Protein AF-0000000065817079 (afdb_homodimer)

Organism: Methanococcus maripaludis (strain DSM 14266 / JCM 13030 / NBRC 101832 / S2 / LL) (NCBI:txid267377)

Nearest PDB structures (foldseek):
  4x4o-assembly2_C  TM=8.845E-01  e=2.679E-36  Archaeoglobus fulgidus DSM 4304
  3ov7-assembly1_A  TM=8.823E-01  e=1.183E-35  Archaeoglobus fulgidus
  4x4v-assembly3_C  TM=8.771E-01  e=1.252E-35  Archaeoglobus fulgidus DSM 4304
  1ueu-assembly1_A  TM=8.651E-01  e=1.733E-34  Archaeoglobus fulgidus
  4x4p-assembly6_E  TM=8.668E-01  e=4.952E-32  Archaeoglobus fulgidus DSM 4304

Solvent-accessible surface area (backbone atoms only — not comparable to full-atom values): 47857 Å² total; per-residue (Å²): 128,79,79,79,50,78,62,59,56,52,53,47,51,51,54,50,46,67,70,36,49,56,48,73,65,56,50,49,50,51,50,52,50,51,50,51,51,52,51,51,45,59,68,75,53,53,86,59,52,74,47,79,42,72,37,60,44,63,67,64,63,36,43,46,43,92,62,44,61,42,39,35,35,39,26,22,46,70,86,55,50,68,67,54,47,48,54,51,34,40,49,52,35,43,50,51,38,47,71,66,72,26,51,68,48,79,43,83,61,100,66,65,27,23,34,33,38,41,90,83,33,36,38,36,31,36,55,33,46,60,71,59,77,66,49,84,69,90,51,96,61,30,56,52,61,54,52,40,51,49,50,54,63,66,39,72,85,43,92,52,32,67,34,36,31,49,48,52,39,37,31,49,6,54,60,34,48,31,45,49,72,81,54,19,11,48,33,71,69,47,48,47,51,48,30,62,64,45,69,26,48,68,48,36,43,60,55,38,59,72,51,52,82,62,36,74,46,76,49,71,64,44,33,64,75,65,72,49,62,94,80,59,84,71,80,84,75,90,48,40,44,36,33,51,28,80,53,32,69,89,36,52,62,37,68,50,34,38,58,37,48,52,31,41,50,39,38,52,37,48,49,38,72,71,55,70,58,67,51,49,45,62,49,36,37,60,52,52,51,54,55,55,63,71,56,64,62,50,52,30,37,22,39,42,23,71,37,61,78,98,61,58,64,74,60,50,47,58,34,52,49,50,34,50,50,36,48,49,50,52,41,47,74,64,72,36,38,66,76,47,72,40,55,36,67,60,85,54,36,33,38,45,18,34,30,22,50,38,52,64,44,42,47,43,41,81,44,82,51,44,43,52,67,37,64,70,51,38,55,55,48,53,73,76,32,87,39,53,47,72,52,55,54,21,36,26,27,61,40,72,51,92,56,40,34,53,66,58,51,50,50,37,44,24,69,48,76,42,60,92,74,38,63,72,43,94,67,51,47,59,56,75,32,45,81,39,73,77,35,73,56,70,65,127,126,80,80,81,52,79,63,60,56,50,53,48,50,50,54,49,46,66,71,36,50,56,49,71,64,55,52,50,50,51,51,52,50,51,51,51,52,51,51,51,45,59,70,73,54,52,85,60,50,74,49,77,43,71,36,60,45,64,67,64,63,36,44,47,42,92,61,43,62,42,39,34,34,38,26,24,47,69,83,55,52,69,66,55,47,48,53,52,33,42,49,52,34,46,50,50,37,48,72,66,72,27,52,67,50,78,43,83,60,101,64,64,29,24,34,33,39,44,90,84,32,37,39,36,33,36,54,34,46,60,71,60,77,66,49,84,69,88,53,97,60,31,57,53,61,55,52,41,51,49,50,55,64,63,38,71,85,42,92,53,33,67,34,37,32,49,48,52,39,36,29,48,5,55,60,34,49,30,46,49,72,82,54,19,11,48,33,71,69,47,47,47,50,47,31,63,65,44,70,28,47,69,49,35,43,60,55,38,60,72,50,51,82,62,36,76,48,75,50,71,63,42,32,64,75,65,72,50,61,94,80,60,84,70,81,85,76,90,49,39,44,36,32,52,29,82,53,32,68,90,35,52,63,37,67,48,35,38,59,39,49,52,32,41,51,38,39,51,37,47,48,36,73,71,57,68,58,68,50,49,46,60,49,35,35,58,53,51,49,52,56,55,61,70,56,64,61,51,53,31,37,23,39,42,23,71,37,61,79,97,61,58,64,73,61,49,45,58,32,51,49,50,36,50,51,36,48,50,52,51,41,47,74,63,74,37,39,67,75,46,71,39,55,36,66,62,86,54,36,33,35,44,18,36,31,20,49,37,51,64,43,42,48,44,42,81,44,81,51,44,44,52,67,37,65,70,52,39,55,57,48,54,73,75,33,88,40,53,49,73,51,55,54,22,37,26,27,60,40,72,50,91,57,40,36,52,64,58,50,51,50,37,43,25,70,48,75,41,58,91,74,37,62,72,41,94,69,51,47,60,56,74,33,45,79,39,75,78,36,73,58,71,65,126

Secondary structure (DSSP, 8-state):
-----HHHHHHHHHHHHHHHSPPHHHHHHHHHHHHHHHHHHHHH--TTEEEEEEESGGGGT-PPTT--EEEEEEEEPTTS-HHHHHHHHHHHHHHHHHHTT-EEEEE-SSS-EEEEEETTEEEEEEEEE---TTPPPSSTTTHHHHHHHHHHHHHTT---HHHHHHHHHHHHHHT-B--STTT--B-HHHHHHHHHHHTSHHHHHHHHTT--SSEEE--HHHHHHTT--TT--PPP--SSEEEEETTEEEEETTTT--HHHHHHHHHHHHHHHHS--GGGGSSHHHHHHHHHTSS---EEEEEEEEPPTT--HHHHHHHHHHHHHHHHHHHHHTT-EEEEEEEEE-SSEEEEEEEEEE-B--S-EEEEEEETT-HHHHHHHHHH-SSEEEETTEEEEEE--S-SBHHHHHHHHHTTTTTTTS---SS---TTPEEEES--PPP-/-----HHHHHHHHHHHHHHHSPPHHHHHHHHHHHHHHHHHHHHH--TTEEEEEEESGGGGT-PPTT--EEEEEEEEPTTS-HHHHHHHHHHHHHHHHHHTT-EEEEE-SSS-EEEEEETTEEEEEEEEE---TTPPPSSTTTHHHHHHHHHHHHHTT---HHHHHHHHHHHHHHT-B--STTT--B-HHHHHHHHHHHTSHHHHHHHHTT--SSEEE--HHHHHHTT--TT--PPP--SSEEEEETTEEEEETTTT--HHHHHHHHHHHHHHHHS--GGGGSSHHHHHHHHHTSS---EEEEEEEEPPTT--HHHHHHHHHHHHHHHHHHHHHTT-EEEEEEEEE-SSEEEEEEEEEE-B--S-EEEEEEETT-HHHHHHHHHH-SSEEEETTEEEEEE--S-SBHHHHHHHHHTTTTTTTS---SS---TTPEEEES------

Foldseek 3Di:
DPDDDPVVVVVLLVVVLVQWAADPVRLVVLVVVVVVLQVVLVVVDDPQFDHKDKFDLSVVRQGTYLQQEIEIETAGEQPDDLVRLQVRQAVSLVVSCVVLPWAWDWDDDQAIWIWIDRPSHIYIYGYAYADAFQDDGPGPCNCRVVLRVVLNVLCPVPDASSQLSSQQLLCVLQQAEDLFLLRLHAYSSNSSQQCSQQVGNLSSLVVLLPAWFLAEDEHPVLCVVVVHDPPDDADGDPGRYAYADSRHRVDGNSRSHHPVNSVSSSVVSVVCVVPNDSSSRPNNNVVVVVVVVPDDFAWKKKWKWWFDAPDDPSQVVVQLVQQLVLVVVVCVVLPWAWPDWDWADDRTIIMTMTTTPGFFAPQKDKAWFDFPPDDVRVVVVCVVAPAWDDDDGTIMGMDTGPDRGNVVVLVCQQCCVCVVRTDADDGTGSHVIDMDTPDGDDYD/DPDDDPVVVVVLLVVVLVQWQEDPVRLVVLVVVVVVLQVVLVVVDDPQFDHKDKFDLSVVRQGTYLQQETEMETAGEQPDDLVRLQVRQAVSLVVSCVVLPWAWDWDDDQAIWIWIDRPSHIYIYGYAYADAFQDDGPGPCNCRVVLRVVLNVLCPPPPASSQLSSQQLLCVLQQAEDLFLLRLHAYSSNSSQQCSQQVGNLSSLVVLLPAWFPAEDEHPVLCVVVVHDPPDDADGDPGRYAYADSRHRVDGNSRSHHPVNSVSSSVVSVVCVVPNDSSSRPNNNVVVVVVVVPDDFAWKKKWKWWFDAPDDPSQVVVQLVQQLVLVVVVCVVLPWAWPDWDWADDRTIIMTMTTTPGFFAPQKDKAWFDFPPDDVRVVVVCVVAPAWDDDDGTIMGMDTGPDRGNVVVLVCQQCCVCVVRTDADDGTGSHVIDMDTPDGDDYD

Sequence (888 aa):
MKKLNADDYIDILNDVLKDICPTDSEKEELKIFSDKIISKIKDISKYPVLDIIQVGSTARDANLKNDHDIDIFLRFEKETDRDMLKELGLKLGKDVINYFNGKSWIEYAEHPYVSGEIGKFNLDIVPCYDIENCEKIISAVDRTPLHNEFLLNAYENNDLSNDIRLLKKFLKGLGIYGSDLKTAGFSGYLCELLILKYRGFLNLLSAVQTWKPKHSIVLDEIYEMYDLKKDHDFLKFNDSLVVYDPVDLNRNVAAALNKENLCKFIFYSKMFLKKPSKEFFYGFYKKTTDLLNQRKRGYLITLEILRPENIVEDVIYPQMEKIQKSINKLVKEHDFEYLQYQNFADDNTCYLSWEFLIHELPDVKLRIGPPVYSEQGVLNFITHNEHYFVKECNVCAYKTRKYKNIQILFEDIVNGKLKNIITYPKYVCPENAKIRLGTFIERKMKKLNADDYIDILNDVLKDICPTDSEKEELKIFSDKIISKIKDISKYPVLDIIQVGSTARDANLKNDHDIDIFLRFEKETDRDMLKELGLKLGKDVINYFNGKSWIEYAEHPYVSGEIGKFNLDIVPCYDIENCEKIISAVDRTPLHNEFLLNAYENNDLSNDIRLLKKFLKGLGIYGSDLKTAGFSGYLCELLILKYRGFLNLLSAVQTWKPKHSIVLDEIYEMYDLKKDHDFLKFNDSLVVYDPVDLNRNVAAALNKENLCKFIFYSKMFLKKPSKEFFYGFYKKTTDLLNQRKRGYLITLEILRPENIVEDVIYPQMEKIQKSINKLVKEHDFEYLQYQNFADDNTCYLSWEFLIHELPDVKLRIGPPVYSEQGVLNFITHNEHYFVKECNVCAYKTRKYKNIQILFEDIVNGKLKNIITYPKYVCPENAKIRLGTFIERK

Radius of gyration: 41.42 Å; Cα contacts (8 Å, |Δi|>4): 1550; chains: 2; bounding box: 72×122×83 Å

InterPro domains:
  IPR002934 Polymerase, nucleotidyl transferase domain [PF01909] (36-147)
  IPR006116 2-5OAS/ClassI-CCAase, nucleotidyltransferase domain [cd05400] (22-154)
  IPR008229 tRNA nucleotidyltransferase, archaea [MF_01264] (1-444)
  IPR008229 tRNA nucleotidyltransferase, archaea [PIRSF005335] (14-416)
  IPR008229 tRNA nucleotidyltransferase, archaea [PTHR39643] (11-418)
  IPR008229 tRNA nucleotidyltransferase, archaea [TIGR03671] (13-413)
  IPR011068 Nucleotidyltransferase, class I-like, C-terminal [SSF55003] (268-442)
  IPR015329 tRNA nucleotidyltransferase, substrate binding [PF09249] (162-282)
  IPR042090 tRNA nucleotidyltransferase, domain 2 [G3DSA:1.10.1410.30] (16-281)
  IPR043519 Nucleotidyltransferase superfamily [G3DSA:3.30.460.10] (22-157)
  IPR043519 Nucleotidyltransferase superfamily [SSF81301] (12-153)
  IPR048833 CCA-adding enzyme, C-terminal domain [PF21133] (307-413)

Structure (mmCIF, N/CA/C/O backbone):
data_AF-0000000065817079-model_v1
#
loop_
_entity.id
_entity.type
_entity.pdbx_description
1 polymer 'CCA-adding enzyme'
#
loop_
_atom_site.group_PDB
_atom_site.id
_atom_site.type_symbol
_atom_site.label_atom_id
_atom_site.label_alt_id
_atom_site.label_comp_id
_atom_site.label_asym_id
_atom_site.label_entity_id
_atom_site.label_seq_id
_atom_site.pdbx_PDB_ins_code
_atom_site.Cartn_x
_atom_site.Cartn_y
_atom_site.Cartn_z
_atom_site.occupancy
_atom_site.B_iso_or_equiv
_atom_site.auth_seq_id
_atom_site.auth_comp_id
_atom_site.auth_asym_id
_atom_site.auth_atom_id
_atom_site.pdbx_PDB_model_num
ATOM 1 N N . MET A 1 1 ? -34.969 19.781 10.68 1 29.52 1 MET A N 1
ATOM 2 C CA . MET A 1 1 ? -33.938 20.766 10.977 1 29.52 1 MET A CA 1
ATOM 3 C C . MET A 1 1 ? -34.469 22.188 10.82 1 29.52 1 MET A C 1
ATOM 5 O O . MET A 1 1 ? -34.875 22.578 9.734 1 29.52 1 MET A O 1
ATOM 9 N N . LYS A 1 2 ? -34.969 22.75 11.805 1 45.72 2 LYS A N 1
ATOM 10 C CA . LYS A 1 2 ? -35.688 24.016 11.719 1 45.72 2 LYS A CA 1
ATOM 11 C C . LYS A 1 2 ? -34.906 25.031 10.867 1 45.72 2 LYS A C 1
ATOM 13 O O . LYS A 1 2 ? -33.719 25.172 11.008 1 45.72 2 LYS A O 1
ATOM 18 N N . LYS A 1 3 ? -35.375 25.531 9.953 1 53.41 3 LYS A N 1
ATOM 19 C CA . LYS A 1 3 ? -34.844 26.578 9.094 1 53.41 3 LYS A CA 1
ATOM 20 C C . LYS A 1 3 ? -34.25 27.719 9.922 1 53.41 3 LYS A C 1
ATOM 22 O O . LYS A 1 3 ? -34.938 28.312 10.742 1 53.41 3 LYS A O 1
ATOM 27 N N . LEU A 1 4 ? -32.844 27.75 10.094 1 55.31 4 LEU A N 1
ATOM 28 C CA . LEU A 1 4 ? -32.188 28.797 10.867 1 55.31 4 LEU A CA 1
ATOM 29 C C . LEU A 1 4 ? -32.5 30.172 10.289 1 55.31 4 LEU A C 1
ATOM 31 O O . LEU A 1 4 ? -32.438 30.391 9.078 1 55.31 4 LEU A O 1
ATOM 35 N N . ASN A 1 5 ? -33.219 30.984 11.016 1 58.69 5 ASN A N 1
ATOM 36 C CA . ASN A 1 5 ? -33.562 32.344 10.672 1 58.69 5 ASN A CA 1
ATOM 37 C C . ASN A 1 5 ? -32.406 33.312 10.953 1 58.69 5 ASN A C 1
ATOM 39 O O . ASN A 1 5 ? -31.5 33 11.727 1 58.69 5 ASN A O 1
ATOM 43 N N . ALA A 1 6 ? -32.188 34.25 10.156 1 62.88 6 ALA A N 1
ATOM 44 C CA . ALA A 1 6 ? -31.219 35.312 10.258 1 62.88 6 ALA A CA 1
ATOM 45 C C . ALA A 1 6 ? -31.094 35.812 11.695 1 62.88 6 ALA A C 1
ATOM 47 O O . ALA A 1 6 ? -30 36.156 12.148 1 62.88 6 ALA A O 1
ATOM 48 N N . ASP A 1 7 ? -32.062 35.688 12.484 1 73.62 7 ASP A N 1
ATOM 49 C CA . ASP A 1 7 ? -32.125 36.219 13.844 1 73.62 7 ASP A CA 1
ATOM 50 C C . ASP A 1 7 ? -31.328 35.344 14.812 1 73.62 7 ASP A C 1
ATOM 52 O O . ASP A 1 7 ? -30.734 35.844 15.766 1 73.62 7 ASP A O 1
ATOM 56 N N . ASP A 1 8 ? -31.266 34.094 14.547 1 79.75 8 ASP A N 1
ATOM 57 C CA . ASP A 1 8 ? -30.562 33.188 15.438 1 79.75 8 ASP A CA 1
ATOM 58 C C . ASP A 1 8 ? -29.062 33.469 15.453 1 79.75 8 ASP A C 1
ATOM 60 O O . ASP A 1 8 ? -28.438 33.469 16.516 1 79.75 8 ASP A O 1
ATOM 64 N N . TYR A 1 9 ? -28.484 33.781 14.312 1 88.88 9 TYR A N 1
ATOM 65 C CA . TYR A 1 9 ? -27.062 34.125 14.219 1 88.88 9 TYR A CA 1
ATOM 66 C C . TYR A 1 9 ? -26.75 35.375 15.023 1 88.88 9 TYR A C 1
ATOM 68 O O . TYR A 1 9 ? -25.781 35.406 15.789 1 88.88 9 TYR A O 1
ATOM 76 N N . ILE A 1 10 ? -27.609 36.281 14.945 1 89.25 10 ILE A N 1
ATOM 77 C CA . ILE A 1 10 ? -27.375 37.625 15.5 1 89.25 10 ILE A CA 1
ATOM 78 C C . ILE A 1 10 ? -27.344 37.531 17.031 1 89.25 10 ILE A C 1
ATOM 80 O O . ILE A 1 10 ? -26.484 38.156 17.672 1 89.25 10 ILE A O 1
ATOM 84 N N . ASP A 1 11 ? -28.203 36.781 17.547 1 92.56 11 ASP A N 1
ATOM 85 C CA . ASP A 1 11 ? -28.281 36.656 19 1 92.56 11 ASP A CA 1
ATOM 86 C C . ASP A 1 11 ? -27.016 36 19.547 1 92.56 11 ASP A C 1
ATOM 88 O O . ASP A 1 11 ? -26.453 36.469 20.547 1 92.56 11 ASP A O 1
ATOM 92 N N . ILE A 1 12 ? -26.625 35 18.922 1 94.75 12 ILE A N 1
ATOM 93 C CA . ILE A 1 12 ? -25.422 34.281 19.344 1 94.75 12 ILE A CA 1
ATOM 94 C C . ILE A 1 12 ? -24.203 35.219 19.25 1 94.75 12 ILE A C 1
ATOM 96 O O . ILE A 1 12 ? -23.406 35.312 20.172 1 94.75 12 ILE A O 1
ATOM 100 N N . LEU A 1 13 ? -24.094 35.906 18.156 1 96.75 13 LEU A N 1
ATOM 101 C CA . LEU A 1 13 ? -22.938 36.75 17.922 1 96.75 13 LEU A CA 1
ATOM 102 C C . LEU A 1 13 ? -22.922 37.938 18.891 1 96.75 13 LEU A C 1
ATOM 104 O O . LEU A 1 13 ? -21.859 38.312 19.391 1 96.75 13 LEU A O 1
ATOM 108 N N . ASN A 1 14 ? -24.062 38.406 19.156 1 95.81 14 ASN A N 1
ATOM 109 C CA . ASN A 1 14 ? -24.156 39.5 20.125 1 95.81 14 ASN A CA 1
ATOM 110 C C . ASN A 1 14 ? -23.734 39.031 21.516 1 95.81 14 ASN A C 1
ATOM 112 O O . ASN A 1 14 ? -23.062 39.781 22.25 1 95.81 14 ASN A O 1
ATOM 116 N N . ASP A 1 15 ? -24.156 37.906 21.828 1 95.94 15 ASP A N 1
ATOM 117 C CA . ASP A 1 15 ? -23.781 37.344 23.109 1 95.94 15 ASP A CA 1
ATOM 118 C C . ASP A 1 15 ? -22.266 37.156 23.203 1 95.94 15 ASP A C 1
ATOM 120 O O . ASP A 1 15 ? -21.656 37.438 24.234 1 95.94 15 ASP A O 1
ATOM 124 N N . VAL A 1 16 ? -21.688 36.625 22.188 1 97 16 VAL A N 1
ATOM 125 C CA . VAL A 1 16 ? -20.234 36.469 22.141 1 97 16 VAL A CA 1
ATOM 126 C C . VAL A 1 16 ? -19.547 37.812 22.234 1 97 16 VAL A C 1
ATOM 128 O O . VAL A 1 16 ? -18.547 37.969 22.953 1 97 16 VAL A O 1
ATOM 131 N N . LEU A 1 17 ? -20.031 38.812 21.531 1 96.69 17 LEU A N 1
ATOM 132 C CA . LEU A 1 17 ? -19.422 40.125 21.516 1 96.69 17 LEU A CA 1
ATOM 133 C C . LEU A 1 17 ? -19.422 40.75 22.906 1 96.69 17 LEU A C 1
ATOM 135 O O . LEU A 1 17 ? -18.469 41.438 23.281 1 96.69 17 LEU A O 1
ATOM 139 N N . LYS A 1 18 ? -20.406 40.438 23.672 1 95.5 18 LYS A N 1
ATOM 140 C CA . LYS A 1 18 ? -20.453 40.938 25.047 1 95.5 18 LYS A CA 1
ATOM 141 C C . LYS A 1 18 ? -19.312 40.375 25.875 1 95.5 18 LYS A C 1
ATOM 143 O O . LYS A 1 18 ? -18.781 41.062 26.75 1 95.5 18 LYS A O 1
ATOM 148 N N . ASP A 1 19 ? -19 39.219 25.531 1 95.56 19 ASP A N 1
ATOM 149 C CA . ASP A 1 19 ? -17.953 38.531 26.281 1 95.56 19 ASP A CA 1
ATOM 150 C C . ASP A 1 19 ? -16.562 38.969 25.844 1 95.56 19 ASP A C 1
ATOM 152 O O . ASP A 1 19 ? -15.633 39 26.656 1 95.56 19 ASP A O 1
ATOM 156 N N . ILE A 1 20 ? -16.422 39.344 24.562 1 95.94 20 ILE A N 1
ATOM 157 C CA . ILE A 1 20 ? -15.062 39.406 24.047 1 95.94 20 ILE A CA 1
ATOM 158 C C . ILE A 1 20 ? -14.68 40.875 23.781 1 95.94 20 ILE A C 1
ATOM 160 O O . ILE A 1 20 ? -13.508 41.188 23.562 1 95.94 20 ILE A O 1
ATOM 164 N N . CYS A 1 21 ? -15.555 41.75 23.703 1 95.06 21 CYS A N 1
ATOM 165 C CA . CYS A 1 21 ? -15.266 43.156 23.438 1 95.06 21 CYS A CA 1
ATOM 166 C C . CYS A 1 21 ? -14.664 43.844 24.672 1 95.06 21 CYS A C 1
ATOM 168 O O . CYS A 1 21 ? -15.188 43.688 25.781 1 95.06 21 CYS A O 1
ATOM 170 N N . PRO A 1 22 ? -13.562 44.531 24.484 1 93.94 22 PRO A N 1
ATOM 171 C CA . PRO A 1 22 ? -13.031 45.312 25.609 1 93.94 22 PRO A CA 1
ATOM 172 C C . PRO A 1 22 ? -14 46.375 26.094 1 93.94 22 PRO A C 1
ATOM 174 O O . PRO A 1 22 ? -14.719 46.969 25.297 1 93.94 22 PRO A O 1
ATOM 177 N N . THR A 1 23 ? -13.969 46.625 27.344 1 92.75 23 THR A N 1
ATOM 178 C CA . THR A 1 23 ? -14.781 47.719 27.906 1 92.75 23 THR A CA 1
ATOM 179 C C . THR A 1 23 ? -14.164 49.062 27.594 1 92.75 23 THR A C 1
ATOM 181 O O . THR A 1 23 ? -12.992 49.156 27.219 1 92.75 23 THR A O 1
ATOM 184 N N . ASP A 1 24 ? -15.016 50.062 27.734 1 92.19 24 ASP A N 1
ATOM 185 C CA . ASP A 1 24 ? -14.523 51.406 27.5 1 92.19 24 ASP A CA 1
ATOM 186 C C . ASP A 1 24 ? -13.383 51.75 28.469 1 92.19 24 ASP A C 1
ATOM 188 O O . ASP A 1 24 ? -12.422 52.438 28.078 1 92.19 24 ASP A O 1
ATOM 192 N N . SER A 1 25 ? -13.484 51.312 29.625 1 92.94 25 SER A N 1
ATOM 193 C CA . SER A 1 25 ? -12.438 51.531 30.609 1 92.94 25 SER A CA 1
ATOM 194 C C . SER A 1 25 ? -11.133 50.844 30.188 1 92.94 25 SER A C 1
ATOM 196 O O . SER A 1 25 ? -10.062 51.438 30.312 1 92.94 25 SER A O 1
ATOM 198 N N . GLU A 1 26 ? -11.266 49.656 29.719 1 91.81 26 GLU A N 1
ATOM 199 C CA . GLU A 1 26 ? -10.094 48.906 29.25 1 91.81 26 GLU A CA 1
ATOM 200 C C . GLU A 1 26 ? -9.422 49.656 28.094 1 91.81 26 GLU A C 1
ATOM 202 O O . GLU A 1 26 ? -8.188 49.75 28.031 1 91.81 26 GLU A O 1
ATOM 207 N N . LYS A 1 27 ? -10.219 50.125 27.219 1 91.31 27 LYS A N 1
ATOM 208 C CA . LYS A 1 27 ? -9.711 50.844 26.062 1 91.31 27 LYS A CA 1
ATOM 209 C C . LYS A 1 27 ? -8.984 52.125 26.484 1 91.31 27 LYS A C 1
ATOM 211 O O . LYS A 1 27 ? -7.898 52.406 25.969 1 91.31 27 LYS A O 1
ATOM 216 N N . GLU A 1 28 ? -9.578 52.781 27.344 1 92.56 28 GLU A N 1
ATOM 217 C CA . GLU A 1 28 ? -9 54.031 27.812 1 92.56 28 GLU A CA 1
ATOM 218 C C . GLU A 1 28 ? -7.684 53.781 28.547 1 92.56 28 GLU A C 1
ATOM 220 O O . GLU A 1 28 ? -6.711 54.531 28.359 1 92.56 28 GLU A O 1
ATOM 225 N N . GLU A 1 29 ? -7.719 52.812 29.375 1 92.81 29 GLU A N 1
ATOM 226 C CA . GLU A 1 29 ? -6.516 52.469 30.125 1 92.81 29 GLU A CA 1
ATOM 227 C C . GLU A 1 29 ? -5.363 52.125 29.188 1 92.81 29 GLU A C 1
ATOM 229 O O . GLU A 1 29 ? -4.227 52.531 29.406 1 92.81 29 GLU A O 1
ATOM 234 N N . LEU A 1 30 ? -5.676 51.344 28.25 1 91.38 30 LEU A N 1
ATOM 235 C CA . LEU A 1 30 ? -4.672 50.906 27.266 1 91.38 30 LEU A CA 1
ATOM 236 C C . LEU A 1 30 ? -4.121 52.125 26.516 1 91.38 30 LEU A C 1
ATOM 238 O O . LEU A 1 30 ? -2.912 52.219 26.297 1 91.38 30 LEU A O 1
ATOM 242 N N . LYS A 1 31 ? -4.98 53 26.078 1 91.31 31 LYS A N 1
ATOM 243 C CA . LYS A 1 31 ? -4.586 54.188 25.328 1 91.31 31 LYS A CA 1
ATOM 244 C C . LYS A 1 31 ? -3.701 55.094 26.172 1 91.31 31 LYS A C 1
ATOM 246 O O . LYS A 1 31 ? -2.66 55.562 25.703 1 91.31 31 LYS A O 1
ATOM 251 N N . ILE A 1 32 ? -4.113 55.281 27.359 1 93.5 32 ILE A N 1
ATOM 252 C CA . ILE A 1 32 ? -3.363 56.156 28.25 1 93.5 32 ILE A CA 1
ATOM 253 C C . ILE A 1 32 ? -1.965 55.562 28.469 1 93.5 32 ILE A C 1
ATOM 255 O O . ILE A 1 32 ? -0.97 56.281 28.391 1 93.5 32 ILE A O 1
ATOM 259 N N . PHE A 1 33 ? -1.981 54.375 28.781 1 93.69 33 PHE A N 1
ATOM 260 C CA . PHE A 1 33 ? -0.708 53.719 29.047 1 93.69 33 PHE A CA 1
ATOM 261 C C . PHE A 1 33 ? 0.196 53.75 27.828 1 93.69 33 PHE A C 1
ATOM 263 O O . PHE A 1 33 ? 1.381 54.062 27.922 1 93.69 33 PHE A O 1
ATOM 270 N N . SER A 1 34 ? -0.312 53.406 26.688 1 93.81 34 SER A N 1
ATOM 271 C CA . SER A 1 34 ? 0.456 53.406 25.453 1 93.81 34 SER A CA 1
ATOM 272 C C . SER A 1 34 ? 1.002 54.781 25.141 1 93.81 34 SER A C 1
ATOM 274 O O . SER A 1 34 ? 2.152 54.938 24.719 1 93.81 34 SER A O 1
ATOM 276 N N . ASP A 1 35 ? 0.193 55.75 25.344 1 94 35 ASP A N 1
ATOM 277 C CA . ASP A 1 35 ? 0.605 57.125 25.109 1 94 35 ASP A CA 1
ATOM 278 C C . ASP A 1 35 ? 1.76 57.531 26.016 1 94 35 ASP A C 1
ATOM 280 O O . ASP A 1 35 ? 2.682 58.219 25.594 1 94 35 ASP A O 1
ATOM 284 N N . LYS A 1 36 ? 1.659 57.062 27.203 1 95.25 36 LYS A N 1
ATOM 285 C CA . LYS A 1 36 ? 2.729 57.344 28.156 1 95.25 36 LYS A CA 1
ATOM 286 C C . LYS A 1 36 ? 4.043 56.688 27.703 1 95.25 36 LYS A C 1
ATOM 288 O O . LYS A 1 36 ? 5.098 57.344 27.781 1 95.25 36 LYS A O 1
ATOM 293 N N . ILE A 1 37 ? 3.916 55.531 27.312 1 95.25 37 ILE A N 1
ATOM 294 C CA . ILE A 1 37 ? 5.102 54.812 26.875 1 95.25 37 ILE A CA 1
ATOM 295 C C . ILE A 1 37 ? 5.707 55.469 25.656 1 95.25 37 ILE A C 1
ATOM 297 O O . ILE A 1 37 ? 6.918 55.719 25.594 1 95.25 37 ILE A O 1
ATOM 301 N N . ILE A 1 38 ? 4.91 55.781 24.672 1 95.31 38 ILE A N 1
ATOM 302 C CA . ILE A 1 38 ? 5.363 56.406 23.422 1 95.31 38 ILE A CA 1
ATOM 303 C C . ILE A 1 38 ? 5.992 57.75 23.719 1 95.31 38 ILE A C 1
ATOM 305 O O . ILE A 1 38 ? 7.039 58.094 23.156 1 95.31 38 ILE A O 1
ATOM 309 N N . SER A 1 39 ? 5.344 58.5 24.578 1 95.62 39 SER A N 1
ATOM 310 C CA . SER A 1 39 ? 5.863 59.812 24.938 1 95.62 39 SER A CA 1
ATOM 311 C C . SER A 1 39 ? 7.242 59.688 25.578 1 95.62 39 SER A C 1
ATOM 313 O O . SER A 1 39 ? 8.148 60.469 25.266 1 95.62 39 SER A O 1
ATOM 315 N N . LYS A 1 40 ? 7.332 58.75 26.438 1 95.88 40 LYS A N 1
ATOM 316 C CA . LYS A 1 40 ? 8.617 58.562 27.094 1 95.88 40 LYS A CA 1
ATOM 317 C C . LYS A 1 40 ? 9.695 58.156 26.094 1 95.88 40 LYS A C 1
ATOM 319 O O . LYS A 1 40 ? 10.828 58.625 26.172 1 95.88 40 LYS A O 1
ATOM 324 N N . ILE A 1 41 ? 9.375 57.281 25.188 1 95.81 41 ILE A N 1
ATOM 325 C CA . ILE A 1 41 ? 10.344 56.812 24.188 1 95.81 41 ILE A CA 1
ATOM 326 C C . ILE A 1 41 ? 10.758 58 23.328 1 95.81 41 ILE A C 1
ATOM 328 O O . ILE A 1 41 ? 11.938 58.156 22.984 1 95.81 41 ILE A O 1
ATOM 332 N N . LYS A 1 42 ? 9.797 58.812 22.953 1 94.69 42 LYS A N 1
ATOM 333 C CA . LYS A 1 42 ? 10.086 59.969 22.141 1 94.69 42 LYS A CA 1
ATOM 334 C C . LYS A 1 42 ? 11.031 60.938 22.859 1 94.69 42 LYS A C 1
ATOM 336 O O . LYS A 1 42 ? 11.906 61.531 22.25 1 94.69 42 LYS A O 1
ATOM 341 N N . ASP A 1 43 ? 10.859 60.969 24.109 1 95 43 ASP A N 1
ATOM 342 C CA . ASP A 1 43 ? 11.672 61.875 24.938 1 95 43 ASP A CA 1
ATOM 343 C C . ASP A 1 43 ? 13.125 61.406 24.984 1 95 43 ASP A C 1
ATOM 345 O O . ASP A 1 43 ? 14.039 62.25 25 1 95 43 ASP A O 1
ATOM 349 N N . ILE A 1 44 ? 13.297 60.156 24.984 1 93.75 44 ILE A N 1
ATOM 350 C CA . ILE A 1 44 ? 14.648 59.688 25.219 1 93.75 44 ILE A CA 1
ATOM 351 C C . ILE A 1 44 ? 15.273 59.25 23.891 1 93.75 44 ILE A C 1
ATOM 353 O O . ILE A 1 44 ? 16.469 58.938 23.844 1 93.75 44 ILE A O 1
ATOM 357 N N . SER A 1 45 ? 14.469 59.188 22.859 1 92.81 45 SER A N 1
ATOM 358 C CA . SER A 1 45 ? 14.969 58.75 21.562 1 92.81 45 SER A CA 1
ATOM 359 C C . SER A 1 45 ? 15.602 59.906 20.781 1 92.81 45 SER A C 1
ATOM 361 O O . SER A 1 45 ? 15.156 61.031 20.891 1 92.81 45 SER A O 1
ATOM 363 N N . LYS A 1 46 ? 16.656 59.594 20.047 1 91.12 46 LYS A N 1
ATOM 364 C CA . LYS A 1 46 ? 17.312 60.531 19.141 1 91.12 46 LYS A CA 1
ATOM 365 C C . LYS A 1 46 ? 17.609 59.875 17.797 1 91.12 46 LYS A C 1
ATOM 367 O O . LYS A 1 46 ? 17.438 58.656 17.641 1 91.12 46 LYS A O 1
ATOM 372 N N . TYR A 1 47 ? 17.953 60.812 16.938 1 89.56 47 TYR A N 1
ATOM 373 C CA . TYR A 1 47 ? 18.422 60.25 15.672 1 89.56 47 TYR A CA 1
ATOM 374 C C . TYR A 1 47 ? 19.469 59.188 15.906 1 89.56 47 TYR A C 1
ATOM 376 O O . TYR A 1 47 ? 20.312 59.281 16.797 1 89.56 47 TYR A O 1
ATOM 384 N N . PRO A 1 48 ? 19.156 58 15.203 1 94.19 48 PRO A N 1
ATOM 385 C CA . PRO A 1 48 ? 18.547 57.75 13.898 1 94.19 48 PRO A CA 1
ATOM 386 C C . PRO A 1 48 ? 17.125 57.156 14.023 1 94.19 48 PRO A C 1
ATOM 388 O O . PRO A 1 48 ? 16.594 56.594 13.062 1 94.19 48 PRO A O 1
ATOM 391 N N . VAL A 1 49 ? 16.562 57.25 15.094 1 95.19 49 VAL A N 1
ATOM 392 C CA . VAL A 1 49 ? 15.148 56.906 15.242 1 95.19 49 VAL A CA 1
ATOM 393 C C . VAL A 1 49 ? 14.281 58.031 14.656 1 95.19 49 VAL A C 1
ATOM 395 O O . VAL A 1 49 ? 14.375 59.188 15.078 1 95.19 49 VAL A O 1
ATOM 398 N N . LEU A 1 50 ? 13.5 57.719 13.688 1 94.31 50 LEU A N 1
ATOM 399 C CA . LEU A 1 50 ? 12.711 58.688 12.961 1 94.31 50 LEU A CA 1
ATOM 400 C C . LEU A 1 50 ? 11.328 58.844 13.586 1 94.31 50 LEU A C 1
ATOM 402 O O . LEU A 1 50 ? 10.781 59.969 13.633 1 94.31 50 LEU A O 1
ATOM 406 N N . ASP A 1 51 ? 10.805 57.75 13.961 1 93.44 51 ASP A N 1
ATOM 407 C CA . ASP A 1 51 ? 9.453 57.781 14.516 1 93.44 51 ASP A CA 1
ATOM 408 C C . ASP A 1 51 ? 9.164 56.562 15.359 1 93.44 51 ASP A C 1
ATOM 410 O O . ASP A 1 51 ? 9.898 55.562 15.305 1 93.44 51 ASP A O 1
ATOM 414 N N . ILE A 1 52 ? 8.188 56.656 16.234 1 94.69 52 ILE A N 1
ATOM 415 C CA . ILE A 1 52 ? 7.703 55.625 17.141 1 94.69 52 ILE A CA 1
ATOM 416 C C . ILE A 1 52 ? 6.23 55.344 16.859 1 94.69 52 ILE A C 1
ATOM 418 O O . ILE A 1 52 ? 5.391 56.219 16.938 1 94.69 52 ILE A O 1
ATOM 422 N N . ILE A 1 53 ? 5.965 54.031 16.516 1 92.94 53 ILE A N 1
ATOM 423 C CA . ILE A 1 53 ? 4.609 53.719 16.094 1 92.94 53 ILE A CA 1
ATOM 424 C C . ILE A 1 53 ? 4.082 52.531 16.891 1 92.94 53 ILE A C 1
ATOM 426 O O . ILE A 1 53 ? 4.785 51.531 17.078 1 92.94 53 ILE A O 1
ATOM 430 N N . GLN A 1 54 ? 2.922 52.719 17.438 1 93.12 54 GLN A N 1
ATOM 431 C CA . GLN A 1 54 ? 2.221 51.562 18.016 1 93.12 54 GLN A CA 1
ATOM 432 C C . GLN A 1 54 ? 1.51 50.75 16.938 1 93.12 54 GLN A C 1
ATOM 434 O O . GLN A 1 54 ? 0.848 51.344 16.062 1 93.12 54 GLN A O 1
ATOM 439 N N . VAL A 1 55 ? 1.79 49.5 16.953 1 91.44 55 VAL A N 1
ATOM 440 C CA . VAL A 1 55 ? 1.163 48.625 15.953 1 91.44 55 VAL A CA 1
ATOM 441 C C . VAL A 1 55 ? 0.353 47.531 16.641 1 91.44 55 VAL A C 1
ATOM 443 O O . VAL A 1 55 ? 0.322 47.469 17.875 1 91.44 55 VAL A O 1
ATOM 446 N N . GLY A 1 56 ? -0.446 46.812 15.859 1 85.06 56 GLY A N 1
ATOM 447 C CA . GLY A 1 56 ? -1.189 45.656 16.391 1 85.06 56 GLY A CA 1
ATOM 448 C C . GLY A 1 56 ? -2.672 45.938 16.547 1 85.06 56 GLY A C 1
ATOM 449 O O . GLY A 1 56 ? -3.127 47.062 16.297 1 85.06 56 GLY A O 1
ATOM 450 N N . SER A 1 57 ? -3.324 44.938 17.062 1 83.75 57 SER A N 1
ATOM 451 C CA . SER A 1 57 ? -4.781 45 17.141 1 83.75 57 SER A CA 1
ATOM 452 C C . SER A 1 57 ? -5.23 46 18.219 1 83.75 57 SER A C 1
ATOM 454 O O . SER A 1 57 ? -6.301 46.594 18.109 1 83.75 57 SER A O 1
ATOM 456 N N . THR A 1 58 ? -4.449 46.156 19.203 1 80.81 58 THR A N 1
ATOM 457 C CA . THR A 1 58 ? -4.797 47.062 20.266 1 80.81 58 THR A CA 1
ATOM 458 C C . THR A 1 58 ? -4.762 48.531 19.766 1 80.81 58 THR A C 1
ATOM 460 O O . THR A 1 58 ? -5.488 49.375 20.281 1 80.81 58 THR A O 1
ATOM 463 N N . ALA A 1 59 ? -3.961 48.719 18.797 1 77.62 59 ALA A N 1
ATOM 464 C CA . ALA A 1 59 ? -3.861 50.062 18.203 1 77.62 59 ALA A CA 1
ATOM 465 C C . ALA A 1 59 ? -5.07 50.375 17.312 1 77.62 59 ALA A C 1
ATOM 467 O O . ALA A 1 59 ? -5.363 51.531 17.031 1 77.62 59 ALA A O 1
ATOM 468 N N . ARG A 1 60 ? -5.789 49.375 16.953 1 84.5 60 ARG A N 1
ATOM 469 C CA . ARG A 1 60 ? -6.852 49.562 15.969 1 84.5 60 ARG A CA 1
ATOM 470 C C . ARG A 1 60 ? -8.195 49.125 16.531 1 84.5 60 ARG A C 1
ATOM 472 O O . ARG A 1 60 ? -9.156 48.938 15.789 1 84.5 60 ARG A O 1
ATOM 479 N N . ASP A 1 61 ? -8.305 48.938 17.766 1 85.06 61 ASP A N 1
ATOM 480 C CA . ASP A 1 61 ? -9.531 48.562 18.453 1 85.06 61 ASP A CA 1
ATOM 481 C C . ASP A 1 61 ? -10.102 47.25 17.922 1 85.06 61 ASP A C 1
ATOM 483 O O . ASP A 1 61 ? -11.297 47.156 17.641 1 85.06 61 ASP A O 1
ATOM 487 N N . ALA A 1 62 ? -9.281 46.312 17.641 1 88.25 62 ALA A N 1
ATOM 488 C CA . ALA A 1 62 ? -9.695 45.031 17.141 1 88.25 62 ALA A CA 1
ATOM 489 C C . ALA A 1 62 ? -9.25 43.906 18.062 1 88.25 62 ALA A C 1
ATOM 491 O O . ALA A 1 62 ? -9.352 42.719 17.734 1 88.25 62 ALA A O 1
ATOM 492 N N . ASN A 1 63 ? -8.656 44.344 19.219 1 89.88 63 ASN A N 1
ATOM 493 C CA . ASN A 1 63 ? -8.18 43.375 20.188 1 89.88 63 ASN A CA 1
ATOM 494 C C . ASN A 1 63 ? -9.328 42.75 21 1 89.88 63 ASN A C 1
ATOM 496 O O . ASN A 1 63 ? -10.414 43.344 21.062 1 89.88 63 ASN A O 1
ATOM 500 N N . LEU A 1 64 ? -9.094 41.594 21.5 1 93.06 64 LEU A N 1
ATOM 501 C CA . LEU A 1 64 ? -10.055 40.938 22.375 1 93.06 64 LEU A CA 1
ATOM 502 C C . LEU A 1 64 ? -9.953 41.469 23.797 1 93.06 64 LEU A C 1
ATOM 504 O O . LEU A 1 64 ? -8.945 42.062 24.172 1 93.06 64 LEU A O 1
ATOM 508 N N . LYS A 1 65 ? -10.984 41.188 24.484 1 92.19 65 LYS A N 1
ATOM 509 C CA . LYS A 1 65 ? -11.008 41.531 25.891 1 92.19 65 LYS A CA 1
ATOM 510 C C . LYS A 1 65 ? -9.836 40.938 26.641 1 92.19 65 LYS A C 1
ATOM 512 O O . LYS A 1 65 ? -9.461 39.781 26.375 1 92.19 65 LYS A O 1
ATOM 517 N N . ASN A 1 66 ? -9.258 41.719 27.5 1 88.75 66 ASN A N 1
ATOM 518 C CA . ASN A 1 66 ? -8.164 41.312 28.375 1 88.75 66 ASN A CA 1
ATOM 519 C C . ASN A 1 66 ? -6.871 41.094 27.594 1 88.75 66 ASN A C 1
ATOM 521 O O . ASN A 1 66 ? -5.992 40.344 28.031 1 88.75 66 ASN A O 1
ATOM 525 N N . ASP A 1 67 ? -6.93 41.469 26.391 1 87.19 67 ASP A N 1
ATOM 526 C CA . ASP A 1 67 ? -5.68 41.531 25.641 1 87.19 67 ASP A CA 1
ATOM 527 C C . ASP A 1 67 ? -4.879 42.781 26 1 87.19 67 ASP A C 1
ATOM 529 O O . ASP A 1 67 ? -5.27 43.875 25.656 1 87.19 67 ASP A O 1
ATOM 533 N N . HIS A 1 68 ? -3.744 42.562 26.625 1 87.94 68 HIS A N 1
ATOM 534 C CA . HIS A 1 68 ? -2.965 43.688 27.141 1 87.94 68 HIS A C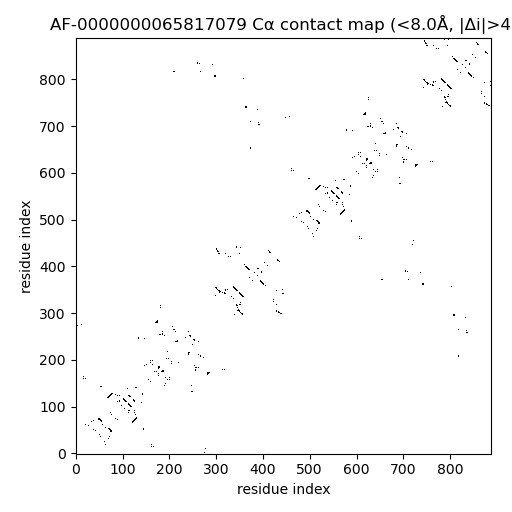A 1
ATOM 535 C C . HIS A 1 68 ? -1.609 43.781 26.453 1 87.94 68 HIS A C 1
ATOM 537 O O . HIS A 1 68 ? -0.651 44.312 27.031 1 87.94 68 HIS A O 1
ATOM 543 N N . ASP A 1 69 ? -1.576 43.25 25.281 1 90.06 69 ASP A N 1
ATOM 544 C CA . ASP A 1 69 ? -0.322 43.281 24.547 1 90.06 69 ASP A CA 1
ATOM 545 C C . ASP A 1 69 ? -0.172 44.594 23.766 1 90.06 69 ASP A C 1
ATOM 547 O O . ASP A 1 69 ? -1.101 45 23.078 1 90.06 69 ASP A O 1
ATOM 551 N N . ILE A 1 70 ? 0.952 45.188 23.906 1 91.88 70 ILE A N 1
ATOM 552 C CA . ILE A 1 70 ? 1.25 46.406 23.203 1 91.88 70 ILE A CA 1
ATOM 553 C C . ILE A 1 70 ? 2.525 46.25 22.375 1 91.88 70 ILE A C 1
ATOM 555 O O . ILE A 1 70 ? 3.578 45.906 22.922 1 91.88 70 ILE A O 1
ATOM 559 N N . ASP A 1 71 ? 2.393 46.531 21.141 1 92.69 71 ASP A N 1
ATOM 560 C CA . ASP A 1 71 ? 3.537 46.438 20.234 1 92.69 71 ASP A CA 1
ATOM 561 C C . ASP A 1 71 ? 3.963 47.844 19.766 1 92.69 71 ASP A C 1
ATOM 563 O O . ASP A 1 71 ? 3.193 48.531 19.109 1 92.69 71 ASP A O 1
ATOM 567 N N . ILE A 1 72 ? 5.176 48.156 20.094 1 95.19 72 ILE A N 1
ATOM 568 C CA . ILE A 1 72 ? 5.711 49.438 19.703 1 95.19 72 ILE A CA 1
ATOM 569 C C . ILE A 1 72 ? 6.914 49.25 18.781 1 95.19 72 ILE A C 1
ATOM 571 O O . ILE A 1 72 ? 7.836 48.5 19.109 1 95.19 72 ILE A O 1
ATOM 575 N N . PHE A 1 73 ? 6.863 49.938 17.672 1 95.5 73 PHE A N 1
ATOM 576 C CA . PHE A 1 73 ? 7.945 49.812 16.703 1 95.5 73 PHE A CA 1
ATOM 577 C C . PHE A 1 73 ? 8.75 51.094 16.641 1 95.5 73 PHE A C 1
ATOM 579 O O . PHE A 1 73 ? 8.18 52.188 16.594 1 95.5 73 PHE A O 1
ATOM 586 N N . LEU A 1 74 ? 10.008 50.969 16.734 1 96.25 74 LEU A N 1
ATOM 587 C CA . LEU A 1 74 ? 10.945 52.062 16.531 1 96.25 74 LEU A CA 1
ATOM 588 C C . LEU A 1 74 ? 11.453 52.094 15.094 1 96.25 74 LEU A C 1
ATOM 590 O O . LEU A 1 74 ? 12.242 51.219 14.695 1 96.25 74 LEU A O 1
ATOM 594 N N . ARG A 1 75 ? 11.086 53.062 14.328 1 96.44 75 ARG A N 1
ATOM 595 C CA . ARG A 1 75 ? 11.477 53.125 12.93 1 96.44 75 ARG A CA 1
ATOM 596 C C . ARG A 1 75 ? 12.773 53.906 12.758 1 96.44 75 ARG A C 1
ATOM 598 O O . ARG A 1 75 ? 12.82 55.125 13.047 1 96.44 75 ARG A O 1
ATOM 605 N N . PHE A 1 76 ? 13.75 53.281 12.297 1 95.88 76 PHE A N 1
ATOM 606 C CA . PHE A 1 76 ? 15.07 53.844 12.086 1 95.88 76 PHE A CA 1
ATOM 607 C C . PHE A 1 76 ? 15.25 54.281 10.633 1 95.88 76 PHE A C 1
ATOM 609 O O . PHE A 1 76 ? 14.602 53.75 9.734 1 95.88 76 PHE A O 1
ATOM 616 N N . GLU A 1 77 ? 16.219 55.156 10.516 1 94.88 77 GLU A N 1
ATOM 617 C CA . GLU A 1 77 ? 16.625 55.531 9.164 1 94.88 77 GLU A CA 1
ATOM 618 C C . GLU A 1 77 ? 17.188 54.344 8.398 1 94.88 77 GLU A C 1
ATOM 620 O O . GLU A 1 77 ? 17.938 53.531 8.961 1 94.88 77 GLU A O 1
ATOM 625 N N . LYS A 1 78 ? 16.891 54.188 7.129 1 92.44 78 LYS A N 1
ATOM 626 C CA . LYS A 1 78 ? 17.188 53.031 6.289 1 92.44 78 LYS A CA 1
ATOM 627 C C . LYS A 1 78 ? 18.688 52.75 6.258 1 92.44 78 LYS A C 1
ATOM 629 O O . LYS A 1 78 ? 19.094 51.594 6.16 1 92.44 78 LYS A O 1
ATOM 634 N N . GLU A 1 79 ? 19.5 53.75 6.344 1 91.75 79 GLU A N 1
ATOM 635 C CA . GLU A 1 79 ? 20.953 53.625 6.184 1 91.75 79 GLU A CA 1
ATOM 636 C C . GLU A 1 79 ? 21.625 53.281 7.512 1 91.75 79 GLU A C 1
ATOM 638 O O . GLU A 1 79 ? 22.828 53.062 7.562 1 91.75 79 GLU A O 1
ATOM 643 N N . THR A 1 80 ? 20.781 53.125 8.523 1 94.19 80 THR A N 1
ATOM 644 C CA . THR A 1 80 ? 21.328 52.812 9.836 1 94.19 80 THR A CA 1
ATOM 645 C C . THR A 1 80 ? 21.969 51.406 9.844 1 94.19 80 THR A C 1
ATOM 647 O O . THR A 1 80 ? 21.375 50.438 9.359 1 94.19 80 THR A O 1
ATOM 650 N N . ASP A 1 81 ? 23.141 51.344 10.398 1 93.62 81 ASP A N 1
ATOM 651 C CA . ASP A 1 81 ? 23.812 50.062 10.523 1 93.62 81 ASP A CA 1
ATOM 652 C C . ASP A 1 81 ? 23 49.094 11.375 1 93.62 81 ASP A C 1
ATOM 654 O O . ASP A 1 81 ? 22.422 49.469 12.391 1 93.62 81 ASP A O 1
ATOM 658 N N . ARG A 1 82 ? 22.984 47.875 10.93 1 91.5 82 ARG A N 1
ATOM 659 C CA . ARG A 1 82 ? 22.188 46.844 11.602 1 91.5 82 ARG A CA 1
ATOM 660 C C . ARG A 1 82 ? 22.578 46.75 13.078 1 91.5 82 ARG A C 1
ATOM 662 O O . ARG A 1 82 ? 21.719 46.562 13.938 1 91.5 82 ARG A O 1
ATOM 669 N N . ASP A 1 83 ? 23.859 46.781 13.359 1 92.38 83 ASP A N 1
ATOM 670 C CA . ASP A 1 83 ? 24.328 46.688 14.734 1 92.38 83 ASP A CA 1
ATOM 671 C C . ASP A 1 83 ? 23.891 47.875 15.57 1 92.38 83 ASP A C 1
ATOM 673 O O . ASP A 1 83 ? 23.531 47.75 16.734 1 92.38 83 ASP A O 1
ATOM 677 N N . MET A 1 84 ? 23.953 48.969 14.953 1 92.31 84 MET A N 1
ATOM 678 C CA . MET A 1 84 ? 23.5 50.188 15.633 1 92.31 84 MET A CA 1
ATOM 679 C C . MET A 1 84 ? 22.016 50.125 15.938 1 92.31 84 MET A C 1
ATOM 681 O O . MET A 1 84 ? 21.578 50.469 17.031 1 92.31 84 MET A O 1
ATOM 685 N N . LEU A 1 85 ? 21.234 49.719 14.945 1 93.62 85 LEU A N 1
ATOM 686 C CA . LEU A 1 85 ? 19.797 49.562 15.125 1 93.62 85 LEU A CA 1
ATOM 687 C C . LEU A 1 85 ? 19.5 48.625 16.297 1 93.62 85 LEU A C 1
ATOM 689 O O . LEU A 1 85 ? 18.656 48.938 17.141 1 93.62 85 LEU A O 1
ATOM 693 N N . LYS A 1 86 ? 20.188 47.562 16.312 1 92.19 86 LYS A N 1
ATOM 694 C CA . LYS A 1 86 ? 20 46.562 17.359 1 92.19 86 LYS A CA 1
ATOM 695 C C . LYS A 1 86 ? 20.359 47.125 18.734 1 92.19 86 LYS A C 1
ATOM 697 O O . LYS A 1 86 ? 19.562 47.031 19.672 1 92.19 86 LYS A O 1
ATOM 702 N N . GLU A 1 87 ? 21.516 47.656 18.828 1 93.38 87 GLU A N 1
ATOM 703 C CA . GLU A 1 87 ? 22.016 48.156 20.109 1 93.38 87 GLU A CA 1
ATOM 704 C C . GLU A 1 87 ? 21.141 49.281 20.641 1 93.38 87 GLU A C 1
ATOM 706 O O . GLU A 1 87 ? 20.75 49.281 21.812 1 93.38 87 GLU A O 1
ATOM 711 N N . LEU A 1 88 ? 20.859 50.219 19.797 1 93.62 88 LEU A N 1
ATOM 712 C CA . LEU A 1 88 ? 20.031 51.375 20.188 1 93.62 88 LEU A CA 1
ATOM 713 C C . LEU A 1 88 ? 18.609 50.938 20.5 1 93.62 88 LEU A C 1
ATOM 715 O O . LEU A 1 88 ? 18 51.438 21.453 1 93.62 88 LEU A O 1
ATOM 719 N N . GLY A 1 89 ? 18.062 50.125 19.672 1 93.69 89 GLY A N 1
ATOM 720 C CA . GLY A 1 89 ? 16.719 49.594 19.891 1 93.69 89 GLY A CA 1
ATOM 721 C C . GLY A 1 89 ? 16.578 48.875 21.219 1 93.69 89 GLY A C 1
ATOM 722 O O . GLY A 1 89 ? 15.617 49.094 21.953 1 93.69 89 GLY A O 1
ATOM 723 N N . LEU A 1 90 ? 17.547 48.031 21.531 1 94.62 90 LEU A N 1
ATOM 724 C CA . LEU A 1 90 ? 17.516 47.281 22.797 1 94.62 90 LEU A CA 1
ATOM 725 C C . LEU A 1 90 ? 17.688 48.219 23.984 1 94.62 90 LEU A C 1
ATOM 727 O O . LEU A 1 90 ? 17 48.062 25 1 94.62 90 LEU A O 1
ATOM 731 N N . LYS A 1 91 ? 18.578 49.125 23.828 1 94.81 91 LYS A N 1
ATOM 732 C CA . LYS A 1 91 ? 18.828 50.094 24.891 1 94.81 91 LYS A CA 1
ATOM 733 C C . LYS A 1 91 ? 17.562 50.906 25.188 1 94.81 91 LYS A C 1
ATOM 735 O O . LYS A 1 91 ? 17.156 51.031 26.344 1 94.81 91 LYS A O 1
ATOM 740 N N . LEU A 1 92 ? 16.969 51.406 24.172 1 94.81 92 LEU A N 1
ATOM 741 C CA . LEU A 1 92 ? 15.758 52.25 24.312 1 94.81 92 LEU A CA 1
ATOM 742 C C . LEU A 1 92 ? 14.633 51.438 24.953 1 94.81 92 LEU A C 1
ATOM 744 O O . LEU A 1 92 ? 13.93 51.938 25.828 1 94.81 92 LEU A O 1
ATOM 748 N N . GLY A 1 93 ? 14.438 50.25 24.453 1 95.12 93 GLY A N 1
ATOM 749 C CA . GLY A 1 93 ? 13.406 49.375 25 1 95.12 93 GLY A CA 1
ATOM 750 C C . GLY A 1 93 ? 13.586 49.094 26.469 1 95.12 93 GLY A C 1
ATOM 751 O O . GLY A 1 93 ? 12.641 49.188 27.25 1 95.12 93 GLY A O 1
ATOM 752 N N . LYS A 1 94 ? 14.828 48.812 26.859 1 95.5 94 LYS A N 1
ATOM 753 C CA . LYS A 1 94 ? 15.133 48.531 28.266 1 95.5 94 LYS A CA 1
ATOM 754 C C . LYS A 1 94 ? 14.938 49.781 29.109 1 95.5 94 LYS A C 1
ATOM 756 O O . LYS A 1 94 ? 14.367 49.688 30.203 1 95.5 94 LYS A O 1
ATOM 761 N N . ASP A 1 95 ? 15.398 50.844 28.641 1 95.69 95 ASP A N 1
ATOM 762 C CA . ASP A 1 95 ? 15.328 52.094 29.375 1 95.69 95 ASP A CA 1
ATOM 763 C C . ASP A 1 95 ? 13.883 52.5 29.672 1 95.69 95 ASP A C 1
ATOM 765 O O . ASP A 1 95 ? 13.562 52.906 30.797 1 95.69 95 ASP A O 1
ATOM 769 N N . VAL A 1 96 ? 13.078 52.375 28.688 1 95.56 96 VAL A N 1
ATOM 770 C CA . VAL A 1 96 ? 11.695 52.781 28.844 1 95.56 96 VAL A CA 1
ATOM 771 C C . VAL A 1 96 ? 10.977 51.844 29.812 1 95.56 96 VAL A C 1
ATOM 773 O O . VAL A 1 96 ? 10.227 52.312 30.688 1 95.56 96 VAL A O 1
ATOM 776 N N . ILE A 1 97 ? 11.156 50.562 29.688 1 96.25 97 ILE A N 1
ATOM 777 C CA . ILE A 1 97 ? 10.492 49.594 30.562 1 96.25 97 ILE A CA 1
ATOM 778 C C . ILE A 1 97 ? 10.969 49.781 32 1 96.25 97 ILE A C 1
ATOM 780 O O . ILE A 1 97 ? 10.172 49.75 32.938 1 96.25 97 ILE A O 1
ATOM 784 N N . ASN A 1 98 ? 12.273 50.062 32.125 1 95.25 98 ASN A N 1
ATOM 785 C CA . ASN A 1 98 ? 12.828 50.344 33.438 1 95.25 98 ASN A CA 1
ATOM 786 C C . ASN A 1 98 ? 12.234 51.625 34.031 1 95.25 98 ASN A C 1
ATOM 788 O O . ASN A 1 98 ? 11.992 51.688 35.25 1 95.25 98 ASN A O 1
ATOM 792 N N . TYR A 1 99 ? 12.117 52.531 33.25 1 95.94 99 TYR A N 1
ATOM 793 C CA . TYR A 1 99 ? 11.555 53.812 33.688 1 95.94 99 TYR A CA 1
ATOM 794 C C . TYR A 1 99 ? 10.188 53.625 34.344 1 95.94 99 TYR A C 1
ATOM 796 O O . TYR A 1 99 ? 9.844 54.281 35.312 1 95.94 99 TYR A O 1
ATOM 804 N N . PHE A 1 100 ? 9.461 52.75 33.812 1 95.88 100 PHE A N 1
ATOM 805 C CA . PHE A 1 100 ? 8.125 52.5 34.344 1 95.88 100 PHE A CA 1
ATOM 806 C C . PHE A 1 100 ? 8.141 51.344 35.312 1 95.88 100 PHE A C 1
ATOM 808 O O . PHE A 1 100 ? 7.102 50.719 35.562 1 95.88 100 PHE A O 1
ATOM 815 N N . ASN A 1 101 ? 9.266 50.906 35.781 1 94.62 101 ASN A N 1
ATOM 816 C CA . ASN A 1 101 ? 9.484 49.875 36.812 1 94.62 101 ASN A CA 1
ATOM 817 C C . ASN A 1 101 ? 8.984 48.531 36.344 1 94.62 101 ASN A C 1
ATOM 819 O O . ASN A 1 101 ? 8.367 47.781 37.125 1 94.62 101 ASN A O 1
ATOM 823 N N . GLY A 1 102 ? 9.141 48.281 35.062 1 95.38 102 GLY A N 1
ATOM 824 C CA . GLY A 1 102 ? 8.766 47 34.5 1 95.38 102 GLY A CA 1
ATOM 825 C C . GLY A 1 102 ? 9.922 46 34.438 1 95.38 102 GLY A C 1
ATOM 826 O O . GLY A 1 102 ? 11.055 46.344 34.781 1 95.38 102 GLY A O 1
ATOM 827 N N . LYS A 1 103 ? 9.594 44.781 34.094 1 95.75 103 LYS A N 1
ATOM 828 C CA . LYS A 1 103 ? 10.586 43.719 33.844 1 95.75 103 LYS A CA 1
ATOM 829 C C . LYS A 1 103 ? 10.797 43.531 32.344 1 95.75 103 LYS A C 1
ATOM 831 O O . LYS A 1 103 ? 9.836 43.438 31.594 1 95.75 103 LYS A O 1
ATOM 836 N N . SER A 1 104 ? 12.062 43.594 31.922 1 93.56 104 SER A N 1
ATOM 837 C CA . SER A 1 104 ? 12.352 43.469 30.5 1 93.56 104 SER A CA 1
ATOM 838 C C . SER A 1 104 ? 13.266 42.25 30.234 1 93.56 104 SER A C 1
ATOM 840 O O . SER A 1 104 ? 14.023 41.844 31.109 1 93.56 104 SER A O 1
ATOM 842 N N . TRP A 1 105 ? 13.133 41.656 29.141 1 89.75 105 TRP A N 1
ATOM 843 C CA . TRP A 1 105 ? 14.047 40.625 28.656 1 89.75 105 TRP A CA 1
ATOM 844 C C . TRP A 1 105 ? 14.195 40.688 27.141 1 89.75 105 TRP A C 1
ATOM 846 O O . TRP A 1 105 ? 13.359 41.281 26.453 1 89.75 105 TRP A O 1
ATOM 856 N N . ILE A 1 106 ? 15.25 40.188 26.609 1 87.81 106 ILE A N 1
ATOM 857 C CA . ILE A 1 106 ? 15.539 40.219 25.188 1 87.81 106 ILE A CA 1
ATOM 858 C C . ILE A 1 106 ? 15.016 38.938 24.516 1 87.81 106 ILE A C 1
ATOM 860 O O . ILE A 1 106 ? 15.203 37.844 25.031 1 87.81 106 ILE A O 1
ATOM 864 N N . GLU A 1 107 ? 14.227 39.188 23.5 1 81.06 107 GLU A N 1
ATOM 865 C CA . GLU A 1 107 ? 13.773 38.062 22.656 1 81.06 107 GLU A CA 1
ATOM 866 C C . GLU A 1 107 ? 14.648 37.906 21.422 1 81.06 107 GLU A C 1
ATOM 868 O O . GLU A 1 107 ? 14.812 38.844 20.656 1 81.06 107 GLU A O 1
ATOM 873 N N . TYR A 1 108 ? 15.25 36.719 21.281 1 71.44 108 TYR A N 1
ATOM 874 C CA . TYR A 1 108 ? 16.172 36.5 20.172 1 71.44 108 TYR A CA 1
ATOM 875 C C . TYR A 1 108 ? 15.484 35.719 19.047 1 71.44 108 TYR A C 1
ATOM 877 O O . TYR A 1 108 ? 15.406 34.5 19.094 1 71.44 108 TYR A O 1
ATOM 885 N N . ALA A 1 109 ? 14.617 36.281 18.312 1 66 109 ALA A N 1
ATOM 886 C CA . ALA A 1 109 ? 14.094 35.719 17.078 1 66 109 ALA A CA 1
ATOM 887 C C . ALA A 1 109 ? 14.961 36.094 15.883 1 66 109 ALA A C 1
ATOM 889 O O . ALA A 1 109 ? 16.188 36.188 16 1 66 109 ALA A O 1
ATOM 890 N N . GLU A 1 110 ? 14.453 36.062 14.664 1 63.62 110 GLU A N 1
ATOM 891 C CA . GLU A 1 110 ? 15.219 36.5 13.5 1 63.62 110 GLU A CA 1
ATOM 892 C C . GLU A 1 110 ? 15.742 37.938 13.703 1 63.62 110 GLU A C 1
ATOM 894 O O . GLU A 1 110 ? 16.859 38.25 13.312 1 63.62 110 GLU A O 1
ATOM 899 N N . HIS A 1 111 ? 14.953 38.719 14.391 1 75.88 111 HIS A N 1
ATOM 900 C CA . HIS A 1 111 ? 15.32 40.062 14.766 1 75.88 111 HIS A CA 1
ATOM 901 C C . HIS A 1 111 ? 15.125 40.312 16.266 1 75.88 111 HIS A C 1
ATOM 903 O O . HIS A 1 111 ? 14.016 40.156 16.781 1 75.88 111 HIS A O 1
ATOM 909 N N . PRO A 1 112 ? 16.266 40.625 16.984 1 82.62 112 PRO A N 1
ATOM 910 C CA . PRO A 1 112 ? 16.141 40.812 18.438 1 82.62 112 PRO A CA 1
ATOM 911 C C . PRO A 1 112 ? 15.297 42.031 18.812 1 82.62 112 PRO A C 1
ATOM 913 O O . PRO A 1 112 ? 15.375 43.062 18.156 1 82.62 112 PRO A O 1
ATOM 916 N N . TYR A 1 113 ? 14.469 41.875 19.781 1 88.75 113 TYR A N 1
ATOM 917 C CA . TYR A 1 113 ? 13.68 42.969 20.312 1 88.75 113 TYR A CA 1
ATOM 918 C C . TYR A 1 113 ? 13.477 42.812 21.828 1 88.75 113 TYR A C 1
ATOM 920 O O . TYR A 1 113 ? 13.852 41.781 22.406 1 88.75 113 TYR A O 1
ATOM 928 N N . VAL A 1 114 ? 13.047 43.812 22.453 1 92.81 114 VAL A N 1
ATOM 929 C CA . VAL A 1 114 ? 12.891 43.844 23.906 1 92.81 114 VAL A CA 1
ATOM 930 C C . VAL A 1 114 ? 11.422 43.594 24.266 1 92.81 114 VAL A C 1
ATOM 932 O O . VAL A 1 114 ? 10.531 44.25 23.734 1 92.81 114 VAL A O 1
ATOM 935 N N . SER A 1 115 ? 11.242 42.625 25.047 1 92.69 115 SER A N 1
ATOM 936 C CA . SER A 1 115 ? 9.922 42.406 25.641 1 92.69 115 SER A CA 1
ATOM 937 C C . SER A 1 115 ? 9.914 42.75 27.125 1 92.69 115 SER A C 1
ATOM 939 O O . SER A 1 115 ? 10.961 42.75 27.781 1 92.69 115 SER A O 1
ATOM 941 N N . GLY A 1 116 ? 8.742 43.094 27.562 1 93.81 116 GLY A N 1
ATOM 942 C CA . GLY A 1 116 ? 8.656 43.469 28.969 1 93.81 116 GLY A CA 1
ATOM 943 C C . GLY A 1 116 ? 7.234 43.438 29.516 1 93.81 116 GLY A C 1
ATOM 944 O O . GLY A 1 116 ? 6.277 43.281 28.75 1 93.81 116 GLY A O 1
ATOM 945 N N . GLU A 1 117 ? 7.223 43.406 30.812 1 95.38 117 GLU A N 1
ATOM 946 C CA . GLU A 1 117 ? 5.957 43.469 31.547 1 95.38 117 GLU A CA 1
ATOM 947 C C . GLU A 1 117 ? 5.91 44.656 32.5 1 95.38 117 GLU A C 1
ATOM 949 O O . GLU A 1 117 ? 6.84 44.875 33.281 1 95.38 117 GLU A O 1
ATOM 954 N N . ILE A 1 118 ? 4.883 45.406 32.312 1 94.44 118 ILE A N 1
ATOM 955 C CA . ILE A 1 118 ? 4.613 46.531 33.219 1 94.44 118 ILE A CA 1
ATOM 956 C C . ILE A 1 118 ? 3.189 46.438 33.75 1 94.44 118 ILE A C 1
ATOM 958 O O . ILE A 1 118 ? 2.225 46.719 33.031 1 94.44 118 ILE A O 1
ATOM 962 N N . GLY A 1 119 ? 3.082 46.094 35.031 1 91.69 119 GLY A N 1
ATOM 963 C CA . GLY A 1 119 ? 1.751 45.812 35.531 1 91.69 119 GLY A CA 1
ATOM 964 C C . GLY A 1 119 ? 1.056 44.688 34.812 1 91.69 119 GLY A C 1
ATOM 965 O O . GLY A 1 119 ? 1.587 43.562 34.719 1 91.69 119 GLY A O 1
ATOM 966 N N . LYS A 1 120 ? -0.052 44.969 34.25 1 92.44 120 LYS A N 1
ATOM 967 C CA . LYS A 1 120 ? -0.807 43.938 33.531 1 92.44 120 LYS A CA 1
ATOM 968 C C . LYS A 1 120 ? -0.498 43.969 32.031 1 92.44 120 LYS A C 1
ATOM 970 O O . LYS A 1 120 ? -0.988 43.125 31.297 1 92.44 120 LYS A O 1
ATOM 975 N N . PHE A 1 121 ? 0.295 44.906 31.641 1 93.25 121 PHE A N 1
ATOM 976 C CA . PHE A 1 121 ? 0.542 45.094 30.219 1 93.25 121 PHE A CA 1
ATOM 977 C C . PHE A 1 121 ? 1.812 44.375 29.797 1 93.25 121 PHE A C 1
ATOM 979 O O . PHE A 1 121 ? 2.805 44.375 30.516 1 93.25 121 PHE A O 1
ATOM 986 N N . ASN A 1 122 ? 1.747 43.75 28.719 1 93.56 122 ASN A N 1
ATOM 987 C CA . ASN A 1 122 ? 2.904 43.156 28.047 1 93.56 122 ASN A CA 1
ATOM 988 C C . ASN A 1 122 ? 3.379 44.062 26.891 1 93.56 122 ASN A C 1
ATOM 990 O O . ASN A 1 122 ? 2.582 44.469 26.047 1 93.56 122 ASN A O 1
ATOM 994 N N . LEU A 1 123 ? 4.625 44.312 26.906 1 93.5 123 LEU A N 1
ATOM 995 C CA . LEU A 1 123 ? 5.152 45.281 25.938 1 93.5 123 LEU A CA 1
ATOM 996 C C . LEU A 1 123 ? 6.219 44.625 25.062 1 93.5 123 LEU A C 1
ATOM 998 O O . LEU A 1 123 ? 7.074 43.906 25.562 1 93.5 123 LEU A O 1
ATOM 1002 N N . ASP A 1 124 ? 6.109 44.875 23.781 1 92.94 124 ASP A N 1
ATOM 1003 C CA . ASP A 1 124 ? 7.168 44.531 22.844 1 92.94 124 ASP A CA 1
ATOM 1004 C C . ASP A 1 124 ? 7.684 45.781 22.109 1 92.94 124 ASP A C 1
ATOM 1006 O O . ASP A 1 124 ? 6.91 46.5 21.484 1 92.94 124 ASP A O 1
ATOM 1010 N N . ILE A 1 125 ? 8.914 46 22.25 1 94.88 125 ILE A N 1
ATOM 1011 C CA . ILE A 1 125 ? 9.555 47.125 21.562 1 94.88 125 ILE A CA 1
ATOM 1012 C C . ILE A 1 125 ? 10.469 46.594 20.453 1 94.88 125 ILE A C 1
ATOM 1014 O O . ILE A 1 125 ? 11.5 46 20.734 1 94.88 125 ILE A O 1
ATOM 1018 N N . VAL A 1 126 ? 10.133 46.906 19.25 1 93.81 126 VAL A N 1
ATOM 1019 C CA . VAL A 1 126 ? 10.773 46.25 18.125 1 93.81 126 VAL A CA 1
ATOM 1020 C C . VAL A 1 126 ? 11.406 47.281 17.203 1 93.81 126 VAL A C 1
ATOM 1022 O O . VAL A 1 126 ? 10.711 48.094 16.594 1 93.81 126 VAL A O 1
ATOM 1025 N N . PRO A 1 127 ? 12.711 47.312 17.109 1 94.69 127 PRO A N 1
ATOM 1026 C CA . PRO A 1 127 ? 13.344 48.188 16.109 1 94.69 127 PRO A CA 1
ATOM 1027 C C . PRO A 1 127 ? 13.156 47.719 14.68 1 94.69 127 PRO A C 1
ATOM 1029 O O . PRO A 1 127 ? 13.18 46.5 14.43 1 94.69 127 PRO A O 1
ATOM 1032 N N . CYS A 1 128 ? 12.93 48.656 13.766 1 94.19 128 CYS A N 1
ATOM 1033 C CA . CYS A 1 128 ? 12.789 48.312 12.359 1 94.19 128 CYS A CA 1
ATOM 1034 C C . CYS A 1 128 ? 13.25 49.438 11.469 1 94.19 128 CYS A C 1
ATOM 1036 O O . CYS A 1 128 ? 13.508 50.562 11.953 1 94.19 128 CYS A O 1
ATOM 1038 N N . TYR A 1 129 ? 13.414 49.188 10.227 1 94.75 129 TYR A N 1
ATOM 1039 C CA . TYR A 1 129 ? 13.82 50.188 9.273 1 94.75 129 TYR A CA 1
ATOM 1040 C C . TYR A 1 129 ? 12.609 50.875 8.656 1 94.75 129 TYR A C 1
ATOM 1042 O O . TYR A 1 129 ? 11.562 50.25 8.469 1 94.75 129 TYR A O 1
ATOM 1050 N N . ASP A 1 130 ? 12.742 52.062 8.359 1 93.88 130 ASP A N 1
ATOM 1051 C CA . ASP A 1 130 ? 11.695 52.844 7.688 1 93.88 130 ASP A CA 1
ATOM 1052 C C . ASP A 1 130 ? 11.672 52.562 6.188 1 93.88 130 ASP A C 1
ATOM 1054 O O . ASP A 1 130 ? 12.305 53.25 5.402 1 93.88 130 ASP A O 1
ATOM 1058 N N . ILE A 1 131 ? 10.852 51.625 5.793 1 91.94 131 ILE A N 1
ATOM 1059 C CA . ILE A 1 131 ? 10.758 51.25 4.383 1 91.94 131 ILE A CA 1
ATOM 1060 C C . ILE A 1 131 ? 9.414 51.719 3.814 1 91.94 131 ILE A C 1
ATOM 1062 O O . ILE A 1 131 ? 8.484 52 4.566 1 91.94 131 ILE A O 1
ATOM 1066 N N . GLU A 1 132 ? 9.336 51.719 2.482 1 89.62 132 GLU A N 1
ATOM 1067 C CA . GLU A 1 132 ? 8.102 52.062 1.783 1 89.62 132 GLU A CA 1
ATOM 1068 C C . GLU A 1 132 ? 7.395 50.812 1.265 1 89.62 132 GLU A C 1
ATOM 1070 O O . GLU A 1 132 ? 7.934 49.719 1.351 1 89.62 132 GLU A O 1
ATOM 1075 N N . ASN A 1 133 ? 6.176 51.094 0.815 1 87.88 133 ASN A N 1
ATOM 1076 C CA . ASN A 1 133 ? 5.414 50 0.228 1 87.88 133 ASN A CA 1
ATOM 1077 C C . ASN A 1 133 ? 6.148 49.375 -0.956 1 87.88 133 ASN A C 1
ATOM 1079 O O . ASN A 1 133 ? 6.727 50.094 -1.777 1 87.88 133 ASN A O 1
ATOM 1083 N N . CYS A 1 134 ? 6.121 48.031 -1.029 1 83.12 134 CYS A N 1
ATOM 1084 C CA . CYS A 1 134 ? 6.656 47.219 -2.123 1 83.12 134 CYS A CA 1
ATOM 1085 C C . CYS A 1 134 ? 8.172 47.375 -2.211 1 83.12 134 CYS A C 1
ATOM 1087 O O . CYS A 1 134 ? 8.773 47 -3.217 1 83.12 134 CYS A O 1
ATOM 1089 N N . GLU A 1 135 ? 8.727 47.969 -1.165 1 86.38 135 GLU A N 1
ATOM 1090 C CA . GLU A 1 135 ? 10.18 47.969 -1.08 1 86.38 135 GLU A CA 1
ATOM 1091 C C . GLU A 1 135 ? 10.719 46.688 -0.473 1 86.38 135 GLU A C 1
ATOM 1093 O O . GLU A 1 135 ? 10.039 46.031 0.334 1 86.38 135 GLU A O 1
ATOM 1098 N N . LYS A 1 136 ? 11.891 46.344 -0.912 1 85.06 136 LYS A N 1
ATOM 1099 C CA . LYS A 1 136 ? 12.539 45.156 -0.348 1 85.06 136 LYS A CA 1
ATOM 1100 C C . LYS A 1 136 ? 12.82 45.344 1.141 1 85.06 136 LYS A C 1
ATOM 1102 O O . LYS A 1 136 ? 13.289 46.406 1.562 1 85.06 136 LYS A O 1
ATOM 1107 N N . ILE A 1 137 ? 12.461 44.344 1.856 1 83.25 137 ILE A N 1
ATOM 1108 C CA . ILE A 1 137 ? 12.664 44.406 3.299 1 83.25 137 ILE A CA 1
ATOM 1109 C C . ILE A 1 137 ? 14.156 44.312 3.621 1 83.25 137 ILE A C 1
ATOM 1111 O O . ILE A 1 137 ? 14.906 43.656 2.92 1 83.25 137 ILE A O 1
ATOM 1115 N N . ILE A 1 138 ? 14.484 45 4.641 1 83.81 138 ILE A N 1
ATOM 1116 C CA . ILE A 1 138 ? 15.828 44.906 5.188 1 83.81 138 ILE A CA 1
ATOM 1117 C C . ILE A 1 138 ? 15.844 43.906 6.359 1 83.81 138 ILE A C 1
ATOM 1119 O O . ILE A 1 138 ? 16.719 43.062 6.445 1 83.81 138 ILE A O 1
ATOM 1123 N N . SER A 1 139 ? 14.812 44.031 7.148 1 80.75 139 SER A N 1
ATOM 1124 C CA . SER A 1 139 ? 14.602 43.062 8.227 1 80.75 139 SER A CA 1
ATOM 1125 C C . SER A 1 139 ? 13.219 42.438 8.133 1 80.75 139 SER A C 1
ATOM 1127 O O . SER A 1 139 ? 12.336 42.938 7.449 1 80.75 139 SER A O 1
ATOM 1129 N N . ALA A 1 140 ? 12.961 41.312 8.898 1 76.31 140 ALA A N 1
ATOM 1130 C CA . ALA A 1 140 ? 11.742 40.5 8.805 1 76.31 140 ALA A CA 1
ATOM 1131 C C . ALA A 1 140 ? 10.531 41.281 9.328 1 76.31 140 ALA A C 1
ATOM 1133 O O . ALA A 1 140 ? 9.391 40.938 9.016 1 76.31 140 ALA A O 1
ATOM 1134 N N . VAL A 1 141 ? 10.812 42.344 10.016 1 84.25 141 VAL A N 1
ATOM 1135 C CA . VAL A 1 141 ? 9.703 42.969 10.719 1 84.25 141 VAL A CA 1
ATOM 1136 C C . VAL A 1 141 ? 9.391 44.312 10.07 1 84.25 141 VAL A C 1
ATOM 1138 O O . VAL A 1 141 ? 8.469 45.031 10.492 1 84.25 141 VAL A O 1
ATOM 1141 N N . ASP A 1 142 ? 9.992 44.656 8.992 1 88.81 142 ASP A N 1
ATOM 1142 C CA . ASP A 1 142 ? 9.93 45.969 8.414 1 88.81 142 ASP A CA 1
ATOM 1143 C C . ASP A 1 142 ? 8.547 46.281 7.84 1 88.81 142 ASP A C 1
ATOM 1145 O O . ASP A 1 142 ? 8.141 47.438 7.742 1 88.81 142 ASP A O 1
ATOM 1149 N N . ARG A 1 143 ? 7.895 45.188 7.57 1 90.56 143 ARG A N 1
ATOM 1150 C CA . ARG A 1 143 ? 6.609 45.406 6.91 1 90.56 143 ARG A CA 1
ATOM 1151 C C . ARG A 1 143 ? 5.516 45.719 7.93 1 90.56 143 ARG A C 1
ATOM 1153 O O . ARG A 1 143 ? 4.449 46.219 7.57 1 90.56 143 ARG A O 1
ATOM 1160 N N . THR A 1 144 ? 5.73 45.438 9.148 1 90.31 144 THR A N 1
ATOM 1161 C CA . THR A 1 144 ? 4.688 45.5 10.164 1 90.31 144 THR A CA 1
ATOM 1162 C C . THR A 1 144 ? 4.105 46.875 10.297 1 90.31 144 THR A C 1
ATOM 1164 O O . THR A 1 144 ? 2.883 47.062 10.289 1 90.31 144 THR A O 1
ATOM 1167 N N . PRO A 1 145 ? 4.902 47.906 10.336 1 92.25 145 PRO A N 1
ATOM 1168 C CA . PRO A 1 145 ? 4.328 49.281 10.391 1 92.25 145 PRO A CA 1
ATOM 1169 C C . PRO A 1 145 ? 3.482 49.594 9.164 1 92.25 145 PRO A C 1
ATOM 1171 O O . PRO A 1 145 ? 2.459 50.281 9.281 1 92.25 145 PRO A O 1
ATOM 1174 N N . LEU A 1 146 ? 3.918 49.156 8.055 1 93.62 146 LEU A N 1
ATOM 1175 C CA . LEU A 1 146 ? 3.164 49.375 6.824 1 93.62 146 LEU A CA 1
ATOM 1176 C C . LEU A 1 146 ? 1.82 48.656 6.863 1 93.62 146 LEU A C 1
ATOM 1178 O O . LEU A 1 146 ? 0.82 49.188 6.359 1 93.62 146 LEU A O 1
ATOM 1182 N N . HIS A 1 147 ? 1.835 47.469 7.422 1 94.31 147 HIS A N 1
ATOM 1183 C CA . HIS A 1 147 ? 0.58 46.75 7.613 1 94.31 147 HIS A CA 1
ATOM 1184 C C . HIS A 1 147 ? -0.397 47.562 8.461 1 94.31 147 HIS A C 1
ATOM 1186 O O . HIS A 1 147 ? -1.585 47.656 8.133 1 94.31 147 HIS A O 1
ATOM 1192 N N . ASN A 1 148 ? 0.164 48.031 9.508 1 92.94 148 ASN A N 1
ATOM 1193 C CA . ASN A 1 148 ? -0.643 48.844 10.414 1 92.94 148 ASN A CA 1
ATOM 1194 C C . ASN A 1 148 ? -1.222 50.062 9.711 1 92.94 148 ASN A C 1
ATOM 1196 O O . ASN A 1 148 ? -2.406 50.375 9.852 1 92.94 148 ASN A O 1
ATOM 1200 N N . GLU A 1 149 ? -0.405 50.75 9.016 1 91.69 149 GLU A N 1
ATOM 1201 C CA . GLU A 1 149 ? -0.838 51.938 8.289 1 91.69 149 GLU A CA 1
ATOM 1202 C C . GLU A 1 149 ? -1.932 51.594 7.277 1 91.69 149 GLU A C 1
ATOM 1204 O O . GLU A 1 149 ? -2.924 52.312 7.164 1 91.69 149 GLU A O 1
ATOM 1209 N N . PHE A 1 150 ? -1.715 50.562 6.652 1 93.56 150 PHE A N 1
ATOM 1210 C CA . PHE A 1 150 ? -2.699 50.125 5.668 1 93.56 150 PHE A CA 1
ATOM 1211 C C . PHE A 1 150 ? -4.055 49.906 6.324 1 93.56 150 PHE A C 1
ATOM 1213 O O . PHE A 1 150 ? -5.074 50.406 5.84 1 93.56 150 PHE A O 1
ATOM 1220 N N . LEU A 1 151 ? -4.07 49.156 7.371 1 93.88 151 LEU A N 1
ATOM 1221 C CA . LEU A 1 151 ? -5.32 48.812 8.039 1 93.88 151 LEU A CA 1
ATOM 1222 C C . LEU A 1 151 ? -5.992 50.062 8.625 1 93.88 151 LEU A C 1
ATOM 1224 O O . LEU A 1 151 ? -7.215 50.188 8.547 1 93.88 151 LEU A O 1
ATOM 1228 N N . LEU A 1 152 ? -5.215 50.938 9.18 1 91.06 152 LEU A N 1
ATOM 1229 C CA . LEU A 1 152 ? -5.77 52.156 9.727 1 91.06 152 LEU A CA 1
ATOM 1230 C C . LEU A 1 152 ? -6.484 52.969 8.641 1 91.06 152 LEU A C 1
ATOM 1232 O O . LEU A 1 152 ? -7.59 53.469 8.859 1 91.06 152 LEU A O 1
ATOM 1236 N N . ASN A 1 153 ? -5.875 53.031 7.52 1 89.94 153 ASN A N 1
ATOM 1237 C CA . ASN A 1 153 ? -6.469 53.781 6.398 1 89.94 153 ASN A CA 1
ATOM 1238 C C . ASN A 1 153 ? -7.719 53.062 5.879 1 89.94 153 ASN A C 1
ATOM 1240 O O . ASN A 1 153 ? -8.711 53.719 5.543 1 89.94 153 ASN A O 1
ATOM 1244 N N . ALA A 1 154 ? -7.66 51.812 5.863 1 88.56 154 ALA A N 1
ATOM 1245 C CA . ALA A 1 154 ? -8.773 51.031 5.332 1 88.56 154 ALA A CA 1
ATOM 1246 C C . ALA A 1 154 ? -9.992 51.125 6.246 1 88.56 154 ALA A C 1
ATOM 1248 O O . ALA A 1 154 ? -11.133 51.062 5.781 1 88.56 154 ALA A O 1
ATOM 1249 N N . TYR A 1 155 ? -9.75 51.25 7.578 1 87.31 155 TYR A N 1
ATOM 1250 C CA . TYR A 1 155 ? -10.82 51.25 8.562 1 87.31 155 TYR A CA 1
ATOM 1251 C C . TYR A 1 155 ? -11.445 52.625 8.703 1 87.31 155 TYR A C 1
ATOM 1253 O O . TYR A 1 155 ? -12.492 52.781 9.344 1 87.31 155 TYR A O 1
ATOM 1261 N N . GLU A 1 156 ? -10.867 53.594 8.297 1 83.06 156 GLU A N 1
ATOM 1262 C CA . GLU A 1 156 ? -11.352 54.969 8.453 1 83.06 156 GLU A CA 1
ATOM 1263 C C . GLU A 1 156 ? -12.836 55.062 8.102 1 83.06 156 GLU A C 1
ATOM 1265 O O . GLU A 1 156 ? -13.586 55.781 8.766 1 83.06 156 GLU A O 1
ATOM 1270 N N . ASN A 1 157 ? -13.289 54.406 7.191 1 76.38 157 ASN A N 1
ATOM 1271 C CA . ASN A 1 157 ? -14.68 54.562 6.766 1 76.38 157 ASN A CA 1
ATOM 1272 C C . ASN A 1 157 ? -15.516 53.312 7.082 1 76.38 157 ASN A C 1
ATOM 1274 O O . ASN A 1 157 ? -16.672 53.219 6.656 1 76.38 157 ASN A O 1
ATOM 1278 N N . ASN A 1 158 ? -14.961 52.438 7.742 1 79.81 158 ASN A N 1
ATOM 1279 C CA . ASN A 1 158 ? -15.648 51.188 8.016 1 79.81 158 ASN A CA 1
ATOM 1280 C C . ASN A 1 158 ? -15.273 50.625 9.391 1 79.81 158 ASN A C 1
ATOM 1282 O O . ASN A 1 158 ? -14.102 50.375 9.656 1 79.81 158 ASN A O 1
ATOM 1286 N N . ASP A 1 159 ? -16.281 50.594 10.273 1 87.38 159 ASP A N 1
ATOM 1287 C CA . ASP A 1 159 ? -15.977 49.969 11.562 1 87.38 159 ASP A CA 1
ATOM 1288 C C . ASP A 1 159 ? -16.234 48.438 11.516 1 87.38 159 ASP A C 1
ATOM 1290 O O . ASP A 1 159 ? -17.375 48 11.539 1 87.38 159 ASP A O 1
ATOM 1294 N N . LEU A 1 160 ? -15.188 47.688 11.367 1 93.38 160 LEU A N 1
ATOM 1295 C CA . LEU A 1 160 ? -15.266 46.219 11.25 1 93.38 160 LEU A CA 1
ATOM 1296 C C . LEU A 1 160 ? -14.664 45.562 12.484 1 93.38 160 LEU A C 1
ATOM 1298 O O . LEU A 1 160 ? -14.359 44.375 12.453 1 93.38 160 LEU A O 1
ATOM 1302 N N . SER A 1 161 ? -14.477 46.312 13.562 1 93.75 161 SER A N 1
ATOM 1303 C CA . SER A 1 161 ? -13.758 45.844 14.75 1 93.75 161 SER A CA 1
ATOM 1304 C C . SER A 1 161 ? -14.43 44.625 15.359 1 93.75 161 SER A C 1
ATOM 1306 O O . SER A 1 161 ? -13.758 43.625 15.68 1 93.75 161 SER A O 1
ATOM 1308 N N . ASN A 1 162 ? -15.695 44.719 15.469 1 95.31 162 ASN A N 1
ATOM 1309 C CA . ASN A 1 162 ? -16.438 43.594 16.078 1 95.31 162 ASN A CA 1
ATOM 1310 C C . ASN A 1 162 ? -16.359 42.344 15.242 1 95.31 162 ASN A C 1
ATOM 1312 O O . ASN A 1 162 ? -16.25 41.219 15.773 1 95.31 162 ASN A O 1
ATOM 1316 N N . ASP A 1 163 ? -16.422 42.5 13.914 1 96.62 163 ASP A N 1
ATOM 1317 C CA . ASP A 1 163 ? -16.312 41.344 13.023 1 96.62 163 ASP A CA 1
ATOM 1318 C C . ASP A 1 163 ? -14.938 40.688 13.133 1 96.62 163 ASP A C 1
ATOM 1320 O O . ASP A 1 163 ? -14.82 39.469 13.094 1 96.62 163 ASP A O 1
ATOM 1324 N N . ILE A 1 164 ? -13.93 41.5 13.25 1 96.69 164 ILE A N 1
ATOM 1325 C CA . ILE A 1 164 ? -12.57 41 13.414 1 96.69 164 ILE A CA 1
ATOM 1326 C C . ILE A 1 164 ? -12.453 40.219 14.719 1 96.69 164 ILE A C 1
ATOM 1328 O O . ILE A 1 164 ? -11.898 39.125 14.75 1 96.69 164 ILE A O 1
ATOM 1332 N N . ARG A 1 165 ? -13.008 40.75 15.789 1 97.25 165 ARG A N 1
ATOM 1333 C CA . ARG A 1 165 ? -13 40.094 17.094 1 97.25 165 ARG A CA 1
ATOM 1334 C C . ARG A 1 165 ? -13.703 38.719 17.016 1 97.25 165 ARG A C 1
ATOM 1336 O O . ARG A 1 165 ? -13.219 37.75 17.578 1 97.25 165 ARG A O 1
ATOM 1343 N N . LEU A 1 166 ? -14.812 38.75 16.375 1 97.75 166 LEU A N 1
ATOM 1344 C CA . LEU A 1 166 ? -15.57 37.531 16.234 1 97.75 166 LEU A CA 1
ATOM 1345 C C . LEU A 1 166 ? -14.75 36.469 15.508 1 97.75 166 LEU A C 1
ATOM 1347 O O . LEU A 1 166 ? -14.711 35.312 15.938 1 97.75 166 LEU A O 1
ATOM 1351 N N . LEU A 1 167 ? -14.078 36.812 14.414 1 98.25 167 LEU A N 1
ATOM 1352 C CA . LEU A 1 167 ? -13.273 35.875 13.664 1 98.25 167 LEU A CA 1
ATOM 1353 C C . LEU A 1 167 ? -12.125 35.344 14.516 1 98.25 167 LEU A C 1
ATOM 1355 O O . LEU A 1 167 ? -11.898 34.125 14.57 1 98.25 167 LEU A O 1
ATOM 1359 N N . LYS A 1 168 ? -11.438 36.25 15.148 1 97.31 168 LYS A N 1
ATOM 1360 C CA . LYS A 1 168 ? -10.328 35.844 16 1 97.31 168 LYS A CA 1
ATOM 1361 C C . LYS A 1 168 ? -10.781 34.844 17.062 1 97.31 168 LYS A C 1
ATOM 1363 O O . LYS A 1 168 ? -10.156 33.781 17.25 1 97.31 168 LYS A O 1
ATOM 1368 N N . LYS A 1 169 ? -11.875 35.188 17.719 1 97.81 169 LYS A N 1
ATOM 1369 C CA . LYS A 1 169 ? -12.383 34.312 18.781 1 97.81 169 LYS A CA 1
ATOM 1370 C C . LYS A 1 169 ? -12.836 32.969 18.203 1 97.81 169 LYS A C 1
ATOM 1372 O O . LYS A 1 169 ? -12.617 31.922 18.828 1 97.81 169 LYS A O 1
ATOM 1377 N N . PHE A 1 170 ? -13.516 33.031 17.078 1 97.94 170 PHE A N 1
ATOM 1378 C CA . PHE A 1 170 ? -13.945 31.812 16.391 1 97.94 170 PHE A CA 1
ATOM 1379 C C . PHE A 1 170 ? -12.75 30.906 16.094 1 97.94 170 PHE A C 1
ATOM 1381 O O . PHE A 1 170 ? -12.781 29.703 16.406 1 97.94 170 PHE A O 1
ATOM 1388 N N . LEU A 1 171 ? -11.68 31.438 15.562 1 98.19 171 LEU A N 1
ATOM 1389 C CA . LEU A 1 171 ? -10.477 30.688 15.203 1 98.19 171 LEU A CA 1
ATOM 1390 C C . LEU A 1 171 ? -9.773 30.156 16.453 1 98.19 171 LEU A C 1
ATOM 1392 O O . LEU A 1 171 ? -9.227 29.062 16.438 1 98.19 171 LEU A O 1
ATOM 1396 N N . LYS A 1 172 ? -9.727 30.953 17.484 1 96.31 172 LYS A N 1
ATOM 1397 C CA . LYS A 1 172 ? -9.172 30.5 18.766 1 96.31 172 LYS A CA 1
ATOM 1398 C C . LYS A 1 172 ? -9.961 29.312 19.297 1 96.31 172 LYS A C 1
ATOM 1400 O O . LYS A 1 172 ? -9.367 28.359 19.812 1 96.31 172 LYS A O 1
ATOM 1405 N N . GLY A 1 173 ? -11.266 29.406 19.219 1 96.44 173 GLY A N 1
ATOM 1406 C CA . GLY A 1 173 ? -12.109 28.297 19.656 1 96.44 173 GLY A CA 1
ATOM 1407 C C . GLY A 1 173 ? -11.828 27.016 18.906 1 96.44 173 GLY A C 1
ATOM 1408 O O . GLY A 1 173 ? -11.891 25.922 19.484 1 96.44 173 GLY A O 1
ATOM 1409 N N . LEU A 1 174 ? -11.469 27.188 17.656 1 96.62 174 LEU A N 1
ATOM 1410 C CA . LEU A 1 174 ? -11.188 26.031 16.797 1 96.62 174 LEU A CA 1
ATOM 1411 C C . LEU A 1 174 ? -9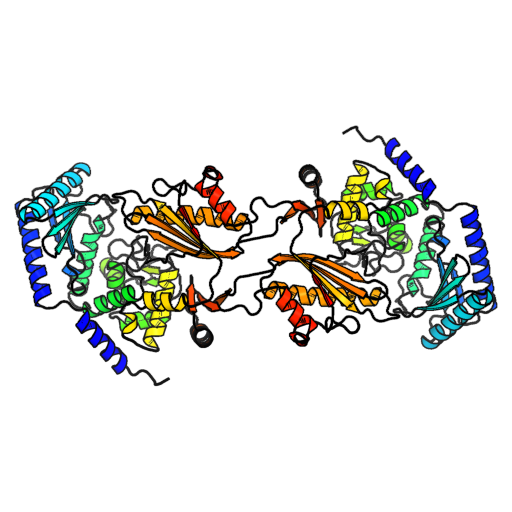.742 25.578 16.953 1 96.62 174 LEU A C 1
ATOM 1413 O O . LEU A 1 174 ? -9.359 24.531 16.438 1 96.62 174 LEU A O 1
ATOM 1417 N N . GLY A 1 175 ? -8.953 26.391 17.594 1 94.69 175 GLY A N 1
ATOM 1418 C CA . GLY A 1 175 ? -7.559 26.047 17.812 1 94.69 175 GLY A CA 1
ATOM 1419 C C . GLY A 1 175 ? -6.688 26.297 16.609 1 94.69 175 GLY A C 1
ATOM 1420 O O . GLY A 1 175 ? -5.648 25.656 16.438 1 94.69 175 GLY A O 1
ATOM 1421 N N . ILE A 1 176 ? -7.098 27.219 15.695 1 97.06 176 ILE A N 1
ATOM 1422 C CA . ILE A 1 176 ? -6.328 27.422 14.477 1 97.06 176 ILE A CA 1
ATOM 1423 C C . ILE A 1 176 ? -5.973 28.891 14.312 1 97.06 176 ILE A C 1
ATOM 1425 O O . ILE A 1 176 ? -5.785 29.375 13.195 1 97.06 176 ILE A O 1
ATOM 1429 N N . TYR A 1 177 ? -5.961 29.656 15.414 1 96.56 177 TYR A N 1
ATOM 1430 C CA . TYR A 1 177 ? -5.477 31.031 15.414 1 96.56 177 TYR A CA 1
ATOM 1431 C C . TYR A 1 177 ? -4 31.094 15.789 1 96.56 177 TYR A C 1
ATOM 1433 O O . TYR A 1 177 ? -3.58 30.484 16.781 1 96.56 177 TYR A O 1
ATOM 1441 N N . GLY A 1 178 ? -3.277 31.781 15 1 93.44 178 GLY A N 1
ATOM 1442 C CA . GLY A 1 178 ? -1.854 31.938 15.258 1 93.44 178 GLY A CA 1
ATOM 1443 C C . GLY A 1 178 ? -0.984 31.406 14.125 1 93.44 178 GLY A C 1
ATOM 1444 O O . GLY A 1 178 ? -1.157 30.281 13.672 1 93.44 178 GLY A O 1
ATOM 1445 N N . SER A 1 179 ? -0.045 32.188 13.75 1 88.62 179 SER A N 1
ATOM 1446 C CA . SER A 1 179 ? 0.78 31.828 12.609 1 88.62 179 SER A CA 1
ATOM 1447 C C . SER A 1 179 ? 2.111 31.234 13.047 1 88.62 179 SER A C 1
ATOM 1449 O O . SER A 1 179 ? 3.004 31.016 12.227 1 88.62 179 SER A O 1
ATOM 1451 N N . ASP A 1 180 ? 2.242 31.031 14.367 1 85.69 180 ASP A N 1
ATOM 1452 C CA . ASP A 1 180 ? 3.441 30.359 14.852 1 85.69 180 ASP A CA 1
ATOM 1453 C C . ASP A 1 180 ? 3.547 28.938 14.289 1 85.69 180 ASP A C 1
ATOM 1455 O O . ASP A 1 180 ? 2.553 28.375 13.828 1 85.69 180 ASP A O 1
ATOM 1459 N N . LEU A 1 181 ? 4.664 28.453 14.289 1 85.12 181 LEU A N 1
ATOM 1460 C CA . LEU A 1 181 ? 4.93 27.172 13.664 1 85.12 181 LEU A CA 1
ATOM 1461 C C . LEU A 1 181 ? 4.203 26.047 14.398 1 85.12 181 LEU A C 1
ATOM 1463 O O . LEU A 1 181 ? 3.844 25.031 13.789 1 85.12 181 LEU A O 1
ATOM 1467 N N . LYS A 1 182 ? 3.945 26.25 15.672 1 86.94 182 LYS A N 1
ATOM 1468 C CA . LYS A 1 182 ? 3.178 25.297 16.453 1 86.94 182 LYS A CA 1
ATOM 1469 C C . LYS A 1 182 ? 1.752 25.172 15.93 1 86.94 182 LYS A C 1
ATOM 1471 O O . LYS A 1 182 ? 1.265 24.062 15.695 1 86.94 182 LYS A O 1
ATOM 1476 N N . THR A 1 183 ? 1.173 26.219 15.641 1 90.69 183 THR A N 1
ATOM 1477 C CA . THR A 1 183 ? -0.245 26.266 15.297 1 90.69 183 THR A CA 1
ATOM 1478 C C . THR A 1 183 ? -0.437 26.203 13.781 1 90.69 183 THR A C 1
ATOM 1480 O O . THR A 1 183 ? -1.305 25.484 13.289 1 90.69 183 THR A O 1
ATOM 1483 N N . ALA A 1 184 ? 0.427 26.953 13.07 1 93.5 184 ALA A N 1
ATOM 1484 C CA . ALA A 1 184 ? 0.309 27.062 11.617 1 93.5 184 ALA A CA 1
ATOM 1485 C C . ALA A 1 184 ? -1.106 27.453 11.211 1 93.5 184 ALA A C 1
ATOM 1487 O O . ALA A 1 184 ? -1.721 26.812 10.359 1 93.5 184 ALA A O 1
ATOM 1488 N N . GLY A 1 185 ? -1.632 28.453 11.883 1 97.25 185 GLY A N 1
ATOM 1489 C CA . GLY A 1 185 ? -3.008 28.891 11.695 1 97.25 185 GLY A CA 1
ATOM 1490 C C . GLY A 1 185 ? -3.117 30.281 11.102 1 97.25 185 GLY A C 1
ATOM 1491 O O . GLY A 1 185 ? -2.264 30.703 10.312 1 97.25 185 GLY A O 1
ATOM 1492 N N . PHE A 1 186 ? -4.211 30.922 11.383 1 98 186 PHE A N 1
ATOM 1493 C CA . PHE A 1 186 ? -4.508 32.25 10.852 1 98 186 PHE A CA 1
ATOM 1494 C C . PHE A 1 186 ? -3.842 33.344 11.688 1 98 186 PHE A C 1
ATOM 1496 O O . PHE A 1 186 ? -4.047 33.406 12.906 1 98 186 PHE A O 1
ATOM 1503 N N . SER A 1 187 ? -3.066 34.156 11.055 1 95.62 187 SER A N 1
ATOM 1504 C CA . SER A 1 187 ? -2.469 35.281 11.758 1 95.62 187 SER A CA 1
ATOM 1505 C C . SER A 1 187 ? -3.484 36.406 11.977 1 95.62 187 SER A C 1
ATOM 1507 O O . SER A 1 187 ? -4.531 36.438 11.32 1 95.62 187 SER A O 1
ATOM 1509 N N . GLY A 1 188 ? -3.143 37.25 12.891 1 94.75 188 GLY A N 1
ATOM 1510 C CA . GLY A 1 188 ? -4.012 38.406 13.117 1 94.75 188 GLY A CA 1
ATOM 1511 C C . GLY A 1 188 ? -4.195 39.25 11.891 1 94.75 188 GLY A C 1
ATOM 1512 O O . GLY A 1 188 ? -5.312 39.688 11.57 1 94.75 188 GLY A O 1
ATOM 1513 N N . TYR A 1 189 ? -3.105 39.531 11.211 1 95.31 189 TYR A N 1
ATOM 1514 C CA . TYR A 1 189 ? -3.139 40.375 10 1 95.31 189 TYR A CA 1
ATOM 1515 C C . TYR A 1 189 ? -4.008 39.719 8.93 1 95.31 189 TYR A C 1
ATOM 1517 O O . TYR A 1 189 ? -4.812 40.375 8.281 1 95.31 189 TYR A O 1
ATOM 1525 N N . LEU A 1 190 ? -3.871 38.406 8.805 1 97.5 190 LEU A N 1
ATOM 1526 C CA . LEU A 1 190 ? -4.684 37.656 7.844 1 97.5 190 LEU A CA 1
ATOM 1527 C C . LEU A 1 190 ? -6.168 37.812 8.172 1 97.5 190 LEU A C 1
ATOM 1529 O O . LEU A 1 190 ? -6.988 38.031 7.281 1 97.5 190 LEU A O 1
ATOM 1533 N N . CYS A 1 191 ? -6.5 37.656 9.414 1 97.88 191 CYS A N 1
ATOM 1534 C CA . CYS A 1 191 ? -7.887 37.781 9.852 1 97.88 191 CYS A CA 1
ATOM 1535 C C . CYS A 1 191 ? -8.453 39.156 9.461 1 97.88 191 CYS A C 1
ATOM 1537 O O . CYS A 1 191 ? -9.57 39.25 8.945 1 97.88 191 CYS A O 1
ATOM 1539 N N . GLU A 1 192 ? -7.727 40.156 9.703 1 96.5 192 GLU A N 1
ATOM 1540 C CA . GLU A 1 192 ? -8.188 41.5 9.414 1 96.5 192 GLU A CA 1
ATOM 1541 C C . GLU A 1 192 ? -8.359 41.719 7.91 1 96.5 192 GLU A C 1
ATOM 1543 O O . GLU A 1 192 ? -9.336 42.344 7.477 1 96.5 192 GLU A O 1
ATOM 1548 N N . LEU A 1 193 ? -7.453 41.219 7.113 1 97.31 193 LEU A N 1
ATOM 1549 C CA . LEU A 1 193 ? -7.57 41.344 5.668 1 97.31 193 LEU A CA 1
ATOM 1550 C C . LEU A 1 193 ? -8.812 40.625 5.156 1 97.31 193 LEU A C 1
ATOM 1552 O O . LEU A 1 193 ? -9.508 41.094 4.266 1 97.31 193 LEU A O 1
ATOM 1556 N N . LEU A 1 194 ? -9.039 39.438 5.711 1 98.12 194 LEU A N 1
ATOM 1557 C CA . LEU A 1 194 ? -10.195 38.688 5.281 1 98.12 194 LEU A CA 1
ATOM 1558 C C . LEU A 1 194 ? -11.492 39.406 5.602 1 98.12 194 LEU A C 1
ATOM 1560 O O . LEU A 1 194 ? -12.398 39.469 4.77 1 98.12 194 LEU A O 1
ATOM 1564 N N . ILE A 1 195 ? -11.609 39.906 6.812 1 97.38 195 ILE A N 1
ATOM 1565 C CA . ILE A 1 195 ? -12.805 40.625 7.203 1 97.38 195 ILE A CA 1
ATOM 1566 C C . ILE A 1 195 ? -12.961 41.875 6.336 1 97.38 195 ILE A C 1
ATOM 1568 O O . ILE A 1 195 ? -14.078 42.25 5.953 1 97.38 195 ILE A O 1
ATOM 1572 N N . LEU A 1 196 ? -11.867 42.562 6.066 1 95.88 196 LEU A N 1
ATOM 1573 C CA . LEU A 1 196 ? -11.898 43.719 5.188 1 95.88 196 LEU A CA 1
ATOM 1574 C C . LEU A 1 196 ? -12.422 43.344 3.805 1 95.88 196 LEU A C 1
ATOM 1576 O O . LEU A 1 196 ? -13.273 44.031 3.244 1 95.88 196 LEU A O 1
ATOM 1580 N N . LYS A 1 197 ? -11.961 42.312 3.252 1 96.69 197 LYS A N 1
ATOM 1581 C CA . LYS A 1 197 ? -12.328 41.875 1.914 1 96.69 197 LYS A CA 1
ATOM 1582 C C . LYS A 1 197 ? -13.812 41.531 1.838 1 96.69 197 LYS A C 1
ATOM 1584 O O . LYS A 1 197 ? -14.492 41.906 0.884 1 96.69 197 LYS A O 1
ATOM 1589 N N . TYR A 1 198 ? -14.312 40.844 2.828 1 96.88 198 TYR A N 1
ATOM 1590 C CA . TYR A 1 198 ? -15.656 40.281 2.738 1 96.88 198 TYR A CA 1
ATOM 1591 C C . TYR A 1 198 ? -16.641 41.125 3.537 1 96.88 198 TYR A C 1
ATOM 1593 O O . TYR A 1 198 ? -17.844 40.844 3.543 1 96.88 198 TYR A O 1
ATOM 1601 N N . ARG A 1 199 ? -16.219 42.062 4.258 1 94.94 199 ARG A N 1
ATOM 1602 C CA . ARG A 1 199 ? -17.016 43.094 4.91 1 94.94 199 ARG A CA 1
ATOM 1603 C C . ARG A 1 199 ? -17.906 42.5 5.992 1 94.94 199 ARG A C 1
ATOM 1605 O O . ARG A 1 199 ? -19.109 42.781 6.051 1 94.94 199 ARG A O 1
ATOM 1612 N N . GLY A 1 200 ? -17.281 41.562 6.688 1 95.81 200 GLY A N 1
ATOM 1613 C CA . GLY A 1 200 ? -18.031 41.031 7.812 1 95.81 200 GLY A CA 1
ATOM 1614 C C . GLY A 1 200 ? -17.719 39.562 8.094 1 95.81 200 GLY A C 1
ATOM 1615 O O . GLY A 1 200 ? -17.312 38.844 7.199 1 95.81 200 GLY A O 1
ATOM 1616 N N . PHE A 1 201 ? -18.125 39.188 9.359 1 97.38 201 PHE A N 1
ATOM 1617 C CA . PHE A 1 201 ? -17.859 37.812 9.828 1 97.38 201 PHE A CA 1
ATOM 1618 C C . PHE A 1 201 ? -18.766 36.812 9.133 1 97.38 201 PHE A C 1
ATOM 1620 O O . PHE A 1 201 ? -18.297 35.844 8.562 1 97.38 201 PHE A O 1
ATOM 1627 N N . LEU A 1 202 ? -20.031 37.062 9.109 1 96.69 202 LEU A N 1
ATOM 1628 C CA . LEU A 1 202 ? -20.969 36.156 8.5 1 96.69 202 LEU A CA 1
ATOM 1629 C C . LEU A 1 202 ? -20.781 36.094 6.984 1 96.69 202 LEU A C 1
ATOM 1631 O O . LEU A 1 202 ? -20.938 35.031 6.375 1 96.69 202 LEU A O 1
ATOM 1635 N N . ASN A 1 203 ? -20.453 37.219 6.387 1 96.62 203 ASN A N 1
ATOM 1636 C CA . ASN A 1 203 ? -20.172 37.25 4.953 1 96.62 203 ASN A CA 1
ATOM 1637 C C . ASN A 1 203 ? -18.969 36.406 4.598 1 96.62 203 ASN A C 1
ATOM 1639 O O . ASN A 1 203 ? -18.969 35.688 3.588 1 96.62 203 ASN A O 1
ATOM 1643 N N . LEU A 1 204 ? -17.984 36.5 5.438 1 98 204 LEU A N 1
ATOM 1644 C CA . LEU A 1 204 ? -16.797 35.688 5.227 1 98 204 LEU A CA 1
ATOM 1645 C C . LEU A 1 204 ? -17.141 34.219 5.305 1 98 204 LEU A C 1
ATOM 1647 O O . LEU A 1 204 ? -16.766 33.438 4.414 1 98 204 LEU A O 1
ATOM 1651 N N . LEU A 1 205 ? -17.844 33.812 6.375 1 97.38 205 LEU A N 1
ATOM 1652 C CA . LEU A 1 205 ? -18.203 32.406 6.539 1 97.38 205 LEU A CA 1
ATOM 1653 C C . LEU A 1 205 ? -19.016 31.906 5.355 1 97.38 205 LEU A C 1
ATOM 1655 O O . LEU A 1 205 ? -18.859 30.766 4.926 1 97.38 205 LEU A O 1
ATOM 1659 N N . SER A 1 206 ? -19.891 32.781 4.867 1 96 206 SER A N 1
ATOM 1660 C CA . SER A 1 206 ? -20.688 32.406 3.707 1 96 206 SER A CA 1
ATOM 1661 C C . SER A 1 206 ? -19.828 32.188 2.471 1 96 206 SER A C 1
ATOM 1663 O O . SER A 1 206 ? -20.047 31.266 1.697 1 96 206 SER A O 1
ATOM 1665 N N . ALA A 1 207 ? -18.859 33 2.289 1 96.31 207 ALA A N 1
ATOM 1666 C CA . ALA A 1 207 ? -17.969 32.906 1.14 1 96.31 207 ALA A CA 1
ATOM 1667 C C . ALA A 1 207 ? -17.094 31.641 1.228 1 96.31 207 ALA A C 1
ATOM 1669 O O . ALA A 1 207 ? -16.812 31 0.211 1 96.31 207 ALA A O 1
ATOM 1670 N N . VAL A 1 208 ? -16.656 31.266 2.355 1 96.38 208 VAL A N 1
ATOM 1671 C CA . VAL A 1 208 ? -15.75 30.156 2.621 1 96.38 208 VAL A CA 1
ATOM 1672 C C . VAL A 1 208 ? -16.406 28.844 2.189 1 96.38 208 VAL A C 1
ATOM 1674 O O . VAL A 1 208 ? -15.711 27.875 1.863 1 96.38 208 VAL A O 1
ATOM 1677 N N . GLN A 1 209 ? -17.688 28.844 2.139 1 92.44 209 GLN A N 1
ATOM 1678 C CA . GLN A 1 209 ? -18.422 27.641 1.79 1 92.44 209 GLN A CA 1
ATOM 1679 C C . GLN A 1 209 ? -18.016 27.141 0.407 1 92.44 209 GLN A C 1
ATOM 1681 O O . GLN A 1 209 ? -18.125 25.938 0.123 1 92.44 209 GLN A O 1
ATOM 1686 N N . THR A 1 210 ? -17.531 28.016 -0.363 1 92.81 210 THR A N 1
ATOM 1687 C CA . THR A 1 210 ? -17.188 27.641 -1.73 1 92.81 210 THR A CA 1
ATOM 1688 C C . THR A 1 210 ? -15.688 27.469 -1.894 1 92.81 210 THR A C 1
ATOM 1690 O O . THR A 1 210 ? -15.203 27.141 -2.98 1 92.81 210 THR A O 1
ATOM 1693 N N . TRP A 1 211 ? -14.961 27.734 -0.846 1 95.38 211 TRP A N 1
ATOM 1694 C CA . TRP A 1 211 ? -13.5 27.688 -0.926 1 95.38 211 TRP A CA 1
ATOM 1695 C C . TRP A 1 211 ? -13.023 26.25 -1.166 1 95.38 211 TRP A C 1
ATOM 1697 O O . TRP A 1 211 ? -13.641 25.297 -0.702 1 95.38 211 TRP A O 1
ATOM 1707 N N . LYS A 1 212 ? -12.008 26.141 -1.91 1 93.5 212 LYS A N 1
ATOM 1708 C CA . LYS A 1 212 ? -11.18 24.938 -2.096 1 93.5 212 LYS A CA 1
ATOM 1709 C C . LYS A 1 212 ? -9.695 25.281 -1.978 1 93.5 212 LYS A C 1
ATOM 1711 O O . LYS A 1 212 ? -9.312 26.438 -2.07 1 93.5 212 LYS A O 1
ATOM 1716 N N . PRO A 1 213 ? -8.961 24.188 -1.647 1 92.44 213 PRO A N 1
ATOM 1717 C CA . PRO A 1 213 ? -7.527 24.5 -1.637 1 92.44 213 PRO A CA 1
ATOM 1718 C C . PRO A 1 213 ? -7.055 25.172 -2.928 1 92.44 213 PRO A C 1
ATOM 1720 O O . PRO A 1 213 ? -7.625 24.922 -3.994 1 92.44 213 PRO A O 1
ATOM 1723 N N . LYS A 1 214 ? -6.078 26.016 -2.814 1 93.19 214 LYS A N 1
ATOM 1724 C CA . LYS A 1 214 ? -5.535 26.844 -3.889 1 93.19 214 LYS A CA 1
ATOM 1725 C C . LYS A 1 214 ? -6.469 28 -4.219 1 93.19 214 LYS A C 1
ATOM 1727 O O . LYS A 1 214 ? -6.652 28.344 -5.387 1 93.19 214 LYS A O 1
ATOM 1732 N N . HIS A 1 215 ? -7.043 28.484 -3.182 1 94.81 215 HIS A N 1
ATOM 1733 C CA . HIS A 1 215 ? -7.883 29.672 -3.291 1 94.81 215 HIS A CA 1
ATOM 1734 C C . HIS A 1 215 ? -7.055 30.953 -3.188 1 94.81 215 HIS A C 1
ATOM 1736 O O . HIS A 1 215 ? -6.184 31.062 -2.324 1 94.81 215 HIS A O 1
ATOM 1742 N N . SER A 1 216 ? -7.32 31.922 -4.043 1 96.19 216 SER A N 1
ATOM 1743 C CA . SER A 1 216 ? -6.574 33.188 -4.039 1 96.19 216 SER A CA 1
ATOM 1744 C C . SER A 1 216 ? -7.504 34.375 -3.818 1 96.19 216 SER A C 1
ATOM 1746 O O . SER A 1 216 ? -8.609 34.406 -4.355 1 96.19 216 SER A O 1
ATOM 1748 N N . ILE A 1 217 ? -7.047 35.312 -3.037 1 97.12 217 ILE A N 1
ATOM 1749 C CA . ILE A 1 217 ? -7.82 36.5 -2.693 1 97.12 217 ILE A CA 1
ATOM 1750 C C . ILE A 1 217 ? -6.977 37.75 -2.928 1 97.12 217 ILE A C 1
ATOM 1752 O O . ILE A 1 217 ? -5.836 37.844 -2.465 1 97.12 217 ILE A O 1
ATOM 1756 N N . VAL A 1 218 ? -7.512 38.719 -3.654 1 97 218 VAL A N 1
ATOM 1757 C CA . VAL A 1 218 ? -6.926 40.031 -3.84 1 97 218 VAL A CA 1
ATOM 1758 C C . VAL A 1 218 ? -7.891 41.094 -3.33 1 97 218 VAL A C 1
ATOM 1760 O O . VAL A 1 218 ? -9.055 41.156 -3.73 1 97 218 VAL A O 1
ATOM 1763 N N . LEU A 1 219 ? -7.414 41.938 -2.43 1 96.25 219 LEU A N 1
ATOM 1764 C CA . LEU A 1 219 ? -8.25 43 -1.877 1 96.25 219 LEU A CA 1
ATOM 1765 C C . LEU A 1 219 ? -8.508 44.094 -2.914 1 96.25 219 LEU A C 1
ATOM 1767 O O . LEU A 1 219 ? -7.641 44.375 -3.74 1 96.25 219 LEU A O 1
ATOM 1771 N N . ASP A 1 220 ? -9.672 44.719 -2.842 1 93.06 220 ASP A N 1
ATOM 1772 C CA . ASP A 1 220 ? -10.023 45.812 -3.742 1 93.06 220 ASP A CA 1
ATOM 1773 C C . ASP A 1 220 ? -9.055 47 -3.588 1 93.06 220 ASP A C 1
ATOM 1775 O O . ASP A 1 220 ? -8.734 47.656 -4.562 1 93.06 220 ASP A O 1
ATOM 1779 N N . GLU A 1 221 ? -8.641 47.188 -2.373 1 92.31 221 GLU A N 1
ATOM 1780 C CA . GLU A 1 221 ? -7.723 48.281 -2.041 1 92.31 221 GLU A CA 1
ATOM 1781 C C . GLU A 1 221 ? -6.418 48.156 -2.824 1 92.31 221 GLU A C 1
ATOM 1783 O O . GLU A 1 221 ? -5.789 49.188 -3.143 1 92.31 221 GLU A O 1
ATOM 1788 N N . ILE A 1 222 ? -6.004 46.969 -3.113 1 94.56 222 ILE A N 1
ATOM 1789 C CA . ILE A 1 222 ? -4.75 46.75 -3.828 1 94.56 222 ILE A CA 1
ATOM 1790 C C . ILE A 1 222 ? -4.855 47.312 -5.246 1 94.56 222 ILE A C 1
ATOM 1792 O O . ILE A 1 222 ? -3.941 48 -5.723 1 94.56 222 ILE A O 1
ATOM 1796 N N . TYR A 1 223 ? -5.922 47.094 -5.875 1 94.19 223 TYR A N 1
ATOM 1797 C CA . TYR A 1 223 ? -6.121 47.625 -7.223 1 94.19 223 TYR A CA 1
ATOM 1798 C C . TYR A 1 223 ? -6.086 49.125 -7.238 1 94.19 223 TYR A C 1
ATOM 1800 O O . TYR A 1 223 ? -5.492 49.75 -8.133 1 94.19 223 TYR A O 1
ATOM 1808 N N . GLU A 1 224 ? -6.699 49.719 -6.242 1 92 224 GLU A N 1
ATOM 1809 C CA . GLU A 1 224 ? -6.738 51.156 -6.133 1 92 224 GLU A CA 1
ATOM 1810 C C . GLU A 1 224 ? -5.363 51.75 -5.805 1 92 224 GLU A C 1
ATOM 1812 O O . GLU A 1 224 ? -4.914 52.688 -6.434 1 92 224 GLU A O 1
ATOM 1817 N N . MET A 1 225 ? -4.73 51.125 -4.852 1 91.94 225 MET A N 1
ATOM 1818 C CA . MET A 1 225 ? -3.453 51.594 -4.336 1 91.94 225 MET A CA 1
ATOM 1819 C C . MET A 1 225 ? -2.383 51.562 -5.422 1 91.94 225 MET A C 1
ATOM 1821 O O . MET A 1 225 ? -1.513 52.438 -5.473 1 91.94 225 MET A O 1
ATOM 1825 N N . TYR A 1 226 ? -2.443 50.625 -6.277 1 93.5 226 TYR A N 1
ATOM 1826 C CA . TYR A 1 226 ? -1.375 50.438 -7.25 1 93.5 226 TYR A CA 1
ATOM 1827 C C . TYR A 1 226 ? -1.878 50.688 -8.672 1 93.5 226 TYR A C 1
ATOM 1829 O O . TYR A 1 226 ? -1.177 50.406 -9.641 1 93.5 226 TYR A O 1
ATOM 1837 N N . ASP A 1 227 ? -3.055 51.156 -8.82 1 93.62 227 ASP A N 1
ATOM 1838 C CA . ASP A 1 227 ? -3.66 51.469 -10.109 1 93.62 227 ASP A CA 1
ATOM 1839 C C . ASP A 1 227 ? -3.576 50.281 -11.055 1 93.62 227 ASP A C 1
ATOM 1841 O O . ASP A 1 227 ? -3.051 50.375 -12.164 1 93.62 227 ASP A O 1
ATOM 1845 N N . LEU A 1 228 ? -4.078 49.188 -10.539 1 93.94 228 LEU A N 1
ATOM 1846 C CA . LEU A 1 228 ? -4.043 47.938 -11.305 1 93.94 228 LEU A CA 1
ATOM 1847 C C . LEU A 1 228 ? -5.406 47.625 -11.914 1 93.94 228 LEU A C 1
ATOM 1849 O O . LEU A 1 228 ? -6.441 48 -11.344 1 93.94 228 LEU A O 1
ATOM 1853 N N . LYS A 1 229 ? -5.391 46.875 -13.062 1 92.25 229 LYS A N 1
ATOM 1854 C CA . LYS A 1 229 ? -6.617 46.375 -13.664 1 92.25 229 LYS A CA 1
ATOM 1855 C C . LYS A 1 229 ? -7.059 45.062 -13 1 92.25 229 LYS A C 1
ATOM 1857 O O . LYS A 1 229 ? -6.254 44.375 -12.359 1 92.25 229 LYS A O 1
ATOM 1862 N N . LYS A 1 230 ? -8.281 44.719 -13.133 1 88.38 230 LYS A N 1
ATOM 1863 C CA . LYS A 1 230 ? -8.852 43.531 -12.484 1 88.38 230 LYS A CA 1
ATOM 1864 C C . LYS A 1 230 ? -8.219 42.25 -13.016 1 88.38 230 LYS A C 1
ATOM 1866 O O . LYS A 1 230 ? -8.172 41.25 -12.312 1 88.38 230 LYS A O 1
ATOM 1871 N N . ASP A 1 231 ? -7.66 42.406 -14.242 1 90 231 ASP A N 1
ATOM 1872 C CA . ASP A 1 231 ? -7.078 41.219 -14.852 1 90 231 ASP A CA 1
ATOM 1873 C C . ASP A 1 231 ? -5.566 41.156 -14.664 1 90 231 ASP A C 1
ATOM 1875 O O . ASP A 1 231 ? -4.863 40.438 -15.367 1 90 231 ASP A O 1
ATOM 1879 N N . HIS A 1 232 ? -5.121 41.938 -13.734 1 92.44 232 HIS A N 1
ATOM 1880 C CA . HIS A 1 232 ? -3.691 41.938 -13.438 1 92.44 232 HIS A CA 1
ATOM 1881 C C . HIS A 1 232 ? -3.199 40.531 -13.109 1 92.44 232 HIS A C 1
ATOM 1883 O O . HIS A 1 232 ? -3.873 39.781 -12.391 1 92.44 232 HIS A O 1
ATOM 1889 N N . ASP A 1 233 ? -2.064 40.219 -13.656 1 93.19 233 ASP A N 1
ATOM 1890 C CA . ASP A 1 233 ? -1.465 38.906 -13.422 1 93.19 233 ASP A CA 1
ATOM 1891 C C . ASP A 1 233 ? -0.557 38.906 -12.195 1 93.19 233 ASP A C 1
ATOM 1893 O O . ASP A 1 233 ? 0.595 39.344 -12.281 1 93.19 233 ASP A O 1
ATOM 1897 N N . PHE A 1 234 ? -0.97 38.438 -11.086 1 94.69 234 PHE A N 1
ATOM 1898 C CA . PHE A 1 234 ? -0.222 38.406 -9.828 1 94.69 234 PHE A CA 1
ATOM 1899 C C . PHE A 1 234 ? 0.734 37.219 -9.781 1 94.69 234 PHE A C 1
ATOM 1901 O O . PHE A 1 234 ? 0.533 36.219 -10.484 1 94.69 234 PHE A O 1
ATOM 1908 N N . LEU A 1 235 ? 1.741 37.312 -8.969 1 94.19 235 LEU A N 1
ATOM 1909 C CA . LEU A 1 235 ? 2.656 36.219 -8.719 1 94.19 235 LEU A CA 1
ATOM 1910 C C . LEU A 1 235 ? 1.905 35 -8.18 1 94.19 235 LEU A C 1
ATOM 1912 O O . LEU A 1 235 ? 1.024 35.125 -7.332 1 94.19 235 LEU A O 1
ATOM 1916 N N . LYS A 1 236 ? 2.246 33.906 -8.789 1 94.38 236 LYS A N 1
ATOM 1917 C CA . LYS A 1 236 ? 1.563 32.656 -8.375 1 94.38 236 LYS A CA 1
ATOM 1918 C C . LYS A 1 236 ? 2.291 32 -7.215 1 94.38 236 LYS A C 1
ATOM 1920 O O . LYS A 1 236 ? 3.523 31.969 -7.188 1 94.38 236 LYS A O 1
ATOM 1925 N N . PHE A 1 237 ? 1.501 31.594 -6.227 1 96.06 237 PHE A N 1
ATOM 1926 C CA . PHE A 1 237 ? 2.018 30.844 -5.082 1 96.06 237 PHE A CA 1
ATOM 1927 C C . PHE A 1 237 ? 1.468 29.422 -5.066 1 96.06 237 PHE A C 1
ATOM 1929 O O . PHE A 1 237 ? 0.421 29.156 -5.656 1 96.06 237 PHE A O 1
ATOM 1936 N N . ASN A 1 238 ? 2.145 28.484 -4.414 1 94.38 238 ASN A N 1
ATOM 1937 C CA . ASN A 1 238 ? 1.714 27.094 -4.34 1 94.38 238 ASN A CA 1
ATOM 1938 C C . ASN A 1 238 ? 0.966 26.797 -3.041 1 94.38 238 ASN A C 1
ATOM 1940 O O . ASN A 1 238 ? 0.485 25.688 -2.832 1 94.38 238 ASN A O 1
ATOM 1944 N N . ASP A 1 239 ? 0.7 27.781 -2.295 1 96.06 239 ASP A N 1
ATOM 1945 C CA . ASP A 1 239 ? 0.035 27.625 -1.005 1 96.06 239 ASP A CA 1
ATOM 1946 C C . ASP A 1 239 ? -1.449 27.312 -1.188 1 96.06 239 ASP A C 1
ATOM 1948 O O . ASP A 1 239 ? -2.004 27.531 -2.268 1 96.06 239 ASP A O 1
ATOM 1952 N N . SER A 1 240 ? -2.033 26.734 -0.122 1 95.94 240 SER A N 1
ATOM 1953 C CA . SER A 1 240 ? -3.441 26.359 -0.171 1 95.94 240 SER A CA 1
ATOM 1954 C C . SER A 1 240 ? -4.344 27.594 -0.169 1 95.94 240 SER A C 1
ATOM 1956 O O . SER A 1 240 ? -5.457 27.547 -0.698 1 95.94 240 SER A O 1
ATOM 1958 N N . LEU A 1 241 ? -3.938 28.641 0.486 1 97.75 241 LEU A N 1
ATOM 1959 C CA . LEU A 1 241 ? -4.609 29.922 0.462 1 97.75 241 LEU A CA 1
ATOM 1960 C C . LEU A 1 241 ? -3.615 31.047 0.166 1 97.75 241 LEU A C 1
ATOM 1962 O O . LEU A 1 241 ? -2.539 31.109 0.765 1 97.75 241 LEU A O 1
ATOM 1966 N N . VAL A 1 242 ? -4.023 31.828 -0.783 1 98.12 242 VAL A N 1
ATOM 1967 C CA . VAL A 1 242 ? -3.172 32.969 -1.14 1 98.12 242 VAL A CA 1
ATOM 1968 C C . VAL A 1 242 ? -3.938 34.25 -0.933 1 98.12 242 VAL A C 1
ATOM 1970 O O . VAL A 1 242 ? -5.004 34.469 -1.516 1 98.12 242 VAL A O 1
ATOM 1973 N N . VAL A 1 243 ? -3.482 35.031 -0.054 1 98.06 243 VAL A N 1
ATOM 1974 C CA . VAL A 1 243 ? -3.967 36.406 0.145 1 98.06 243 VAL A CA 1
ATOM 1975 C C . VAL A 1 243 ? -2.83 37.375 -0.091 1 98.06 243 VAL A C 1
ATOM 1977 O O . VAL A 1 243 ? -1.87 37.438 0.683 1 98.06 243 VAL A O 1
ATOM 1980 N N . TYR A 1 244 ? -2.947 38.125 -1.133 1 97.19 244 TYR A N 1
ATOM 1981 C CA . TYR A 1 244 ? -1.863 39.031 -1.505 1 97.19 244 TYR A CA 1
ATOM 1982 C C . TYR A 1 244 ? -1.719 40.156 -0.489 1 97.19 244 TYR A C 1
ATOM 1984 O O . TYR A 1 244 ? -2.709 40.781 -0.095 1 97.19 244 TYR A O 1
ATOM 1992 N N . ASP A 1 245 ? -0.505 40.406 -0.079 1 96.62 245 ASP A N 1
ATOM 1993 C CA . ASP A 1 245 ? -0.199 41.469 0.87 1 96.62 245 ASP A CA 1
ATOM 1994 C C . ASP A 1 245 ? -0.277 42.844 0.201 1 96.62 245 ASP A C 1
ATOM 1996 O O . ASP A 1 245 ? 0.465 43.125 -0.744 1 96.62 245 ASP A O 1
ATOM 2000 N N . PRO A 1 246 ? -1.125 43.688 0.692 1 95.44 246 PRO A N 1
ATOM 2001 C CA . PRO A 1 246 ? -1.259 45 0.076 1 95.44 246 PRO A CA 1
ATOM 2002 C C . PRO A 1 246 ? 0.044 45.812 0.101 1 95.44 246 PRO A C 1
ATOM 2004 O O . PRO A 1 246 ? 0.262 46.656 -0.756 1 95.44 246 PRO A O 1
ATOM 2007 N N . VAL A 1 247 ? 0.927 45.469 1.017 1 94.81 247 VAL A N 1
ATOM 2008 C CA . VAL A 1 247 ? 2.121 46.312 1.17 1 94.81 247 VAL A CA 1
ATOM 2009 C C . VAL A 1 247 ? 3.301 45.656 0.462 1 94.81 247 VAL A C 1
ATOM 2011 O O . VAL A 1 247 ? 4.363 46.25 0.309 1 94.81 247 VAL A O 1
ATOM 2014 N N . ASP A 1 248 ? 3.16 44.438 0.119 1 93.94 248 ASP A N 1
ATOM 2015 C CA . ASP A 1 248 ? 4.156 43.688 -0.633 1 93.94 248 ASP A CA 1
ATOM 2016 C C . ASP A 1 248 ? 3.494 42.625 -1.508 1 93.94 248 ASP A C 1
ATOM 2018 O O . ASP A 1 248 ? 3.32 41.469 -1.081 1 93.94 248 ASP A O 1
ATOM 2022 N N . LEU A 1 249 ? 3.297 42.938 -2.725 1 93.12 249 LEU A N 1
ATOM 2023 C CA . LEU A 1 249 ? 2.5 42.094 -3.617 1 93.12 249 LEU A CA 1
ATOM 2024 C C . LEU A 1 249 ? 3.215 40.781 -3.92 1 93.12 249 LEU A C 1
ATOM 2026 O O . LEU A 1 249 ? 2.611 39.844 -4.461 1 93.12 249 LEU A O 1
ATOM 2030 N N . ASN A 1 250 ? 4.426 40.625 -3.525 1 93 250 ASN A N 1
ATOM 2031 C CA . ASN A 1 250 ? 5.176 39.375 -3.725 1 93 250 ASN A CA 1
ATOM 2032 C C . ASN A 1 250 ? 5.109 38.5 -2.496 1 93 250 ASN A C 1
ATOM 2034 O O . ASN A 1 250 ? 5.871 37.531 -2.385 1 93 250 ASN A O 1
ATOM 2038 N N . ARG A 1 251 ? 4.242 38.812 -1.618 1 94.56 251 ARG A N 1
ATOM 2039 C CA . ARG A 1 251 ? 4.133 38.062 -0.371 1 94.56 251 ARG A CA 1
ATOM 2040 C C . ARG A 1 251 ? 2.717 37.531 -0.173 1 94.56 251 ARG A C 1
ATOM 2042 O O . ARG A 1 251 ? 1.741 38.219 -0.453 1 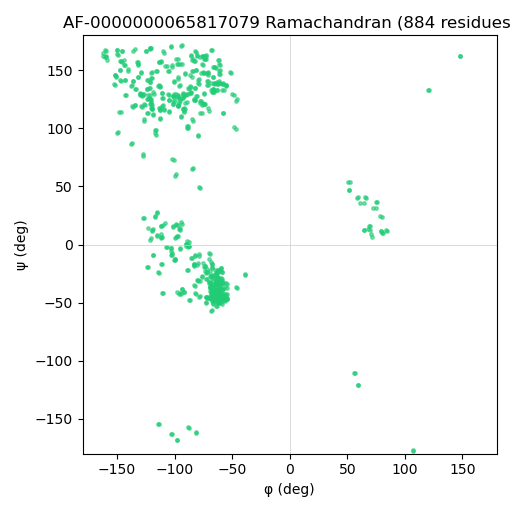94.56 251 ARG A O 1
ATOM 2049 N N . ASN A 1 252 ? 2.668 36.312 0.193 1 96.75 252 ASN A N 1
ATOM 2050 C CA . ASN A 1 252 ? 1.411 35.688 0.615 1 96.75 252 ASN A CA 1
ATOM 2051 C C . ASN A 1 252 ? 1.211 35.812 2.123 1 96.75 252 ASN A C 1
ATOM 2053 O O . ASN A 1 252 ? 1.93 35.188 2.898 1 96.75 252 ASN A O 1
ATOM 2057 N N . VAL A 1 253 ? 0.223 36.531 2.523 1 96.88 253 VAL A N 1
ATOM 2058 C CA . VAL A 1 253 ? -0.03 36.781 3.941 1 96.88 253 VAL A CA 1
ATOM 2059 C C . VAL A 1 253 ? -0.387 35.438 4.625 1 96.88 253 VAL A C 1
ATOM 2061 O O . VAL A 1 253 ? -0.096 35.25 5.805 1 96.88 253 VAL A O 1
ATOM 2064 N N . ALA A 1 254 ? -0.946 34.5 3.887 1 97.5 254 ALA A N 1
ATOM 2065 C CA . ALA A 1 254 ? -1.414 33.219 4.445 1 97.5 254 ALA A CA 1
ATOM 2066 C C . ALA A 1 254 ? -0.345 32.156 4.324 1 97.5 254 ALA A C 1
ATOM 2068 O O . ALA A 1 254 ? -0.643 30.953 4.438 1 97.5 254 ALA A O 1
ATOM 2069 N N . ALA A 1 255 ? 0.88 32.469 4.121 1 95.38 255 ALA A N 1
ATOM 2070 C CA . ALA A 1 255 ? 1.953 31.5 3.852 1 95.38 255 ALA A CA 1
ATOM 2071 C C . ALA A 1 255 ? 2.131 30.531 5.016 1 95.38 255 ALA A C 1
ATOM 2073 O O . ALA A 1 255 ? 2.48 29.375 4.816 1 95.38 255 ALA A O 1
ATOM 2074 N N . ALA A 1 256 ? 1.873 31.031 6.242 1 93.81 256 ALA A N 1
ATOM 2075 C CA . ALA A 1 256 ? 2.1 30.203 7.434 1 93.81 256 ALA A CA 1
ATOM 2076 C C . ALA A 1 256 ? 0.948 29.234 7.652 1 93.81 256 ALA A C 1
ATOM 2078 O O . ALA A 1 256 ? 1.083 28.266 8.406 1 93.81 256 ALA A O 1
ATOM 2079 N N . LEU A 1 257 ? -0.189 29.422 7.039 1 96.88 257 LEU A N 1
ATOM 2080 C CA . LEU A 1 257 ? -1.382 28.609 7.227 1 96.88 257 LEU A CA 1
ATOM 2081 C C . LEU A 1 257 ? -1.236 27.266 6.512 1 96.88 257 LEU A C 1
ATOM 2083 O O . LEU A 1 257 ? -1.049 27.219 5.293 1 96.88 257 LEU A O 1
ATOM 2087 N N . ASN A 1 258 ? -1.348 26.266 7.27 1 95.44 258 ASN A N 1
ATOM 2088 C CA . ASN A 1 258 ? -1.214 24.969 6.609 1 95.44 258 ASN A CA 1
ATOM 2089 C C . ASN A 1 258 ? -2.543 24.5 6.031 1 95.44 258 ASN A C 1
ATOM 2091 O O . ASN A 1 258 ? -3.602 25.016 6.391 1 95.44 258 ASN A O 1
ATOM 2095 N N . LYS A 1 259 ? -2.445 23.578 5.176 1 96.62 259 LYS A N 1
ATOM 2096 C CA . LYS A 1 259 ? -3.58 23.109 4.395 1 96.62 259 LYS A CA 1
ATOM 2097 C C . LYS A 1 259 ? -4.664 22.516 5.297 1 96.62 259 LYS A C 1
ATOM 2099 O O . LYS A 1 259 ? -5.852 22.781 5.098 1 96.62 259 LYS A O 1
ATOM 2104 N N . GLU A 1 260 ? -4.312 21.75 6.27 1 96.62 260 GLU A N 1
ATOM 2105 C CA . GLU A 1 260 ? -5.273 21.109 7.16 1 96.62 260 GLU A CA 1
ATOM 2106 C C . GLU A 1 260 ? -6.082 22.141 7.941 1 96.62 260 GLU A C 1
ATOM 2108 O O . GLU A 1 260 ? -7.293 22 8.102 1 96.62 260 GLU A O 1
ATOM 2113 N N . ASN A 1 261 ? -5.43 23.156 8.438 1 97.25 261 ASN A N 1
ATOM 2114 C CA . ASN A 1 261 ? -6.117 24.203 9.195 1 97.25 261 ASN A CA 1
ATOM 2115 C C . ASN A 1 261 ? -7.066 25 8.305 1 97.25 261 ASN A C 1
ATOM 2117 O O . ASN A 1 261 ? -8.125 25.438 8.758 1 97.25 261 ASN A O 1
ATOM 2121 N N . LEU A 1 262 ? -6.641 25.219 7.07 1 97.94 262 LEU A N 1
ATOM 2122 C CA . LEU A 1 262 ? -7.574 25.828 6.129 1 97.94 262 LEU A CA 1
ATOM 2123 C C . LEU A 1 262 ? -8.828 24.969 5.98 1 97.94 262 LEU A C 1
ATOM 2125 O O . LEU A 1 262 ? -9.945 25.484 6.031 1 97.94 262 LEU A O 1
ATOM 2129 N N . CYS A 1 263 ? -8.625 23.703 5.871 1 97.69 263 CYS A N 1
ATOM 2130 C CA . CYS A 1 263 ? -9.742 22.797 5.676 1 97.69 263 CYS A CA 1
ATOM 2131 C C . CYS A 1 263 ? -10.609 22.719 6.93 1 97.69 263 CYS A C 1
ATOM 2133 O O . CYS A 1 263 ? -11.828 22.594 6.836 1 97.69 263 CYS A O 1
ATOM 2135 N N . LYS A 1 264 ? -9.938 22.766 8.062 1 97.31 264 LYS A N 1
ATOM 2136 C CA . LYS A 1 264 ? -10.711 22.875 9.297 1 97.31 264 LYS A CA 1
ATOM 2137 C C . LYS A 1 264 ? -11.602 24.109 9.289 1 97.31 264 LYS A C 1
ATOM 2139 O O . LYS A 1 264 ? -12.773 24.031 9.664 1 97.31 264 LYS A O 1
ATOM 2144 N N . PHE A 1 265 ? -11.047 25.203 8.875 1 97.81 265 PHE A N 1
ATOM 2145 C CA . PHE A 1 265 ? -11.812 26.438 8.812 1 97.81 265 PHE A CA 1
ATOM 2146 C C . PHE A 1 265 ? -13.016 26.281 7.891 1 97.81 265 PHE A C 1
ATOM 2148 O O . PHE A 1 265 ? -14.125 26.688 8.242 1 97.81 265 PHE A O 1
ATOM 2155 N N . ILE A 1 266 ? -12.773 25.719 6.734 1 97.12 266 ILE A N 1
ATOM 2156 C CA . ILE A 1 266 ? -13.844 25.5 5.762 1 97.12 266 ILE A CA 1
ATOM 2157 C C . ILE A 1 266 ? -14.922 24.609 6.363 1 97.12 266 ILE A C 1
ATOM 2159 O O . ILE A 1 266 ? -16.109 24.953 6.328 1 97.12 266 ILE A O 1
ATOM 2163 N N . PHE A 1 267 ? -14.57 23.562 7.004 1 96.69 267 PHE A N 1
ATOM 2164 C CA . PHE A 1 267 ? -15.492 22.578 7.562 1 96.69 267 PHE A CA 1
ATOM 2165 C C . PHE A 1 267 ? -16.312 23.188 8.688 1 96.69 267 PHE A C 1
ATOM 2167 O O . PHE A 1 267 ? -17.547 23.109 8.672 1 96.69 267 PHE A O 1
ATOM 2174 N N . TYR A 1 268 ? -15.648 23.812 9.617 1 96.38 268 TYR A N 1
ATOM 2175 C CA . TYR A 1 268 ? -16.344 24.297 10.805 1 96.38 268 TYR A CA 1
ATOM 2176 C C . TYR A 1 268 ? -17.141 25.547 10.5 1 96.38 268 TYR A C 1
ATOM 2178 O O . TYR A 1 268 ? -18.125 25.859 11.195 1 96.38 268 TYR A O 1
ATOM 2186 N N . SER A 1 269 ? -16.719 26.344 9.508 1 96.19 269 SER A N 1
ATOM 2187 C CA . SER A 1 269 ? -17.547 27.438 9.047 1 96.19 269 SER A CA 1
ATOM 2188 C C . SER A 1 269 ? -18.906 26.938 8.539 1 96.19 269 SER A C 1
ATOM 2190 O O . SER A 1 269 ? -19.938 27.516 8.859 1 96.19 269 SER A O 1
ATOM 2192 N N . LYS A 1 270 ? -18.844 25.875 7.777 1 93.88 270 LYS A N 1
ATOM 2193 C CA . LYS A 1 270 ? -20.062 25.266 7.273 1 93.88 270 LYS A CA 1
ATOM 2194 C C . LYS A 1 270 ? -20.938 24.75 8.422 1 93.88 270 LYS A C 1
ATOM 2196 O O . LYS A 1 270 ? -22.141 24.953 8.43 1 93.88 270 LYS A O 1
ATOM 2201 N N . MET A 1 271 ? -20.312 24.078 9.336 1 93.44 271 MET A N 1
ATOM 2202 C CA . MET A 1 271 ? -21.047 23.531 10.477 1 93.44 271 MET A CA 1
ATOM 2203 C C . MET A 1 271 ? -21.703 24.641 11.297 1 93.44 271 MET A C 1
ATOM 2205 O O . MET A 1 271 ? -22.828 24.484 11.758 1 93.44 271 MET A O 1
ATOM 2209 N N . PHE A 1 272 ? -20.984 25.75 11.5 1 95.75 272 PHE A N 1
ATOM 2210 C CA . PHE A 1 272 ? -21.516 26.875 12.25 1 95.75 272 PHE A CA 1
ATOM 2211 C C . PHE A 1 272 ? -22.734 27.469 11.539 1 95.75 272 PHE A C 1
ATOM 2213 O O . PHE A 1 272 ? -23.734 27.797 12.188 1 95.75 272 PHE A O 1
ATOM 2220 N N . LEU A 1 273 ? -22.641 27.609 10.227 1 94.19 273 LEU A N 1
ATOM 2221 C CA . LEU A 1 273 ? -23.734 28.188 9.469 1 94.19 273 LEU A CA 1
ATOM 2222 C C . LEU A 1 273 ? -24.953 27.281 9.484 1 94.19 273 LEU A C 1
ATOM 2224 O O . LEU A 1 273 ? -26.094 27.766 9.461 1 94.19 273 LEU A O 1
ATOM 2228 N N . LYS A 1 274 ? -24.766 26.031 9.555 1 91.19 274 LYS A N 1
ATOM 2229 C CA . LYS A 1 274 ? -25.875 25.094 9.57 1 91.19 274 LYS A CA 1
ATOM 2230 C C . LYS A 1 274 ? -26.531 25.031 10.945 1 91.19 274 LYS A C 1
ATOM 2232 O O . LYS A 1 274 ? -27.766 25.016 11.055 1 91.19 274 LYS A O 1
ATOM 2237 N N . LYS A 1 275 ? -25.656 24.969 11.938 1 92.06 275 LYS A N 1
ATOM 2238 C CA . LYS A 1 275 ? -26.141 24.953 13.312 1 92.06 275 LYS A CA 1
ATOM 2239 C C . LYS A 1 275 ? -25.297 25.859 14.203 1 92.06 275 LYS A C 1
ATOM 2241 O O . LYS A 1 275 ? -24.422 25.375 14.938 1 92.06 275 LYS A O 1
ATOM 2246 N N . PRO A 1 276 ? -25.672 27.109 14.242 1 94.06 276 PRO A N 1
ATOM 2247 C CA . PRO A 1 276 ? -24.875 28.062 15.023 1 94.06 276 PRO A CA 1
ATOM 2248 C C . PRO A 1 276 ? -24.906 27.766 16.516 1 94.06 276 PRO A C 1
ATOM 2250 O O . PRO A 1 276 ? -25.938 27.344 17.062 1 94.06 276 PRO A O 1
ATOM 2253 N N . SER A 1 277 ? -23.812 27.891 17.109 1 94.12 277 SER A N 1
ATOM 2254 C CA . SER A 1 277 ? -23.672 27.672 18.547 1 94.12 277 SER A CA 1
ATOM 2255 C C . SER A 1 277 ? -22.531 28.5 19.125 1 94.12 277 SER A C 1
ATOM 2257 O O . SER A 1 277 ? -21.5 28.688 18.469 1 94.12 277 SER A O 1
ATOM 2259 N N . LYS A 1 278 ? -22.656 28.953 20.328 1 95.31 278 LYS A N 1
ATOM 2260 C CA . LYS A 1 278 ? -21.625 29.734 21.016 1 95.31 278 LYS A CA 1
ATOM 2261 C C . LYS A 1 278 ? -20.406 28.875 21.297 1 95.31 278 LYS A C 1
ATOM 2263 O O . LYS A 1 278 ? -19.297 29.406 21.484 1 95.31 278 LYS A O 1
ATOM 2268 N N . GLU A 1 279 ? -20.594 27.656 21.281 1 94.75 279 GLU A N 1
ATOM 2269 C CA . GLU A 1 279 ? -19.531 26.703 21.625 1 94.75 279 GLU A CA 1
ATOM 2270 C C . GLU A 1 279 ? -18.344 26.828 20.672 1 94.75 279 GLU A C 1
ATOM 2272 O O . GLU A 1 279 ? -17.203 26.578 21.062 1 94.75 279 GLU A O 1
ATOM 2277 N N . PHE A 1 280 ? -18.609 27.188 19.453 1 96.75 280 PHE A N 1
ATOM 2278 C CA . PHE A 1 280 ? -17.547 27.297 18.453 1 96.75 280 PHE A CA 1
ATOM 2279 C C . PHE A 1 280 ? -16.5 28.312 18.891 1 96.75 280 PHE A C 1
ATOM 2281 O O . PHE A 1 280 ? -15.352 28.25 18.453 1 96.75 280 PHE A O 1
ATOM 2288 N N . PHE A 1 281 ? -16.875 29.188 19.797 1 97.25 281 PHE A N 1
ATOM 2289 C CA . PHE A 1 281 ? -16.016 30.297 20.188 1 97.25 281 PHE A CA 1
ATOM 2290 C C . PHE A 1 281 ? -15.289 29.984 21.5 1 97.25 281 PHE A C 1
ATOM 2292 O O . PHE A 1 281 ? -14.398 30.719 21.906 1 97.25 281 PHE A O 1
ATOM 2299 N N . TYR A 1 282 ? -15.719 28.938 22.188 1 94.94 282 TYR A N 1
ATOM 2300 C CA . TYR A 1 282 ? -15.227 28.719 23.547 1 94.94 282 TYR A CA 1
ATOM 2301 C C . TYR A 1 282 ? -14.68 27.297 23.703 1 94.94 282 TYR A C 1
ATOM 2303 O O . TYR A 1 282 ? -15.305 26.453 24.344 1 94.94 282 TYR A O 1
ATOM 2311 N N . GLY A 1 283 ? -13.508 27.031 23.188 1 91.25 283 GLY A N 1
ATOM 2312 C CA . GLY A 1 283 ? -12.789 25.781 23.406 1 91.25 283 GLY A CA 1
ATOM 2313 C C . GLY A 1 283 ? -13.367 24.625 22.609 1 91.25 283 GLY A C 1
ATOM 2314 O O . GLY A 1 283 ? -13.414 23.5 23.109 1 91.25 283 GLY A O 1
ATOM 2315 N N . PHE A 1 284 ? -13.906 24.797 21.516 1 92.44 284 PHE A N 1
ATOM 2316 C CA . PHE A 1 284 ? -14.508 23.781 20.656 1 92.44 284 PHE A CA 1
ATOM 2317 C C . PHE A 1 284 ? -13.484 22.734 20.281 1 92.44 284 PHE A C 1
ATOM 2319 O O . PHE A 1 284 ? -13.797 21.531 20.25 1 92.44 284 PHE A O 1
ATOM 2326 N N . TYR A 1 285 ? -12.328 23.109 20.031 1 90.75 285 TYR A N 1
ATOM 2327 C CA . TYR A 1 285 ? -11.258 22.203 19.656 1 90.75 285 TYR A CA 1
ATOM 2328 C C . TYR A 1 285 ? -10.984 21.203 20.781 1 90.75 285 TYR A C 1
ATOM 2330 O O . TYR A 1 285 ? -10.836 20 20.531 1 90.75 285 TYR A O 1
ATOM 2338 N N . LYS A 1 286 ? -10.844 21.688 21.969 1 91.06 286 LYS A N 1
ATOM 2339 C CA . LYS A 1 286 ? -10.586 20.828 23.109 1 91.06 286 LYS A CA 1
ATOM 2340 C C . LYS A 1 286 ? -11.734 19.828 23.312 1 91.06 286 LYS A C 1
ATOM 2342 O O . LYS A 1 286 ? -11.5 18.656 23.578 1 91.06 286 LYS A O 1
ATOM 2347 N N . LYS A 1 287 ? -12.906 20.328 23.219 1 91.56 287 LYS A N 1
ATOM 2348 C CA . LYS A 1 287 ? -14.078 19.469 23.375 1 91.56 287 LYS A CA 1
ATOM 2349 C C . LYS A 1 287 ? -14.086 18.375 22.312 1 91.56 287 LYS A C 1
ATOM 2351 O O . LYS A 1 287 ? -14.344 17.203 22.625 1 91.56 287 LYS A O 1
ATOM 2356 N N . THR A 1 288 ? -13.875 18.75 21.141 1 91 288 THR A N 1
ATOM 2357 C CA . THR A 1 288 ? -13.859 17.797 20.031 1 91 288 THR A CA 1
ATOM 2358 C C . THR A 1 288 ? -12.734 16.781 20.234 1 91 288 THR A C 1
ATOM 2360 O O . THR A 1 288 ? -12.93 15.578 19.984 1 91 288 THR A O 1
ATOM 2363 N N . THR A 1 289 ? -11.602 17.234 20.625 1 91.25 289 THR A N 1
ATOM 2364 C CA . THR A 1 289 ? -10.477 16.344 20.875 1 91.25 289 THR A CA 1
ATOM 2365 C C . THR A 1 289 ? -10.805 15.344 21.984 1 91.25 289 THR A C 1
ATOM 2367 O O . THR A 1 289 ? -10.477 14.164 21.875 1 91.25 289 THR A O 1
ATOM 2370 N N . ASP A 1 290 ? -11.406 15.859 23.016 1 91.62 290 ASP A N 1
ATOM 2371 C CA . ASP A 1 290 ? -11.805 14.992 24.125 1 91.62 290 ASP A CA 1
ATOM 2372 C C . ASP A 1 290 ? -12.781 13.922 23.656 1 91.62 290 ASP A C 1
ATOM 2374 O O . ASP A 1 290 ? -12.68 12.758 24.062 1 91.62 290 ASP A O 1
ATOM 2378 N N . LEU A 1 291 ? -13.688 14.32 22.891 1 92.25 291 LEU A N 1
ATOM 2379 C CA . LEU A 1 291 ? -14.648 13.375 22.344 1 92.25 291 LEU A CA 1
ATOM 2380 C C . LEU A 1 291 ? -13.953 12.32 21.484 1 92.25 291 LEU A C 1
ATOM 2382 O O . LEU A 1 291 ? -14.266 11.133 21.578 1 92.25 291 LEU A O 1
ATOM 2386 N N . LEU A 1 292 ? -13.062 12.742 20.688 1 92.25 292 LEU A N 1
ATOM 2387 C CA . LEU A 1 292 ? -12.32 11.852 19.797 1 92.25 292 LEU A CA 1
ATOM 2388 C C . LEU A 1 292 ? -11.484 10.859 20.609 1 92.25 292 LEU A C 1
ATOM 2390 O O . LEU A 1 292 ? -11.18 9.766 20.125 1 92.25 292 LEU A O 1
ATOM 2394 N N . ASN A 1 293 ? -11.117 11.258 21.766 1 91.19 293 ASN A N 1
ATOM 2395 C CA . ASN A 1 293 ? -10.266 10.414 22.594 1 91.19 293 ASN A CA 1
ATOM 2396 C C . ASN A 1 293 ? -11.078 9.367 23.344 1 91.19 293 ASN A C 1
ATOM 2398 O O . ASN A 1 293 ? -10.516 8.453 23.953 1 91.19 293 ASN A O 1
ATOM 2402 N N . GLN A 1 294 ? -12.367 9.477 23.297 1 92.62 294 GLN A N 1
ATOM 2403 C CA . GLN A 1 294 ? -13.234 8.477 23.906 1 92.62 294 GLN A CA 1
ATOM 2404 C C . GLN A 1 294 ? -13.484 7.309 22.953 1 92.62 294 GLN A C 1
ATOM 2406 O O . GLN A 1 294 ? -14.617 7.078 22.516 1 92.62 294 GLN A O 1
ATOM 2411 N N . ARG A 1 295 ? -12.516 6.637 22.672 1 91.38 295 ARG A N 1
ATOM 2412 C CA . ARG A 1 295 ? -12.531 5.512 21.734 1 91.38 295 ARG A CA 1
ATOM 2413 C C . ARG A 1 295 ? -11.5 4.461 22.125 1 91.38 295 ARG A C 1
ATOM 2415 O O . ARG A 1 295 ? -10.656 4.703 23 1 91.38 295 ARG A O 1
ATOM 2422 N N . LYS A 1 296 ? -11.648 3.271 21.578 1 92.38 296 LYS A N 1
ATOM 2423 C CA . LYS A 1 296 ? -10.586 2.279 21.719 1 92.38 296 LYS A CA 1
ATOM 2424 C C . LYS A 1 296 ? -9.297 2.762 21.047 1 92.38 296 LYS A C 1
ATOM 2426 O O . LYS A 1 296 ? -9.336 3.389 19.984 1 92.38 296 LYS A O 1
ATOM 2431 N N . ARG A 1 297 ? -8.195 2.514 21.734 1 94.12 297 ARG A N 1
ATOM 2432 C CA . ARG A 1 297 ? -6.918 3.039 21.25 1 94.12 297 ARG A CA 1
ATOM 2433 C C . ARG A 1 297 ? -6.004 1.912 20.781 1 94.12 297 ARG A C 1
ATOM 2435 O O . ARG A 1 297 ? -6.23 0.745 21.109 1 94.12 297 ARG A O 1
ATOM 2442 N N . GLY A 1 298 ? -5.086 2.338 19.938 1 96.12 298 GLY A N 1
ATOM 2443 C CA . GLY A 1 298 ? -4.008 1.427 19.594 1 96.12 298 GLY A CA 1
ATOM 2444 C C . GLY A 1 298 ? -2.895 1.396 20.625 1 96.12 298 GLY A C 1
ATOM 2445 O O . GLY A 1 298 ? -3.125 1.666 21.797 1 96.12 298 GLY A O 1
ATOM 2446 N N . TYR A 1 299 ? -1.75 0.895 20.172 1 97.44 299 TYR A N 1
ATOM 2447 C CA . TYR A 1 299 ? -0.587 0.836 21.062 1 97.44 299 TYR A CA 1
ATOM 2448 C C . TYR A 1 299 ? 0.069 2.205 21.188 1 97.44 299 TYR A C 1
ATOM 2450 O O . TYR A 1 299 ? 0.428 2.824 20.172 1 97.44 299 TYR A O 1
ATOM 2458 N N . LEU A 1 300 ? 0.211 2.727 22.422 1 98.19 300 LEU A N 1
ATOM 2459 C CA . LEU A 1 300 ? 0.651 4.102 22.641 1 98.19 300 LEU A CA 1
ATOM 2460 C C . LEU A 1 300 ? 2.1 4.137 23.125 1 98.19 300 LEU A C 1
ATOM 2462 O O . LEU A 1 300 ? 2.477 3.408 24.047 1 98.19 300 LEU A O 1
ATOM 2466 N N . ILE A 1 301 ? 2.885 4.969 22.438 1 98.38 301 ILE A N 1
ATOM 2467 C CA . ILE A 1 301 ? 4.258 5.234 22.844 1 98.38 301 ILE A CA 1
ATOM 2468 C C . ILE A 1 301 ? 4.531 6.734 22.797 1 98.38 301 ILE A C 1
ATOM 2470 O O . ILE A 1 301 ? 4.129 7.418 21.859 1 98.38 301 ILE A O 1
ATOM 2474 N N . THR A 1 302 ? 5.152 7.262 23.844 1 98.56 302 THR A N 1
ATOM 2475 C CA . THR A 1 302 ? 5.574 8.656 23.875 1 98.56 302 THR A CA 1
ATOM 2476 C C . THR A 1 302 ? 7.047 8.773 24.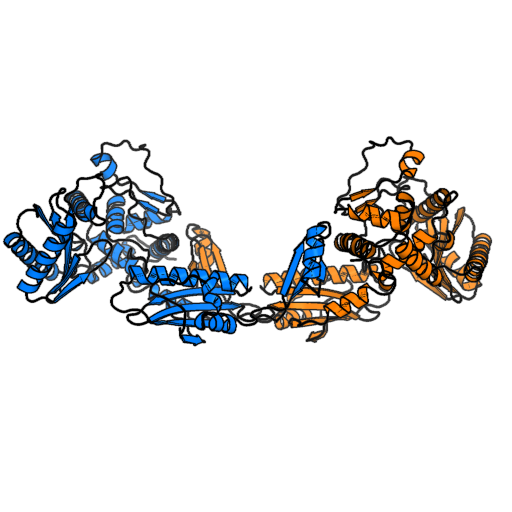25 1 98.56 302 THR A C 1
ATOM 2478 O O . THR A 1 302 ? 7.496 8.125 25.203 1 98.56 302 THR A O 1
ATOM 2481 N N . LEU A 1 303 ? 7.781 9.453 23.484 1 98.12 303 LEU A N 1
ATOM 2482 C CA . LEU A 1 303 ? 9.148 9.812 23.859 1 98.12 303 LEU A CA 1
ATOM 2483 C C . LEU A 1 303 ? 9.18 11.141 24.609 1 98.12 303 LEU A C 1
ATOM 2485 O O . LEU A 1 303 ? 8.586 12.125 24.156 1 98.12 303 LEU A O 1
ATOM 2489 N N . GLU A 1 304 ? 9.805 11.133 25.688 1 98.06 304 GLU A N 1
ATOM 2490 C CA . GLU A 1 304 ? 10.039 12.344 26.469 1 98.06 304 GLU A CA 1
ATOM 2491 C C . GLU A 1 304 ? 11.484 12.812 26.328 1 98.06 304 GLU A C 1
ATOM 2493 O O . GLU A 1 304 ? 12.398 12.156 26.844 1 98.06 304 GLU A O 1
ATOM 2498 N N . ILE A 1 305 ? 11.641 13.953 25.734 1 97.06 305 ILE A N 1
ATOM 2499 C CA . ILE A 1 305 ? 12.961 14.516 25.5 1 97.06 305 ILE A CA 1
ATOM 2500 C C . ILE A 1 305 ? 13.133 15.797 26.312 1 97.06 305 ILE A C 1
ATOM 2502 O O . ILE A 1 305 ? 12.242 16.656 26.328 1 97.06 305 ILE A O 1
ATOM 2506 N N . LEU A 1 306 ? 14.234 15.953 26.906 1 95.06 306 LEU A N 1
ATOM 2507 C CA . LEU A 1 306 ? 14.492 17.172 27.672 1 95.06 306 LEU A CA 1
ATOM 2508 C C . LEU A 1 306 ? 14.562 18.375 26.766 1 95.06 306 LEU A C 1
ATOM 2510 O O . LEU A 1 306 ? 15.219 18.344 25.719 1 95.06 306 LEU A O 1
ATOM 2514 N N . ARG A 1 307 ? 13.836 19.391 27.156 1 94 307 ARG A N 1
ATOM 2515 C CA . ARG A 1 307 ? 13.828 20.641 26.406 1 94 307 ARG A CA 1
ATOM 2516 C C . ARG A 1 307 ? 14.883 21.609 26.938 1 94 307 ARG A C 1
ATOM 2518 O O . ARG A 1 307 ? 14.953 21.859 28.141 1 94 307 ARG A O 1
ATOM 2525 N N . PRO A 1 308 ? 15.719 22.125 26.031 1 89.88 308 PRO A N 1
ATOM 2526 C CA . PRO A 1 308 ? 16.672 23.125 26.516 1 89.88 308 PRO A CA 1
ATOM 2527 C C . PRO A 1 308 ? 16.016 24.406 27 1 89.88 308 PRO A C 1
ATOM 2529 O O . PRO A 1 308 ? 14.977 24.812 26.453 1 89.88 308 PRO A O 1
ATOM 2532 N N . GLU A 1 309 ? 16.672 25.047 27.891 1 85.5 309 GLU A N 1
ATOM 2533 C CA . GLU A 1 309 ? 16.156 26.297 28.438 1 85.5 309 GLU A CA 1
ATOM 2534 C C . GLU A 1 309 ? 16.359 27.453 27.469 1 85.5 309 GLU A C 1
ATOM 2536 O O . GLU A 1 309 ? 17.281 27.422 26.656 1 85.5 309 GLU A O 1
ATOM 2541 N N . ASN A 1 310 ? 15.453 28.469 27.438 1 77.5 310 ASN A N 1
ATOM 2542 C CA . ASN A 1 310 ? 15.57 29.766 26.781 1 77.5 310 ASN A CA 1
ATOM 2543 C C . ASN A 1 310 ? 15.523 29.641 25.266 1 77.5 310 ASN A C 1
ATOM 2545 O O . ASN A 1 310 ? 16.188 30.391 24.547 1 77.5 310 ASN A O 1
ATOM 2549 N N . ILE A 1 311 ? 15.055 28.438 24.812 1 83.44 311 ILE A N 1
ATOM 2550 C CA . ILE A 1 311 ? 14.812 28.312 23.375 1 83.44 311 ILE A CA 1
ATOM 2551 C C . ILE A 1 311 ? 13.32 28.453 23.094 1 83.44 311 ILE A C 1
ATOM 2553 O O . ILE A 1 311 ? 12.492 27.797 23.719 1 83.44 311 ILE A O 1
ATOM 2557 N N . VAL A 1 312 ? 12.992 29.344 22.172 1 82.25 312 VAL A N 1
ATOM 2558 C CA . VAL A 1 312 ? 11.602 29.703 21.891 1 82.25 312 VAL A CA 1
ATOM 2559 C C . VAL A 1 312 ? 10.914 28.562 21.141 1 82.25 312 VAL A C 1
ATOM 2561 O O . VAL A 1 312 ? 11.586 27.75 20.5 1 82.25 312 VAL A O 1
ATOM 2564 N N . GLU A 1 313 ? 9.648 28.516 21.156 1 86.56 313 GLU A N 1
ATOM 2565 C CA . GLU A 1 313 ? 8.828 27.469 20.547 1 86.56 313 GLU A CA 1
ATOM 2566 C C . GLU A 1 313 ? 9.031 27.406 19.047 1 86.56 313 GLU A C 1
ATOM 2568 O O . GLU A 1 313 ? 9.008 26.312 18.453 1 86.56 313 GLU A O 1
ATOM 2573 N N . ASP A 1 314 ? 9.234 28.453 18.453 1 85.75 314 ASP A N 1
ATOM 2574 C CA . ASP A 1 314 ? 9.352 28.5 17 1 85.75 314 ASP A CA 1
ATOM 2575 C C . ASP A 1 314 ? 10.609 27.797 16.516 1 85.75 314 ASP A C 1
ATOM 2577 O O . ASP A 1 314 ? 10.75 27.5 15.328 1 85.75 314 ASP A O 1
ATOM 2581 N N . VAL A 1 315 ? 11.531 27.578 17.438 1 86.69 315 VAL A N 1
ATOM 2582 C CA . VAL A 1 315 ? 12.742 26.828 17.125 1 86.69 315 VAL A CA 1
ATOM 2583 C C . VAL A 1 315 ? 12.531 25.344 17.469 1 86.69 315 VAL A C 1
ATOM 2585 O O . VAL A 1 315 ? 12.969 24.469 16.734 1 86.69 315 VAL A O 1
ATOM 2588 N N . ILE A 1 316 ? 11.852 25.094 18.547 1 92.19 316 ILE A N 1
ATOM 2589 C CA . ILE A 1 316 ? 11.703 23.766 19.109 1 92.19 316 ILE A CA 1
ATOM 2590 C C . ILE A 1 316 ? 10.773 22.938 18.219 1 92.19 316 ILE A C 1
ATOM 2592 O O . ILE A 1 316 ? 11.094 21.781 17.875 1 92.19 316 ILE A O 1
ATOM 2596 N N . TYR A 1 317 ? 9.719 23.438 17.812 1 93.44 317 TYR A N 1
ATOM 2597 C CA . TYR A 1 317 ? 8.68 22.672 17.125 1 93.44 317 TYR A CA 1
ATOM 2598 C C . TYR A 1 317 ? 9.164 22.172 15.781 1 93.44 317 TYR A C 1
ATOM 2600 O O . TYR A 1 317 ? 8.977 21 15.445 1 93.44 317 TYR A O 1
ATOM 2608 N N . PRO A 1 318 ? 9.852 23 15.031 1 92.69 318 PRO A N 1
ATOM 2609 C CA . PRO A 1 318 ? 10.383 22.453 13.781 1 92.69 318 PRO A CA 1
ATOM 2610 C C . PRO A 1 318 ? 11.359 21.312 14.008 1 92.69 318 PRO A C 1
ATOM 2612 O O . PRO A 1 318 ? 11.406 20.375 13.203 1 92.69 318 PRO A O 1
ATOM 2615 N N . GLN A 1 319 ? 12.109 21.406 15.008 1 95.38 319 GLN A N 1
ATOM 2616 C CA . GLN A 1 319 ? 13.055 20.344 15.32 1 95.38 319 GLN A CA 1
ATOM 2617 C C . GLN A 1 319 ? 12.32 19.062 15.727 1 95.38 319 GLN A C 1
ATOM 2619 O O . GLN A 1 319 ? 12.703 17.969 15.305 1 95.38 319 GLN A O 1
ATOM 2624 N N . MET A 1 320 ? 11.266 19.203 16.516 1 96.44 320 MET A N 1
ATOM 2625 C CA . MET A 1 320 ? 10.445 18.047 16.891 1 96.44 320 MET A CA 1
ATOM 2626 C C . MET A 1 320 ? 9.828 17.406 15.648 1 96.44 320 MET A C 1
ATOM 2628 O O . MET A 1 320 ? 9.805 16.188 15.516 1 96.44 320 MET A O 1
ATOM 2632 N N . GLU A 1 321 ? 9.383 18.234 14.797 1 95.31 321 GLU A N 1
ATOM 2633 C CA . GLU A 1 321 ? 8.766 17.734 13.57 1 95.31 321 GLU A CA 1
ATOM 2634 C C . GLU A 1 321 ? 9.773 16.984 12.711 1 95.31 321 GLU A C 1
ATOM 2636 O O . GLU A 1 321 ? 9.453 15.93 12.148 1 95.31 321 GLU A O 1
ATOM 2641 N N . LYS A 1 322 ? 10.914 17.531 12.609 1 95 322 LYS A N 1
ATOM 2642 C CA . LYS A 1 322 ? 11.961 16.906 11.805 1 95 322 LYS A CA 1
ATOM 2643 C C . LYS A 1 322 ? 12.312 15.523 12.328 1 95 322 LYS A C 1
ATOM 2645 O O . LYS A 1 322 ? 12.383 14.555 11.562 1 95 322 LYS A O 1
ATOM 2650 N N . ILE A 1 323 ? 12.531 15.445 13.562 1 96 323 ILE A N 1
ATOM 2651 C CA . ILE A 1 323 ? 12.914 14.164 14.156 1 96 323 ILE A CA 1
ATOM 2652 C C . ILE A 1 323 ? 11.75 13.18 14.047 1 96 323 ILE A C 1
ATOM 2654 O O . ILE A 1 323 ? 11.961 12.008 13.734 1 96 323 ILE A O 1
ATOM 2658 N N . GLN A 1 324 ? 10.602 13.609 14.344 1 96.81 324 GLN A N 1
ATOM 2659 C CA . GLN A 1 324 ? 9.438 12.727 14.281 1 96.81 324 GLN A CA 1
ATOM 2660 C C . GLN A 1 324 ? 9.219 12.211 12.859 1 96.81 324 GLN A C 1
ATOM 2662 O O . GLN A 1 324 ? 8.883 11.047 12.664 1 96.81 324 GLN A O 1
ATOM 2667 N N . LYS A 1 325 ? 9.406 13.039 11.93 1 96.62 325 LYS A N 1
ATOM 2668 C CA . LYS A 1 325 ? 9.312 12.625 10.531 1 96.62 325 LYS A CA 1
ATOM 2669 C C . LYS A 1 325 ? 10.352 11.555 10.203 1 96.62 325 LYS A C 1
ATOM 2671 O O . LYS A 1 325 ? 10.047 10.578 9.508 1 96.62 325 LYS A O 1
ATOM 2676 N N . SER A 1 326 ? 11.516 11.797 10.633 1 97.06 326 SER A N 1
ATOM 2677 C CA . SER A 1 326 ? 12.586 10.836 10.414 1 97.06 326 SER A CA 1
ATOM 2678 C C . SER A 1 326 ? 12.258 9.492 11.055 1 97.06 326 SER A C 1
ATOM 2680 O O . SER A 1 326 ? 12.469 8.438 10.453 1 97.06 326 SER A O 1
ATOM 2682 N N . ILE A 1 327 ? 11.734 9.539 12.234 1 97.62 327 ILE A N 1
ATOM 2683 C CA . ILE A 1 327 ? 11.359 8.32 12.938 1 97.62 327 ILE A CA 1
ATOM 2684 C C . ILE A 1 327 ? 10.211 7.629 12.203 1 97.62 327 ILE A C 1
ATOM 2686 O O . ILE A 1 327 ? 10.195 6.402 12.078 1 97.62 327 ILE A O 1
ATOM 2690 N N . ASN A 1 328 ? 9.273 8.414 11.781 1 98.12 328 ASN A N 1
ATOM 2691 C CA . ASN A 1 328 ? 8.148 7.863 11.031 1 98.12 328 ASN A CA 1
ATOM 2692 C C . ASN A 1 328 ? 8.625 7.094 9.797 1 98.12 328 ASN A C 1
ATOM 2694 O O . ASN A 1 328 ? 8.062 6.047 9.469 1 98.12 328 ASN A O 1
ATOM 2698 N N . LYS A 1 329 ? 9.555 7.648 9.117 1 97.38 329 LYS A N 1
ATOM 2699 C CA . LYS A 1 329 ? 10.117 6.961 7.961 1 97.38 329 LYS A CA 1
ATOM 2700 C C . LYS A 1 329 ? 10.688 5.602 8.359 1 97.38 329 LYS A C 1
ATOM 2702 O O . LYS A 1 329 ? 10.453 4.602 7.672 1 97.38 329 LYS A O 1
ATOM 2707 N N . LEU A 1 330 ? 11.406 5.605 9.414 1 96.88 330 LEU A N 1
ATOM 2708 C CA . LEU A 1 330 ? 12.008 4.375 9.914 1 96.88 330 LEU A CA 1
ATOM 2709 C C . LEU A 1 330 ? 10.93 3.363 10.297 1 96.88 330 LEU A C 1
ATOM 2711 O O . LEU A 1 330 ? 11.07 2.168 10.023 1 96.88 330 LEU A O 1
ATOM 2715 N N . VAL A 1 331 ? 9.898 3.824 10.984 1 98 331 VAL A N 1
ATOM 2716 C CA . VAL A 1 331 ? 8.773 2.992 11.398 1 98 331 VAL A CA 1
ATOM 2717 C C . VAL A 1 331 ? 8.18 2.287 10.18 1 98 331 VAL A C 1
ATOM 2719 O O . VAL A 1 331 ? 7.977 1.071 10.195 1 98 331 VAL A O 1
ATOM 2722 N N . LYS A 1 332 ? 7.965 3.012 9.133 1 97.25 332 LYS A N 1
ATOM 2723 C CA . LYS A 1 332 ? 7.383 2.465 7.91 1 97.25 332 LYS A CA 1
ATOM 2724 C C . LYS A 1 332 ? 8.344 1.493 7.23 1 97.25 332 LYS A C 1
ATOM 2726 O O . LYS A 1 332 ? 7.93 0.449 6.727 1 97.25 332 LYS A O 1
ATOM 2731 N N . GLU A 1 333 ? 9.539 1.837 7.211 1 96.38 333 GLU A N 1
ATOM 2732 C CA . GLU A 1 333 ? 10.562 0.995 6.598 1 96.38 333 GLU A CA 1
ATOM 2733 C C . GLU A 1 333 ? 10.625 -0.375 7.266 1 96.38 333 GLU A C 1
ATOM 2735 O O . GLU A 1 333 ? 11.008 -1.362 6.637 1 96.38 333 GLU A O 1
ATOM 2740 N N . HIS A 1 334 ? 10.289 -0.402 8.477 1 96.81 334 HIS A N 1
ATOM 2741 C CA . HIS A 1 334 ? 10.344 -1.661 9.211 1 96.81 334 HIS A CA 1
ATOM 2742 C C . HIS A 1 334 ? 8.953 -2.281 9.344 1 96.81 334 HIS A C 1
ATOM 2744 O O . HIS A 1 334 ? 8.727 -3.107 10.234 1 96.81 334 HIS A O 1
ATOM 2750 N N . ASP A 1 335 ? 7.977 -1.847 8.57 1 95.69 335 ASP A N 1
ATOM 2751 C CA . ASP A 1 335 ? 6.684 -2.469 8.297 1 95.69 335 ASP A CA 1
ATOM 2752 C C . ASP A 1 335 ? 5.703 -2.232 9.438 1 95.69 335 ASP A C 1
ATOM 2754 O O . ASP A 1 335 ? 4.703 -2.943 9.562 1 95.69 335 ASP A O 1
ATOM 2758 N N . PHE A 1 336 ? 6.023 -1.343 10.383 1 97.94 336 PHE A N 1
ATOM 2759 C CA . PHE A 1 336 ? 5.039 -0.935 11.383 1 97.94 336 PHE A CA 1
ATOM 2760 C C . PHE A 1 336 ? 4.113 0.136 10.82 1 97.94 336 PHE A C 1
ATOM 2762 O O . PHE A 1 336 ? 4.367 0.683 9.742 1 97.94 336 PHE A O 1
ATOM 2769 N N . GLU A 1 337 ? 3.014 0.322 11.562 1 97.44 337 GLU A N 1
ATOM 2770 C CA . GLU A 1 337 ? 2.037 1.295 11.086 1 97.44 337 GLU A CA 1
ATOM 2771 C C . GLU A 1 337 ? 1.424 2.078 12.242 1 97.44 337 GLU A C 1
ATOM 2773 O O . GLU A 1 337 ? 1.016 1.492 13.242 1 97.44 337 GLU A O 1
ATOM 2778 N N . TYR A 1 338 ? 1.462 3.369 12.094 1 97.62 338 TYR A N 1
ATOM 2779 C CA . TYR A 1 338 ? 0.823 4.203 13.109 1 97.62 338 TYR A CA 1
ATOM 2780 C C . TYR A 1 338 ? -0.49 4.777 12.594 1 97.62 338 TYR A C 1
ATOM 2782 O O . TYR A 1 338 ? -0.645 5.008 11.391 1 97.62 338 TYR A O 1
ATOM 2790 N N . LEU A 1 339 ? -1.4 4.969 13.562 1 96.31 339 LEU A N 1
ATOM 2791 C CA . LEU A 1 339 ? -2.688 5.605 13.297 1 96.31 339 LEU A CA 1
ATOM 2792 C C . LEU A 1 339 ? -2.553 7.125 13.289 1 96.31 339 LEU A C 1
ATOM 2794 O O . LEU A 1 339 ? -3.121 7.797 12.422 1 96.31 339 LEU A O 1
ATOM 2798 N N . GLN A 1 340 ? -1.807 7.59 14.219 1 95.94 340 GLN A N 1
ATOM 2799 C CA . GLN A 1 340 ? -1.569 9.023 14.359 1 95.94 340 GLN A CA 1
ATOM 2800 C C . GLN A 1 340 ? -0.306 9.297 15.172 1 95.94 340 GLN A C 1
ATOM 2802 O O . GLN A 1 340 ? 0.221 8.398 15.828 1 95.94 340 GLN A O 1
ATOM 2807 N N . TYR A 1 341 ? 0.16 10.492 15.023 1 96.75 341 TYR A N 1
ATOM 2808 C CA . TYR A 1 341 ? 1.27 10.984 15.828 1 96.75 341 TYR A CA 1
ATOM 2809 C C . TYR A 1 341 ? 1.139 12.484 16.078 1 96.75 341 TYR A C 1
ATOM 2811 O O . TYR A 1 341 ? 0.486 13.195 15.305 1 96.75 341 TYR A O 1
ATOM 2819 N N . GLN A 1 342 ? 1.674 12.953 17.234 1 95.81 342 GLN A N 1
ATOM 2820 C CA . GLN A 1 342 ? 1.655 14.367 17.609 1 95.81 342 GLN A CA 1
ATOM 2821 C C . GLN A 1 342 ? 2.9 14.734 18.406 1 95.81 342 GLN A C 1
ATOM 2823 O O . GLN A 1 342 ? 3.59 13.859 18.938 1 95.81 342 GLN A O 1
ATOM 2828 N N . ASN A 1 343 ? 3.197 15.992 18.406 1 96.75 343 ASN A N 1
ATOM 2829 C CA . ASN A 1 343 ? 4.258 16.5 19.266 1 96.75 343 ASN A CA 1
ATOM 2830 C C . ASN A 1 343 ? 3.789 17.703 20.094 1 96.75 343 ASN A C 1
ATOM 2832 O O . ASN A 1 343 ? 2.877 18.422 19.672 1 96.75 343 ASN A O 1
ATOM 2836 N N . PHE A 1 344 ? 4.32 17.828 21.266 1 96.12 344 PHE A N 1
ATOM 2837 C CA . PHE A 1 344 ? 4.016 18.906 22.188 1 96.12 344 PHE A CA 1
ATOM 2838 C C . PHE A 1 344 ? 5.199 19.188 23.109 1 96.12 344 PHE A C 1
ATOM 2840 O O . PHE A 1 344 ? 5.887 18.266 23.547 1 96.12 344 PHE A O 1
ATOM 2847 N N . ALA A 1 345 ? 5.449 20.469 23.297 1 95.69 345 ALA A N 1
ATOM 2848 C CA . ALA A 1 345 ? 6.531 20.828 24.203 1 95.69 345 ALA A CA 1
ATOM 2849 C C . ALA A 1 345 ? 6.02 21.703 25.344 1 95.69 345 ALA A C 1
ATOM 2851 O O . ALA A 1 345 ? 5.234 22.625 25.125 1 95.69 345 ALA A O 1
ATOM 2852 N N . ASP A 1 346 ? 6.316 21.344 26.5 1 93.12 346 ASP A N 1
ATOM 2853 C CA . ASP A 1 346 ? 6.156 22.281 27.625 1 93.12 346 ASP A CA 1
ATOM 2854 C C . ASP A 1 346 ? 7.48 22.938 27.969 1 93.12 346 ASP A C 1
ATOM 2856 O O . ASP A 1 346 ? 8.398 22.984 27.156 1 93.12 346 ASP A O 1
ATOM 2860 N N . ASP A 1 347 ? 7.551 23.609 29.094 1 90.38 347 ASP A N 1
ATOM 2861 C CA . ASP A 1 347 ? 8.719 24.406 29.453 1 90.38 347 ASP A CA 1
ATOM 2862 C C . ASP A 1 347 ? 9.961 23.531 29.609 1 90.38 347 ASP A C 1
ATOM 2864 O O . ASP A 1 347 ? 11.078 23.984 29.391 1 90.38 347 ASP A O 1
ATOM 2868 N N . ASN A 1 348 ? 9.773 22.281 29.906 1 93.62 348 ASN A N 1
ATOM 2869 C CA . ASN A 1 348 ? 10.922 21.469 30.281 1 93.62 348 ASN A CA 1
ATOM 2870 C C . ASN A 1 348 ? 11.07 20.234 29.391 1 93.62 348 ASN A C 1
ATOM 2872 O O . ASN A 1 348 ? 12.117 19.594 29.375 1 93.62 348 ASN A O 1
ATOM 2876 N N . THR A 1 349 ? 10.008 19.906 28.766 1 96.25 349 THR A N 1
ATOM 2877 C CA . THR A 1 349 ? 10.016 18.609 28.094 1 96.25 349 THR A CA 1
ATOM 2878 C C . THR A 1 349 ? 9.398 18.703 26.703 1 96.25 349 THR A C 1
ATOM 2880 O O . THR A 1 349 ? 8.406 19.422 26.516 1 96.25 349 THR A O 1
ATOM 2883 N N . CYS A 1 350 ? 10.008 18.062 25.75 1 97.25 350 CYS A N 1
ATOM 2884 C CA . CYS A 1 350 ? 9.43 17.828 24.438 1 97.25 350 CYS A CA 1
ATOM 2885 C C . CYS A 1 350 ? 8.812 16.438 24.359 1 97.25 350 CYS A C 1
ATOM 2887 O O . CYS A 1 350 ? 9.484 15.438 24.641 1 97.25 350 CYS A O 1
ATOM 2889 N N . TYR A 1 351 ? 7.625 16.328 23.953 1 97.81 351 TYR A N 1
ATOM 2890 C CA . TYR A 1 351 ? 6.918 15.062 23.844 1 97.81 351 TYR A CA 1
ATOM 2891 C C . TYR A 1 351 ? 6.688 14.703 22.375 1 97.81 351 TYR A C 1
ATOM 2893 O O . TYR A 1 351 ? 6.164 15.516 21.609 1 97.81 351 TYR A O 1
ATOM 2901 N N . LEU A 1 352 ? 7.09 13.57 21.984 1 98.06 352 LEU A N 1
ATOM 2902 C CA . LEU A 1 352 ? 6.727 12.961 20.703 1 98.06 352 LEU A CA 1
ATOM 2903 C C . LEU A 1 352 ? 5.863 11.719 20.922 1 98.06 352 LEU A C 1
ATOM 2905 O O . LEU A 1 352 ? 6.328 10.719 21.469 1 98.06 352 LEU A O 1
ATOM 2909 N N . SER A 1 353 ? 4.625 11.742 20.422 1 98.38 353 SER A N 1
ATOM 2910 C CA . SER A 1 353 ? 3.682 10.672 20.734 1 98.38 353 SER A CA 1
ATOM 2911 C C . SER A 1 353 ? 3.211 9.969 19.469 1 98.38 353 SER A C 1
ATOM 2913 O O . SER A 1 353 ? 3.014 10.602 18.438 1 98.38 353 SER A O 1
ATOM 2915 N N . TRP A 1 354 ? 3.018 8.633 19.578 1 98.38 354 TRP A N 1
ATOM 2916 C CA . TRP A 1 354 ? 2.477 7.805 18.516 1 98.38 354 TRP A CA 1
ATOM 2917 C C . TRP A 1 354 ? 1.37 6.891 19.031 1 98.38 354 TRP A C 1
ATOM 2919 O O . TRP A 1 354 ? 1.431 6.418 20.156 1 98.38 354 TRP A O 1
ATOM 2929 N N . GLU A 1 355 ? 0.413 6.684 18.25 1 98.19 355 GLU A N 1
ATOM 2930 C CA . GLU A 1 355 ? -0.557 5.602 18.375 1 98.19 355 GLU A CA 1
ATOM 2931 C C . GLU A 1 355 ? -0.417 4.594 17.234 1 98.19 355 GLU A C 1
ATOM 2933 O O . GLU A 1 355 ? -0.711 4.914 16.078 1 98.19 355 GLU A O 1
ATOM 2938 N N . PHE A 1 356 ? -0.044 3.359 17.594 1 98.06 356 PHE A N 1
ATOM 2939 C CA . PHE A 1 356 ? 0.299 2.387 16.562 1 98.06 356 PHE A CA 1
ATOM 2940 C C . PHE A 1 356 ? -0.864 1.435 16.312 1 98.06 356 PHE A C 1
ATOM 2942 O O . PHE A 1 356 ? -1.537 1.004 17.25 1 98.06 356 PHE A O 1
ATOM 2949 N N . LEU A 1 357 ? -1.042 1.126 15.031 1 97 357 LEU A N 1
ATOM 2950 C CA . LEU A 1 357 ? -1.926 0.043 14.617 1 97 357 LEU A CA 1
ATOM 2951 C C . LEU A 1 357 ? -1.18 -1.286 14.586 1 97 357 LEU A C 1
ATOM 2953 O O . LEU A 1 357 ? -1.702 -2.307 15.039 1 97 357 LEU A O 1
ATOM 2957 N N . ILE A 1 358 ? -0.052 -1.248 13.992 1 97.31 358 ILE A N 1
ATOM 2958 C CA . ILE A 1 358 ? 0.841 -2.4 13.945 1 97.31 358 ILE A CA 1
ATOM 2959 C C . ILE A 1 358 ? 2.104 -2.109 14.758 1 97.31 358 ILE A C 1
ATOM 2961 O O . ILE A 1 358 ? 2.934 -1.294 14.352 1 97.31 358 ILE A O 1
ATOM 2965 N N . HIS A 1 359 ? 2.215 -2.75 15.891 1 97.31 359 HIS A N 1
ATOM 2966 C CA . HIS A 1 359 ? 3.35 -2.48 16.766 1 97.31 359 HIS A CA 1
ATOM 2967 C C . HIS A 1 359 ? 4.199 -3.73 16.969 1 97.31 359 HIS A C 1
ATOM 2969 O O . HIS A 1 359 ? 5.281 -3.662 17.562 1 97.31 359 HIS A O 1
ATOM 2975 N N . GLU A 1 360 ? 3.691 -4.844 16.5 1 96.62 360 GLU A N 1
ATOM 2976 C CA . GLU A 1 360 ? 4.383 -6.125 16.609 1 96.62 360 GLU A CA 1
ATOM 2977 C C . GLU A 1 360 ? 4.152 -6.973 15.352 1 96.62 360 GLU A C 1
ATOM 2979 O O . GLU A 1 360 ? 3.049 -6.984 14.805 1 96.62 360 GLU A O 1
ATOM 2984 N N . LEU A 1 361 ? 5.18 -7.664 14.938 1 97 361 LEU A N 1
ATOM 2985 C CA . LEU A 1 361 ? 5.145 -8.523 13.758 1 97 361 LEU A CA 1
ATOM 2986 C C . LEU A 1 361 ? 5.914 -9.812 14.008 1 97 361 LEU A C 1
ATOM 2988 O O . LEU A 1 361 ? 6.832 -9.852 14.828 1 97 361 LEU A O 1
ATOM 2992 N N . PRO A 1 362 ? 5.52 -10.883 13.359 1 95.88 362 PRO A N 1
ATOM 2993 C CA . PRO A 1 362 ? 6.352 -12.086 13.453 1 95.88 362 PRO A CA 1
ATOM 2994 C C . PRO A 1 362 ? 7.762 -11.867 12.898 1 95.88 362 PRO A C 1
ATOM 2996 O O . PRO A 1 362 ? 7.973 -10.992 12.062 1 95.88 362 PRO A O 1
ATOM 2999 N N . ASP A 1 363 ? 8.625 -12.68 13.414 1 95.12 363 ASP A N 1
ATOM 3000 C CA . ASP A 1 363 ? 10.039 -12.516 13.078 1 95.12 363 ASP A CA 1
ATOM 3001 C C . ASP A 1 363 ? 10.344 -13.102 11.703 1 95.12 363 ASP A C 1
ATOM 3003 O O . ASP A 1 363 ? 11.266 -13.914 11.562 1 95.12 363 ASP A O 1
ATOM 3007 N N . VAL A 1 364 ? 9.625 -12.797 10.727 1 95.31 364 VAL A N 1
ATOM 3008 C CA . VAL A 1 364 ? 9.82 -13.242 9.352 1 95.31 364 VAL A CA 1
ATOM 3009 C C . VAL A 1 364 ? 9.367 -12.148 8.383 1 95.31 364 VAL A C 1
ATOM 3011 O O . VAL A 1 364 ? 8.383 -11.445 8.641 1 95.31 364 VAL A O 1
ATOM 3014 N N . LYS A 1 365 ? 10.023 -11.969 7.363 1 94.25 365 LYS A N 1
ATOM 3015 C CA . LYS A 1 365 ? 9.641 -11.031 6.309 1 94.25 365 LYS A CA 1
ATOM 3016 C C . LYS A 1 365 ? 10.008 -11.57 4.934 1 94.25 365 LYS A C 1
ATOM 3018 O O . LYS A 1 365 ? 10.891 -12.43 4.812 1 94.25 365 LYS A O 1
ATOM 3023 N N . LEU A 1 366 ? 9.281 -11.109 3.963 1 94.88 366 LEU A N 1
ATOM 3024 C CA . LEU A 1 366 ? 9.523 -11.5 2.576 1 94.88 366 LEU A CA 1
ATOM 3025 C C . LEU A 1 366 ? 10.375 -10.461 1.861 1 94.88 366 LEU A C 1
ATOM 3027 O O . LEU A 1 366 ? 10.031 -9.273 1.833 1 94.88 366 LEU A O 1
ATOM 3031 N N . ARG A 1 367 ? 11.508 -10.844 1.396 1 95.56 367 ARG A N 1
ATOM 3032 C CA . ARG A 1 367 ? 12.344 -9.992 0.56 1 95.56 367 ARG A CA 1
ATOM 3033 C C . ARG A 1 367 ? 12.141 -10.305 -0.919 1 95.56 367 ARG A C 1
ATOM 3035 O O . ARG A 1 367 ? 12.367 -11.438 -1.357 1 95.56 367 ARG A O 1
ATOM 3042 N N . ILE A 1 368 ? 11.703 -9.32 -1.658 1 96.56 368 ILE A N 1
ATOM 3043 C CA . ILE A 1 368 ? 11.484 -9.492 -3.09 1 96.56 368 ILE A CA 1
ATOM 3044 C C . ILE A 1 368 ? 12.766 -9.156 -3.852 1 96.56 368 ILE A C 1
ATOM 3046 O O . ILE A 1 368 ? 13.305 -8.062 -3.705 1 96.56 368 ILE A O 1
ATOM 3050 N N . GLY A 1 369 ? 13.234 -10.086 -4.594 1 97.12 369 GLY A N 1
ATOM 3051 C CA . GLY A 1 369 ? 14.461 -9.898 -5.352 1 97.12 369 GLY A CA 1
ATOM 3052 C C . GLY A 1 369 ? 14.219 -9.633 -6.828 1 97.12 369 GLY A C 1
ATOM 3053 O O . GLY A 1 369 ? 13.117 -9.227 -7.215 1 97.12 369 GLY A O 1
ATOM 3054 N N . PRO A 1 370 ? 15.211 -9.789 -7.613 1 96.94 370 PRO A N 1
ATOM 3055 C CA . PRO A 1 370 ? 15.133 -9.492 -9.047 1 96.94 370 PRO A CA 1
ATOM 3056 C C . PRO A 1 370 ? 14.312 -10.523 -9.82 1 96.94 370 PRO A C 1
ATOM 3058 O O . PRO A 1 370 ? 14.047 -11.617 -9.305 1 96.94 370 PRO A O 1
ATOM 3061 N N . PRO A 1 371 ? 13.898 -10.164 -11 1 97 371 PRO A N 1
ATOM 3062 C CA . PRO A 1 371 ? 13.273 -11.172 -11.867 1 97 371 PRO A CA 1
ATOM 3063 C C . PRO A 1 371 ? 14.211 -12.328 -12.195 1 97 371 PRO A C 1
ATOM 3065 O O . PRO A 1 371 ? 15.43 -12.141 -12.266 1 97 371 PRO A O 1
ATOM 3068 N N . VAL A 1 372 ? 13.672 -13.461 -12.398 1 96.38 372 VAL A N 1
ATOM 3069 C CA . VAL A 1 372 ? 14.438 -14.688 -12.586 1 96.38 372 VAL A CA 1
ATOM 3070 C C . VAL A 1 372 ? 15.305 -14.57 -13.836 1 96.38 372 VAL A C 1
ATOM 3072 O O . VAL A 1 372 ? 16.297 -15.281 -13.977 1 96.38 372 VAL A O 1
ATOM 3075 N N . TYR A 1 373 ? 14.953 -13.695 -14.758 1 93.12 373 TYR A N 1
ATOM 3076 C CA . TYR A 1 373 ? 15.672 -13.602 -16.031 1 93.12 373 TYR A CA 1
ATOM 3077 C C . TYR A 1 373 ? 16.812 -12.602 -15.93 1 93.12 373 TYR A C 1
ATOM 3079 O O . TYR A 1 373 ? 17.562 -12.406 -16.891 1 93.12 373 TYR A O 1
ATOM 3087 N N . SER A 1 374 ? 17 -11.977 -14.766 1 92.25 374 SER A N 1
ATOM 3088 C CA . SER A 1 374 ? 18.172 -11.133 -14.508 1 92.25 374 SER A CA 1
ATOM 3089 C C . SER A 1 374 ? 19.359 -11.961 -14.047 1 92.25 374 SER A C 1
ATOM 3091 O O . SER A 1 374 ? 19.406 -12.414 -12.898 1 92.25 374 SER A O 1
ATOM 3093 N N . GLU A 1 375 ? 20.328 -12.133 -14.836 1 89.44 375 GLU A N 1
ATOM 3094 C CA . GLU A 1 375 ? 21.406 -13.062 -14.539 1 89.44 375 GLU A CA 1
ATOM 3095 C C . GLU A 1 375 ? 22.25 -12.578 -13.359 1 89.44 375 GLU A C 1
ATOM 3097 O O . GLU A 1 375 ? 22.281 -13.219 -12.305 1 89.44 375 GLU A O 1
ATOM 3102 N N . GLN A 1 376 ? 22.797 -11.414 -13.453 1 91.5 376 GLN A N 1
ATOM 3103 C CA . GLN A 1 376 ? 23.672 -10.898 -12.406 1 91.5 376 GLN A CA 1
ATOM 3104 C C . GLN A 1 376 ? 22.891 -10.625 -11.125 1 91.5 376 GLN A C 1
ATOM 3106 O O . GLN A 1 376 ? 23.359 -10.93 -10.023 1 91.5 376 GLN A O 1
ATOM 3111 N N . GLY A 1 377 ? 21.719 -10.164 -11.32 1 93.62 377 GLY A N 1
ATOM 3112 C CA . GLY A 1 377 ? 20.875 -9.859 -10.164 1 93.62 377 GLY A CA 1
ATOM 3113 C C . GLY A 1 377 ? 20.516 -11.086 -9.359 1 93.62 377 GLY A C 1
ATOM 3114 O O . GLY A 1 377 ? 20.547 -11.055 -8.125 1 93.62 377 GLY A O 1
ATOM 3115 N N . VAL A 1 378 ? 20.266 -12.078 -10.062 1 94.75 378 VAL A N 1
ATOM 3116 C CA . VAL A 1 378 ? 19.844 -13.32 -9.422 1 94.75 378 VAL A CA 1
ATOM 3117 C C . VAL A 1 378 ? 21.016 -13.922 -8.648 1 94.75 378 VAL A C 1
ATOM 3119 O O . VAL A 1 378 ? 20.875 -14.312 -7.488 1 94.75 378 VAL A O 1
ATOM 3122 N N . LEU A 1 379 ? 22.125 -13.984 -9.211 1 93.81 379 LEU A N 1
ATOM 3123 C CA . LEU A 1 379 ? 23.297 -14.555 -8.562 1 93.81 379 LEU A CA 1
ATOM 3124 C C . LEU A 1 379 ? 23.656 -13.781 -7.301 1 93.81 379 LEU A C 1
ATOM 3126 O O . LEU A 1 379 ? 23.938 -14.375 -6.258 1 93.81 379 LEU A O 1
ATOM 3130 N N . ASN A 1 380 ? 23.625 -12.516 -7.387 1 95.38 380 ASN A N 1
ATOM 3131 C CA . ASN A 1 380 ? 23.891 -11.664 -6.234 1 95.38 380 ASN A CA 1
ATOM 3132 C C . ASN A 1 380 ? 22.875 -11.898 -5.117 1 95.38 380 ASN A C 1
ATOM 3134 O O . ASN A 1 380 ? 23.25 -11.969 -3.943 1 95.38 380 ASN A O 1
ATOM 3138 N N . PHE A 1 381 ? 21.719 -12.031 -5.441 1 96.88 381 PHE A N 1
ATOM 3139 C CA . PHE A 1 381 ? 20.641 -12.18 -4.473 1 96.88 381 PHE A CA 1
ATOM 3140 C C . PHE A 1 381 ? 20.766 -13.508 -3.725 1 96.88 381 PHE A C 1
ATOM 3142 O O . PHE A 1 381 ? 20.656 -13.539 -2.496 1 96.88 381 PHE A O 1
ATOM 3149 N N . ILE A 1 382 ? 20.969 -14.562 -4.457 1 94.44 382 ILE A N 1
ATOM 3150 C CA . ILE A 1 382 ? 20.969 -15.883 -3.83 1 94.44 382 ILE A CA 1
ATOM 3151 C C . ILE A 1 382 ? 22.234 -16.062 -2.996 1 94.44 382 ILE A C 1
ATOM 3153 O O . ILE A 1 382 ? 22.25 -16.844 -2.043 1 94.44 382 ILE A O 1
ATOM 3157 N N . THR A 1 383 ? 23.25 -15.328 -3.338 1 94.56 383 THR A N 1
ATOM 3158 C CA . THR A 1 383 ? 24.469 -15.375 -2.557 1 94.56 383 THR A CA 1
ATOM 3159 C C . THR A 1 383 ? 24.266 -14.758 -1.178 1 94.56 383 THR A C 1
ATOM 3161 O O . THR A 1 383 ? 24.859 -15.195 -0.194 1 94.56 383 THR A O 1
ATOM 3164 N N . HIS A 1 384 ? 23.328 -13.875 -1.114 1 94.06 384 HIS A N 1
ATOM 3165 C CA . HIS A 1 384 ? 23.141 -13.125 0.123 1 94.06 384 HIS A CA 1
ATOM 3166 C C . HIS A 1 384 ? 21.906 -13.594 0.872 1 94.06 384 HIS A C 1
ATOM 3168 O O . HIS A 1 384 ? 21.578 -13.07 1.941 1 94.06 384 HIS A O 1
ATOM 3174 N N . ASN A 1 385 ? 21.219 -14.516 0.293 1 93.44 385 ASN A N 1
ATOM 3175 C CA . ASN A 1 385 ? 19.984 -14.984 0.916 1 93.44 385 ASN A CA 1
ATOM 3176 C C . ASN A 1 385 ? 19.875 -16.5 0.858 1 93.44 385 ASN A C 1
ATOM 3178 O O . ASN A 1 385 ? 19.766 -17.078 -0.225 1 93.44 385 ASN A O 1
ATOM 3182 N N . GLU A 1 386 ? 19.812 -17.109 1.93 1 87.81 386 GLU A N 1
ATOM 3183 C CA . GLU A 1 386 ? 19.828 -18.578 1.979 1 87.81 386 GLU A CA 1
ATOM 3184 C C . GLU A 1 386 ? 18.438 -19.156 1.738 1 87.81 386 GLU A C 1
ATOM 3186 O O . GLU A 1 386 ? 18.312 -20.219 1.138 1 87.81 386 GLU A O 1
ATOM 3191 N N . HIS A 1 387 ? 17.375 -18.578 2.146 1 91.19 387 HIS A N 1
ATOM 3192 C CA . HIS A 1 387 ? 16.016 -19.094 2.018 1 91.19 387 HIS A CA 1
ATOM 3193 C C . HIS A 1 387 ? 15.297 -18.453 0.828 1 91.19 387 HIS A C 1
ATOM 3195 O O . HIS A 1 387 ? 14.219 -17.875 0.98 1 91.19 387 HIS A O 1
ATOM 3201 N N . TYR A 1 388 ? 15.906 -18.656 -0.338 1 94.62 388 TYR A N 1
ATOM 3202 C CA . TYR A 1 388 ? 15.344 -18.047 -1.535 1 94.62 388 TYR A CA 1
ATOM 3203 C C . TYR A 1 388 ? 14.406 -19 -2.254 1 94.62 388 TYR A C 1
ATOM 3205 O O . TYR A 1 388 ? 14.477 -20.219 -2.055 1 94.62 388 TYR A O 1
ATOM 3213 N N . PHE A 1 389 ? 13.508 -18.547 -2.998 1 95.44 389 PHE A N 1
ATOM 3214 C CA . PHE A 1 389 ? 12.547 -19.297 -3.807 1 95.44 389 PHE A CA 1
ATOM 3215 C C . PHE A 1 389 ? 11.969 -18.406 -4.898 1 95.44 389 PHE A C 1
ATOM 3217 O O . PHE A 1 389 ? 12.18 -17.188 -4.902 1 95.44 389 PHE A O 1
ATOM 3224 N N . VAL A 1 390 ? 11.32 -19.047 -5.797 1 96.31 390 VAL A N 1
ATOM 3225 C CA . VAL A 1 390 ? 10.719 -18.281 -6.895 1 96.31 390 VAL A CA 1
ATOM 3226 C C . VAL A 1 390 ? 9.258 -17.984 -6.582 1 96.31 390 VAL A C 1
ATOM 3228 O O . VAL A 1 390 ? 8.5 -18.875 -6.195 1 96.31 390 VAL A O 1
ATOM 3231 N N . LYS A 1 391 ? 8.891 -16.812 -6.625 1 95.12 391 LYS A N 1
ATOM 3232 C CA . LYS A 1 391 ? 7.512 -16.359 -6.523 1 95.12 391 LYS A CA 1
ATOM 3233 C C . LYS A 1 391 ? 7.148 -15.453 -7.703 1 95.12 391 LYS A C 1
ATOM 3235 O O . LYS A 1 391 ? 7.773 -14.414 -7.91 1 95.12 391 LYS A O 1
ATOM 3240 N N . GLU A 1 392 ? 6.125 -15.922 -8.422 1 94.19 392 GLU A N 1
ATOM 3241 C CA . GLU A 1 392 ? 5.812 -15.273 -9.688 1 94.19 392 GLU A CA 1
ATOM 3242 C C . GLU A 1 392 ? 7.027 -15.25 -10.609 1 94.19 392 GLU A C 1
ATOM 3244 O O . GLU A 1 392 ? 7.566 -16.297 -10.953 1 94.19 392 GLU A O 1
ATOM 3249 N N . CYS A 1 393 ? 7.578 -14.086 -10.844 1 96.44 393 CYS A N 1
ATOM 3250 C CA . CYS A 1 393 ? 8.719 -14.047 -11.75 1 96.44 393 CYS A CA 1
ATOM 3251 C C . CYS A 1 393 ? 9.961 -13.516 -11.047 1 96.44 393 CYS A C 1
ATOM 3253 O O . CYS A 1 393 ? 10.969 -13.227 -11.688 1 96.44 393 CYS A O 1
ATOM 3255 N N . ASN A 1 394 ? 9.883 -13.453 -9.727 1 97.69 394 ASN A N 1
ATOM 3256 C CA . ASN A 1 394 ? 11.016 -12.945 -8.961 1 97.69 394 ASN A CA 1
ATOM 3257 C C . ASN A 1 394 ? 11.609 -14.016 -8.062 1 97.69 394 ASN A C 1
ATOM 3259 O O . ASN A 1 394 ? 10.914 -14.945 -7.648 1 97.69 394 ASN A O 1
ATOM 3263 N N . VAL A 1 395 ? 12.891 -13.844 -7.887 1 97.62 395 VAL A N 1
ATOM 3264 C CA . VAL A 1 395 ? 13.508 -14.609 -6.812 1 97.62 395 VAL A CA 1
ATOM 3265 C C . VAL A 1 395 ? 13.297 -13.891 -5.48 1 97.62 395 VAL A C 1
ATOM 3267 O O . VAL A 1 395 ? 13.617 -12.711 -5.348 1 97.62 395 VAL A O 1
ATOM 3270 N N . CYS A 1 396 ? 12.734 -14.562 -4.547 1 97.31 396 CYS A N 1
ATOM 3271 C CA . CYS A 1 396 ? 12.43 -14 -3.236 1 97.31 396 CYS A CA 1
ATOM 3272 C C . CYS A 1 396 ? 13.117 -14.789 -2.131 1 97.31 396 CYS A C 1
ATOM 3274 O O . CYS A 1 396 ? 13.688 -15.859 -2.383 1 97.31 396 CYS A O 1
ATOM 3276 N N . ALA A 1 397 ? 13.094 -14.25 -0.987 1 96.81 397 ALA A N 1
ATOM 3277 C CA . ALA A 1 397 ? 13.68 -14.953 0.151 1 96.81 397 ALA A CA 1
ATOM 3278 C C . ALA A 1 397 ? 12.984 -14.57 1.453 1 96.81 397 ALA A C 1
ATOM 3280 O O . ALA A 1 397 ? 12.492 -13.445 1.593 1 96.81 397 ALA A O 1
ATOM 3281 N N . TYR A 1 398 ? 12.859 -15.516 2.34 1 96 398 TYR A N 1
ATOM 3282 C CA . TYR A 1 398 ? 12.453 -15.203 3.705 1 96 398 TYR A CA 1
ATOM 3283 C C . TYR A 1 398 ? 13.641 -14.734 4.539 1 96 398 TYR A C 1
ATOM 3285 O O . TYR A 1 398 ? 14.727 -15.312 4.465 1 96 398 TYR A O 1
ATOM 3293 N N . LYS A 1 399 ? 13.391 -13.711 5.234 1 93.94 399 LYS A N 1
ATOM 3294 C CA . LYS A 1 399 ? 14.43 -13.164 6.105 1 93.94 399 LYS A CA 1
ATOM 3295 C C . LYS A 1 399 ? 13.891 -12.898 7.508 1 93.94 399 LYS A C 1
ATOM 3297 O O . LYS A 1 399 ? 12.68 -12.711 7.688 1 93.94 399 LYS A O 1
ATOM 3302 N N . THR A 1 400 ? 14.805 -12.938 8.391 1 93.75 400 THR A N 1
ATOM 3303 C CA . THR A 1 400 ? 14.461 -12.562 9.758 1 93.75 400 THR A CA 1
ATOM 3304 C C . THR A 1 400 ? 14.414 -11.047 9.906 1 93.75 400 THR A C 1
ATOM 3306 O O . THR A 1 400 ? 15.281 -10.336 9.391 1 93.75 400 THR A O 1
ATOM 3309 N N . ARG A 1 401 ? 13.414 -10.578 10.617 1 94.25 401 ARG A N 1
ATOM 3310 C CA . ARG A 1 401 ? 13.266 -9.141 10.812 1 94.25 401 ARG A CA 1
ATOM 3311 C C . ARG A 1 401 ? 14.297 -8.617 11.812 1 94.25 401 ARG A C 1
ATOM 3313 O O . ARG A 1 401 ? 14.656 -9.312 12.766 1 94.25 401 ARG A O 1
ATOM 3320 N N . LYS A 1 402 ? 14.695 -7.371 11.555 1 93.56 402 LYS A N 1
ATOM 3321 C CA . LYS A 1 402 ? 15.586 -6.727 12.516 1 93.56 402 LYS A CA 1
ATOM 3322 C C . LYS A 1 402 ? 14.836 -6.359 13.797 1 93.56 402 LYS A C 1
ATOM 3324 O O . LYS A 1 402 ? 15.344 -6.586 14.898 1 93.56 402 LYS A O 1
ATOM 3329 N N . TYR A 1 403 ? 13.641 -5.773 13.617 1 96.44 403 TYR A N 1
ATOM 3330 C CA . TYR A 1 403 ? 12.812 -5.379 14.75 1 96.44 403 TYR A CA 1
ATOM 3331 C C . TYR A 1 403 ? 11.461 -6.09 14.719 1 96.44 403 TYR A C 1
ATOM 3333 O O . TYR A 1 403 ? 10.648 -5.836 13.828 1 96.44 403 TYR A O 1
ATOM 3341 N N . LYS A 1 404 ? 11.125 -6.895 15.68 1 95.12 404 LYS A N 1
ATOM 3342 C CA . LYS A 1 404 ? 9.844 -7.586 15.773 1 95.12 404 LYS A CA 1
ATOM 3343 C C . LYS A 1 404 ? 8.812 -6.738 16.516 1 95.12 404 LYS A C 1
ATOM 3345 O O . LYS A 1 404 ? 7.613 -6.996 16.422 1 95.12 404 LYS A O 1
ATOM 3350 N N . ASN A 1 405 ? 9.359 -5.828 17.281 1 96.5 405 ASN A N 1
ATOM 3351 C CA . ASN A 1 405 ? 8.531 -4.977 18.125 1 96.5 405 ASN A CA 1
ATOM 3352 C C . ASN A 1 405 ? 8.977 -3.518 18.062 1 96.5 405 ASN A C 1
ATOM 3354 O O . ASN A 1 405 ? 10.18 -3.232 18.062 1 96.5 405 ASN A O 1
ATOM 3358 N N . ILE A 1 406 ? 7.953 -2.588 18.047 1 97.69 406 ILE A N 1
ATOM 3359 C CA . ILE A 1 406 ? 8.227 -1.163 17.891 1 97.69 406 ILE A CA 1
ATOM 3360 C C . ILE A 1 406 ? 9.039 -0.666 19.094 1 97.69 406 ILE A C 1
ATOM 3362 O O . ILE A 1 406 ? 9.844 0.255 18.953 1 97.69 406 ILE A O 1
ATOM 3366 N N . GLN A 1 407 ? 8.852 -1.245 20.234 1 97.94 407 GLN A N 1
ATOM 3367 C CA . GLN A 1 407 ? 9.562 -0.832 21.438 1 97.94 407 GLN A CA 1
ATOM 3368 C C . GLN A 1 407 ? 11.07 -1.033 21.297 1 97.94 407 GLN A C 1
ATOM 3370 O O . GLN A 1 407 ? 11.859 -0.201 21.734 1 97.94 407 GLN A O 1
ATOM 3375 N N . ILE A 1 408 ? 11.398 -2.166 20.641 1 97.5 408 ILE A N 1
ATOM 3376 C CA . ILE A 1 408 ? 12.812 -2.459 20.438 1 97.5 408 ILE A CA 1
ATOM 3377 C C . ILE A 1 408 ? 13.43 -1.404 19.516 1 97.5 408 ILE A C 1
ATOM 3379 O O . ILE A 1 408 ? 14.555 -0.954 19.75 1 97.5 408 ILE A O 1
ATOM 3383 N N . LEU A 1 409 ? 12.727 -1.051 18.484 1 97.69 409 LEU A N 1
ATOM 3384 C CA . LEU A 1 409 ? 13.18 0 17.578 1 97.69 409 LEU A CA 1
ATOM 3385 C C . LEU A 1 409 ? 13.406 1.307 18.344 1 97.69 409 LEU A C 1
ATOM 3387 O O . LEU A 1 409 ? 14.438 1.956 18.172 1 97.69 409 LEU A O 1
ATOM 3391 N N . PHE A 1 410 ? 12.461 1.688 19.219 1 98.12 410 PHE A N 1
ATOM 3392 C CA . PHE A 1 410 ? 12.562 2.932 19.984 1 98.12 410 PHE A CA 1
ATOM 3393 C C . PHE A 1 410 ? 13.719 2.869 20.969 1 98.12 410 PHE A C 1
ATOM 3395 O O . PHE A 1 410 ? 14.383 3.877 21.219 1 98.12 410 PHE A O 1
ATOM 3402 N N . GLU A 1 411 ? 13.945 1.725 21.547 1 98 411 GLU A N 1
ATOM 3403 C CA . GLU A 1 411 ? 15.094 1.547 22.422 1 98 411 GLU A CA 1
ATOM 3404 C C . GLU A 1 411 ? 16.406 1.799 21.688 1 98 411 GLU A C 1
ATOM 3406 O O . GLU A 1 411 ? 17.297 2.455 22.219 1 98 411 GLU A O 1
ATOM 3411 N N . ASP A 1 412 ? 16.438 1.269 20.5 1 97.31 412 ASP A N 1
ATOM 3412 C CA . ASP A 1 412 ? 17.625 1.489 19.703 1 97.31 412 ASP A CA 1
ATOM 3413 C C . ASP A 1 412 ? 17.812 2.969 19.359 1 97.31 412 ASP A C 1
ATOM 3415 O O . ASP A 1 412 ? 18.938 3.467 19.297 1 97.31 412 ASP A O 1
ATOM 3419 N N . ILE A 1 413 ? 16.766 3.674 19.188 1 96.62 413 ILE A N 1
ATOM 3420 C CA . ILE A 1 413 ? 16.812 5.102 18.875 1 96.62 413 ILE A CA 1
ATOM 3421 C C . ILE A 1 413 ? 17.359 5.863 20.078 1 96.62 413 ILE A C 1
ATOM 3423 O O . ILE A 1 413 ? 18.297 6.656 19.953 1 96.62 413 ILE A O 1
ATOM 3427 N N . VAL A 1 414 ? 16.828 5.586 21.266 1 96.88 414 VAL A N 1
ATOM 3428 C CA . VAL A 1 414 ? 17.172 6.348 22.469 1 96.88 414 VAL A CA 1
ATOM 3429 C C . VAL A 1 414 ? 18.578 5.996 22.906 1 96.88 414 VAL A C 1
ATOM 3431 O O . VAL A 1 414 ? 19.25 6.805 23.547 1 96.88 414 VAL A O 1
ATOM 3434 N N . ASN A 1 415 ? 19.047 4.781 22.516 1 96.81 415 ASN A N 1
ATOM 3435 C CA . ASN A 1 415 ? 20.391 4.348 22.891 1 96.81 415 ASN A CA 1
ATOM 3436 C C . ASN A 1 415 ? 21.438 4.816 21.875 1 96.81 415 ASN A C 1
ATOM 3438 O O . ASN A 1 415 ? 22.625 4.516 22.016 1 96.81 415 ASN A O 1
ATOM 3442 N N . GLY A 1 416 ? 21.062 5.496 20.828 1 94.31 416 GLY A N 1
ATOM 3443 C CA . GLY A 1 416 ? 21.984 6.113 19.891 1 94.31 416 GLY A CA 1
ATOM 3444 C C . GLY A 1 416 ? 22.469 5.16 18.812 1 94.31 416 GLY A C 1
ATOM 3445 O O . GLY A 1 416 ? 23.391 5.477 18.062 1 94.31 416 GLY A O 1
ATOM 3446 N N . LYS A 1 417 ? 21.844 3.99 18.703 1 94.19 417 LYS A N 1
ATOM 3447 C CA . LYS A 1 417 ? 22.297 2.992 17.734 1 94.19 417 LYS A CA 1
ATOM 3448 C C . LYS A 1 417 ? 21.922 3.398 16.312 1 94.19 417 LYS A C 1
ATOM 3450 O O . LYS A 1 417 ? 22.516 2.902 15.352 1 94.19 417 LYS A O 1
ATOM 3455 N N . LEU A 1 418 ? 20.984 4.305 16.203 1 93.94 418 LEU A N 1
ATOM 3456 C CA . LEU A 1 418 ? 20.5 4.699 14.883 1 93.94 418 LEU A CA 1
ATOM 3457 C C . LEU A 1 418 ? 20.844 6.16 14.602 1 93.94 418 LEU A C 1
ATOM 3459 O O . LEU A 1 418 ? 20.141 6.824 13.836 1 93.94 418 LEU A O 1
ATOM 3463 N N . LYS A 1 419 ? 21.844 6.691 15.156 1 90.31 419 LYS A N 1
ATOM 3464 C CA . LYS A 1 419 ? 22.25 8.094 15.062 1 90.31 419 LYS A CA 1
ATOM 3465 C C . LYS A 1 419 ? 22.578 8.477 13.617 1 90.31 419 LYS A C 1
ATOM 3467 O O . LYS A 1 419 ? 22.312 9.602 13.195 1 90.31 419 LYS A O 1
ATOM 3472 N N . ASN A 1 420 ? 23.031 7.508 12.828 1 90.38 420 ASN A N 1
ATOM 3473 C CA . ASN A 1 420 ? 23.438 7.785 11.453 1 90.38 420 ASN A CA 1
ATOM 3474 C C . ASN A 1 420 ? 22.266 7.629 10.492 1 90.38 420 ASN A C 1
ATOM 3476 O O . ASN A 1 420 ? 22.391 7.906 9.297 1 90.38 420 ASN A O 1
ATOM 3480 N N . ILE A 1 421 ? 21.141 7.262 11 1 90.81 421 ILE A N 1
ATOM 3481 C CA . ILE A 1 421 ? 19.984 6.98 10.141 1 90.81 421 ILE A CA 1
ATOM 3482 C C . ILE A 1 421 ? 18.922 8.055 10.344 1 90.81 421 ILE A C 1
ATOM 3484 O O . ILE A 1 421 ? 18.344 8.547 9.375 1 90.81 421 ILE A O 1
ATOM 3488 N N . ILE A 1 422 ? 18.734 8.422 11.586 1 90.38 422 ILE A N 1
ATOM 3489 C CA . ILE A 1 422 ? 17.688 9.398 11.867 1 90.38 422 ILE A CA 1
ATOM 3490 C C . ILE A 1 422 ? 18.297 10.789 11.984 1 90.38 422 ILE A C 1
ATOM 3492 O O . ILE A 1 422 ? 19.5 10.93 12.25 1 90.38 422 ILE A O 1
ATOM 3496 N N . THR A 1 423 ? 17.516 11.773 11.75 1 88.69 423 THR A N 1
ATOM 3497 C CA . THR A 1 423 ? 17.969 13.156 11.859 1 88.69 423 THR A CA 1
ATOM 3498 C C . THR A 1 423 ? 18.172 13.547 13.32 1 88.69 423 THR A C 1
ATOM 3500 O O . THR A 1 423 ? 17.375 13.164 14.188 1 88.69 423 THR A O 1
ATOM 3503 N N . TYR A 1 424 ? 19.25 14.227 13.562 1 89.19 424 TYR A N 1
ATOM 3504 C CA . TYR A 1 424 ? 19.562 14.727 14.898 1 89.19 424 TYR A CA 1
ATOM 3505 C C . TYR A 1 424 ? 19.578 16.25 14.922 1 89.19 424 TYR A C 1
ATOM 3507 O O . TYR A 1 424 ? 20.609 16.875 14.656 1 89.19 424 TYR A O 1
ATOM 3515 N N . PRO A 1 425 ? 18.438 16.797 15.281 1 91.31 425 PRO A N 1
ATOM 3516 C CA . PRO A 1 425 ? 18.422 18.25 15.344 1 91.31 425 PRO A CA 1
ATOM 3517 C C . PRO A 1 425 ? 19.297 18.812 16.453 1 91.31 425 PRO A C 1
ATOM 3519 O O . PRO A 1 425 ? 19.719 18.078 17.344 1 91.31 425 PRO A O 1
ATOM 3522 N N . LYS A 1 426 ? 19.547 20.078 16.422 1 90.62 426 LYS A N 1
ATOM 3523 C CA . LYS A 1 426 ? 20.5 20.75 17.297 1 90.62 426 LYS A CA 1
ATOM 3524 C C . LYS A 1 426 ? 20.016 20.719 18.75 1 90.62 426 LYS A C 1
ATOM 3526 O O . LYS A 1 426 ? 20.781 20.406 19.656 1 90.62 426 LYS A O 1
ATOM 3531 N N . TYR A 1 427 ? 18.719 20.906 18.984 1 91.38 427 TYR A N 1
ATOM 3532 C CA . TYR A 1 427 ? 18.25 21.156 20.344 1 91.38 427 TYR A CA 1
ATOM 3533 C C . TYR A 1 427 ? 17.391 20 20.844 1 91.38 427 TYR A C 1
ATOM 3535 O O . TYR A 1 427 ? 17.203 19.828 22.047 1 91.38 427 TYR A O 1
ATOM 3543 N N . VAL A 1 428 ? 16.797 19.266 19.969 1 94.44 428 VAL A N 1
ATOM 3544 C CA . VAL A 1 428 ? 15.914 18.172 20.328 1 94.44 428 VAL A CA 1
ATOM 3545 C C . VAL A 1 428 ? 16.5 16.844 19.844 1 94.44 428 VAL A C 1
ATOM 3547 O O . VAL A 1 428 ? 16.328 16.484 18.672 1 94.44 428 VAL A O 1
ATOM 3550 N N . CYS A 1 429 ? 17.125 16.172 20.719 1 92.94 429 CYS A N 1
ATOM 3551 C CA . CYS A 1 429 ? 17.781 14.922 20.375 1 92.94 429 CYS A CA 1
ATOM 3552 C C . CYS A 1 429 ? 17.109 13.742 21.047 1 92.94 429 CYS A C 1
ATOM 3554 O O . CYS A 1 429 ? 16.828 13.781 22.25 1 92.94 429 CYS A O 1
ATOM 3556 N N . PRO A 1 430 ? 16.922 12.734 20.312 1 93.38 430 PRO A N 1
ATOM 3557 C CA . PRO A 1 430 ? 16.188 11.602 20.891 1 93.38 430 PRO A CA 1
ATOM 3558 C C . PRO A 1 430 ? 17.047 10.734 21.797 1 93.38 430 PRO A C 1
ATOM 3560 O O . PRO A 1 430 ? 16.531 9.883 22.516 1 93.38 430 PRO A O 1
ATOM 3563 N N . GLU A 1 431 ? 18.328 10.953 21.844 1 93.5 431 GLU A N 1
ATOM 3564 C CA . GLU A 1 431 ? 19.203 10.141 22.688 1 93.5 431 GLU A CA 1
ATOM 3565 C C . GLU A 1 431 ? 18.906 10.352 24.172 1 93.5 431 GLU A C 1
ATOM 3567 O O . GLU A 1 431 ? 18.703 11.492 24.609 1 93.5 431 GLU A O 1
ATOM 3572 N N . ASN A 1 432 ? 18.797 9.234 24.938 1 92.75 432 ASN A N 1
ATOM 3573 C CA . ASN A 1 432 ? 18.547 9.219 26.375 1 92.75 432 ASN A CA 1
ATOM 3574 C C . ASN A 1 432 ? 17.141 9.711 26.719 1 92.75 432 ASN A C 1
ATOM 3576 O O . ASN A 1 432 ? 16.859 10.07 27.859 1 92.75 432 ASN A O 1
ATOM 3580 N N . ALA A 1 433 ? 16.328 9.789 25.688 1 96.25 433 ALA A N 1
ATOM 3581 C CA . ALA A 1 433 ? 14.922 10.125 25.938 1 96.25 433 ALA A CA 1
ATOM 3582 C C . ALA A 1 433 ? 14.234 9.031 26.766 1 96.25 433 ALA A C 1
ATOM 3584 O O . ALA A 1 433 ? 14.656 7.875 26.75 1 96.25 433 ALA A O 1
ATOM 3585 N N . LYS A 1 434 ? 13.266 9.383 27.5 1 97.81 434 LYS A N 1
ATOM 3586 C CA . LYS A 1 434 ? 12.469 8.414 28.25 1 97.81 434 LYS A CA 1
ATOM 3587 C C . LYS A 1 434 ? 11.328 7.871 27.391 1 97.81 434 LYS A C 1
ATOM 3589 O O . LYS A 1 434 ? 10.602 8.641 26.75 1 97.81 434 LYS A O 1
ATOM 3594 N N . ILE A 1 435 ? 11.211 6.574 27.359 1 98.19 435 ILE A N 1
ATOM 3595 C CA . ILE A 1 435 ? 10.125 5.934 26.625 1 98.19 435 ILE A CA 1
ATOM 3596 C C . ILE A 1 435 ? 8.945 5.684 27.562 1 98.19 435 ILE A C 1
ATOM 3598 O O . ILE A 1 435 ? 9.07 4.934 28.531 1 98.19 435 ILE A O 1
ATOM 3602 N N . ARG A 1 436 ? 7.852 6.312 27.266 1 98.06 436 ARG A N 1
ATOM 3603 C CA . ARG A 1 436 ? 6.625 6.098 28.016 1 98.06 436 ARG A CA 1
ATOM 3604 C C . ARG A 1 436 ? 5.633 5.25 27.234 1 98.06 436 ARG A C 1
ATOM 3606 O O . ARG A 1 436 ? 5.215 5.633 26.141 1 98.06 436 ARG A O 1
ATOM 3613 N N . LEU A 1 437 ? 5.246 4.172 27.891 1 97.44 437 LEU A N 1
ATOM 3614 C CA . LEU A 1 437 ? 4.273 3.287 27.266 1 97.44 437 LEU A CA 1
ATOM 3615 C C . LEU A 1 437 ? 2.863 3.58 27.766 1 97.44 437 LEU A C 1
ATOM 3617 O O . LEU A 1 437 ? 2.678 3.938 28.922 1 97.44 437 LEU A O 1
ATOM 3621 N N . GLY A 1 438 ? 1.878 3.49 26.906 1 96.38 438 GLY A N 1
ATOM 3622 C CA . GLY A 1 438 ? 0.481 3.639 27.281 1 96.38 438 GLY A CA 1
ATOM 3623 C C . GLY A 1 438 ? 0.046 5.086 27.406 1 96.38 438 GLY A C 1
ATOM 3624 O O . GLY A 1 438 ? -1.029 5.375 27.938 1 96.38 438 GLY A O 1
ATOM 3625 N N . THR A 1 439 ? 0.92 5.949 26.969 1 95.69 439 THR A N 1
ATOM 3626 C CA . THR A 1 439 ? 0.619 7.367 27.094 1 95.69 439 THR A CA 1
ATOM 3627 C C . THR A 1 439 ? 0.663 8.062 25.734 1 95.69 439 THR A C 1
ATOM 3629 O O . THR A 1 439 ? 1.492 7.723 24.891 1 95.69 439 THR A O 1
ATOM 3632 N N . PHE A 1 440 ? -0.254 8.961 25.594 1 96.44 440 PHE A N 1
ATOM 3633 C CA . PHE A 1 440 ? -0.312 9.812 24.406 1 96.44 440 PHE A CA 1
ATOM 3634 C C . PHE A 1 440 ? -0.543 11.266 24.797 1 96.44 440 PHE A C 1
ATOM 3636 O O . PHE A 1 440 ? -1.555 11.594 25.422 1 96.44 440 PHE A O 1
ATOM 3643 N N . ILE A 1 441 ? 0.372 12.109 24.438 1 94.81 441 ILE A N 1
ATOM 3644 C CA . ILE A 1 441 ? 0.263 13.516 24.797 1 94.81 441 ILE A CA 1
ATOM 3645 C C . ILE A 1 441 ? -0.231 14.32 23.594 1 94.81 441 ILE A C 1
ATOM 3647 O O . ILE A 1 441 ? 0.433 14.367 22.562 1 94.81 441 ILE A O 1
ATOM 3651 N N . GLU A 1 442 ? -1.365 14.961 23.828 1 90.12 442 GLU A N 1
ATOM 3652 C CA . GLU A 1 442 ? -1.979 15.75 22.766 1 90.12 442 GLU A CA 1
ATOM 3653 C C . GLU A 1 442 ? -1.326 17.125 22.656 1 90.12 442 GLU A C 1
ATOM 3655 O O . GLU A 1 442 ? -0.811 17.656 23.641 1 90.12 442 GLU A O 1
ATOM 3660 N N . ARG A 1 443 ? -1.391 17.531 21.422 1 84.62 443 ARG A N 1
ATOM 3661 C CA . ARG A 1 443 ? -0.953 18.906 21.188 1 84.62 443 ARG A CA 1
ATOM 3662 C C . ARG A 1 443 ? -1.943 19.906 21.766 1 84.62 443 ARG A C 1
ATOM 3664 O O . ARG A 1 443 ? -3.154 19.766 21.594 1 84.62 443 ARG A O 1
ATOM 3671 N N . LYS A 1 444 ? -1.478 20.719 22.766 1 75.12 444 LYS A N 1
ATOM 3672 C CA . LYS A 1 444 ? -2.316 21.734 23.422 1 75.12 444 LYS A CA 1
ATOM 3673 C C . LYS A 1 444 ? -2.184 23.078 22.719 1 75.12 444 LYS A C 1
ATOM 3675 O O . LYS A 1 444 ? -1.128 23.406 22.172 1 75.12 444 LYS A O 1
ATOM 3680 N N . MET B 1 1 ? 35.094 -20.875 -8.617 1 29.47 1 MET B N 1
ATOM 3681 C CA . MET B 1 1 ? 34.062 -21.734 -9.18 1 29.47 1 MET B CA 1
ATOM 3682 C C . MET B 1 1 ? 34.594 -22.516 -10.367 1 29.47 1 MET B C 1
ATOM 3684 O O . MET B 1 1 ? 35.031 -21.922 -11.359 1 29.47 1 MET B O 1
ATOM 3688 N N . LYS B 1 2 ? 35.094 -23.641 -10.172 1 45.44 2 LYS B N 1
ATOM 3689 C CA . LYS B 1 2 ? 35.812 -24.375 -11.219 1 45.44 2 LYS B CA 1
ATOM 3690 C C . LYS B 1 2 ? 35.031 -24.344 -12.531 1 45.44 2 LYS B C 1
ATOM 3692 O O . LYS B 1 2 ? 33.812 -24.531 -12.547 1 45.44 2 LYS B O 1
ATOM 3697 N N . LYS B 1 3 ? 35.5 -23.969 -13.523 1 53.25 3 LYS B N 1
ATOM 3698 C CA . LYS B 1 3 ? 34.938 -23.969 -14.875 1 53.25 3 LYS B CA 1
ATOM 3699 C C . LYS B 1 3 ? 34.344 -25.344 -15.219 1 53.25 3 LYS B C 1
ATOM 3701 O O . LYS B 1 3 ? 35.031 -26.359 -15.156 1 53.25 3 LYS B O 1
ATOM 3706 N N . LEU B 1 4 ? 32.938 -25.5 -15.141 1 55.81 4 LEU B N 1
ATOM 3707 C CA . LEU B 1 4 ? 32.281 -26.75 -15.469 1 55.81 4 LEU B CA 1
ATOM 3708 C C . LEU B 1 4 ? 32.594 -27.188 -16.891 1 55.81 4 LEU B C 1
ATOM 3710 O O . LEU B 1 4 ? 32.531 -26.391 -17.828 1 55.81 4 LEU B O 1
ATOM 3714 N N . ASN B 1 5 ? 33.312 -28.266 -17.016 1 58.78 5 ASN B N 1
ATOM 3715 C CA . ASN B 1 5 ? 33.656 -28.875 -18.297 1 58.78 5 ASN B CA 1
ATOM 3716 C C . ASN B 1 5 ? 32.469 -29.688 -18.844 1 58.78 5 ASN B C 1
ATOM 3718 O O . ASN B 1 5 ? 31.562 -30.078 -18.109 1 58.78 5 ASN B O 1
ATOM 3722 N N . ALA B 1 6 ? 32.25 -29.672 -20.125 1 63.47 6 ALA B N 1
ATOM 3723 C CA . ALA B 1 6 ? 31.266 -30.438 -20.891 1 63.47 6 ALA B CA 1
ATOM 3724 C C . ALA B 1 6 ? 31.141 -31.859 -20.344 1 63.47 6 ALA B C 1
ATOM 3726 O O . ALA B 1 6 ? 30.047 -32.438 -20.312 1 63.47 6 ALA B O 1
ATOM 3727 N N . ASP B 1 7 ? 32.125 -32.375 -19.719 1 73.12 7 ASP B N 1
ATOM 3728 C CA . ASP B 1 7 ? 32.188 -33.75 -19.266 1 73.12 7 ASP B CA 1
ATOM 3729 C C . ASP B 1 7 ? 31.406 -33.969 -17.969 1 73.12 7 ASP B C 1
ATOM 3731 O O . ASP B 1 7 ? 30.812 -35 -17.75 1 73.12 7 ASP B O 1
ATOM 3735 N N . ASP B 1 8 ? 31.344 -32.938 -17.172 1 79.5 8 ASP B N 1
ATOM 3736 C CA . ASP B 1 8 ? 30.641 -33.062 -15.898 1 79.5 8 ASP B CA 1
ATOM 3737 C C . ASP B 1 8 ? 29.141 -33.25 -16.109 1 79.5 8 ASP B C 1
ATOM 3739 O O . ASP B 1 8 ? 28.516 -34.062 -15.453 1 79.5 8 ASP B O 1
ATOM 3743 N N . TYR B 1 9 ? 28.562 -32.562 -17.094 1 88.81 9 TYR B N 1
ATOM 3744 C CA . TYR B 1 9 ? 27.141 -32.719 -17.406 1 88.81 9 TYR B CA 1
ATOM 3745 C C . TYR B 1 9 ? 26.828 -34.125 -17.875 1 88.81 9 TYR B C 1
ATOM 3747 O O . TYR B 1 9 ? 25.859 -34.75 -17.406 1 88.81 9 TYR B O 1
ATOM 3755 N N . ILE B 1 10 ? 27.688 -34.625 -18.625 1 89.12 10 ILE B N 1
ATOM 3756 C CA . ILE B 1 10 ? 27.453 -35.906 -19.297 1 89.12 10 ILE B CA 1
ATOM 3757 C C . ILE B 1 10 ? 27.438 -37.031 -18.281 1 89.12 10 ILE B C 1
ATOM 3759 O O . ILE B 1 10 ? 26.578 -37.938 -18.344 1 89.12 10 ILE B O 1
ATOM 3763 N N . ASP B 1 11 ? 28.297 -36.938 -17.359 1 92.5 11 ASP B N 1
ATOM 3764 C CA . ASP B 1 11 ? 28.359 -38 -16.328 1 92.5 11 ASP B CA 1
ATOM 3765 C C . ASP B 1 11 ? 27.094 -38 -15.477 1 92.5 11 ASP B C 1
ATOM 3767 O O . ASP B 1 11 ? 26.531 -39.062 -15.203 1 92.5 11 ASP B O 1
ATOM 3771 N N . ILE B 1 12 ? 26.703 -36.906 -15.109 1 94.81 12 ILE B N 1
ATOM 3772 C CA . ILE B 1 12 ? 25.5 -36.781 -14.289 1 94.81 12 ILE B CA 1
ATOM 3773 C C . ILE B 1 12 ? 24.281 -37.281 -15.062 1 94.81 12 ILE B C 1
ATOM 3775 O O . ILE B 1 12 ? 23.484 -38.062 -14.539 1 94.81 12 ILE B O 1
ATOM 3779 N N . LEU B 1 13 ? 24.172 -36.875 -16.281 1 96.75 13 LEU B N 1
ATOM 3780 C CA . LEU B 1 13 ? 23.031 -37.25 -17.109 1 96.75 13 LEU B CA 1
ATOM 3781 C C . LEU B 1 13 ? 23.016 -38.719 -17.391 1 96.75 13 LEU B C 1
ATOM 3783 O O . LEU B 1 13 ? 21.953 -39.375 -17.375 1 96.75 13 LEU B O 1
ATOM 3787 N N . ASN B 1 14 ? 24.156 -39.25 -17.609 1 95.81 14 ASN B N 1
ATOM 3788 C CA . ASN B 1 14 ? 24.25 -40.688 -17.828 1 95.81 14 ASN B CA 1
ATOM 3789 C C . ASN B 1 14 ? 23.828 -41.469 -16.594 1 95.81 14 ASN B C 1
ATOM 3791 O O . ASN B 1 14 ? 23.156 -42.5 -16.703 1 95.81 14 ASN B O 1
ATOM 3795 N N . ASP B 1 15 ? 24.25 -40.969 -15.508 1 95.94 15 ASP B N 1
ATOM 3796 C CA . ASP B 1 15 ? 23.859 -41.625 -14.25 1 95.94 15 ASP B CA 1
ATOM 3797 C C . ASP B 1 15 ? 22.359 -41.562 -14.055 1 95.94 15 ASP B C 1
ATOM 3799 O O . ASP B 1 15 ? 21.75 -42.562 -13.625 1 95.94 15 ASP B O 1
ATOM 3803 N N . VAL B 1 16 ? 21.781 -40.469 -14.305 1 97 16 VAL B N 1
ATOM 3804 C CA . VAL B 1 16 ? 20.328 -40.312 -14.188 1 97 16 VAL B CA 1
ATOM 3805 C C . VAL B 1 16 ? 19.625 -41.25 -15.18 1 97 16 VAL B C 1
ATOM 3807 O O . VAL B 1 16 ? 18.641 -41.906 -14.828 1 97 16 VAL B O 1
ATOM 3810 N N . LEU B 1 17 ? 20.109 -41.344 -16.391 1 96.75 17 LEU B N 1
ATOM 3811 C CA . LEU B 1 17 ? 19.516 -42.156 -17.422 1 96.75 17 LEU B CA 1
ATOM 3812 C C . LEU B 1 17 ? 19.516 -43.625 -17.016 1 96.75 17 LEU B C 1
ATOM 3814 O O . LEU B 1 17 ? 18.562 -44.344 -17.312 1 96.75 17 LEU B O 1
ATOM 3818 N N . LYS B 1 18 ? 20.516 -44.031 -16.297 1 95.56 18 LYS B N 1
ATOM 3819 C CA . LYS B 1 18 ? 20.562 -45.406 -15.812 1 95.56 18 LYS B CA 1
ATOM 3820 C C . LYS B 1 18 ? 19.422 -45.688 -14.852 1 95.56 18 LYS B C 1
ATOM 3822 O O . LYS B 1 18 ? 18.875 -46.781 -14.844 1 95.56 18 LYS B O 1
ATOM 3827 N N . ASP B 1 19 ? 19.094 -44.688 -14.164 1 95.62 19 ASP B N 1
ATOM 3828 C CA . ASP B 1 19 ? 18.062 -44.812 -13.148 1 95.62 19 ASP B CA 1
ATOM 3829 C C . ASP B 1 19 ? 16.656 -44.781 -13.773 1 95.62 19 ASP B C 1
ATOM 3831 O O . ASP B 1 19 ? 15.742 -45.438 -13.297 1 95.62 19 ASP B O 1
ATOM 3835 N N . ILE B 1 20 ? 16.531 -44.031 -14.883 1 96.06 20 ILE B N 1
ATOM 3836 C CA . ILE B 1 20 ? 15.164 -43.656 -15.258 1 96.06 20 ILE B CA 1
ATOM 3837 C C . ILE B 1 20 ? 14.781 -44.375 -16.547 1 96.06 20 ILE B C 1
ATOM 3839 O O . ILE B 1 20 ? 13.609 -44.438 -16.922 1 96.06 20 ILE B O 1
ATOM 3843 N N . CYS B 1 21 ? 15.664 -44.906 -17.312 1 95.12 21 CYS B N 1
ATOM 3844 C CA . CYS B 1 21 ? 15.375 -45.594 -18.562 1 95.12 21 CYS B CA 1
ATOM 3845 C C . CYS B 1 21 ? 14.781 -46.969 -18.297 1 95.12 21 CYS B C 1
ATOM 3847 O O . CYS B 1 21 ? 15.305 -47.719 -17.484 1 95.12 21 CYS B O 1
ATOM 3849 N N . PRO B 1 22 ? 13.672 -47.281 -18.953 1 94 22 PRO B N 1
ATOM 3850 C CA . PRO B 1 22 ? 13.141 -48.625 -18.828 1 94 22 PRO B CA 1
ATOM 3851 C C . PRO B 1 22 ? 14.109 -49.688 -19.344 1 94 22 PRO B C 1
ATOM 3853 O O . PRO B 1 22 ? 14.828 -49.438 -20.312 1 94 22 PRO B O 1
ATOM 3856 N N . THR B 1 23 ? 14.078 -50.812 -18.734 1 92.75 23 THR B N 1
ATOM 3857 C CA . THR B 1 23 ? 14.891 -51.938 -19.219 1 92.75 23 THR B CA 1
ATOM 3858 C C . THR B 1 23 ? 14.281 -52.531 -20.469 1 92.75 23 THR B C 1
ATOM 3860 O O . THR B 1 23 ? 13.102 -52.344 -20.766 1 92.75 23 THR B O 1
ATOM 3863 N N . ASP B 1 24 ? 15.133 -53.281 -21.156 1 92.19 24 ASP B N 1
ATOM 3864 C CA . ASP B 1 24 ? 14.633 -53.969 -22.344 1 92.19 24 ASP B CA 1
ATOM 3865 C C . ASP B 1 24 ? 13.5 -54.906 -22 1 92.19 24 ASP B C 1
ATOM 3867 O O . ASP B 1 24 ? 12.531 -55.062 -22.75 1 92.19 24 ASP B O 1
ATOM 3871 N N . SER B 1 25 ? 13.609 -55.531 -20.906 1 92.88 25 SER B N 1
ATOM 3872 C CA . SER B 1 25 ? 12.57 -56.438 -20.438 1 92.88 25 SER B CA 1
ATOM 3873 C C . SER B 1 25 ? 11.258 -55.688 -20.188 1 92.88 25 SER B C 1
ATOM 3875 O O . SER B 1 25 ? 10.188 -56.156 -20.562 1 92.88 25 SER B O 1
ATOM 3877 N N . GLU B 1 26 ? 11.391 -54.562 -19.562 1 91.75 26 GLU B N 1
ATOM 3878 C CA . GLU B 1 26 ? 10.211 -53.75 -19.297 1 91.75 26 GLU B CA 1
ATOM 3879 C C . GLU B 1 26 ? 9.539 -53.312 -20.594 1 91.75 26 GLU B C 1
ATOM 3881 O O . GLU B 1 26 ? 8.305 -53.344 -20.688 1 91.75 26 GLU B O 1
ATOM 3886 N N . LYS B 1 27 ? 10.336 -52.938 -21.516 1 91.25 27 LYS B N 1
ATOM 3887 C CA . LYS B 1 27 ? 9.828 -52.5 -22.797 1 91.25 27 LYS B CA 1
ATOM 3888 C C . LYS B 1 27 ? 9.102 -53.625 -23.516 1 91.25 27 LYS B C 1
ATOM 3890 O O . LYS B 1 27 ? 8.008 -53.438 -24.062 1 91.25 27 LYS B O 1
ATOM 3895 N N . GLU B 1 28 ? 9.695 -54.688 -23.484 1 92.56 28 GLU B N 1
ATOM 3896 C CA . GLU B 1 28 ? 9.117 -55.875 -24.156 1 92.56 28 GLU B CA 1
ATOM 3897 C C . GLU B 1 28 ? 7.805 -56.281 -23.484 1 92.56 28 GLU B C 1
ATOM 3899 O O . GLU B 1 28 ? 6.828 -56.594 -24.172 1 92.56 28 GLU B O 1
ATOM 3904 N N . GLU B 1 29 ? 7.836 -56.312 -22.234 1 92.75 29 GLU B N 1
ATOM 3905 C CA . GLU B 1 29 ? 6.633 -56.656 -21.484 1 92.75 29 GLU B CA 1
ATOM 3906 C C . GLU B 1 29 ? 5.477 -55.719 -21.797 1 92.75 29 GLU B C 1
ATOM 3908 O O . GLU B 1 29 ? 4.344 -56.156 -22 1 92.75 29 GLU B O 1
ATOM 3913 N N . LEU B 1 30 ? 5.789 -54.5 -21.781 1 91.38 30 LEU B N 1
ATOM 3914 C CA . LEU B 1 30 ? 4.785 -53.469 -22.078 1 91.38 30 LEU B CA 1
ATOM 3915 C C . LEU B 1 30 ? 4.23 -53.656 -23.5 1 91.38 30 LEU B C 1
ATOM 3917 O O . LEU B 1 30 ? 3.02 -53.562 -23.703 1 91.38 30 LEU B O 1
ATOM 3921 N N . LYS B 1 31 ? 5.09 -53.875 -24.438 1 91.38 31 LYS B N 1
ATOM 3922 C CA . LYS B 1 31 ? 4.695 -54.031 -25.828 1 91.38 31 LYS B CA 1
ATOM 3923 C C . LYS B 1 31 ? 3.809 -55.281 -26 1 91.38 31 LYS B C 1
ATOM 3925 O O . LYS B 1 31 ? 2.76 -55.219 -26.641 1 91.38 31 LYS B O 1
ATOM 3930 N N . ILE B 1 32 ? 4.219 -56.312 -25.406 1 93.56 32 ILE B N 1
ATOM 3931 C CA . ILE B 1 32 ? 3.469 -57.562 -25.5 1 93.56 32 ILE B CA 1
ATOM 3932 C C . ILE B 1 32 ? 2.07 -57.375 -24.922 1 93.56 32 ILE B C 1
ATOM 3934 O O . ILE B 1 32 ? 1.076 -57.75 -25.531 1 93.56 32 ILE B O 1
ATOM 3938 N N . PHE B 1 33 ? 2.088 -56.844 -23.797 1 93.69 33 PHE B N 1
ATOM 3939 C CA . PHE B 1 33 ? 0.815 -56.625 -23.109 1 93.69 33 PHE B CA 1
ATOM 3940 C C . PHE B 1 33 ? -0.09 -55.719 -23.922 1 93.69 33 PHE B C 1
ATOM 3942 O O . PHE B 1 33 ? -1.275 -56 -24.094 1 93.69 33 PHE B O 1
ATOM 3949 N N . SER B 1 34 ? 0.421 -54.594 -24.359 1 93.88 34 SER B N 1
ATOM 3950 C CA . SER B 1 34 ? -0.349 -53.656 -25.156 1 93.88 34 SER B CA 1
ATOM 3951 C C . SER B 1 34 ? -0.896 -54.312 -26.422 1 93.88 34 SER B C 1
ATOM 3953 O O . SER B 1 34 ? -2.051 -54.062 -26.797 1 93.88 34 SER B O 1
ATOM 3955 N N . ASP B 1 35 ? -0.087 -55.062 -27.031 1 94.06 35 ASP B N 1
ATOM 3956 C CA . ASP B 1 35 ? -0.501 -55.75 -28.25 1 94.06 35 ASP B CA 1
ATOM 3957 C C . ASP B 1 35 ? -1.654 -56.719 -27.984 1 94.06 35 ASP B C 1
ATOM 3959 O O . ASP B 1 35 ? -2.582 -56.812 -28.781 1 94.06 35 ASP B O 1
ATOM 3963 N N . LYS B 1 36 ? -1.557 -57.312 -26.859 1 95.19 36 LYS B N 1
ATOM 3964 C CA . LYS B 1 36 ? -2.625 -58.25 -26.469 1 95.19 36 LYS B CA 1
ATOM 3965 C C . LYS B 1 36 ? -3.941 -57.5 -26.266 1 95.19 36 LYS B C 1
ATOM 3967 O O . LYS B 1 36 ? -4.992 -57.938 -26.719 1 95.19 36 LYS B O 1
ATOM 3972 N N . ILE B 1 37 ? -3.816 -56.438 -25.609 1 95.25 37 ILE B N 1
ATOM 3973 C CA . ILE B 1 37 ? -5.004 -55.656 -25.328 1 95.25 37 ILE B CA 1
ATOM 3974 C C . ILE B 1 37 ? -5.609 -55.125 -26.625 1 95.25 37 ILE B C 1
ATOM 3976 O O . ILE B 1 37 ? -6.82 -55.25 -26.844 1 95.25 37 ILE B O 1
ATOM 3980 N N . ILE B 1 38 ? -4.805 -54.594 -27.484 1 95.38 38 ILE B N 1
ATOM 3981 C CA . ILE B 1 38 ? -5.254 -54 -28.75 1 95.38 38 ILE B CA 1
ATOM 3982 C C . ILE B 1 38 ? -5.887 -55.094 -29.609 1 95.38 38 ILE B C 1
ATOM 3984 O O . ILE B 1 38 ? -6.941 -54.875 -30.219 1 95.38 38 ILE B O 1
ATOM 3988 N N . SER B 1 39 ? -5.238 -56.219 -29.641 1 95.62 39 SER B N 1
ATOM 3989 C CA . SER B 1 39 ? -5.762 -57.344 -30.422 1 95.62 39 SER B CA 1
ATOM 3990 C C . SER B 1 39 ? -7.141 -57.75 -29.938 1 95.62 39 SER B C 1
ATOM 3992 O O . SER B 1 39 ? -8.047 -58 -30.734 1 95.62 39 SER B O 1
ATOM 3994 N N . LYS B 1 40 ? -7.23 -57.812 -28.656 1 95.94 40 LYS B N 1
ATOM 3995 C CA . LYS B 1 40 ? -8.516 -58.219 -28.078 1 95.94 40 LYS B CA 1
ATOM 3996 C C . LYS B 1 40 ? -9.594 -57.188 -28.406 1 95.94 40 LYS B C 1
ATOM 3998 O O . LYS B 1 40 ? -10.727 -57.531 -28.734 1 95.94 40 LYS B O 1
ATOM 4003 N N . ILE B 1 41 ? -9.281 -55.938 -28.297 1 95.94 41 ILE B N 1
ATOM 4004 C CA . ILE B 1 41 ? -10.242 -54.875 -28.594 1 95.94 41 ILE B CA 1
ATOM 4005 C C . ILE B 1 41 ? -10.664 -54.938 -30.062 1 95.94 41 ILE B C 1
ATOM 4007 O O . ILE B 1 41 ? -11.844 -54.812 -30.375 1 95.94 41 ILE B O 1
ATOM 4011 N N . LYS B 1 42 ? -9.703 -55.156 -30.906 1 94.75 42 LYS B N 1
ATOM 4012 C CA . LYS B 1 42 ? -9.992 -55.281 -32.344 1 94.75 42 LYS B CA 1
ATOM 4013 C C . LYS B 1 42 ? -10.938 -56.438 -32.594 1 94.75 42 LYS B C 1
ATOM 4015 O O . LYS B 1 42 ? -11.82 -56.344 -33.469 1 94.75 42 LYS B O 1
ATOM 4020 N N . ASP B 1 43 ? -10.773 -57.438 -31.844 1 95.06 43 ASP B N 1
ATOM 4021 C CA . ASP B 1 43 ? -11.578 -58.656 -32 1 95.06 43 ASP B CA 1
ATOM 4022 C C . ASP B 1 43 ? -13.031 -58.375 -31.625 1 95.06 43 ASP B C 1
ATOM 4024 O O . ASP B 1 43 ? -13.945 -58.938 -32.25 1 95.06 43 ASP B O 1
ATOM 4028 N N . ILE B 1 44 ? -13.203 -57.594 -30.656 1 93.75 44 ILE B N 1
ATOM 4029 C CA . ILE B 1 44 ? -14.562 -57.469 -30.125 1 93.75 44 ILE B CA 1
ATOM 4030 C C . ILE B 1 44 ? -15.188 -56.188 -30.625 1 93.75 44 ILE B C 1
ATOM 4032 O O . ILE B 1 44 ? -16.375 -55.938 -30.422 1 93.75 44 ILE B O 1
ATOM 4036 N N . SER B 1 45 ? -14.383 -55.344 -31.266 1 92.88 45 SER B N 1
ATOM 4037 C CA . SER B 1 45 ? -14.883 -54.062 -31.734 1 92.88 45 SER B CA 1
ATOM 4038 C C . SER B 1 45 ? -15.516 -54.188 -33.125 1 92.88 45 SER B C 1
ATOM 4040 O O . SER B 1 45 ? -15.086 -55 -33.938 1 92.88 45 SER B O 1
ATOM 4042 N N . LYS B 1 46 ? -16.547 -53.406 -33.344 1 91.38 46 LYS B N 1
ATOM 4043 C CA . LYS B 1 46 ? -17.219 -53.312 -34.656 1 91.38 46 LYS B CA 1
ATOM 4044 C C . LYS B 1 46 ? -17.516 -51.844 -35 1 91.38 46 LYS B C 1
ATOM 4046 O O . LYS B 1 46 ? -17.359 -50.969 -34.156 1 91.38 46 LYS B O 1
ATOM 4051 N N . TYR B 1 47 ? -17.844 -51.781 -36.281 1 89.94 47 TYR B N 1
ATOM 4052 C CA . TYR B 1 47 ? -18.328 -50.469 -36.656 1 89.94 47 TYR B CA 1
ATOM 4053 C C . TYR B 1 47 ? -19.375 -49.969 -35.688 1 89.94 47 TYR B C 1
ATOM 4055 O O . TYR B 1 47 ? -20.219 -50.719 -35.219 1 89.94 47 TYR B O 1
ATOM 4063 N N . PRO B 1 48 ? -19.078 -48.656 -35.219 1 94.38 48 PRO B N 1
ATOM 4064 C CA . PRO B 1 48 ? -18.453 -47.5 -35.844 1 94.38 48 PRO B CA 1
ATOM 4065 C C . PRO B 1 48 ? -17.047 -47.219 -35.312 1 94.38 48 PRO B C 1
ATOM 4067 O O . PRO B 1 48 ? -16.516 -46.125 -35.5 1 94.38 48 PRO B O 1
ATOM 4070 N N . VAL B 1 49 ? -16.469 -48.125 -34.719 1 95.25 49 VAL B N 1
ATOM 4071 C CA . VAL B 1 49 ? -15.062 -48 -34.344 1 95.25 49 VAL B CA 1
ATOM 4072 C C . VAL B 1 49 ? -14.203 -48.25 -35.594 1 95.25 49 VAL B C 1
ATOM 4074 O O . VAL B 1 49 ? -14.289 -49.312 -36.219 1 95.25 49 VAL B O 1
ATOM 4077 N N . LEU B 1 50 ? -13.406 -47.312 -35.969 1 94.44 50 LEU B N 1
ATOM 4078 C CA . LEU B 1 50 ? -12.617 -47.375 -37.188 1 94.44 50 LEU B CA 1
ATOM 4079 C C . LEU B 1 50 ? -11.242 -47.969 -36.906 1 94.44 50 LEU B C 1
ATOM 4081 O O . LEU B 1 50 ? -10.703 -48.719 -37.719 1 94.44 50 LEU B O 1
ATOM 4085 N N . ASP B 1 51 ? -10.703 -47.562 -35.812 1 93.44 51 ASP B N 1
ATOM 4086 C CA . ASP B 1 51 ? -9.359 -48.062 -35.5 1 93.44 51 ASP B CA 1
ATOM 4087 C C . ASP B 1 51 ? -9.062 -47.906 -34 1 93.44 51 ASP B C 1
ATOM 4089 O O . ASP B 1 51 ? -9.805 -47.219 -33.281 1 93.44 51 ASP B O 1
ATOM 4093 N N . ILE B 1 52 ? -8.102 -48.625 -33.531 1 94.69 52 ILE B N 1
ATOM 4094 C CA . ILE B 1 52 ? -7.613 -48.656 -32.156 1 94.69 52 ILE B CA 1
ATOM 4095 C C . ILE B 1 52 ? -6.145 -48.25 -32.094 1 94.69 52 ILE B C 1
ATOM 4097 O O . ILE B 1 52 ? -5.301 -48.875 -32.75 1 94.69 52 ILE B O 1
ATOM 4101 N N . ILE B 1 53 ? -5.875 -47.156 -31.328 1 93 53 ILE B N 1
ATOM 4102 C CA . ILE B 1 53 ? -4.52 -46.625 -31.344 1 93 53 ILE B CA 1
ATOM 4103 C C . ILE B 1 53 ? -3.992 -46.5 -29.922 1 93 53 ILE B C 1
ATOM 4105 O O . ILE B 1 53 ? -4.691 -46 -29.047 1 93 53 ILE B O 1
ATOM 4109 N N . GLN B 1 54 ? -2.834 -47.031 -29.719 1 93.19 54 GLN B N 1
ATOM 4110 C CA . GLN B 1 54 ? -2.133 -46.75 -28.469 1 93.19 54 GLN B CA 1
ATOM 4111 C C . GLN B 1 54 ? -1.422 -45.406 -28.531 1 93.19 54 GLN B C 1
ATOM 4113 O O . GLN B 1 54 ? -0.752 -45.094 -29.516 1 93.19 54 GLN B O 1
ATOM 4118 N N . VAL B 1 55 ? -1.702 -44.625 -27.547 1 91.62 55 VAL B N 1
ATOM 4119 C CA . VAL B 1 55 ? -1.077 -43.281 -27.516 1 91.62 55 VAL B CA 1
ATOM 4120 C C . VAL B 1 55 ? -0.263 -43.125 -26.234 1 91.62 55 VAL B C 1
ATOM 4122 O O . VAL B 1 55 ? -0.24 -44.031 -25.391 1 91.62 55 VAL B O 1
ATOM 4125 N N . GLY B 1 56 ? 0.537 -42.062 -26.156 1 85.38 56 GLY B N 1
ATOM 4126 C CA . GLY B 1 56 ? 1.28 -41.75 -24.938 1 85.38 56 GLY B CA 1
ATOM 4127 C C . GLY B 1 56 ? 2.764 -42.031 -25.062 1 85.38 56 GLY B C 1
ATOM 4128 O O . GLY B 1 56 ? 3.219 -42.562 -26.078 1 85.38 56 GLY B O 1
ATOM 4129 N N . SER B 1 57 ? 3.426 -41.812 -23.969 1 84 57 SER B N 1
ATOM 4130 C CA . SER B 1 57 ? 4.879 -41.906 -23.953 1 84 57 SER B CA 1
ATOM 4131 C C . SER B 1 57 ? 5.328 -43.375 -24.031 1 84 57 SER B C 1
ATOM 4133 O O . SER B 1 57 ? 6.395 -43.656 -24.562 1 84 57 SER B O 1
ATOM 4135 N N . THR B 1 58 ? 4.547 -44.219 -23.531 1 81.19 58 THR B N 1
ATOM 4136 C CA . THR B 1 58 ? 4.891 -45.625 -23.562 1 81.19 58 THR B CA 1
ATOM 4137 C C . THR B 1 58 ? 4.852 -46.156 -24.984 1 81.19 58 THR B C 1
ATOM 4139 O O . THR B 1 58 ? 5.57 -47.125 -25.328 1 81.19 58 THR B O 1
ATOM 4142 N N . ALA B 1 59 ? 4.055 -45.562 -25.797 1 77.81 59 ALA B N 1
ATOM 4143 C CA . ALA B 1 59 ? 3.953 -45.938 -27.188 1 77.81 59 ALA B CA 1
ATOM 4144 C C . ALA B 1 59 ? 5.16 -45.469 -27.984 1 77.81 59 ALA B C 1
ATOM 4146 O O . ALA B 1 59 ? 5.449 -45.969 -29.062 1 77.81 59 ALA B O 1
ATOM 4147 N N . ARG B 1 60 ? 5.875 -44.531 -27.469 1 84.5 60 ARG B N 1
ATOM 4148 C CA . ARG B 1 60 ? 6.934 -43.875 -28.219 1 84.5 60 ARG B CA 1
ATOM 4149 C C . ARG B 1 60 ? 8.281 -44.062 -27.531 1 84.5 60 ARG B C 1
ATOM 4151 O O . ARG B 1 60 ? 9.242 -43.344 -27.859 1 84.5 60 ARG B O 1
ATOM 4158 N N . ASP B 1 61 ? 8.391 -44.875 -26.609 1 85.12 61 ASP B N 1
ATOM 4159 C CA . ASP B 1 61 ? 9.617 -45.188 -25.891 1 85.12 61 ASP B CA 1
ATOM 4160 C C . ASP B 1 61 ? 10.188 -43.938 -25.219 1 85.12 61 ASP B C 1
ATOM 4162 O O . ASP B 1 61 ? 11.383 -43.656 -25.344 1 85.12 61 ASP B O 1
ATOM 4166 N N . ALA B 1 62 ? 9.367 -43.125 -24.656 1 88.31 62 ALA B N 1
ATOM 4167 C CA . ALA B 1 62 ? 9.773 -41.906 -23.984 1 88.31 62 ALA B CA 1
ATOM 4168 C C . ALA B 1 62 ? 9.336 -41.906 -22.516 1 88.31 62 ALA B C 1
ATOM 4170 O O . ALA B 1 62 ? 9.445 -40.906 -21.828 1 88.31 62 ALA B O 1
ATOM 4171 N N . ASN B 1 63 ? 8.75 -43.062 -22.125 1 90 63 ASN B N 1
ATOM 4172 C CA . ASN B 1 63 ? 8.273 -43.219 -20.766 1 90 63 ASN B CA 1
ATOM 4173 C C . ASN B 1 63 ? 9.422 -43.438 -19.781 1 90 63 ASN B C 1
ATOM 4175 O O . ASN B 1 63 ? 10.508 -43.875 -20.188 1 90 63 ASN B O 1
ATOM 4179 N N . LEU B 1 64 ? 9.188 -43.094 -18.578 1 93.12 64 LEU B N 1
ATOM 4180 C CA . LEU B 1 64 ? 10.156 -43.344 -17.5 1 93.12 64 LEU B CA 1
ATOM 4181 C C . LEU B 1 64 ? 10.055 -44.781 -17.016 1 93.12 64 LEU B C 1
ATOM 4183 O O . LEU B 1 64 ? 9.047 -45.469 -17.234 1 93.12 64 LEU B O 1
ATOM 4187 N N . LYS B 1 65 ? 11.078 -45.125 -16.344 1 92.31 65 LYS B N 1
ATOM 4188 C CA . LYS B 1 65 ? 11.109 -46.438 -15.734 1 92.31 65 LYS B CA 1
ATOM 4189 C C . LYS B 1 65 ? 9.938 -46.625 -14.773 1 92.31 65 LYS B C 1
ATOM 4191 O O . LYS B 1 65 ? 9.562 -45.719 -14.047 1 92.31 65 LYS B O 1
ATOM 4196 N N . ASN B 1 66 ? 9.359 -47.812 -14.844 1 88.75 66 ASN B N 1
ATOM 4197 C CA . ASN B 1 66 ? 8.266 -48.219 -13.969 1 88.75 66 ASN B CA 1
ATOM 4198 C C . ASN B 1 66 ? 6.977 -47.5 -14.297 1 88.75 66 ASN B C 1
ATOM 4200 O O . ASN B 1 66 ? 6.094 -47.344 -13.445 1 88.75 66 ASN B O 1
ATOM 4204 N N . ASP B 1 67 ? 7.031 -46.781 -15.344 1 87.31 67 ASP B N 1
ATOM 4205 C CA . ASP B 1 67 ? 5.777 -46.25 -15.867 1 87.31 67 ASP B CA 1
ATOM 4206 C C . ASP B 1 67 ? 4.98 -47.312 -16.594 1 87.31 67 ASP B C 1
ATOM 4208 O O . ASP B 1 67 ? 5.363 -47.75 -17.688 1 87.31 67 ASP B O 1
ATOM 4212 N N . HIS B 1 68 ? 3.842 -47.656 -16.031 1 87.94 68 HIS B N 1
ATOM 4213 C CA . HIS B 1 68 ? 3.064 -48.781 -16.562 1 87.94 68 HIS B CA 1
ATOM 4214 C C . HIS B 1 68 ? 1.707 -48.312 -17.078 1 87.94 68 HIS B C 1
ATOM 4216 O O . HIS B 1 68 ? 0.752 -49.094 -17.125 1 87.94 68 HIS B O 1
ATOM 4222 N N . ASP B 1 69 ? 1.669 -47.094 -17.406 1 90.06 69 ASP B N 1
ATOM 4223 C CA . ASP B 1 69 ? 0.414 -46.531 -17.906 1 90.06 69 ASP B CA 1
ATOM 4224 C C . ASP B 1 69 ? 0.263 -46.75 -19.406 1 90.06 69 ASP B C 1
ATOM 4226 O O . ASP B 1 69 ? 1.192 -46.5 -20.172 1 90.06 69 ASP B O 1
ATOM 4230 N N . ILE B 1 70 ? -0.861 -47.25 -19.781 1 91.94 70 ILE B N 1
ATOM 4231 C CA . ILE B 1 70 ? -1.161 -47.5 -21.188 1 91.94 70 ILE B CA 1
ATOM 4232 C C . ILE B 1 70 ? -2.436 -46.75 -21.578 1 91.94 70 ILE B C 1
ATOM 4234 O O . ILE B 1 70 ? -3.486 -46.938 -20.953 1 91.94 70 ILE B O 1
ATOM 4238 N N . ASP B 1 71 ? -2.307 -45.969 -22.578 1 92.75 71 ASP B N 1
ATOM 4239 C CA . ASP B 1 71 ? -3.453 -45.219 -23.094 1 92.75 71 ASP B CA 1
ATOM 4240 C C . ASP B 1 71 ? -3.877 -45.75 -24.469 1 92.75 71 ASP B C 1
ATOM 4242 O O . ASP B 1 71 ? -3.107 -45.688 -25.422 1 92.75 71 ASP B O 1
ATOM 4246 N N . ILE B 1 72 ? -5.09 -46.188 -24.484 1 95.25 72 ILE B N 1
ATOM 4247 C CA . ILE B 1 72 ? -5.629 -46.688 -25.75 1 95.25 72 ILE B CA 1
ATOM 4248 C C . ILE B 1 72 ? -6.832 -45.844 -26.172 1 95.25 72 ILE B C 1
ATOM 4250 O O . ILE B 1 72 ? -7.754 -45.625 -25.375 1 95.25 72 ILE B O 1
ATOM 4254 N N . PHE B 1 73 ? -6.781 -45.438 -27.406 1 95.56 73 PHE B N 1
ATOM 4255 C CA . PHE B 1 73 ? -7.863 -44.625 -27.938 1 95.56 73 PHE B CA 1
ATOM 4256 C C . PHE B 1 73 ? -8.672 -45.406 -28.969 1 95.56 73 PHE B C 1
ATOM 4258 O O . PHE B 1 73 ? -8.10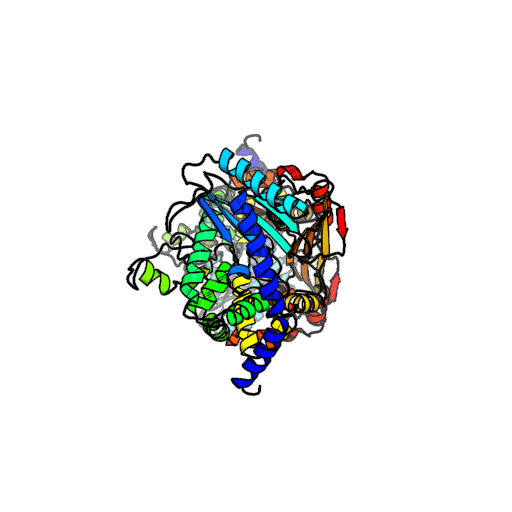2 -46.062 -29.844 1 95.56 73 PHE B O 1
ATOM 4265 N N . LEU B 1 74 ? -9.93 -45.375 -28.797 1 96.25 74 LEU B N 1
ATOM 4266 C CA . LEU B 1 74 ? -10.867 -45.906 -29.766 1 96.25 74 LEU B CA 1
ATOM 4267 C C . LEU B 1 74 ? -11.375 -44.844 -30.703 1 96.25 74 LEU B C 1
ATOM 4269 O O . LEU B 1 74 ? -12.156 -43.969 -30.297 1 96.25 74 LEU B O 1
ATOM 4273 N N . ARG B 1 75 ? -11 -44.844 -31.953 1 96.5 75 ARG B N 1
ATOM 4274 C CA . ARG B 1 75 ? -11.398 -43.812 -32.906 1 96.5 75 ARG B CA 1
ATOM 4275 C C . ARG B 1 75 ? -12.688 -44.188 -33.625 1 96.5 75 ARG B C 1
ATOM 4277 O O . ARG B 1 75 ? -12.734 -45.156 -34.375 1 96.5 75 ARG B O 1
ATOM 4284 N N . PHE B 1 76 ? -13.68 -43.406 -33.406 1 95.81 76 PHE B N 1
ATOM 4285 C CA . PHE B 1 76 ? -15.008 -43.625 -33.969 1 95.81 76 PHE B CA 1
ATOM 4286 C C . PHE B 1 76 ? -15.188 -42.75 -35.219 1 95.81 76 PHE B C 1
ATOM 4288 O O . PHE B 1 76 ? -14.531 -41.719 -35.375 1 95.81 76 PHE B O 1
ATOM 4295 N N . GLU B 1 77 ? -16.156 -43.219 -36 1 94.94 77 GLU B N 1
ATOM 4296 C CA . GLU B 1 77 ? -16.562 -42.438 -37.125 1 94.94 77 GLU B CA 1
ATOM 4297 C C . GLU B 1 77 ? -17.125 -41.062 -36.688 1 94.94 77 GLU B C 1
ATOM 4299 O O . GLU B 1 77 ? -17.875 -41 -35.719 1 94.94 77 GLU B O 1
ATOM 4304 N N . LYS B 1 78 ? -16.828 -40 -37.406 1 92.56 78 LYS B N 1
ATOM 4305 C CA . LYS B 1 78 ? -17.125 -38.625 -37.031 1 92.56 78 LYS B CA 1
ATOM 4306 C C . LYS B 1 78 ? -18.625 -38.406 -36.844 1 92.56 78 LYS B C 1
ATOM 4308 O O . LYS B 1 78 ? -19.047 -37.625 -36 1 92.56 78 LYS B O 1
ATOM 4313 N N . GLU B 1 79 ? -19.438 -39.125 -37.562 1 91.81 79 GLU B N 1
ATOM 4314 C CA . GLU B 1 79 ? -20.875 -38.906 -37.562 1 91.81 79 GLU B CA 1
ATOM 4315 C C . GLU B 1 79 ? -21.547 -39.719 -36.469 1 91.81 79 GLU B C 1
ATOM 4317 O O . GLU B 1 79 ? -22.766 -39.656 -36.25 1 91.81 79 GLU B O 1
ATOM 4322 N N . THR B 1 80 ? -20.703 -40.406 -35.688 1 94.25 80 THR B N 1
ATOM 4323 C CA . THR B 1 80 ? -21.266 -41.219 -34.594 1 94.25 80 THR B CA 1
ATOM 4324 C C . THR B 1 80 ? -21.906 -40.344 -33.531 1 94.25 80 THR B C 1
ATOM 4326 O O . THR B 1 80 ? -21.312 -39.344 -33.094 1 94.25 80 THR B O 1
ATOM 4329 N N . ASP B 1 81 ? -23.062 -40.719 -33.125 1 93.62 81 ASP B N 1
ATOM 4330 C CA . ASP B 1 81 ? -23.734 -40 -32.031 1 93.62 81 ASP B CA 1
ATOM 4331 C C . ASP B 1 81 ? -22.922 -40.062 -30.75 1 93.62 81 ASP B C 1
ATOM 4333 O O . ASP B 1 81 ? -22.344 -41.094 -30.406 1 93.62 81 ASP B O 1
ATOM 4337 N N . ARG B 1 82 ? -22.906 -38.938 -30.094 1 91.56 82 ARG B N 1
ATOM 4338 C CA . ARG B 1 82 ? -22.125 -38.812 -28.859 1 91.56 82 ARG B CA 1
ATOM 4339 C C . ARG B 1 82 ? -22.5 -39.875 -27.859 1 91.56 82 ARG B C 1
ATOM 4341 O O . ARG B 1 82 ? -21.641 -40.469 -27.188 1 91.56 82 ARG B O 1
ATOM 4348 N N . ASP B 1 83 ? -23.797 -40.125 -27.719 1 92.38 83 ASP B N 1
ATOM 4349 C CA . ASP B 1 83 ? -24.266 -41.125 -26.75 1 92.38 83 ASP B CA 1
ATOM 4350 C C . ASP B 1 83 ? -23.812 -42.531 -27.156 1 92.38 83 ASP B C 1
ATOM 4352 O O . ASP B 1 83 ? -23.453 -43.344 -26.297 1 92.38 83 ASP B O 1
ATOM 4356 N N . MET B 1 84 ? -23.875 -42.75 -28.375 1 92.31 84 MET B N 1
ATOM 4357 C CA . MET B 1 84 ? -23.422 -44.031 -28.891 1 92.31 84 MET B CA 1
ATOM 4358 C C . MET B 1 84 ? -21.922 -44.219 -28.641 1 92.31 84 MET B C 1
ATOM 4360 O O . MET B 1 84 ? -21.5 -45.312 -28.203 1 92.31 84 MET B O 1
ATOM 4364 N N . LEU B 1 85 ? -21.156 -43.219 -28.969 1 93.62 85 LEU B N 1
ATOM 4365 C CA . LEU B 1 85 ? -19.719 -43.25 -28.734 1 93.62 85 LEU B CA 1
ATOM 4366 C C . LEU B 1 85 ? -19.422 -43.562 -27.266 1 93.62 85 LEU B C 1
ATOM 4368 O O . LEU B 1 85 ? -18.578 -44.406 -26.969 1 93.62 85 LEU B O 1
ATOM 4372 N N . LYS B 1 86 ? -20.109 -42.906 -26.422 1 92.12 86 LYS B N 1
ATOM 4373 C CA . LYS B 1 86 ? -19.922 -43.062 -24.984 1 92.12 86 LYS B CA 1
ATOM 4374 C C . LYS B 1 86 ? -20.281 -44.5 -24.547 1 92.12 86 LYS B C 1
ATOM 4376 O O . LYS B 1 86 ? -19.484 -45.188 -23.906 1 92.12 86 LYS B O 1
ATOM 4381 N N . GLU B 1 87 ? -21.438 -44.906 -24.906 1 93.44 87 GLU B N 1
ATOM 4382 C CA . GLU B 1 87 ? -21.938 -46.219 -24.484 1 93.44 87 GLU B CA 1
ATOM 4383 C C . GLU B 1 87 ? -21.047 -47.344 -25.016 1 93.44 87 GLU B C 1
ATOM 4385 O O . GLU B 1 87 ? -20.656 -48.25 -24.266 1 93.44 87 GLU B O 1
ATOM 4390 N N . LEU B 1 88 ? -20.781 -47.281 -26.297 1 93.69 88 LEU B N 1
ATOM 4391 C CA . LEU B 1 88 ? -19.953 -48.312 -26.922 1 93.69 88 LEU B CA 1
ATOM 4392 C C . LEU B 1 88 ? -18.531 -48.281 -26.375 1 93.69 88 LEU B C 1
ATOM 4394 O O . LEU B 1 88 ? -17.922 -49.344 -26.141 1 93.69 88 LEU B O 1
ATOM 4398 N N . GLY B 1 89 ? -17.984 -47.125 -26.266 1 93.75 89 GLY B N 1
ATOM 4399 C CA . GLY B 1 89 ? -16.641 -46.969 -25.734 1 93.75 89 GLY B CA 1
ATOM 4400 C C . GLY B 1 89 ? -16.5 -47.531 -2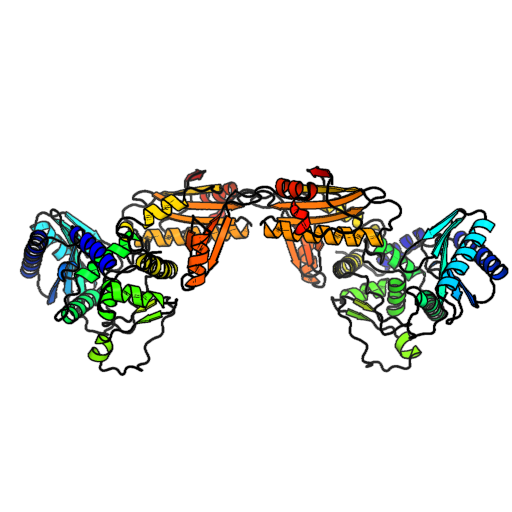4.328 1 93.75 89 GLY B C 1
ATOM 4401 O O . GLY B 1 89 ? -15.531 -48.25 -24.047 1 93.75 89 GLY B O 1
ATOM 4402 N N . LEU B 1 90 ? -17.469 -47.25 -23.484 1 94.62 90 LEU B N 1
ATOM 4403 C CA . LEU B 1 90 ? -17.438 -47.75 -22.109 1 94.62 90 LEU B CA 1
ATOM 4404 C C . LEU B 1 90 ? -17.594 -49.25 -22.078 1 94.62 90 LEU B C 1
ATOM 4406 O O . LEU B 1 90 ? -16.906 -49.938 -21.328 1 94.62 90 LEU B O 1
ATOM 4410 N N . LYS B 1 91 ? -18.5 -49.688 -22.891 1 94.81 91 LYS B N 1
ATOM 4411 C CA . LYS B 1 91 ? -18.734 -51.125 -22.938 1 94.81 91 LYS B CA 1
ATOM 4412 C C . LYS B 1 91 ? -17.484 -51.875 -23.391 1 94.81 91 LYS B C 1
ATOM 4414 O O . LYS B 1 91 ? -17.062 -52.844 -22.75 1 94.81 91 LYS B O 1
ATOM 4419 N N . LEU B 1 92 ? -16.875 -51.438 -24.438 1 94.88 92 LEU B N 1
ATOM 4420 C CA . LEU B 1 92 ? -15.664 -52.062 -24.969 1 94.88 92 LEU B CA 1
ATOM 4421 C C . LEU B 1 92 ? -14.539 -52.031 -23.953 1 94.88 92 LEU B C 1
ATOM 4423 O O . LEU B 1 92 ? -13.836 -53.031 -23.766 1 94.88 92 LEU B O 1
ATOM 4427 N N . GLY B 1 93 ? -14.344 -50.875 -23.328 1 95.19 93 GLY B N 1
ATOM 4428 C CA . GLY B 1 93 ? -13.32 -50.75 -22.312 1 95.19 93 GLY B CA 1
ATOM 4429 C C . GLY B 1 93 ? -13.5 -51.719 -21.156 1 95.19 93 GLY B C 1
ATOM 4430 O O . GLY B 1 93 ? -12.547 -52.375 -20.75 1 95.19 93 GLY B O 1
ATOM 4431 N N . LYS B 1 94 ? -14.734 -51.844 -20.688 1 95.56 94 LYS B N 1
ATOM 4432 C CA . LYS B 1 94 ? -15.039 -52.75 -19.594 1 95.56 94 LYS B CA 1
ATOM 4433 C C . LYS B 1 94 ? -14.844 -54.188 -20 1 95.56 94 LYS B C 1
ATOM 4435 O O . LYS B 1 94 ? -14.258 -55 -19.266 1 95.56 94 LYS B O 1
ATOM 4440 N N . ASP B 1 95 ? -15.305 -54.5 -21.141 1 95.81 95 ASP B N 1
ATOM 4441 C CA . ASP B 1 95 ? -15.242 -55.875 -21.641 1 95.81 95 ASP B CA 1
ATOM 4442 C C . ASP B 1 95 ? -13.797 -56.344 -21.75 1 95.81 95 ASP B C 1
ATOM 4444 O O . ASP B 1 95 ? -13.469 -57.469 -21.328 1 95.81 95 ASP B O 1
ATOM 4448 N N . VAL B 1 96 ? -12.992 -55.5 -22.281 1 95.62 96 VAL B N 1
ATOM 4449 C CA . VAL B 1 96 ? -11.602 -55.906 -22.516 1 95.62 96 VAL B CA 1
ATOM 4450 C C . VAL B 1 96 ? -10.883 -56.062 -21.172 1 95.62 96 VAL B C 1
ATOM 4452 O O . VAL B 1 96 ? -10.133 -57.031 -20.984 1 95.62 96 VAL B O 1
ATOM 4455 N N . ILE B 1 97 ? -11.062 -55.156 -20.266 1 96.31 97 ILE B N 1
ATOM 4456 C CA . ILE B 1 97 ? -10.398 -55.188 -18.969 1 96.31 97 ILE B CA 1
ATOM 4457 C C . ILE B 1 97 ? -10.875 -56.438 -18.188 1 96.31 97 ILE B C 1
ATOM 4459 O O . ILE B 1 97 ? -10.07 -57.125 -17.562 1 96.31 97 ILE B O 1
ATOM 4463 N N . ASN B 1 98 ? -12.18 -56.688 -18.328 1 95.31 98 ASN B N 1
ATOM 4464 C CA . ASN B 1 98 ? -12.727 -57.906 -17.703 1 95.31 98 ASN B CA 1
ATOM 4465 C C . ASN B 1 98 ? -12.141 -59.156 -18.312 1 95.31 98 ASN B C 1
ATOM 4467 O O . ASN B 1 98 ? -11.883 -60.125 -17.594 1 95.31 98 ASN B O 1
ATOM 4471 N N . TYR B 1 99 ? -12.008 -59.156 -19.516 1 95.94 99 TYR B N 1
ATOM 4472 C CA . TYR B 1 99 ? -11.445 -60.312 -20.219 1 95.94 99 TYR B CA 1
ATOM 4473 C C . TYR B 1 99 ? -10.078 -60.656 -19.656 1 95.94 99 TYR B C 1
ATOM 4475 O O . TYR B 1 99 ? -9.734 -61.844 -19.547 1 95.94 99 TYR B O 1
ATOM 4483 N N . PHE B 1 100 ? -9.352 -59.719 -19.312 1 95.94 100 PHE B N 1
ATOM 4484 C CA . PHE B 1 100 ? -8.008 -59.969 -18.797 1 95.94 100 PHE B CA 1
ATOM 4485 C C . PHE B 1 100 ? -8.023 -59.969 -17.266 1 95.94 100 PHE B C 1
ATOM 4487 O O . PHE B 1 100 ? -6.988 -59.75 -16.625 1 95.94 100 PHE B O 1
ATOM 4494 N N . ASN B 1 101 ? -9.156 -60.094 -16.641 1 94.62 101 ASN B N 1
ATOM 4495 C CA . ASN B 1 101 ? -9.375 -60.219 -15.211 1 94.62 101 ASN B CA 1
ATOM 4496 C C . ASN B 1 101 ? -8.875 -59 -14.445 1 94.62 101 ASN B C 1
ATOM 4498 O O . ASN B 1 101 ? -8.266 -59.125 -13.383 1 94.62 101 ASN B O 1
ATOM 4502 N N . GLY B 1 102 ? -9.039 -57.844 -15.086 1 95.5 102 GLY B N 1
ATOM 4503 C CA . GLY B 1 102 ? -8.656 -56.594 -14.438 1 95.5 102 GLY B CA 1
ATOM 4504 C C . GLY B 1 102 ? -9.82 -55.906 -13.727 1 95.5 102 GLY B C 1
ATOM 4505 O O . GLY B 1 102 ? -10.945 -56.406 -13.75 1 95.5 102 GLY B O 1
ATOM 4506 N N . LYS B 1 103 ? -9.492 -54.875 -12.961 1 95.75 103 LYS B N 1
ATOM 4507 C CA . LYS B 1 103 ? -10.477 -54 -12.32 1 95.75 103 LYS B CA 1
ATOM 4508 C C . LYS B 1 103 ? -10.695 -52.719 -13.125 1 95.75 103 LYS B C 1
ATOM 4510 O O . LYS B 1 103 ? -9.734 -52.062 -13.531 1 95.75 103 LYS B O 1
ATOM 4515 N N . SER B 1 104 ? -11.969 -52.438 -13.438 1 93.56 104 SER B N 1
ATOM 4516 C CA . SER B 1 104 ? -12.258 -51.25 -14.234 1 93.56 104 SER B CA 1
ATOM 4517 C C . SER B 1 104 ? -13.18 -50.281 -13.492 1 93.56 104 SER B C 1
ATOM 4519 O O . SER B 1 104 ? -13.938 -50.688 -12.609 1 93.56 104 SER B O 1
ATOM 4521 N N . TRP B 1 105 ? -13.039 -49.031 -13.703 1 89.81 105 TRP B N 1
ATOM 4522 C CA . TRP B 1 105 ? -13.961 -48.031 -13.219 1 89.81 105 TRP B CA 1
ATOM 4523 C C . TRP B 1 105 ? -14.109 -46.906 -14.234 1 89.81 105 TRP B C 1
ATOM 4525 O O . TRP B 1 105 ? -13.273 -46.75 -15.133 1 89.81 105 TRP B O 1
ATOM 4535 N N . ILE B 1 106 ? -15.164 -46.156 -14.188 1 87.94 106 ILE B N 1
ATOM 4536 C CA . ILE B 1 106 ? -15.453 -45.094 -15.117 1 87.94 106 ILE B CA 1
ATOM 4537 C C . ILE B 1 106 ? -14.922 -43.75 -14.555 1 87.94 106 ILE B C 1
ATOM 4539 O O . ILE B 1 106 ? -15.109 -43.469 -13.375 1 87.94 106 ILE B O 1
ATOM 4543 N N . GLU B 1 107 ? -14.141 -43.125 -15.367 1 81.12 107 GLU B N 1
ATOM 4544 C CA . GLU B 1 107 ? -13.688 -41.75 -15.039 1 81.12 107 GLU B CA 1
ATOM 4545 C C . GLU B 1 107 ? -14.562 -40.719 -15.703 1 81.12 107 GLU B C 1
ATOM 4547 O O . GLU B 1 107 ? -14.742 -40.719 -16.922 1 81.12 107 GLU B O 1
ATOM 4552 N N . TYR B 1 108 ? -15.148 -39.812 -14.875 1 72.06 108 TYR B N 1
ATOM 4553 C CA . TYR B 1 108 ? -16.062 -38.812 -15.398 1 72.06 108 TYR B CA 1
ATOM 4554 C C . TYR B 1 108 ? -15.391 -37.469 -15.516 1 72.06 108 TYR B C 1
ATOM 4556 O O . TYR B 1 108 ? -15.242 -36.75 -14.516 1 72.06 108 TYR B O 1
ATOM 4564 N N . ALA B 1 109 ? -14.531 -37.25 -16.438 1 66.19 109 ALA B N 1
ATOM 4565 C CA . ALA B 1 109 ? -14.016 -35.938 -16.781 1 66.19 109 ALA B CA 1
ATOM 4566 C C . ALA B 1 109 ? -14.891 -35.25 -17.828 1 66.19 109 ALA B C 1
ATOM 4568 O O . ALA B 1 109 ? -16.109 -35.406 -17.812 1 66.19 109 ALA B O 1
ATOM 4569 N N . GLU B 1 110 ? -14.367 -34.312 -18.578 1 63.81 110 GLU B N 1
ATOM 4570 C CA . GLU B 1 110 ? -15.141 -33.688 -19.656 1 63.81 110 GLU B CA 1
ATOM 4571 C C . GLU B 1 110 ? -15.664 -34.75 -20.625 1 63.81 110 GLU B C 1
ATOM 4573 O O . GLU B 1 110 ? -16.781 -34.656 -21.125 1 63.81 110 GLU B O 1
ATOM 4578 N N . HIS B 1 111 ? -14.898 -35.781 -20.781 1 75.69 111 HIS B N 1
ATOM 4579 C CA . HIS B 1 111 ? -15.258 -36.938 -21.594 1 75.69 111 HIS B CA 1
ATOM 4580 C C . HIS B 1 111 ? -15.07 -38.25 -20.828 1 75.69 111 HIS B C 1
ATOM 4582 O O . HIS B 1 111 ? -13.961 -38.562 -20.391 1 75.69 111 HIS B O 1
ATOM 4588 N N . PRO B 1 112 ? -16.203 -39.031 -20.641 1 82.62 112 PRO B N 1
ATOM 4589 C CA . PRO B 1 112 ? -16.078 -40.25 -19.844 1 82.62 112 PRO B CA 1
ATOM 4590 C C . PRO B 1 112 ? -15.234 -41.312 -20.562 1 82.62 112 PRO B C 1
ATOM 4592 O O . PRO B 1 112 ? -15.305 -41.438 -21.781 1 82.62 112 PRO B O 1
ATOM 4595 N N . TYR B 1 113 ? -14.398 -41.969 -19.828 1 88.81 113 TYR B N 1
ATOM 4596 C CA . TYR B 1 113 ? -13.602 -43.062 -20.344 1 88.81 113 TYR B CA 1
ATOM 4597 C C . TYR B 1 113 ? -13.406 -44.125 -19.266 1 88.81 113 TYR B C 1
ATOM 4599 O O . TYR B 1 113 ? -13.773 -43.938 -18.109 1 88.81 113 TYR B O 1
ATOM 4607 N N . VAL B 1 114 ? -12.961 -45.25 -19.641 1 92.81 114 VAL B N 1
ATOM 4608 C CA . VAL B 1 114 ? -12.797 -46.375 -18.734 1 92.81 114 VAL B CA 1
ATOM 4609 C C . VAL B 1 114 ? -11.336 -46.531 -18.328 1 92.81 114 VAL B C 1
ATOM 4611 O O . VAL B 1 114 ? -10.445 -46.531 -19.172 1 92.81 114 VAL B O 1
ATOM 4614 N N . SER B 1 115 ? -11.156 -46.5 -17.062 1 92.44 115 SER B N 1
ATOM 4615 C CA . SER B 1 115 ? -9.836 -46.812 -16.516 1 92.44 115 SER B CA 1
ATOM 4616 C C . SER B 1 115 ? -9.82 -48.188 -15.852 1 92.44 115 SER B C 1
ATOM 4618 O O . SER B 1 115 ? -10.867 -48.688 -15.43 1 92.44 115 SER B O 1
ATOM 4620 N N . GLY B 1 116 ? -8.648 -48.75 -15.844 1 93.81 116 GLY B N 1
ATOM 4621 C CA . GLY B 1 116 ? -8.562 -50.062 -15.219 1 93.81 116 GLY B CA 1
ATOM 4622 C C . GLY B 1 116 ? -7.141 -50.469 -14.852 1 93.81 116 GLY B C 1
ATOM 4623 O O . GLY B 1 116 ? -6.184 -49.781 -15.242 1 93.81 116 GLY B O 1
ATOM 4624 N N . GLU B 1 117 ? -7.125 -51.469 -14.023 1 95.44 117 GLU B N 1
ATOM 4625 C CA . GLU B 1 117 ? -5.859 -52.062 -13.594 1 95.44 117 GLU B CA 1
ATOM 4626 C C . GLU B 1 117 ? -5.812 -53.531 -13.914 1 95.44 117 GLU B C 1
ATOM 4628 O O . GLU B 1 117 ? -6.746 -54.281 -13.594 1 95.44 117 GLU B O 1
ATOM 4633 N N . ILE B 1 118 ? -4.785 -53.906 -14.602 1 94.56 118 ILE B N 1
ATOM 4634 C CA . ILE B 1 118 ? -4.516 -55.281 -14.914 1 94.56 118 ILE B CA 1
ATOM 4635 C C . ILE B 1 118 ? -3.094 -55.656 -14.492 1 94.56 118 ILE B C 1
ATOM 4637 O O . ILE B 1 118 ? -2.127 -55.281 -15.156 1 94.56 118 ILE B O 1
ATOM 4641 N N . GLY B 1 119 ? -2.986 -56.406 -13.43 1 91.69 119 GLY B N 1
ATOM 4642 C CA . GLY B 1 119 ? -1.656 -56.625 -12.883 1 91.69 119 GLY B CA 1
ATOM 4643 C C . GLY B 1 119 ? -0.96 -55.344 -12.469 1 91.69 119 GLY B C 1
ATOM 4644 O O . GLY B 1 119 ? -1.492 -54.562 -11.672 1 91.69 119 GLY B O 1
ATOM 4645 N N . LYS B 1 120 ? 0.153 -55.094 -13.047 1 92.44 120 LYS B N 1
ATOM 4646 C CA . LYS B 1 120 ? 0.91 -53.906 -12.703 1 92.44 120 LYS B CA 1
ATOM 4647 C C . LYS B 1 120 ? 0.601 -52.75 -13.664 1 92.44 120 LYS B C 1
ATOM 4649 O O . LYS B 1 120 ? 1.1 -51.656 -13.492 1 92.44 120 LYS B O 1
ATOM 4654 N N . PHE B 1 121 ? -0.195 -53.031 -14.648 1 93.25 121 PHE B N 1
ATOM 4655 C CA . PHE B 1 121 ? -0.441 -52.062 -15.695 1 93.25 121 PHE B CA 1
ATOM 4656 C C . PHE B 1 121 ? -1.711 -51.281 -15.414 1 93.25 121 PHE B C 1
ATOM 4658 O O . PHE B 1 121 ? -2.705 -51.844 -14.945 1 93.25 121 PHE B O 1
ATOM 4665 N N . ASN B 1 122 ? -1.65 -50.062 -15.602 1 93.62 122 ASN B N 1
ATOM 4666 C CA . ASN B 1 122 ? -2.809 -49.156 -15.594 1 93.62 122 ASN B CA 1
ATOM 4667 C C . ASN B 1 122 ? -3.283 -48.844 -17 1 93.62 122 ASN B C 1
ATOM 4669 O O . ASN B 1 122 ? -2.484 -48.469 -17.859 1 93.62 122 ASN B O 1
ATOM 4673 N N . LEU B 1 123 ? -4.531 -49 -17.203 1 93.56 123 LEU B N 1
ATOM 4674 C CA . LEU B 1 123 ? -5.059 -48.875 -18.562 1 93.56 123 LEU B CA 1
ATOM 4675 C C . LEU B 1 123 ? -6.133 -47.781 -18.609 1 93.56 123 LEU B C 1
ATOM 4677 O O . LEU B 1 123 ? -6.992 -47.719 -17.734 1 93.56 123 LEU B O 1
ATOM 4681 N N . ASP B 1 124 ? -6.027 -46.969 -19.625 1 92.94 124 ASP B N 1
ATOM 4682 C CA . ASP B 1 124 ? -7.086 -46 -19.953 1 92.94 124 ASP B CA 1
ATOM 4683 C C . ASP B 1 124 ? -7.602 -46.25 -21.375 1 92.94 124 ASP B C 1
ATOM 4685 O O . ASP B 1 124 ? -6.824 -46.219 -22.328 1 92.94 124 ASP B O 1
ATOM 4689 N N . ILE B 1 125 ? -8.828 -46.5 -21.469 1 94.88 125 ILE B N 1
ATOM 4690 C CA . ILE B 1 125 ? -9.469 -46.656 -22.766 1 94.88 125 ILE B CA 1
ATOM 4691 C C . ILE B 1 125 ? -10.383 -45.469 -23.062 1 94.88 125 ILE B C 1
ATOM 4693 O O . ILE B 1 125 ? -11.414 -45.312 -22.406 1 94.88 125 ILE B O 1
ATOM 4697 N N . VAL B 1 126 ? -10.055 -44.75 -24.078 1 93.88 126 VAL B N 1
ATOM 4698 C CA . VAL B 1 126 ? -10.688 -43.438 -24.281 1 93.88 126 VAL B CA 1
ATOM 4699 C C . VAL B 1 126 ? -11.328 -43.406 -25.672 1 93.88 126 VAL B C 1
ATOM 4701 O O . VAL B 1 126 ? -10.625 -43.438 -26.672 1 93.88 126 VAL B O 1
ATOM 4704 N N . PRO B 1 127 ? -12.641 -43.344 -25.75 1 94.75 127 PRO B N 1
ATOM 4705 C CA . PRO B 1 127 ? -13.273 -43.125 -27.062 1 94.75 127 PRO B CA 1
ATOM 4706 C C . PRO B 1 127 ? -13.086 -41.719 -27.594 1 94.75 127 PRO B C 1
ATOM 4708 O O . PRO B 1 127 ? -13.102 -40.75 -26.828 1 94.75 127 PRO B O 1
ATOM 4711 N N . CYS B 1 128 ? -12.852 -41.625 -28.906 1 94.25 128 CYS B N 1
ATOM 4712 C CA . CYS B 1 128 ? -12.711 -40.312 -29.531 1 94.25 128 CYS B CA 1
ATOM 4713 C C . CYS B 1 128 ? -13.172 -40.344 -30.984 1 94.25 128 CYS B C 1
ATOM 4715 O O . CYS B 1 128 ? -13.43 -41.406 -31.531 1 94.25 128 CYS B O 1
ATOM 4717 N N . TYR B 1 129 ? -13.336 -39.219 -31.547 1 94.88 129 TYR B N 1
ATOM 4718 C CA . TYR B 1 129 ? -13.75 -39.125 -32.938 1 94.88 129 TYR B CA 1
ATOM 4719 C C . TYR B 1 129 ? -12.531 -39.062 -33.875 1 94.88 129 TYR B C 1
ATOM 4721 O O . TYR B 1 129 ? -11.484 -38.531 -33.5 1 94.88 129 TYR B O 1
ATOM 4729 N N . ASP B 1 130 ? -12.68 -39.594 -35 1 93.94 130 ASP B N 1
ATOM 4730 C CA . ASP B 1 130 ? -11.633 -39.562 -36 1 93.94 130 ASP B CA 1
ATOM 4731 C C . ASP B 1 130 ? -11.609 -38.219 -36.719 1 93.94 130 ASP B C 1
ATOM 4733 O O . ASP B 1 130 ? -12.242 -38.062 -37.781 1 93.94 130 ASP B O 1
ATOM 4737 N N . ILE B 1 131 ? -10.781 -37.312 -36.25 1 92.06 131 ILE B N 1
ATOM 4738 C CA . ILE B 1 131 ? -10.695 -36 -36.875 1 92.06 131 ILE B CA 1
ATOM 4739 C C . ILE B 1 131 ? -9.352 -35.844 -37.594 1 92.06 131 ILE B C 1
ATOM 4741 O O . ILE B 1 131 ? -8.422 -36.625 -37.344 1 92.06 131 ILE B O 1
ATOM 4745 N N . GLU B 1 132 ? -9.273 -34.812 -38.438 1 89.75 132 GLU B N 1
ATOM 4746 C CA . GLU B 1 132 ? -8.039 -34.5 -39.156 1 89.75 132 GLU B CA 1
ATOM 4747 C C . GLU B 1 132 ? -7.336 -33.312 -38.5 1 89.75 132 GLU B C 1
ATOM 4749 O O . GLU B 1 132 ? -7.875 -32.656 -37.594 1 89.75 132 GLU B O 1
ATOM 4754 N N . ASN B 1 133 ? -6.113 -33.156 -39.031 1 87.94 133 ASN B N 1
ATOM 4755 C CA . ASN B 1 133 ? -5.355 -31.984 -38.562 1 87.94 133 ASN B CA 1
ATOM 4756 C C . ASN B 1 133 ? -6.094 -30.688 -38.812 1 87.94 133 ASN B C 1
ATOM 4758 O O . ASN B 1 133 ? -6.68 -30.5 -39.906 1 87.94 133 ASN B O 1
ATOM 4762 N N . CYS B 1 134 ? -6.059 -29.766 -37.844 1 83.5 134 CYS B N 1
ATOM 4763 C CA . CYS B 1 134 ? -6.594 -28.406 -37.906 1 83.5 134 CYS B CA 1
ATOM 4764 C C . CYS B 1 134 ? -8.109 -28.422 -38.062 1 83.5 134 CYS B C 1
ATOM 4766 O O . CYS B 1 134 ? -8.719 -27.406 -38.406 1 83.5 134 CYS B O 1
ATOM 4768 N N . GLU B 1 135 ? -8.672 -29.609 -37.844 1 86.5 135 GLU B N 1
ATOM 4769 C CA . GLU B 1 135 ? -10.125 -29.688 -37.812 1 86.5 135 GLU B CA 1
ATOM 4770 C C . GLU B 1 135 ? -10.656 -29.344 -36.406 1 86.5 135 GLU B C 1
ATOM 4772 O O . GLU B 1 135 ? -9.977 -29.562 -35.406 1 86.5 135 GLU B O 1
ATOM 4777 N N . LYS B 1 136 ? -11.828 -28.781 -36.438 1 85.31 136 LYS B N 1
ATOM 4778 C CA . LYS B 1 136 ? -12.469 -28.469 -35.156 1 85.31 136 LYS B CA 1
ATOM 4779 C C . LYS B 1 136 ? -12.75 -29.734 -34.344 1 85.31 136 LYS B C 1
ATOM 4781 O O . LYS B 1 136 ? -13.219 -30.734 -34.906 1 85.31 136 LYS B O 1
ATOM 4786 N N . ILE B 1 137 ? -12.391 -29.656 -33.094 1 83.38 137 ILE B N 1
ATOM 4787 C CA . ILE B 1 137 ? -12.594 -30.812 -32.25 1 83.38 137 ILE B CA 1
ATOM 4788 C C . ILE B 1 137 ? -14.086 -31.016 -31.984 1 83.38 137 ILE B C 1
ATOM 4790 O O . ILE B 1 137 ? -14.836 -30.047 -31.922 1 83.38 137 ILE B O 1
ATOM 4794 N N . ILE B 1 138 ? -14.414 -32.25 -31.859 1 84.06 138 ILE B N 1
ATOM 4795 C CA . ILE B 1 138 ? -15.758 -32.594 -31.453 1 84.06 138 ILE B CA 1
ATOM 4796 C C . ILE B 1 138 ? -15.773 -32.875 -29.953 1 84.06 138 ILE B C 1
ATOM 4798 O O . ILE B 1 138 ? -16.656 -32.406 -29.219 1 84.06 138 ILE B O 1
ATOM 4802 N N . SER B 1 139 ? -14.742 -33.562 -29.531 1 80.75 139 SER B N 1
ATOM 4803 C CA . SER B 1 139 ? -14.531 -33.781 -28.109 1 80.75 139 SER B CA 1
ATOM 4804 C C . SER B 1 139 ? -13.148 -33.312 -27.672 1 80.75 139 SER B C 1
ATOM 4806 O O . SER B 1 139 ? -12.266 -33.094 -28.516 1 80.75 139 SER B O 1
ATOM 4808 N N . ALA B 1 140 ? -12.898 -33.188 -26.312 1 76.31 140 ALA B N 1
ATOM 4809 C CA . ALA B 1 140 ? -11.688 -32.594 -25.75 1 76.31 140 ALA B CA 1
ATOM 4810 C C . ALA B 1 140 ? -10.477 -33.5 -26 1 76.31 140 ALA B C 1
ATOM 4812 O O . ALA B 1 140 ? -9.336 -33.031 -25.938 1 76.31 140 ALA B O 1
ATOM 4813 N N . VAL B 1 141 ? -10.758 -34.688 -26.406 1 84.19 141 VAL B N 1
ATOM 4814 C CA . VAL B 1 141 ? -9.648 -35.656 -26.453 1 84.19 141 VAL B CA 1
ATOM 4815 C C . VAL B 1 141 ? -9.328 -36 -27.906 1 84.19 141 VAL B C 1
ATOM 4817 O O . VAL B 1 141 ? -8.406 -36.781 -28.172 1 84.19 141 VAL B O 1
ATOM 4820 N N . ASP B 1 142 ? -9.922 -35.375 -28.828 1 88.88 142 ASP B N 1
ATOM 4821 C CA . ASP B 1 142 ? -9.867 -35.781 -30.234 1 88.88 142 ASP B CA 1
ATOM 4822 C C . ASP B 1 142 ? -8.477 -35.5 -30.828 1 88.88 142 ASP B C 1
ATOM 4824 O O . ASP B 1 142 ? -8.078 -36.188 -31.781 1 88.88 142 ASP B O 1
ATOM 4828 N N . ARG B 1 143 ? -7.824 -34.625 -30.172 1 90.56 143 ARG B N 1
ATOM 4829 C CA . ARG B 1 143 ? -6.539 -34.25 -30.75 1 90.56 143 ARG B CA 1
ATOM 4830 C C . ARG B 1 143 ? -5.449 -35.25 -30.344 1 90.56 143 ARG B C 1
ATOM 4832 O O . ARG B 1 143 ? -4.379 -35.281 -30.953 1 90.56 143 ARG B O 1
ATOM 4839 N N . THR B 1 144 ? -5.656 -36.031 -29.359 1 90.38 144 THR B N 1
ATOM 4840 C CA . THR B 1 144 ? -4.613 -36.844 -28.734 1 90.38 144 THR B CA 1
ATOM 4841 C C . THR B 1 144 ? -4.031 -37.812 -29.75 1 90.38 144 THR B C 1
ATOM 4843 O O . THR B 1 144 ? -2.811 -37.938 -29.891 1 90.38 144 THR B O 1
ATOM 4846 N N . PRO B 1 145 ? -4.824 -38.5 -30.516 1 92.56 145 PRO B N 1
ATOM 4847 C CA . PRO B 1 145 ? -4.254 -39.406 -31.516 1 92.56 145 PRO B CA 1
ATOM 4848 C C . PRO B 1 145 ? -3.41 -38.656 -32.562 1 92.56 145 PRO B C 1
ATOM 4850 O O . PRO B 1 145 ? -2.385 -39.188 -33 1 92.56 145 PRO B O 1
ATOM 4853 N N . LEU B 1 146 ? -3.848 -37.531 -32.906 1 93.81 146 LEU B N 1
ATOM 4854 C CA . LEU B 1 146 ? -3.098 -36.719 -33.875 1 93.81 146 LEU B CA 1
ATOM 4855 C C . LEU B 1 146 ? -1.751 -36.312 -33.312 1 93.81 146 LEU B C 1
ATOM 4857 O O . LEU B 1 146 ? -0.752 -36.25 -34.031 1 93.81 146 LEU B O 1
ATOM 4861 N N . HIS B 1 147 ? -1.76 -35.969 -32 1 94.38 147 HIS B N 1
ATOM 4862 C CA . HIS B 1 147 ? -0.503 -35.656 -31.344 1 94.38 147 HIS B CA 1
ATOM 4863 C C . HIS B 1 147 ? 0.473 -36.812 -31.438 1 94.38 147 HIS B C 1
ATOM 4865 O O . HIS B 1 147 ? 1.657 -36.625 -31.719 1 94.38 147 HIS B O 1
ATOM 4871 N N . ASN B 1 148 ? -0.085 -37.938 -31.156 1 93.12 148 ASN B N 1
ATOM 4872 C CA . ASN B 1 148 ? 0.722 -39.156 -31.203 1 93.12 148 ASN B CA 1
ATOM 4873 C C . ASN B 1 148 ? 1.298 -39.406 -32.594 1 93.12 148 ASN B C 1
ATOM 4875 O O . ASN B 1 148 ? 2.488 -39.688 -32.75 1 93.12 148 ASN B O 1
ATOM 4879 N N . GLU B 1 149 ? 0.478 -39.281 -33.562 1 91.81 149 GLU B N 1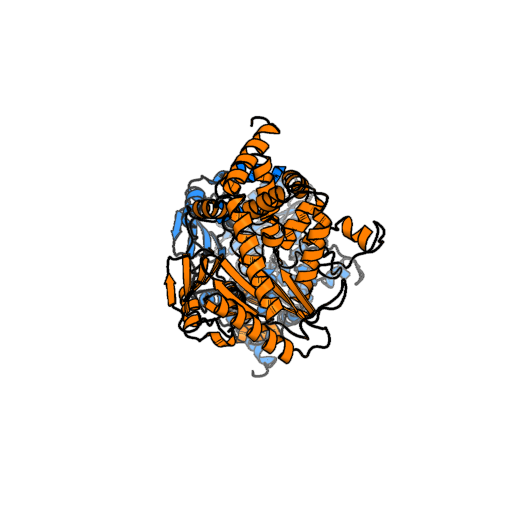
ATOM 4880 C CA . GLU B 1 149 ? 0.909 -39.5 -34.938 1 91.81 149 GLU B CA 1
ATOM 4881 C C . GLU B 1 149 ? 2 -38.5 -35.312 1 91.81 149 GLU B C 1
ATOM 4883 O O . GLU B 1 149 ? 2.998 -38.875 -35.938 1 91.81 149 GLU B O 1
ATOM 4888 N N . PHE B 1 150 ? 1.784 -37.344 -34.906 1 93.69 150 PHE B N 1
ATOM 4889 C CA . PHE B 1 150 ? 2.768 -36.312 -35.219 1 93.69 150 PHE B CA 1
ATOM 4890 C C . PHE B 1 150 ? 4.125 -36.656 -34.625 1 93.69 150 PHE B C 1
ATOM 4892 O O . PHE B 1 150 ? 5.145 -36.625 -35.312 1 93.69 150 PHE B O 1
ATOM 4899 N N . LEU B 1 151 ? 4.145 -37 -33.375 1 93.88 151 LEU B N 1
ATOM 4900 C CA . LEU B 1 151 ? 5.395 -37.281 -32.688 1 93.88 151 LEU B CA 1
ATOM 4901 C C . LEU B 1 151 ? 6.066 -38.531 -33.25 1 93.88 151 LEU B C 1
ATOM 4903 O O . LEU B 1 151 ? 7.289 -38.562 -33.438 1 93.88 151 LEU B O 1
ATOM 4907 N N . LEU B 1 152 ? 5.293 -39.531 -33.594 1 91.19 152 LEU B N 1
ATOM 4908 C CA . LEU B 1 152 ? 5.844 -40.75 -34.188 1 91.19 152 LEU B CA 1
ATOM 4909 C C . LEU B 1 152 ? 6.559 -40.406 -35.5 1 91.19 152 LEU B C 1
ATOM 4911 O O . LEU B 1 152 ? 7.664 -40.906 -35.75 1 91.19 152 LEU B O 1
ATOM 4915 N N . ASN B 1 153 ? 5.953 -39.594 -36.281 1 90.06 153 ASN B N 1
ATOM 4916 C CA . ASN B 1 153 ? 6.543 -39.188 -37.562 1 90.06 153 ASN B CA 1
ATOM 4917 C C . ASN B 1 153 ? 7.797 -38.344 -37.344 1 90.06 153 ASN B C 1
ATOM 4919 O O . ASN B 1 153 ? 8.789 -38.5 -38.062 1 90.06 153 ASN B O 1
ATOM 4923 N N . ALA B 1 154 ? 7.734 -37.531 -36.375 1 88.69 154 ALA B N 1
ATOM 4924 C CA . ALA B 1 154 ? 8.852 -36.625 -36.094 1 88.69 154 ALA B CA 1
ATOM 4925 C C . ALA B 1 154 ? 10.07 -37.375 -35.594 1 88.69 154 ALA B C 1
ATOM 4927 O O . ALA B 1 154 ? 11.211 -36.969 -35.844 1 88.69 154 ALA B O 1
ATOM 4928 N N . TYR B 1 155 ? 9.836 -38.5 -34.844 1 87.25 155 TYR B N 1
ATOM 4929 C CA . TYR B 1 155 ? 10.906 -39.25 -34.219 1 87.25 155 TYR B CA 1
ATOM 4930 C C . TYR B 1 155 ? 11.539 -40.219 -35.188 1 87.25 155 TYR B C 1
ATOM 4932 O O . TYR B 1 155 ? 12.578 -40.812 -34.906 1 87.25 155 TYR B O 1
ATOM 4940 N N . GLU B 1 156 ? 10.969 -40.562 -36.219 1 83 156 GLU B N 1
ATOM 4941 C CA . GLU B 1 156 ? 11.453 -41.562 -37.156 1 83 156 GLU B CA 1
ATOM 4942 C C . GLU B 1 156 ? 12.93 -41.344 -37.469 1 83 156 GLU B C 1
ATOM 4944 O O . GLU B 1 156 ? 13.688 -42.312 -37.594 1 83 156 GLU B O 1
ATOM 4949 N N . ASN B 1 157 ? 13.391 -40.188 -37.562 1 76.38 157 ASN B N 1
ATOM 4950 C CA . ASN B 1 157 ? 14.773 -39.969 -37.938 1 76.38 157 ASN B CA 1
ATOM 4951 C C . ASN B 1 157 ? 15.609 -39.406 -36.812 1 76.38 157 ASN B C 1
ATOM 4953 O O . ASN B 1 157 ? 16.75 -39 -37 1 76.38 157 ASN B O 1
ATOM 4957 N N . ASN B 1 158 ? 15.055 -39.375 -35.688 1 80.19 158 ASN B N 1
ATOM 4958 C CA . ASN B 1 158 ? 15.742 -38.781 -34.562 1 80.19 158 ASN B CA 1
ATOM 4959 C C . ASN B 1 158 ? 15.359 -39.469 -33.25 1 80.19 158 ASN B C 1
ATOM 4961 O O . ASN B 1 158 ? 14.195 -39.438 -32.844 1 80.19 158 ASN B O 1
ATOM 4965 N N . ASP B 1 159 ? 16.344 -40.125 -32.656 1 87.5 159 ASP B N 1
ATOM 4966 C CA . ASP B 1 159 ? 16.031 -40.719 -31.344 1 87.5 159 ASP B CA 1
ATOM 4967 C C . ASP B 1 159 ? 16.297 -39.719 -30.203 1 87.5 159 ASP B C 1
ATOM 4969 O O . ASP B 1 159 ? 17.453 -39.469 -29.844 1 87.5 159 ASP B O 1
ATOM 4973 N N . LEU B 1 160 ? 15.266 -39.125 -29.703 1 93.5 160 LEU B N 1
ATOM 4974 C CA . LEU B 1 160 ? 15.344 -38.125 -28.656 1 93.5 160 LEU B CA 1
ATOM 4975 C C . LEU B 1 160 ? 14.742 -38.656 -27.359 1 93.5 160 LEU B C 1
ATOM 4977 O O . LEU B 1 160 ? 14.438 -37.875 -26.453 1 93.5 160 LEU B O 1
ATOM 4981 N N . SER B 1 161 ? 14.555 -39.969 -27.25 1 93.75 161 SER B N 1
ATOM 4982 C CA . SER B 1 161 ? 13.836 -40.562 -26.141 1 93.75 161 SER B CA 1
ATOM 4983 C C . SER B 1 161 ? 14.508 -40.281 -24.797 1 93.75 161 SER B C 1
ATOM 4985 O O . SER B 1 161 ? 13.844 -39.875 -23.844 1 93.75 161 SER B O 1
ATOM 4987 N N . ASN B 1 162 ? 15.781 -40.406 -24.797 1 95.31 162 ASN B N 1
ATOM 4988 C CA . ASN B 1 162 ? 16.516 -40.188 -23.562 1 95.31 162 ASN B CA 1
ATOM 4989 C C . ASN B 1 162 ? 16.438 -38.719 -23.125 1 95.31 162 ASN B C 1
ATOM 4991 O O . ASN B 1 162 ? 16.328 -38.438 -21.922 1 95.31 162 ASN B O 1
ATOM 4995 N N . ASP B 1 163 ? 16.5 -37.812 -24.078 1 96.62 163 ASP B N 1
ATOM 4996 C CA . ASP B 1 163 ? 16.391 -36.375 -23.766 1 96.62 163 ASP B CA 1
ATOM 4997 C C . ASP B 1 163 ? 15.008 -36.062 -23.188 1 96.62 163 ASP B C 1
ATOM 4999 O O . ASP B 1 163 ? 14.891 -35.25 -22.266 1 96.62 163 ASP B O 1
ATOM 5003 N N . ILE B 1 164 ? 14.008 -36.656 -23.734 1 96.69 164 ILE B N 1
ATOM 5004 C CA . ILE B 1 164 ? 12.641 -36.469 -23.25 1 96.69 164 ILE B CA 1
ATOM 5005 C C . ILE B 1 164 ? 12.531 -36.969 -21.812 1 96.69 164 ILE B C 1
ATOM 5007 O O . ILE B 1 164 ? 11.977 -36.312 -20.953 1 96.69 164 ILE B O 1
ATOM 5011 N N . ARG B 1 165 ? 13.102 -38.125 -21.531 1 97.31 165 ARG B N 1
ATOM 5012 C CA . ARG B 1 165 ? 13.086 -38.719 -20.203 1 97.31 165 ARG B CA 1
ATOM 5013 C C . ARG B 1 165 ? 13.789 -37.812 -19.203 1 97.31 165 ARG B C 1
ATOM 5015 O O . ARG B 1 165 ? 13.305 -37.594 -18.078 1 97.31 165 ARG B O 1
ATOM 5022 N N . LEU B 1 166 ? 14.898 -37.312 -19.625 1 97.75 166 LEU B N 1
ATOM 5023 C CA . LEU B 1 166 ? 15.656 -36.438 -18.766 1 97.75 166 LEU B CA 1
ATOM 5024 C C . LEU B 1 166 ? 14.836 -35.188 -18.406 1 97.75 166 LEU B C 1
ATOM 5026 O O . LEU B 1 166 ? 14.797 -34.781 -17.234 1 97.75 166 LEU B O 1
ATOM 5030 N N . LEU B 1 167 ? 14.156 -34.594 -19.375 1 98.25 167 LEU B N 1
ATOM 5031 C CA . LEU B 1 167 ? 13.352 -33.406 -19.125 1 98.25 167 LEU B CA 1
ATOM 5032 C C . LEU B 1 167 ? 12.203 -33.719 -18.156 1 98.25 167 LEU B C 1
ATOM 5034 O O . LEU B 1 167 ? 11.977 -33 -17.188 1 98.25 167 LEU B O 1
ATOM 5038 N N . LYS B 1 168 ? 11.516 -34.781 -18.453 1 97.31 168 LYS B N 1
ATOM 5039 C CA . LYS B 1 168 ? 10.406 -35.188 -17.594 1 97.31 168 LYS B CA 1
ATOM 5040 C C . LYS B 1 168 ? 10.867 -35.375 -16.156 1 97.31 168 LYS B C 1
ATOM 5042 O O . LYS B 1 168 ? 10.234 -34.844 -15.227 1 97.31 168 LYS B O 1
ATOM 5047 N N . LYS B 1 169 ? 11.953 -36.094 -16.016 1 97.81 169 LYS B N 1
ATOM 5048 C CA . LYS B 1 169 ? 12.469 -36.375 -14.664 1 97.81 169 LYS B CA 1
ATOM 5049 C C . LYS B 1 169 ? 12.922 -35.062 -13.992 1 97.81 169 LYS B C 1
ATOM 5051 O O . LYS B 1 169 ? 12.695 -34.875 -12.789 1 97.81 169 LYS B O 1
ATOM 5056 N N . PHE B 1 170 ? 13.594 -34.219 -14.742 1 98 170 PHE B N 1
ATOM 5057 C CA . PHE B 1 170 ? 14.023 -32.938 -14.25 1 98 170 PHE B CA 1
ATOM 5058 C C . PHE B 1 170 ? 12.836 -32.125 -13.734 1 98 170 PHE B C 1
ATOM 5060 O O . PHE B 1 170 ? 12.859 -31.609 -12.609 1 98 170 PHE B O 1
ATOM 5067 N N . LEU B 1 171 ? 11.758 -32.062 -14.484 1 98.25 171 LEU B N 1
ATOM 5068 C CA . LEU B 1 171 ? 10.555 -31.312 -14.133 1 98.25 171 LEU B CA 1
ATOM 5069 C C . LEU B 1 171 ? 9.852 -31.938 -12.938 1 98.25 171 LEU B C 1
ATOM 5071 O O . LEU B 1 171 ? 9.305 -31.234 -12.086 1 98.25 171 LEU B O 1
ATOM 5075 N N . LYS B 1 172 ? 9.812 -33.25 -12.891 1 96.31 172 LYS B N 1
ATOM 5076 C CA . LYS B 1 172 ? 9.258 -33.938 -11.727 1 96.31 172 LYS B CA 1
ATOM 5077 C C . LYS B 1 172 ? 10.039 -33.594 -10.461 1 96.31 172 LYS B C 1
ATOM 5079 O O . LYS B 1 172 ? 9.453 -33.375 -9.406 1 96.31 172 LYS B O 1
ATOM 5084 N N . GLY B 1 173 ? 11.344 -33.594 -10.594 1 96.56 173 GLY B N 1
ATOM 5085 C CA . GLY B 1 173 ? 12.188 -33.219 -9.469 1 96.56 173 GLY B CA 1
ATOM 5086 C C . GLY B 1 173 ? 11.906 -31.828 -8.953 1 96.56 173 GLY B C 1
ATOM 5087 O O . GLY B 1 173 ? 11.969 -31.594 -7.746 1 96.56 173 GLY B O 1
ATOM 5088 N N . LEU B 1 174 ? 11.547 -30.969 -9.883 1 96.69 174 LEU B N 1
ATOM 5089 C CA . LEU B 1 174 ? 11.266 -29.578 -9.547 1 96.69 174 LEU B CA 1
ATOM 5090 C C . LEU B 1 174 ? 9.82 -29.422 -9.086 1 96.69 174 LEU B C 1
ATOM 5092 O O . LEU B 1 174 ? 9.438 -28.344 -8.609 1 96.69 174 LEU B O 1
ATOM 5096 N N . GLY B 1 175 ? 9.031 -30.438 -9.281 1 94.81 175 GLY B N 1
ATOM 5097 C CA . GLY B 1 175 ? 7.637 -30.391 -8.875 1 94.81 175 GLY B CA 1
ATOM 5098 C C . GLY B 1 175 ? 6.762 -29.609 -9.844 1 94.81 175 GLY B C 1
ATOM 5099 O O . GLY B 1 175 ? 5.723 -29.078 -9.453 1 94.81 175 GLY B O 1
ATOM 5100 N N . ILE B 1 176 ? 7.168 -29.5 -11.133 1 97.12 176 ILE B N 1
ATOM 5101 C CA . ILE B 1 176 ? 6.395 -28.672 -12.055 1 97.12 176 ILE B CA 1
ATOM 5102 C C . ILE B 1 176 ? 6.039 -29.484 -13.297 1 97.12 176 ILE B C 1
ATOM 5104 O O . ILE B 1 176 ? 5.848 -28.938 -14.375 1 97.12 176 ILE B O 1
ATOM 5108 N N . TYR B 1 177 ? 6.035 -30.812 -13.188 1 96.56 177 TYR B N 1
ATOM 5109 C CA . TYR B 1 177 ? 5.555 -31.688 -14.25 1 96.56 177 TYR B CA 1
ATOM 5110 C C . TYR B 1 177 ? 4.078 -32.031 -14.062 1 96.56 177 TYR B C 1
ATOM 5112 O O . TYR B 1 177 ? 3.656 -32.406 -12.961 1 96.56 177 TYR B O 1
ATOM 5120 N N . GLY B 1 178 ? 3.355 -31.844 -15.094 1 93.5 178 GLY B N 1
ATOM 5121 C CA . GLY B 1 178 ? 1.933 -32.156 -15.055 1 93.5 178 GLY B CA 1
ATOM 5122 C C . GLY B 1 178 ? 1.059 -30.953 -15.367 1 93.5 178 GLY B C 1
ATOM 5123 O O . GLY B 1 178 ? 1.224 -29.891 -14.773 1 93.5 178 GLY B O 1
ATOM 5124 N N . SER B 1 179 ? 0.118 -31.172 -16.219 1 88.75 179 SER B N 1
ATOM 5125 C CA . SER B 1 179 ? -0.714 -30.062 -16.672 1 88.75 179 SER B CA 1
ATOM 5126 C C . SER B 1 179 ? -2.043 -30.031 -15.914 1 88.75 179 SER B C 1
ATOM 5128 O O . SER B 1 179 ? -2.941 -29.25 -16.266 1 88.75 179 SER B O 1
ATOM 5130 N N . ASP B 1 180 ? -2.168 -30.906 -14.914 1 85.81 180 ASP B N 1
ATOM 5131 C CA . ASP B 1 180 ? -3.365 -30.859 -14.086 1 85.81 180 ASP B CA 1
ATOM 5132 C C . ASP B 1 180 ? -3.479 -29.516 -13.352 1 85.81 180 ASP B C 1
ATOM 5134 O O . ASP B 1 180 ? -2.49 -28.797 -13.211 1 85.81 180 ASP B O 1
ATOM 5138 N N . LEU B 1 181 ? -4.598 -29.219 -12.969 1 85.31 181 LEU B N 1
ATOM 5139 C CA . LEU B 1 181 ? -4.871 -27.922 -12.367 1 85.31 181 LEU B CA 1
ATOM 5140 C C . LEU B 1 181 ? -4.148 -27.781 -11.039 1 85.31 181 LEU B C 1
ATOM 5142 O O . LEU B 1 181 ? -3.807 -26.656 -10.633 1 85.31 181 LEU B O 1
ATOM 5146 N N . LYS B 1 182 ? -3.881 -28.891 -10.398 1 87.25 182 LYS B N 1
ATOM 5147 C CA . LYS B 1 182 ? -3.115 -28.875 -9.156 1 87.25 182 LYS B CA 1
ATOM 5148 C C . LYS B 1 182 ? -1.69 -28.391 -9.391 1 87.25 182 LYS B C 1
ATOM 5150 O O . LYS B 1 182 ? -1.211 -27.5 -8.68 1 87.25 182 LYS B O 1
ATOM 5155 N N . THR B 1 183 ? -1.108 -28.828 -10.383 1 90.81 183 THR B N 1
ATOM 5156 C CA . THR B 1 183 ? 0.307 -28.578 -10.633 1 90.81 183 THR B CA 1
ATOM 5157 C C . THR B 1 183 ? 0.491 -27.375 -11.555 1 90.81 183 THR B C 1
ATOM 5159 O O . THR B 1 183 ? 1.348 -26.531 -11.305 1 90.81 183 THR B O 1
ATOM 5162 N N . ALA B 1 184 ? -0.364 -27.297 -12.578 1 93.62 184 ALA B N 1
ATOM 5163 C CA . ALA B 1 184 ? -0.251 -26.25 -13.586 1 93.62 184 ALA B CA 1
ATOM 5164 C C . ALA B 1 184 ? 1.163 -26.188 -14.156 1 93.62 184 ALA B C 1
ATOM 5166 O O . ALA B 1 184 ? 1.77 -25.109 -14.211 1 93.62 184 ALA B O 1
ATOM 5167 N N . GLY B 1 185 ? 1.687 -27.344 -14.508 1 97.25 185 GLY B N 1
ATOM 5168 C CA . GLY B 1 185 ? 3.062 -27.469 -14.961 1 97.25 185 GLY B CA 1
ATOM 5169 C C . GLY B 1 185 ? 3.176 -27.891 -16.406 1 97.25 185 GLY B C 1
ATOM 5170 O O . GLY B 1 185 ? 2.318 -27.547 -17.234 1 97.25 185 GLY B O 1
ATOM 5171 N N . PHE B 1 186 ? 4.281 -28.516 -16.734 1 98 186 PHE B N 1
ATOM 5172 C CA . PHE B 1 186 ? 4.582 -28.938 -18.094 1 98 186 PHE B CA 1
ATOM 5173 C C . PHE B 1 186 ? 3.916 -30.281 -18.391 1 98 186 PHE B C 1
ATOM 5175 O O . PHE B 1 186 ? 4.125 -31.266 -17.688 1 98 186 PHE B O 1
ATOM 5182 N N . SER B 1 187 ? 3.137 -30.312 -19.438 1 95.69 187 SER B N 1
ATOM 5183 C CA . SER B 1 187 ? 2.543 -31.578 -19.859 1 95.69 187 SER B CA 1
ATOM 5184 C C . SER B 1 187 ? 3.562 -32.438 -20.594 1 95.69 187 SER B C 1
ATOM 5186 O O . SER B 1 187 ? 4.605 -31.953 -21.031 1 95.69 187 SER B O 1
ATOM 5188 N N . GLY B 1 188 ? 3.223 -33.688 -20.656 1 94.81 188 GLY B N 1
ATOM 5189 C CA . GLY B 1 188 ? 4.094 -34.594 -21.406 1 94.81 188 GLY B CA 1
ATOM 5190 C C . GLY B 1 188 ? 4.273 -34.188 -22.859 1 94.81 188 GLY B C 1
ATOM 5191 O O . GLY B 1 188 ? 5.391 -34.219 -23.375 1 94.81 188 GLY B O 1
ATOM 5192 N N . TYR B 1 189 ? 3.188 -33.844 -23.5 1 95.38 189 TYR B N 1
ATOM 5193 C CA . TYR B 1 189 ? 3.215 -33.438 -24.906 1 95.38 189 TYR B CA 1
ATOM 5194 C C . TYR B 1 189 ? 4.082 -32.188 -25.078 1 95.38 189 TYR B C 1
ATOM 5196 O O . TYR B 1 189 ? 4.891 -32.125 -26.016 1 95.38 189 TYR B O 1
ATOM 5204 N N . LEU B 1 190 ? 3.941 -31.266 -24.156 1 97.56 190 LEU B N 1
ATOM 5205 C CA . LEU B 1 190 ? 4.754 -30.062 -24.203 1 97.56 190 LEU B CA 1
ATOM 5206 C C . LEU B 1 190 ? 6.238 -30.391 -24.094 1 97.56 190 LEU B C 1
ATOM 5208 O O . LEU B 1 190 ? 7.055 -29.859 -24.844 1 97.56 190 LEU B O 1
ATOM 5212 N N . CYS B 1 191 ? 6.574 -31.266 -23.188 1 97.88 191 CYS B N 1
ATOM 5213 C CA . CYS B 1 191 ? 7.961 -31.688 -23.016 1 97.88 191 CYS B CA 1
ATOM 5214 C C . CYS B 1 191 ? 8.531 -32.25 -24.312 1 97.88 191 CYS B C 1
ATOM 5216 O O . CYS B 1 191 ? 9.641 -31.906 -24.703 1 97.88 191 CYS B O 1
ATOM 5218 N N . GLU B 1 192 ? 7.801 -33.062 -24.938 1 96.5 192 GLU B N 1
ATOM 5219 C CA . GLU B 1 192 ? 8.258 -33.719 -26.172 1 96.5 192 GLU B CA 1
ATOM 5220 C C . GLU B 1 192 ? 8.438 -32.688 -27.281 1 96.5 192 GLU B C 1
ATOM 5222 O O . GLU B 1 192 ? 9.406 -32.75 -28.031 1 96.5 192 GLU B O 1
ATOM 5227 N N . LEU B 1 193 ? 7.523 -31.75 -27.406 1 97.31 193 LEU B N 1
ATOM 5228 C CA . LEU B 1 193 ? 7.641 -30.703 -28.422 1 97.31 193 LEU B CA 1
ATOM 5229 C C . LEU B 1 193 ? 8.875 -29.844 -28.172 1 97.31 193 LEU B C 1
ATOM 5231 O O . LEU B 1 193 ? 9.57 -29.469 -29.125 1 97.31 193 LEU B O 1
ATOM 5235 N N . LEU B 1 194 ? 9.102 -29.547 -26.938 1 98.12 194 LEU B N 1
ATOM 5236 C CA . LEU B 1 194 ? 10.258 -28.719 -26.609 1 98.12 194 LEU B CA 1
ATOM 5237 C C . LEU B 1 194 ? 11.562 -29.422 -26.969 1 98.12 194 LEU B C 1
ATOM 5239 O O . LEU B 1 194 ? 12.461 -28.812 -27.547 1 98.12 194 LEU B O 1
ATOM 5243 N N . ILE B 1 195 ? 11.68 -30.672 -26.594 1 97.38 195 ILE B N 1
ATOM 5244 C CA . ILE B 1 195 ? 12.883 -31.438 -26.906 1 97.38 195 ILE B CA 1
ATOM 5245 C C . ILE B 1 195 ? 13.031 -31.562 -28.422 1 97.38 195 ILE B C 1
ATOM 5247 O O . ILE B 1 195 ? 14.148 -31.5 -28.938 1 97.38 195 ILE B O 1
ATOM 5251 N N . LEU B 1 196 ? 11.93 -31.781 -29.109 1 95.94 196 LEU B N 1
ATOM 5252 C CA . LEU B 1 196 ? 11.961 -31.844 -30.562 1 95.94 196 LEU B CA 1
ATOM 5253 C C . LEU B 1 196 ? 12.484 -30.531 -31.141 1 95.94 196 LEU B C 1
ATOM 5255 O O . LEU B 1 196 ? 13.336 -30.547 -32.031 1 95.94 196 LEU B O 1
ATOM 5259 N N . LYS B 1 197 ? 12.023 -29.453 -30.703 1 96.69 197 LYS B N 1
ATOM 5260 C CA . LYS B 1 197 ? 12.391 -28.125 -31.188 1 96.69 197 LYS B CA 1
ATOM 5261 C C . LYS B 1 197 ? 13.875 -27.844 -30.984 1 96.69 197 LYS B C 1
ATOM 5263 O O . LYS B 1 197 ? 14.555 -27.359 -31.891 1 96.69 197 LYS B O 1
ATOM 5268 N N . TYR B 1 198 ? 14.375 -28.172 -29.828 1 96.88 198 TYR B N 1
ATOM 5269 C CA . TYR B 1 198 ? 15.719 -27.75 -29.469 1 96.88 198 TYR B CA 1
ATOM 5270 C C . TYR B 1 198 ? 16.719 -28.906 -29.609 1 96.88 198 TYR B C 1
ATOM 5272 O O . TYR B 1 198 ? 17.922 -28.719 -29.406 1 96.88 198 TYR B O 1
ATOM 5280 N N . ARG B 1 199 ? 16.297 -30.062 -29.891 1 94.94 199 ARG B N 1
ATOM 5281 C CA . ARG B 1 199 ? 17.094 -31.234 -30.266 1 94.94 199 ARG B CA 1
ATOM 5282 C C . ARG B 1 199 ? 17.984 -31.688 -29.125 1 94.94 199 ARG B C 1
ATOM 5284 O O . ARG B 1 199 ? 19.188 -31.922 -29.312 1 94.94 199 ARG B O 1
ATOM 5291 N N . GLY B 1 200 ? 17.344 -31.625 -27.953 1 95.81 200 GLY B N 1
ATOM 5292 C CA . GLY B 1 200 ? 18.094 -32.156 -26.828 1 95.81 200 GLY B CA 1
ATOM 5293 C C . GLY B 1 200 ? 17.797 -31.453 -25.516 1 95.81 200 GLY B C 1
ATOM 5294 O O . GLY B 1 200 ? 17.375 -30.281 -25.516 1 95.81 200 GLY B O 1
ATOM 5295 N N . PHE B 1 201 ? 18.203 -32.188 -24.422 1 97.38 201 PHE B N 1
ATOM 5296 C CA . PHE B 1 201 ? 17.938 -31.672 -23.078 1 97.38 201 PHE B CA 1
ATOM 5297 C C . PHE B 1 201 ? 18.844 -30.5 -22.734 1 97.38 201 PHE B C 1
ATOM 5299 O O . PHE B 1 201 ? 18.375 -29.438 -22.344 1 97.38 201 PHE B O 1
ATOM 5306 N N . LEU B 1 202 ? 20.109 -30.641 -22.938 1 96.69 202 LEU B N 1
ATOM 5307 C CA . LEU B 1 202 ? 21.047 -29.578 -22.609 1 96.69 202 LEU B CA 1
ATOM 5308 C C . LEU B 1 202 ? 20.859 -28.375 -23.531 1 96.69 202 LEU B C 1
ATOM 5310 O O . LEU B 1 202 ? 21.016 -27.234 -23.094 1 96.69 202 LEU B O 1
ATOM 5314 N N . ASN B 1 203 ? 20.516 -28.625 -24.781 1 96.62 203 ASN B N 1
ATOM 5315 C CA . ASN B 1 203 ? 20.234 -27.547 -25.719 1 96.62 203 ASN B CA 1
ATOM 5316 C C . ASN B 1 203 ? 19.031 -26.734 -25.281 1 96.62 203 ASN B C 1
ATOM 5318 O O . ASN B 1 203 ? 19.047 -25.5 -25.375 1 96.62 203 ASN B O 1
ATOM 5322 N N . LEU B 1 204 ? 18.062 -27.453 -24.828 1 98 204 LEU B N 1
ATOM 5323 C CA . LEU B 1 204 ? 16.859 -26.766 -24.344 1 98 204 LEU B CA 1
ATOM 5324 C C . LEU B 1 204 ? 17.203 -25.891 -23.141 1 98 204 LEU B C 1
ATOM 5326 O O . LEU B 1 204 ? 16.828 -24.719 -23.109 1 98 204 LEU B O 1
ATOM 5330 N N . LEU B 1 205 ? 17.906 -26.469 -22.156 1 97.38 205 LEU B N 1
ATOM 5331 C CA . LEU B 1 205 ? 18.266 -25.703 -20.969 1 97.38 205 LEU B CA 1
ATOM 5332 C C . LEU B 1 205 ? 19.078 -24.469 -21.328 1 97.38 205 LEU B C 1
ATOM 5334 O O . LEU B 1 205 ? 18.922 -23.406 -20.719 1 97.38 205 LEU B O 1
ATOM 5338 N N . SER B 1 206 ? 19.953 -24.625 -22.312 1 96 206 SER B N 1
ATOM 5339 C CA . SER B 1 206 ? 20.766 -23.5 -22.766 1 96 206 SER B CA 1
ATOM 5340 C C . SER B 1 206 ? 19.891 -22.406 -23.375 1 96 206 SER B C 1
ATOM 5342 O O . SER B 1 206 ? 20.109 -21.219 -23.141 1 96 206 SER B O 1
ATOM 5344 N N . ALA B 1 207 ? 18.922 -22.781 -24.109 1 96.31 207 ALA B N 1
ATOM 5345 C CA . ALA B 1 207 ? 18.031 -21.828 -24.766 1 96.31 207 ALA B CA 1
ATOM 5346 C C . ALA B 1 207 ? 17.156 -21.109 -23.734 1 96.31 207 ALA B C 1
ATOM 5348 O O . ALA B 1 207 ? 16.875 -19.922 -23.891 1 96.31 207 ALA B O 1
ATOM 5349 N N . VAL B 1 208 ? 16.734 -21.75 -22.734 1 96.38 208 VAL B N 1
ATOM 5350 C CA . VAL B 1 208 ? 15.82 -21.25 -21.703 1 96.38 208 VAL B CA 1
ATOM 5351 C C . VAL B 1 208 ? 16.469 -20.078 -20.953 1 96.38 208 VAL B C 1
ATOM 5353 O O . VAL B 1 208 ? 15.773 -19.219 -20.422 1 96.38 208 VAL B O 1
ATOM 5356 N N . GLN B 1 209 ? 17.75 -20.047 -20.984 1 92.5 209 GLN B N 1
ATOM 5357 C CA . GLN B 1 209 ? 18.484 -19.016 -20.266 1 92.5 209 GLN B CA 1
ATOM 5358 C C . GLN B 1 209 ? 18.078 -17.625 -20.75 1 92.5 209 GLN B C 1
ATOM 5360 O O . GLN B 1 209 ? 18.172 -16.641 -20.016 1 92.5 209 GLN B O 1
ATOM 5365 N N . THR B 1 210 ? 17.594 -17.578 -21.938 1 92.88 210 THR B N 1
ATOM 5366 C CA . THR B 1 210 ? 17.25 -16.281 -22.5 1 92.88 210 THR B CA 1
ATOM 5367 C C . THR B 1 210 ? 15.742 -16.047 -22.469 1 92.88 210 THR B C 1
ATOM 5369 O O . THR B 1 210 ? 15.266 -14.992 -22.906 1 92.88 210 THR B O 1
ATOM 5372 N N . TRP B 1 211 ? 15.008 -17.016 -22.016 1 95.44 211 TRP B N 1
ATOM 5373 C CA . TRP B 1 211 ? 13.547 -16.922 -22.031 1 95.44 211 TRP B CA 1
ATOM 5374 C C . TRP B 1 211 ? 13.07 -15.844 -21.078 1 95.44 211 TRP B C 1
ATOM 5376 O O . TRP B 1 211 ? 13.695 -15.586 -20.047 1 95.44 211 TRP B O 1
ATOM 5386 N N . LYS B 1 212 ? 12.055 -15.188 -21.453 1 93.56 212 LYS B N 1
ATOM 5387 C CA . LYS B 1 212 ? 11.234 -14.297 -20.641 1 93.56 212 LYS B CA 1
ATOM 5388 C C . LYS B 1 212 ? 9.75 -14.594 -20.828 1 93.56 212 LYS B C 1
ATOM 5390 O O . LYS B 1 212 ? 9.359 -15.258 -21.797 1 93.56 212 LYS B O 1
ATOM 5395 N N . PRO B 1 213 ? 9.008 -14.172 -19.781 1 92.56 213 PRO B N 1
ATOM 5396 C CA . PRO B 1 213 ? 7.574 -14.367 -20.016 1 92.56 213 PRO B CA 1
ATOM 5397 C C . PRO B 1 213 ? 7.105 -13.789 -21.344 1 92.56 213 PRO B C 1
ATOM 5399 O O . PRO B 1 213 ? 7.684 -12.82 -21.844 1 92.56 213 PRO B O 1
ATOM 5402 N N . LYS B 1 214 ? 6.133 -14.414 -21.938 1 93.19 214 LYS B N 1
ATOM 5403 C CA . LYS B 1 214 ? 5.594 -14.102 -23.266 1 93.19 214 LYS B CA 1
ATOM 5404 C C . LYS B 1 214 ? 6.527 -14.586 -24.375 1 93.19 214 LYS B C 1
ATOM 5406 O O . LYS B 1 214 ? 6.727 -13.898 -25.375 1 93.19 214 LYS B O 1
ATOM 5411 N N . HIS B 1 215 ? 7.098 -15.703 -24.094 1 94.81 215 HIS B N 1
ATOM 5412 C CA . HIS B 1 215 ? 7.941 -16.375 -25.078 1 94.81 215 HIS B CA 1
ATOM 5413 C C . HIS B 1 215 ? 7.113 -17.266 -26 1 94.81 215 HIS B C 1
ATOM 5415 O O . HIS B 1 215 ? 6.242 -18 -25.531 1 94.81 215 HIS B O 1
ATOM 5421 N N . SER B 1 216 ? 7.375 -17.234 -27.297 1 96.25 216 SER B N 1
ATOM 5422 C CA . SER B 1 216 ? 6.633 -18.031 -28.266 1 96.25 216 SER B CA 1
ATOM 5423 C C . SER B 1 216 ? 7.559 -18.953 -29.047 1 96.25 216 SER B C 1
ATOM 5425 O O . SER B 1 216 ? 8.664 -18.562 -29.422 1 96.25 216 SER B O 1
ATOM 5427 N N . ILE B 1 217 ? 7.109 -20.172 -29.281 1 97.12 217 ILE B N 1
ATOM 5428 C CA . ILE B 1 217 ? 7.883 -21.188 -29.984 1 97.12 217 ILE B CA 1
ATOM 5429 C C . ILE B 1 217 ? 7.039 -21.797 -31.094 1 97.12 217 ILE B C 1
ATOM 5431 O O . ILE B 1 217 ? 5.898 -22.219 -30.859 1 97.12 217 ILE B O 1
ATOM 5435 N N . VAL B 1 218 ? 7.574 -21.844 -32.281 1 96.94 218 VAL B N 1
ATOM 5436 C CA . VAL B 1 218 ? 6.992 -22.531 -33.438 1 96.94 218 VAL B CA 1
ATOM 5437 C C . VAL B 1 218 ? 7.957 -23.609 -33.938 1 96.94 218 VAL B C 1
ATOM 5439 O O . VAL B 1 218 ? 9.125 -23.312 -34.219 1 96.94 218 VAL B O 1
ATOM 5442 N N . LEU B 1 219 ? 7.469 -24.828 -34 1 96.31 219 LEU B N 1
ATOM 5443 C CA . LEU B 1 219 ? 8.305 -25.922 -34.469 1 96.31 219 LEU B CA 1
ATOM 5444 C C . LEU B 1 219 ? 8.562 -25.812 -35.969 1 96.31 219 LEU B C 1
ATOM 5446 O O . LEU B 1 219 ? 7.695 -25.359 -36.719 1 96.31 219 LEU B O 1
ATOM 5450 N N . ASP B 1 220 ? 9.742 -26.281 -36.406 1 93 220 ASP B N 1
ATOM 5451 C CA . ASP B 1 220 ? 10.094 -26.281 -37.844 1 93 220 ASP B CA 1
ATOM 5452 C C . ASP B 1 220 ? 9.133 -27.141 -38.656 1 93 220 ASP B C 1
ATOM 5454 O O . ASP B 1 220 ? 8.805 -26.812 -39.781 1 93 220 ASP B O 1
ATOM 5458 N N . GLU B 1 221 ? 8.703 -28.219 -38.031 1 92.38 221 GLU B N 1
ATOM 5459 C CA . GLU B 1 221 ? 7.793 -29.156 -38.656 1 92.38 221 GLU B CA 1
ATOM 5460 C C . GLU B 1 221 ? 6.492 -28.484 -39.094 1 92.38 221 GLU B C 1
ATOM 5462 O O . GLU B 1 221 ? 5.859 -28.875 -40.062 1 92.38 221 GLU B O 1
ATOM 5467 N N . ILE B 1 222 ? 6.07 -27.5 -38.344 1 94.5 222 ILE B N 1
ATOM 5468 C CA . ILE B 1 222 ? 4.816 -26.797 -38.625 1 94.5 222 ILE B CA 1
ATOM 5469 C C . ILE B 1 222 ? 4.926 -26.062 -39.969 1 94.5 222 ILE B C 1
ATOM 5471 O O . ILE B 1 222 ? 4.012 -26.125 -40.781 1 94.5 222 ILE B O 1
ATOM 5475 N N . TYR B 1 223 ? 5.996 -25.438 -40.188 1 94.25 223 TYR B N 1
ATOM 5476 C CA . TYR B 1 223 ? 6.199 -24.719 -41.438 1 94.25 223 TYR B CA 1
ATOM 5477 C C . TYR B 1 223 ? 6.164 -25.672 -42.625 1 94.25 223 TYR B C 1
ATOM 5479 O O . TYR B 1 223 ? 5.57 -25.375 -43.656 1 94.25 223 TYR B O 1
ATOM 5487 N N . GLU B 1 224 ? 6.77 -26.812 -42.438 1 91.94 224 GLU B N 1
ATOM 5488 C CA . GLU B 1 224 ? 6.812 -27.828 -43.5 1 91.94 224 GLU B CA 1
ATOM 5489 C C . GLU B 1 224 ? 5.434 -28.438 -43.719 1 91.94 224 GLU B C 1
ATOM 5491 O O . GLU B 1 224 ? 4.988 -28.562 -44.875 1 91.94 224 GLU B O 1
ATOM 5496 N N . MET B 1 225 ? 4.805 -28.781 -42.656 1 92 225 MET B N 1
ATOM 5497 C CA . MET B 1 225 ? 3.523 -29.484 -42.719 1 92 225 MET B CA 1
ATOM 5498 C C . MET B 1 225 ? 2.457 -28.625 -43.375 1 92 225 MET B C 1
ATOM 5500 O O . MET B 1 225 ? 1.596 -29.141 -44.094 1 92 225 MET B O 1
ATOM 5504 N N . TYR B 1 226 ? 2.521 -27.375 -43.188 1 93.5 226 TYR B N 1
ATOM 5505 C CA . TYR B 1 226 ? 1.453 -26.5 -43.656 1 93.5 226 TYR B CA 1
ATOM 5506 C C . TYR B 1 226 ? 1.956 -25.547 -44.75 1 93.5 226 TYR B C 1
ATOM 5508 O O . TYR B 1 226 ? 1.253 -24.625 -45.156 1 93.5 226 TYR B O 1
ATOM 5516 N N . ASP B 1 227 ? 3.139 -25.734 -45.219 1 93.62 227 ASP B N 1
ATOM 5517 C CA . ASP B 1 227 ? 3.746 -24.922 -46.25 1 93.62 227 ASP B CA 1
ATOM 5518 C C . ASP B 1 227 ? 3.656 -23.438 -45.938 1 93.62 227 ASP B C 1
ATOM 5520 O O . ASP B 1 227 ? 3.135 -22.656 -46.719 1 93.62 227 ASP B O 1
ATOM 5524 N N . LEU B 1 228 ? 4.148 -23.141 -44.75 1 93.94 228 LEU B N 1
ATOM 5525 C CA . LEU B 1 228 ? 4.109 -21.766 -44.281 1 93.94 228 LEU B CA 1
ATOM 5526 C C . LEU B 1 228 ? 5.473 -21.094 -44.406 1 93.94 228 LEU B C 1
ATOM 5528 O O . LEU B 1 228 ? 6.508 -21.766 -44.344 1 93.94 228 LEU B O 1
ATOM 5532 N N . LYS B 1 229 ? 5.461 -19.688 -44.531 1 91.44 229 LYS B N 1
ATOM 5533 C CA . LYS B 1 229 ? 6.688 -18.906 -44.531 1 91.44 229 LYS B CA 1
ATOM 5534 C C . LYS B 1 229 ? 7.129 -18.594 -43.094 1 91.44 229 LYS B C 1
ATOM 5536 O O . LYS B 1 229 ? 6.32 -18.656 -42.156 1 91.44 229 LYS B O 1
ATOM 5541 N N . LYS B 1 230 ? 8.359 -18.297 -42.938 1 88.25 230 LYS B N 1
ATOM 5542 C CA . LYS B 1 230 ? 8.93 -18.062 -41.625 1 88.25 230 LYS B CA 1
ATOM 5543 C C . LYS B 1 230 ? 8.297 -16.844 -40.938 1 88.25 230 LYS B C 1
ATOM 5545 O O . LYS B 1 230 ? 8.242 -16.75 -39.719 1 88.25 230 LYS B O 1
ATOM 5550 N N . ASP B 1 231 ? 7.734 -15.977 -41.844 1 89.88 231 ASP B N 1
ATOM 5551 C CA . ASP B 1 231 ? 7.152 -14.75 -41.312 1 89.88 231 ASP B CA 1
ATOM 5552 C C . ASP B 1 231 ? 5.637 -14.875 -41.156 1 89.88 231 ASP B C 1
ATOM 5554 O O . ASP B 1 231 ? 4.934 -13.867 -41.031 1 89.88 231 ASP B O 1
ATOM 5558 N N . HIS B 1 232 ? 5.191 -16.094 -41.156 1 92.38 232 HIS B N 1
ATOM 5559 C CA . HIS B 1 232 ? 3.764 -16.328 -40.969 1 92.38 232 HIS B CA 1
ATOM 5560 C C . HIS B 1 232 ? 3.268 -15.688 -39.688 1 92.38 232 HIS B C 1
ATOM 5562 O O . HIS B 1 232 ? 3.938 -15.766 -38.656 1 92.38 232 HIS B O 1
ATOM 5568 N N . ASP B 1 233 ? 2.133 -15.047 -39.781 1 93.06 233 ASP B N 1
ATOM 5569 C CA . ASP B 1 233 ? 1.53 -14.398 -38.625 1 93.06 233 ASP B CA 1
ATOM 5570 C C . ASP B 1 233 ? 0.623 -15.359 -37.875 1 93.06 233 ASP B C 1
ATOM 5572 O O . ASP B 1 233 ? -0.53 -15.57 -38.25 1 93.06 233 ASP B O 1
ATOM 5576 N N . PHE B 1 234 ? 1.037 -15.914 -36.781 1 94.5 234 PHE B N 1
ATOM 5577 C CA . PHE B 1 234 ? 0.288 -16.875 -35.969 1 94.5 234 PHE B CA 1
ATOM 5578 C C . PHE B 1 234 ? -0.666 -16.156 -35.031 1 94.5 234 PHE B C 1
ATOM 5580 O O . PHE B 1 234 ? -0.467 -14.984 -34.719 1 94.5 234 PHE B O 1
ATOM 5587 N N . LEU B 1 235 ? -1.68 -16.844 -34.594 1 94.12 235 LEU B N 1
ATOM 5588 C CA . LEU B 1 235 ? -2.596 -16.344 -33.562 1 94.12 235 LEU B CA 1
ATOM 5589 C C . LEU B 1 235 ? -1.845 -15.984 -32.312 1 94.12 235 LEU B C 1
ATOM 5591 O O . LEU B 1 235 ? -0.967 -16.734 -31.859 1 94.12 235 LEU B O 1
ATOM 5595 N N . LYS B 1 236 ? -2.191 -14.797 -31.828 1 94.31 236 LYS B N 1
ATOM 5596 C CA . LYS B 1 236 ? -1.51 -14.344 -30.609 1 94.31 236 LYS B CA 1
ATOM 5597 C C . LYS B 1 236 ? -2.24 -14.812 -29.359 1 94.31 236 LYS B C 1
ATOM 5599 O O . LYS B 1 236 ? -3.471 -14.797 -29.312 1 94.31 236 LYS B O 1
ATOM 5604 N N . PHE B 1 237 ? -1.458 -15.32 -28.422 1 96.06 237 PHE B N 1
ATOM 5605 C CA . PHE B 1 237 ? -1.978 -15.734 -27.125 1 96.06 237 PHE B CA 1
ATOM 5606 C C . PHE B 1 237 ? -1.432 -14.852 -26.016 1 96.06 237 PHE B C 1
ATOM 5608 O O . PHE B 1 237 ? -0.386 -14.219 -26.172 1 96.06 237 PHE B O 1
ATOM 5615 N N . ASN B 1 238 ? -2.102 -14.758 -24.859 1 94.38 238 ASN B N 1
ATOM 5616 C CA . ASN B 1 238 ? -1.677 -13.93 -23.734 1 94.38 238 ASN B CA 1
ATOM 5617 C C . ASN B 1 238 ? -0.926 -14.75 -22.688 1 94.38 238 ASN B C 1
ATOM 5619 O O . ASN B 1 238 ? -0.445 -14.203 -21.703 1 94.38 238 ASN B O 1
ATOM 5623 N N . ASP B 1 239 ? -0.65 -15.953 -22.984 1 96.06 239 ASP B N 1
ATOM 5624 C CA . ASP B 1 239 ? 0.017 -16.844 -22.047 1 96.06 239 ASP B CA 1
ATOM 5625 C C . ASP B 1 239 ? 1.501 -16.5 -21.922 1 96.06 239 ASP B C 1
ATOM 5627 O O . ASP B 1 239 ? 2.055 -15.805 -22.781 1 96.06 239 ASP B O 1
ATOM 5631 N N . SER B 1 240 ? 2.086 -16.953 -20.797 1 95.94 240 SER B N 1
ATOM 5632 C CA . SER B 1 240 ? 3.494 -16.672 -20.547 1 95.94 240 SER B CA 1
ATOM 5633 C C . SER B 1 240 ? 4.395 -17.453 -21.5 1 95.94 240 SER B C 1
ATOM 5635 O O . SER B 1 240 ? 5.508 -17.016 -21.797 1 95.94 240 SER B O 1
ATOM 5637 N N . LEU B 1 241 ? 3.996 -18.625 -21.875 1 97.75 241 LEU B N 1
ATOM 5638 C CA . LEU B 1 241 ? 4.668 -19.438 -22.891 1 97.75 241 LEU B CA 1
ATOM 5639 C C . LEU B 1 241 ? 3.676 -19.922 -23.938 1 97.75 241 LEU B C 1
ATOM 5641 O O . LEU B 1 241 ? 2.6 -20.422 -23.609 1 97.75 241 LEU B O 1
ATOM 5645 N N . VAL B 1 242 ? 4.078 -19.672 -25.141 1 98.19 242 VAL B N 1
ATOM 5646 C CA . VAL B 1 242 ? 3.229 -20.125 -26.25 1 98.19 242 VAL B CA 1
ATOM 5647 C C . VAL B 1 242 ? 3.994 -21.109 -27.125 1 98.19 242 VAL B C 1
ATOM 5649 O O . VAL B 1 242 ? 5.062 -20.781 -27.641 1 98.19 242 VAL B O 1
ATOM 5652 N N . VAL B 1 243 ? 3.541 -22.281 -27.172 1 98.06 243 VAL B N 1
ATOM 5653 C CA . VAL B 1 243 ? 4.027 -23.297 -28.094 1 98.06 243 VAL B CA 1
ATOM 5654 C C . VAL B 1 243 ? 2.891 -23.75 -29.016 1 98.06 243 VAL B C 1
ATOM 5656 O O . VAL B 1 243 ? 1.933 -24.375 -28.562 1 98.06 243 VAL B O 1
ATOM 5659 N N . TYR B 1 244 ? 3.012 -23.406 -30.25 1 97.19 244 TYR B N 1
ATOM 5660 C CA . TYR B 1 244 ? 1.929 -23.703 -31.188 1 97.19 244 TYR B CA 1
ATOM 5661 C C . TYR B 1 244 ? 1.789 -25.203 -31.422 1 97.19 244 TYR B C 1
ATOM 5663 O O . TYR B 1 244 ? 2.781 -25.891 -31.641 1 97.19 244 TYR B O 1
ATOM 5671 N N . ASP B 1 245 ? 0.577 -25.672 -31.328 1 96.62 245 ASP B N 1
ATOM 5672 C CA . ASP B 1 245 ? 0.275 -27.094 -31.547 1 96.62 245 ASP B CA 1
ATOM 5673 C C . ASP B 1 245 ? 0.353 -27.438 -33.031 1 96.62 245 ASP B C 1
ATOM 5675 O O . ASP B 1 245 ? -0.389 -26.891 -33.844 1 96.62 245 ASP B O 1
ATOM 5679 N N . PRO B 1 246 ? 1.211 -28.359 -33.375 1 95.5 246 PRO B N 1
ATOM 5680 C CA . PRO B 1 246 ? 1.346 -28.719 -34.812 1 95.5 246 PRO B CA 1
ATOM 5681 C C . PRO B 1 246 ? 0.044 -29.25 -35.406 1 95.5 246 PRO B C 1
ATOM 5683 O O . PRO B 1 246 ? -0.173 -29.141 -36.594 1 95.5 246 PRO B O 1
ATOM 5686 N N . VAL B 1 247 ? -0.843 -29.75 -34.562 1 94.81 247 VAL B N 1
ATOM 5687 C CA . VAL B 1 247 ? -2.035 -30.391 -35.094 1 94.81 247 VAL B CA 1
ATOM 5688 C C . VAL B 1 247 ? -3.217 -29.422 -35.031 1 94.81 247 VAL B C 1
ATOM 5690 O O . VAL B 1 247 ? -4.285 -29.703 -35.594 1 94.81 247 VAL B O 1
ATOM 5693 N N . ASP B 1 248 ? -3.082 -28.391 -34.344 1 93.81 248 ASP B N 1
ATOM 5694 C CA . ASP B 1 248 ? -4.078 -27.328 -34.219 1 93.81 248 ASP B CA 1
ATOM 5695 C C . ASP B 1 248 ? -3.418 -25.984 -33.969 1 93.81 248 ASP B C 1
ATOM 5697 O O . ASP B 1 248 ? -3.225 -25.594 -32.812 1 93.81 248 ASP B O 1
ATOM 5701 N N . LEU B 1 249 ? -3.223 -25.234 -34.969 1 93.06 249 LEU B N 1
ATOM 5702 C CA . LEU B 1 249 ? -2.426 -24.016 -34.875 1 93.06 249 LEU B CA 1
ATOM 5703 C C . LEU B 1 249 ? -3.143 -22.953 -34.062 1 93.06 249 LEU B C 1
ATOM 5705 O O . LEU B 1 249 ? -2.541 -21.938 -33.688 1 93.06 249 LEU B O 1
ATOM 5709 N N . ASN B 1 250 ? -4.363 -23.141 -33.688 1 92.88 250 ASN B N 1
ATOM 5710 C CA . ASN B 1 250 ? -5.113 -22.203 -32.844 1 92.88 250 ASN B CA 1
ATOM 5711 C C . ASN B 1 250 ? -5.047 -22.578 -31.375 1 92.88 250 ASN B C 1
ATOM 5713 O O . ASN B 1 250 ? -5.812 -22.062 -30.562 1 92.88 250 ASN B O 1
ATOM 5717 N N . ARG B 1 251 ? -4.184 -23.469 -31.062 1 94.5 251 ARG B N 1
ATOM 5718 C CA . ARG B 1 251 ? -4.07 -23.953 -29.688 1 94.5 251 ARG B CA 1
ATOM 5719 C C . ARG B 1 251 ? -2.656 -23.781 -29.156 1 94.5 251 ARG B C 1
ATOM 5721 O O . ARG B 1 251 ? -1.681 -24.016 -29.875 1 94.5 251 ARG B O 1
ATOM 5728 N N . ASN B 1 252 ? -2.609 -23.281 -27.984 1 96.75 252 ASN B N 1
ATOM 5729 C CA . ASN B 1 252 ? -1.353 -23.219 -27.25 1 96.75 252 ASN B CA 1
ATOM 5730 C C . ASN B 1 252 ? -1.149 -24.453 -26.375 1 96.75 252 ASN B C 1
ATOM 5732 O O . ASN B 1 252 ? -1.875 -24.672 -25.406 1 96.75 252 ASN B O 1
ATOM 5736 N N . VAL B 1 253 ? -0.161 -25.234 -26.703 1 96.88 253 VAL B N 1
ATOM 5737 C CA . VAL B 1 253 ? 0.096 -26.469 -25.969 1 96.88 253 VAL B CA 1
ATOM 5738 C C . VAL B 1 253 ? 0.452 -26.156 -24.516 1 96.88 253 VAL B C 1
ATOM 5740 O O . VAL B 1 253 ? 0.165 -26.953 -23.625 1 96.88 253 VAL B O 1
ATOM 5743 N N . ALA B 1 254 ? 1.008 -24.984 -24.25 1 97.5 254 ALA B N 1
ATOM 5744 C CA . ALA B 1 254 ? 1.473 -24.609 -22.906 1 97.5 254 ALA B CA 1
ATOM 5745 C C . ALA B 1 254 ? 0.402 -23.828 -22.156 1 97.5 254 ALA B C 1
ATOM 5747 O O . ALA B 1 254 ? 0.7 -23.156 -21.172 1 97.5 254 ALA B O 1
ATOM 5748 N N . ALA B 1 255 ? -0.828 -23.875 -22.516 1 95.44 255 ALA B N 1
ATOM 5749 C CA . ALA B 1 255 ? -1.903 -23.078 -21.953 1 95.44 255 ALA B CA 1
ATOM 5750 C C . ALA B 1 255 ? -2.08 -23.359 -20.469 1 95.44 255 ALA B C 1
ATOM 5752 O O . ALA B 1 255 ? -2.424 -22.469 -19.688 1 95.44 255 ALA B O 1
ATOM 5753 N N . ALA B 1 256 ? -1.806 -24.609 -20.078 1 93.94 256 ALA B N 1
ATOM 5754 C CA . ALA B 1 256 ? -2.031 -25.016 -18.688 1 93.94 256 ALA B CA 1
ATOM 5755 C C . ALA B 1 256 ? -0.881 -24.562 -17.797 1 93.94 256 ALA B C 1
ATOM 5757 O O . ALA B 1 256 ? -1.016 -24.531 -16.562 1 93.94 256 ALA B O 1
ATOM 5758 N N . LEU B 1 257 ? 0.251 -24.219 -18.328 1 96.94 257 LEU B N 1
ATOM 5759 C CA . LEU B 1 257 ? 1.445 -23.828 -17.578 1 96.94 257 LEU B CA 1
ATOM 5760 C C . LEU B 1 257 ? 1.299 -22.438 -17 1 96.94 257 LEU B C 1
ATOM 5762 O O . LEU B 1 257 ? 1.109 -21.469 -17.734 1 96.94 257 LEU B O 1
ATOM 5766 N N . ASN B 1 258 ? 1.408 -22.391 -15.734 1 95.5 258 ASN B N 1
ATOM 5767 C CA . ASN B 1 258 ? 1.274 -21.062 -15.148 1 95.5 258 ASN B CA 1
ATOM 5768 C C . ASN B 1 258 ? 2.604 -20.312 -15.148 1 95.5 258 ASN B C 1
ATOM 5770 O O . ASN B 1 258 ? 3.662 -20.922 -15.32 1 95.5 258 ASN B O 1
ATOM 5774 N N . LYS B 1 259 ? 2.504 -19.062 -14.984 1 96.75 259 LYS B N 1
ATOM 5775 C CA . LYS B 1 259 ? 3.637 -18.156 -15.109 1 96.75 259 LYS B CA 1
ATOM 5776 C C . LYS B 1 259 ? 4.719 -18.484 -14.078 1 96.75 259 LYS B C 1
ATOM 5778 O O . LYS B 1 259 ? 5.906 -18.5 -14.406 1 96.75 259 LYS B O 1
ATOM 5783 N N . GLU B 1 260 ? 4.359 -18.734 -12.875 1 96.62 260 GLU B N 1
ATOM 5784 C CA . GLU B 1 260 ? 5.324 -19.016 -11.812 1 96.62 260 GLU B CA 1
ATOM 5785 C C . GLU B 1 260 ? 6.129 -20.281 -12.117 1 96.62 260 GLU B C 1
ATOM 5787 O O . GLU B 1 260 ? 7.344 -20.312 -11.906 1 96.62 260 GLU B O 1
ATOM 5792 N N . ASN B 1 261 ? 5.488 -21.312 -12.578 1 97.25 261 ASN B N 1
ATOM 5793 C CA . ASN B 1 261 ? 6.176 -22.547 -12.906 1 97.25 261 ASN B CA 1
ATOM 5794 C C . ASN B 1 261 ? 7.121 -22.375 -14.094 1 97.25 261 ASN B C 1
ATOM 5796 O O . ASN B 1 261 ? 8.18 -23 -14.141 1 97.25 261 ASN B O 1
ATOM 5800 N N . LEU B 1 262 ? 6.695 -21.562 -15.055 1 97.94 262 LEU B N 1
ATOM 5801 C CA . LEU B 1 262 ? 7.629 -21.219 -16.125 1 97.94 262 LEU B CA 1
ATOM 5802 C C . LEU B 1 262 ? 8.883 -20.562 -15.555 1 97.94 262 LEU B C 1
ATOM 5804 O O . LEU B 1 262 ? 10 -20.922 -15.922 1 97.94 262 LEU B O 1
ATOM 5808 N N . CYS B 1 263 ? 8.672 -19.672 -14.648 1 97.69 263 CYS B N 1
ATOM 5809 C CA . CYS B 1 263 ? 9.789 -18.938 -14.062 1 97.69 263 CYS B CA 1
ATOM 5810 C C . CYS B 1 263 ? 10.656 -19.844 -13.211 1 97.69 263 CYS B C 1
ATOM 5812 O O . CYS B 1 263 ? 11.883 -19.703 -13.172 1 97.69 263 CYS B O 1
ATOM 5814 N N . LYS B 1 264 ? 9.984 -20.766 -12.539 1 97.31 264 LYS B N 1
ATOM 5815 C CA . LYS B 1 264 ? 10.758 -21.781 -11.828 1 97.31 264 LYS B CA 1
ATOM 5816 C C . LYS B 1 264 ? 11.656 -22.562 -12.789 1 97.31 264 LYS B C 1
ATOM 5818 O O . LYS B 1 264 ? 12.828 -22.797 -12.5 1 97.31 264 LYS B O 1
ATOM 5823 N N . PHE B 1 265 ? 11.109 -22.922 -13.891 1 97.81 265 PHE B N 1
ATOM 5824 C CA . PHE B 1 265 ? 11.875 -23.672 -14.898 1 97.81 265 PHE B CA 1
ATOM 5825 C C . PHE B 1 265 ? 13.078 -22.859 -15.367 1 97.81 265 PHE B C 1
ATOM 5827 O O . PHE B 1 265 ? 14.188 -23.375 -15.445 1 97.81 265 PHE B O 1
ATOM 5834 N N . ILE B 1 266 ? 12.828 -21.594 -15.656 1 97.12 266 ILE B N 1
ATOM 5835 C CA . ILE B 1 266 ? 13.891 -20.719 -16.109 1 97.12 266 ILE B CA 1
ATOM 5836 C C . ILE B 1 266 ? 14.977 -20.609 -15.047 1 97.12 266 ILE B C 1
ATOM 5838 O O . ILE B 1 266 ? 16.156 -20.797 -15.328 1 97.12 266 ILE B O 1
ATOM 5842 N N . PHE B 1 267 ? 14.625 -20.438 -13.828 1 96.69 267 PHE B N 1
ATOM 5843 C CA . PHE B 1 267 ? 15.547 -20.234 -12.711 1 96.69 267 PHE B CA 1
ATOM 5844 C C . PHE B 1 267 ? 16.375 -21.5 -12.469 1 96.69 267 PHE B C 1
ATOM 5846 O O . PHE B 1 267 ? 17.609 -21.438 -12.43 1 96.69 267 PHE B O 1
ATOM 5853 N N . TYR B 1 268 ? 15.703 -22.625 -12.359 1 96.38 268 TYR B N 1
ATOM 5854 C CA . TYR B 1 268 ? 16.406 -23.844 -11.977 1 96.38 268 TYR B CA 1
AT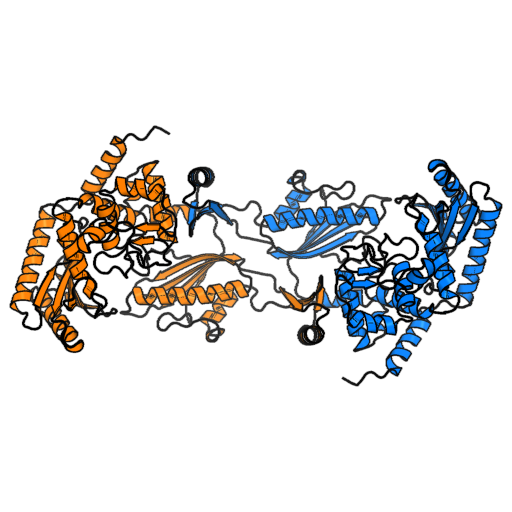OM 5855 C C . TYR B 1 268 ? 17.203 -24.406 -13.141 1 96.38 268 TYR B C 1
ATOM 5857 O O . TYR B 1 268 ? 18.172 -25.125 -12.938 1 96.38 268 TYR B O 1
ATOM 5865 N N . SER B 1 269 ? 16.781 -24.141 -14.375 1 96.19 269 SER B N 1
ATOM 5866 C CA . SER B 1 269 ? 17.609 -24.484 -15.523 1 96.19 269 SER B CA 1
ATOM 5867 C C . SER B 1 269 ? 18.969 -23.766 -15.461 1 96.19 269 SER B C 1
ATOM 5869 O O . SER B 1 269 ? 20 -24.375 -15.695 1 96.19 269 SER B O 1
ATOM 5871 N N . LYS B 1 270 ? 18.891 -22.5 -15.125 1 93.88 270 LYS B N 1
ATOM 5872 C CA . LYS B 1 270 ? 20.125 -21.719 -14.977 1 93.88 270 LYS B CA 1
ATOM 5873 C C . LYS B 1 270 ? 20.984 -22.281 -13.844 1 93.88 270 LYS B C 1
ATOM 5875 O O . LYS B 1 270 ? 22.203 -22.422 -14 1 93.88 270 LYS B O 1
ATOM 5880 N N . MET B 1 271 ? 20.375 -22.562 -12.758 1 93.38 271 MET B N 1
ATOM 5881 C CA . MET B 1 271 ? 21.094 -23.094 -11.602 1 93.38 271 MET B CA 1
ATOM 5882 C C . MET B 1 271 ? 21.766 -24.422 -11.938 1 93.38 271 MET B C 1
ATOM 5884 O O . MET B 1 271 ? 22.906 -24.688 -11.531 1 93.38 271 MET B O 1
ATOM 5888 N N . PHE B 1 272 ? 21.047 -25.297 -12.672 1 95.75 272 PHE B N 1
ATOM 5889 C CA . PHE B 1 272 ? 21.594 -26.594 -13.07 1 95.75 272 PHE B CA 1
ATOM 5890 C C . PHE B 1 272 ? 22.812 -26.406 -13.977 1 95.75 272 PHE B C 1
ATOM 5892 O O . PHE B 1 272 ? 23.812 -27.109 -13.812 1 95.75 272 PHE B O 1
ATOM 5899 N N . LEU B 1 273 ? 22.703 -25.484 -14.914 1 94.19 273 LEU B N 1
ATOM 5900 C CA . LEU B 1 273 ? 23.797 -25.281 -15.859 1 94.19 273 LEU B CA 1
ATOM 5901 C C . LEU B 1 273 ? 25.016 -24.703 -15.148 1 94.19 273 LEU B C 1
ATOM 5903 O O . LEU B 1 273 ? 26.156 -25 -15.539 1 94.19 273 LEU B O 1
ATOM 5907 N N . LYS B 1 274 ? 24.828 -23.984 -14.133 1 91.31 274 LYS B N 1
ATOM 5908 C CA . LYS B 1 274 ? 25.938 -23.391 -13.391 1 91.31 274 LYS B CA 1
ATOM 5909 C C . LYS B 1 274 ? 26.594 -24.422 -12.469 1 91.31 274 LYS B C 1
ATOM 5911 O O . LYS B 1 274 ? 27.828 -24.5 -12.391 1 91.31 274 LYS B O 1
ATOM 5916 N N . LYS B 1 275 ? 25.719 -25.141 -11.797 1 92.06 275 LYS B N 1
ATOM 5917 C CA . LYS B 1 275 ? 26.203 -26.188 -10.898 1 92.06 275 LYS B CA 1
ATOM 5918 C C . LYS B 1 275 ? 25.359 -27.453 -11.031 1 92.06 275 LYS B C 1
ATOM 5920 O O . LYS B 1 275 ? 24.469 -27.703 -10.219 1 92.06 275 LYS B O 1
ATOM 5925 N N . PRO B 1 276 ? 25.734 -28.281 -11.984 1 94.06 276 PRO B N 1
ATOM 5926 C CA . PRO B 1 276 ? 24.938 -29.484 -12.227 1 94.06 276 PRO B CA 1
ATOM 5927 C C . PRO B 1 276 ? 24.969 -30.453 -11.047 1 94.06 276 PRO B C 1
ATOM 5929 O O . PRO B 1 276 ? 25.984 -30.594 -10.375 1 94.06 276 PRO B O 1
ATOM 5932 N N . SER B 1 277 ? 23.891 -30.984 -10.773 1 94.19 277 SER B N 1
ATOM 5933 C CA . SER B 1 277 ? 23.75 -31.953 -9.695 1 94.19 277 SER B CA 1
ATOM 5934 C C . SER B 1 277 ? 22.609 -32.938 -9.969 1 94.19 277 SER B C 1
ATOM 5936 O O . SER B 1 277 ? 21.578 -32.562 -10.523 1 94.19 277 SER B O 1
ATOM 5938 N N . LYS B 1 278 ? 22.734 -34.156 -9.555 1 95.38 278 LYS B N 1
ATOM 5939 C CA . LYS B 1 278 ? 21.719 -35.188 -9.719 1 95.38 278 LYS B CA 1
ATOM 5940 C C . LYS B 1 278 ? 20.484 -34.875 -8.875 1 95.38 278 LYS B C 1
ATOM 5942 O O . LYS B 1 278 ? 19.375 -35.344 -9.164 1 95.38 278 LYS B O 1
ATOM 5947 N N . GLU B 1 279 ? 20.672 -34.062 -7.949 1 94.81 279 GLU B N 1
ATOM 5948 C CA . GLU B 1 279 ? 19.609 -33.75 -6.992 1 94.81 279 GLU B CA 1
ATOM 5949 C C . GLU B 1 279 ? 18.422 -33.062 -7.684 1 94.81 279 GLU B C 1
ATOM 5951 O O . GLU B 1 279 ? 17.281 -33.219 -7.238 1 94.81 279 GLU B O 1
ATOM 5956 N N . PHE B 1 280 ? 18.688 -32.344 -8.742 1 96.81 280 PHE B N 1
ATOM 5957 C CA . PHE B 1 280 ? 17.625 -31.656 -9.453 1 96.81 280 PHE B CA 1
ATOM 5958 C C . PHE B 1 280 ? 16.578 -32.625 -9.961 1 96.81 280 PHE B C 1
ATOM 5960 O O . PHE B 1 280 ? 15.43 -32.25 -10.18 1 96.81 280 PHE B O 1
ATOM 5967 N N . PHE B 1 281 ? 16.953 -33.875 -10.062 1 97.38 281 PHE B N 1
ATOM 5968 C CA . PHE B 1 281 ? 16.094 -34.875 -10.672 1 97.38 281 PHE B CA 1
ATOM 5969 C C . PHE B 1 281 ? 15.367 -35.688 -9.602 1 97.38 281 PHE B C 1
ATOM 5971 O O . PHE B 1 281 ? 14.477 -36.5 -9.914 1 97.38 281 PHE B O 1
ATOM 5978 N N . TYR B 1 282 ? 15.789 -35.562 -8.359 1 95.12 282 TYR B N 1
ATOM 5979 C CA . TYR B 1 282 ? 15.305 -36.469 -7.324 1 95.12 282 TYR B CA 1
ATOM 5980 C C . TYR B 1 282 ? 14.758 -35.688 -6.133 1 95.12 282 TYR B C 1
ATOM 5982 O O . TYR B 1 282 ? 15.398 -35.625 -5.082 1 95.12 282 TYR B O 1
ATOM 5990 N N . GLY B 1 283 ? 13.562 -35.156 -6.234 1 91.38 283 GLY B N 1
ATOM 5991 C CA . GLY B 1 283 ? 12.852 -34.531 -5.133 1 91.38 283 GLY B CA 1
ATOM 5992 C C . GLY B 1 283 ? 13.43 -33.188 -4.742 1 91.38 283 GLY B C 1
ATOM 5993 O O . GLY B 1 283 ? 13.477 -32.844 -3.559 1 91.38 283 GLY B O 1
ATOM 5994 N N . PHE B 1 284 ? 13.969 -32.438 -5.566 1 92.56 284 PHE B N 1
ATOM 5995 C CA . PHE B 1 284 ? 14.57 -31.141 -5.336 1 92.56 284 PHE B CA 1
ATOM 5996 C C . PHE B 1 284 ? 13.547 -30.156 -4.762 1 92.56 284 PHE B C 1
ATOM 5998 O O . PHE B 1 284 ? 13.859 -29.391 -3.855 1 92.56 284 PHE B O 1
ATOM 6005 N N . TYR B 1 285 ? 12.391 -30.219 -5.219 1 90.88 285 TYR B N 1
ATOM 6006 C CA . TYR B 1 285 ? 11.312 -29.344 -4.746 1 90.88 285 TYR B CA 1
ATOM 6007 C C . TYR B 1 285 ? 11.039 -29.578 -3.266 1 90.88 285 TYR B C 1
ATOM 6009 O O . TYR B 1 285 ? 10.891 -28.625 -2.498 1 90.88 285 TYR B O 1
ATOM 6017 N N . LYS B 1 286 ? 10.898 -30.812 -2.889 1 91.25 286 LYS B N 1
ATOM 6018 C CA . LYS B 1 286 ? 10.648 -31.141 -1.49 1 91.25 286 LYS B CA 1
ATOM 6019 C C . LYS B 1 286 ? 11.789 -30.672 -0.596 1 91.25 286 LYS B C 1
ATOM 6021 O O . LYS B 1 286 ? 11.547 -30.109 0.478 1 91.25 286 LYS B O 1
ATOM 6026 N N . LYS B 1 287 ? 12.969 -30.922 -1.04 1 91.75 287 LYS B N 1
ATOM 6027 C CA . LYS B 1 287 ? 14.141 -30.484 -0.284 1 91.75 287 LYS B CA 1
ATOM 6028 C C . LYS B 1 287 ? 14.148 -28.969 -0.101 1 91.75 287 LYS B C 1
ATOM 6030 O O . LYS B 1 287 ? 14.398 -28.484 0.997 1 91.75 287 LYS B O 1
ATOM 6035 N N . THR B 1 288 ? 13.93 -28.312 -1.145 1 91.19 288 THR B N 1
ATOM 6036 C CA . THR B 1 288 ? 13.898 -26.844 -1.104 1 91.19 288 THR B CA 1
ATOM 6037 C C . THR B 1 288 ? 12.781 -26.359 -0.191 1 91.19 288 THR B C 1
ATOM 6039 O O . THR B 1 288 ? 12.977 -25.406 0.581 1 91.19 288 THR B O 1
ATOM 6042 N N . THR B 1 289 ? 11.648 -26.953 -0.292 1 91.5 289 THR B N 1
ATOM 6043 C CA . THR B 1 289 ? 10.523 -26.578 0.557 1 91.5 289 THR B CA 1
ATOM 6044 C C . THR B 1 289 ? 10.859 -26.812 2.029 1 91.5 289 THR B C 1
ATOM 6046 O O . THR B 1 289 ? 10.531 -25.969 2.879 1 91.5 289 THR B O 1
ATOM 6049 N N . ASP B 1 290 ? 11.461 -27.922 2.295 1 91.88 290 ASP B N 1
ATOM 6050 C CA . ASP B 1 290 ? 11.867 -28.234 3.664 1 91.88 290 ASP B CA 1
ATOM 6051 C C . ASP B 1 290 ? 12.852 -27.188 4.195 1 91.88 290 ASP B C 1
ATOM 6053 O O . ASP B 1 290 ? 12.742 -26.766 5.348 1 91.88 290 ASP B O 1
ATOM 6057 N N . LEU B 1 291 ? 13.758 -26.859 3.391 1 92.38 291 LEU B N 1
ATOM 6058 C CA . LEU B 1 291 ? 14.711 -25.828 3.77 1 92.38 291 LEU B CA 1
ATOM 6059 C C . LEU B 1 291 ? 14.008 -24.5 4.043 1 92.38 291 LEU B C 1
ATOM 6061 O O . LEU B 1 291 ? 14.328 -23.812 5.016 1 92.38 291 LEU B O 1
ATOM 6065 N N . LEU B 1 292 ? 13.117 -24.156 3.211 1 92.5 292 LEU B N 1
ATOM 6066 C CA . LEU B 1 292 ? 12.367 -22.906 3.338 1 92.5 292 LEU B CA 1
ATOM 6067 C C . LEU B 1 292 ? 11.539 -22.891 4.617 1 92.5 292 LEU B C 1
ATOM 6069 O O . LEU B 1 292 ? 11.234 -21.828 5.156 1 92.5 292 LEU B O 1
ATOM 6073 N N . ASN B 1 293 ? 11.18 -24.031 5.047 1 91.38 293 ASN B N 1
ATOM 6074 C CA . ASN B 1 293 ? 10.336 -24.141 6.23 1 91.38 293 ASN B CA 1
ATOM 6075 C C . ASN B 1 293 ? 11.148 -24.047 7.516 1 91.38 293 ASN B C 1
ATOM 6077 O O . ASN B 1 293 ? 10.586 -23.938 8.609 1 91.38 293 ASN B O 1
ATOM 6081 N N . GLN B 1 294 ? 12.422 -24.094 7.41 1 92.81 294 GLN B N 1
ATOM 6082 C CA . GLN B 1 294 ? 13.297 -23.922 8.57 1 92.81 294 GLN B CA 1
ATOM 6083 C C . GLN B 1 294 ? 13.547 -22.453 8.859 1 92.81 294 GLN B C 1
ATOM 6085 O O . GLN B 1 294 ? 14.68 -21.969 8.758 1 92.81 294 GLN B O 1
ATOM 6090 N N . ARG B 1 295 ? 12.578 -21.812 9.211 1 91.56 295 ARG B N 1
ATOM 6091 C CA . ARG B 1 295 ? 12.602 -20.375 9.492 1 91.56 295 ARG B CA 1
ATOM 6092 C C . ARG B 1 295 ? 11.562 -20.016 10.555 1 91.56 295 ARG B C 1
ATOM 6094 O O . ARG B 1 295 ? 10.719 -20.844 10.914 1 91.56 295 ARG B O 1
ATOM 6101 N N . LYS B 1 296 ? 11.703 -18.844 11.117 1 92.56 296 LYS B N 1
ATOM 6102 C CA . LYS B 1 296 ? 10.641 -18.312 11.969 1 92.56 296 LYS B CA 1
ATOM 6103 C C . LYS B 1 296 ? 9.352 -18.109 11.172 1 92.56 296 LYS B C 1
ATOM 6105 O O . LYS B 1 296 ? 9.391 -17.688 10.016 1 92.56 296 LYS B O 1
ATOM 6110 N N . ARG B 1 297 ? 8.258 -18.484 11.797 1 94.25 297 ARG B N 1
ATOM 6111 C CA . ARG B 1 297 ? 6.98 -18.453 11.086 1 94.25 297 ARG B CA 1
ATOM 6112 C C . ARG B 1 297 ? 6.066 -17.375 11.656 1 94.25 297 ARG B C 1
ATOM 6114 O O . ARG B 1 297 ? 6.285 -16.875 12.766 1 94.25 297 ARG B O 1
ATOM 6121 N N . GLY B 1 298 ? 5.145 -16.984 10.781 1 96.19 298 GLY B N 1
ATOM 6122 C CA . GLY B 1 298 ? 4.062 -16.141 11.258 1 96.19 298 GLY B CA 1
ATOM 6123 C C . GLY B 1 298 ? 2.951 -16.922 11.938 1 96.19 298 GLY B C 1
ATOM 6124 O O . GLY B 1 298 ? 3.186 -18 12.484 1 96.19 298 GLY B O 1
ATOM 6125 N N . TYR B 1 299 ? 1.805 -16.266 12.055 1 97.5 299 TYR B N 1
ATOM 6126 C CA . TYR B 1 299 ? 0.646 -16.906 12.656 1 97.5 299 TYR B CA 1
ATOM 6127 C C . TYR B 1 299 ? -0.009 -17.875 11.68 1 97.5 299 TYR B C 1
ATOM 6129 O O . TYR B 1 299 ? -0.367 -17.5 10.562 1 97.5 299 TYR B O 1
ATOM 6137 N N . LEU B 1 300 ? -0.157 -19.172 12.062 1 98.25 300 LEU B N 1
ATOM 6138 C CA . LEU B 1 300 ? -0.596 -20.219 11.141 1 98.25 300 LEU B CA 1
ATOM 6139 C C . LEU B 1 300 ? -2.045 -20.609 11.414 1 98.25 300 LEU B C 1
ATOM 6141 O O . LEU B 1 300 ? -2.422 -20.859 12.562 1 98.25 300 LEU B O 1
ATOM 6145 N N . ILE B 1 301 ? -2.826 -20.594 10.336 1 98.38 301 ILE B N 1
ATOM 6146 C CA . ILE B 1 301 ? -4.199 -21.078 10.391 1 98.38 301 ILE B CA 1
ATOM 6147 C C . ILE B 1 301 ? -4.473 -22 9.203 1 98.38 301 ILE B C 1
ATOM 6149 O O . ILE B 1 301 ? -4.07 -21.703 8.07 1 98.38 301 ILE B O 1
ATOM 6153 N N . THR B 1 302 ? -5.094 -23.156 9.461 1 98.56 302 THR B N 1
ATOM 6154 C CA . THR B 1 302 ? -5.516 -24.062 8.398 1 98.56 302 THR B CA 1
ATOM 6155 C C . THR B 1 302 ? -6.988 -24.422 8.555 1 98.56 302 THR B C 1
ATOM 6157 O O . THR B 1 302 ? -7.434 -24.766 9.656 1 98.56 302 THR B O 1
ATOM 6160 N N . LEU B 1 303 ? -7.715 -24.266 7.539 1 98.12 303 LEU B N 1
ATOM 6161 C CA . LEU B 1 303 ? -9.078 -24.781 7.488 1 98.12 303 LEU B CA 1
ATOM 6162 C C . LEU B 1 303 ? -9.117 -26.203 6.938 1 98.12 303 LEU B C 1
ATOM 6164 O O . LEU B 1 303 ? -8.516 -26.484 5.898 1 98.12 303 LEU B O 1
ATOM 6168 N N . GLU B 1 304 ? -9.75 -27.047 7.637 1 98.06 304 GLU B N 1
ATOM 6169 C CA . GLU B 1 304 ? -9.984 -28.406 7.188 1 98.06 304 GLU B CA 1
ATOM 6170 C C . GLU B 1 304 ? -11.43 -28.609 6.746 1 98.06 304 GLU B C 1
ATOM 6172 O O . GLU B 1 304 ? -12.344 -28.594 7.574 1 98.06 304 GLU B O 1
ATOM 6177 N N . ILE B 1 305 ? -11.578 -28.859 5.492 1 97.12 305 ILE B N 1
ATOM 6178 C CA . ILE B 1 305 ? -12.906 -29.047 4.906 1 97.12 305 ILE B CA 1
ATOM 6179 C C . ILE B 1 305 ? -13.07 -30.484 4.426 1 97.12 305 ILE B C 1
ATOM 6181 O O . ILE B 1 305 ? -12.18 -31.031 3.781 1 97.12 305 ILE B O 1
ATOM 6185 N N . LEU B 1 306 ? -14.18 -31.047 4.68 1 95.12 306 LEU B N 1
ATOM 6186 C CA . LEU B 1 306 ? -14.438 -32.406 4.23 1 95.12 306 LEU B CA 1
ATOM 6187 C C . LEU B 1 306 ? -14.5 -32.469 2.707 1 95.12 306 LEU B C 1
ATOM 6189 O O . LEU B 1 306 ? -15.156 -31.641 2.072 1 95.12 306 LEU B O 1
ATOM 6193 N N . ARG B 1 307 ? -13.773 -33.438 2.184 1 94 307 ARG B N 1
ATOM 6194 C CA . ARG B 1 307 ? -13.766 -33.656 0.741 1 94 307 ARG B CA 1
ATOM 6195 C C . ARG B 1 307 ? -14.812 -34.688 0.334 1 94 307 ARG B C 1
ATOM 6197 O O . ARG B 1 307 ? -14.875 -35.781 0.907 1 94 307 ARG B O 1
ATOM 6204 N N . PRO B 1 308 ? -15.641 -34.312 -0.65 1 89.94 308 PRO B N 1
ATOM 6205 C CA . PRO B 1 308 ? -16.609 -35.312 -1.106 1 89.94 308 PRO B CA 1
ATOM 6206 C C . PRO B 1 308 ? -15.93 -36.5 -1.8 1 89.94 308 PRO B C 1
ATOM 6208 O O . PRO B 1 308 ? -14.898 -36.344 -2.455 1 89.94 308 PRO B O 1
ATOM 6211 N N . GLU B 1 309 ? -16.594 -37.594 -1.713 1 85.44 309 GLU B N 1
ATOM 6212 C CA . GLU B 1 309 ? -16.078 -38.812 -2.334 1 85.44 309 GLU B CA 1
ATOM 6213 C C . GLU B 1 309 ? -16.266 -38.781 -3.846 1 85.44 309 GLU B C 1
ATOM 6215 O O . GLU B 1 309 ? -17.203 -38.156 -4.344 1 85.44 309 GLU B O 1
ATOM 6220 N N . ASN B 1 310 ? -15.367 -39.406 -4.652 1 77.62 310 ASN B N 1
ATOM 6221 C CA . ASN B 1 310 ? -15.484 -39.719 -6.074 1 77.62 310 ASN B CA 1
ATOM 6222 C C . ASN B 1 310 ? -15.445 -38.469 -6.93 1 77.62 310 ASN B C 1
ATOM 6224 O O . ASN B 1 310 ? -16.094 -38.406 -7.973 1 77.62 310 ASN B O 1
ATOM 6228 N N . ILE B 1 311 ? -14.984 -37.375 -6.289 1 83.56 311 ILE B N 1
ATOM 6229 C CA . ILE B 1 311 ? -14.742 -36.188 -7.102 1 83.56 311 ILE B CA 1
ATOM 6230 C C . ILE B 1 311 ? -13.25 -36.031 -7.406 1 83.56 311 ILE B C 1
ATOM 6232 O O . ILE B 1 311 ? -12.422 -36.125 -6.5 1 83.56 311 ILE B O 1
ATOM 6236 N N . VAL B 1 312 ? -12.922 -35.875 -8.68 1 82.31 312 VAL B N 1
ATOM 6237 C CA . VAL B 1 312 ? -11.531 -35.906 -9.125 1 82.31 312 VAL B CA 1
ATOM 6238 C C . VAL B 1 312 ? -10.852 -34.594 -8.719 1 82.31 312 VAL B C 1
ATOM 6240 O O . VAL B 1 312 ? -11.523 -33.562 -8.5 1 82.31 312 VAL B O 1
ATOM 6243 N N . GLU B 1 313 ? -9.57 -34.562 -8.688 1 86.56 313 GLU B N 1
ATOM 6244 C CA . GLU B 1 313 ? -8.758 -33.438 -8.258 1 86.56 313 GLU B CA 1
ATOM 6245 C C . GLU B 1 313 ? -8.961 -32.25 -9.164 1 86.56 313 GLU B C 1
ATOM 6247 O O . GLU B 1 313 ? -8.938 -31.094 -8.695 1 86.56 313 GLU B O 1
ATOM 6252 N N . ASP B 1 314 ? -9.156 -32.438 -10.336 1 85.88 314 ASP B N 1
ATOM 6253 C CA . ASP B 1 314 ? -9.273 -31.344 -11.305 1 85.88 314 ASP B CA 1
ATOM 6254 C C . ASP B 1 314 ? -10.531 -30.531 -11.07 1 85.88 314 ASP B C 1
ATOM 6256 O O . ASP B 1 314 ? -10.672 -29.422 -11.594 1 85.88 314 ASP B O 1
ATOM 6260 N N . VAL B 1 315 ? -11.461 -31.094 -10.32 1 86.88 315 VAL B N 1
ATOM 6261 C CA . VAL B 1 315 ? -12.664 -30.375 -9.938 1 86.88 315 VAL B CA 1
ATOM 6262 C C . VAL B 1 315 ? -12.469 -29.703 -8.578 1 86.88 315 VAL B C 1
ATOM 6264 O O . VAL B 1 315 ? -12.906 -28.578 -8.367 1 86.88 315 VAL B O 1
ATOM 6267 N N . ILE B 1 316 ? -11.789 -30.375 -7.699 1 92.25 316 ILE B N 1
ATOM 6268 C CA . ILE B 1 316 ? -11.641 -29.969 -6.309 1 92.25 316 ILE B CA 1
ATOM 6269 C C . ILE B 1 316 ? -10.711 -28.75 -6.227 1 92.25 316 ILE B C 1
ATOM 6271 O O . ILE B 1 316 ? -11.031 -27.766 -5.555 1 92.25 316 ILE B O 1
ATOM 6275 N N . TYR B 1 317 ? -9.656 -28.75 -6.883 1 93.62 317 TYR B N 1
ATOM 6276 C CA . TYR B 1 317 ? -8.609 -27.734 -6.715 1 93.62 317 TYR B CA 1
ATOM 6277 C C . TYR B 1 317 ? -9.094 -26.375 -7.18 1 93.62 317 TYR B C 1
ATOM 6279 O O . TYR B 1 317 ? -8.914 -25.375 -6.488 1 93.62 317 TYR B O 1
ATOM 6287 N N . PRO B 1 318 ? -9.789 -26.328 -8.305 1 92.81 318 PRO B N 1
ATOM 6288 C CA . PRO B 1 318 ? -10.32 -25 -8.672 1 92.81 318 PRO B CA 1
ATOM 6289 C C . PRO B 1 318 ? -11.297 -24.453 -7.637 1 92.81 318 PRO B C 1
ATOM 6291 O O . PRO B 1 318 ? -11.344 -23.234 -7.418 1 92.81 318 PRO B O 1
ATOM 6294 N N . GLN B 1 319 ? -12.047 -25.281 -7.074 1 95.5 319 GLN B N 1
ATOM 6295 C CA . GLN B 1 319 ? -12.992 -24.859 -6.051 1 95.5 319 GLN B CA 1
ATOM 6296 C C . GLN B 1 319 ? -12.266 -24.359 -4.805 1 95.5 319 GLN B C 1
ATOM 6298 O O . GLN B 1 319 ? -12.648 -23.344 -4.219 1 95.5 319 GLN B O 1
ATOM 6303 N N . MET B 1 320 ? -11.211 -25.062 -4.41 1 96.44 320 MET B N 1
ATOM 6304 C CA . MET B 1 320 ? -10.383 -24.609 -3.291 1 96.44 320 MET B CA 1
ATOM 6305 C C . MET B 1 320 ? -9.766 -23.25 -3.582 1 96.44 320 MET B C 1
ATOM 6307 O O . MET B 1 320 ? -9.75 -22.375 -2.715 1 96.44 320 MET B O 1
ATOM 6311 N N . GLU B 1 321 ? -9.328 -23.125 -4.762 1 95.38 321 GLU B N 1
ATOM 6312 C CA . GLU B 1 321 ? -8.711 -21.859 -5.16 1 95.38 321 GLU B CA 1
ATOM 6313 C C . GLU B 1 321 ? -9.719 -20.719 -5.113 1 95.38 321 GLU B C 1
ATOM 6315 O O . GLU B 1 321 ? -9.398 -19.625 -4.66 1 95.38 321 GLU B O 1
ATOM 6320 N N . LYS B 1 322 ? -10.852 -20.984 -5.598 1 95.06 322 LYS B N 1
ATOM 6321 C CA . LYS B 1 322 ? -11.906 -19.969 -5.629 1 95.06 322 LYS B CA 1
ATOM 6322 C C . LYS B 1 322 ? -12.258 -19.5 -4.223 1 95.06 322 LYS B C 1
ATOM 6324 O O . LYS B 1 322 ? -12.328 -18.297 -3.965 1 95.06 322 LYS B O 1
ATOM 6329 N N . ILE B 1 323 ? -12.484 -20.406 -3.373 1 96.06 323 ILE B N 1
ATOM 6330 C CA . ILE B 1 323 ? -12.859 -20.047 -2.01 1 96.06 323 ILE B CA 1
ATOM 6331 C C . ILE B 1 323 ? -11.703 -19.328 -1.32 1 96.06 323 ILE B C 1
ATOM 6333 O O . ILE B 1 323 ? -11.906 -18.344 -0.609 1 96.06 323 ILE B O 1
ATOM 6337 N N . GLN B 1 324 ? -10.547 -19.828 -1.466 1 96.81 324 GLN B N 1
ATOM 6338 C CA . GLN B 1 324 ? -9.383 -19.219 -0.83 1 96.81 324 GLN B CA 1
ATOM 6339 C C . GLN B 1 324 ? -9.164 -17.797 -1.331 1 96.81 324 GLN B C 1
ATOM 6341 O O . GLN B 1 324 ? -8.836 -16.906 -0.55 1 96.81 324 GLN B O 1
ATOM 6346 N N . LYS B 1 325 ? -9.359 -17.609 -2.561 1 96.69 325 LYS B N 1
ATOM 6347 C CA . LYS B 1 325 ? -9.266 -16.266 -3.127 1 96.69 325 LYS B CA 1
ATOM 6348 C C . LYS B 1 325 ? -10.305 -15.336 -2.512 1 96.69 325 LYS B C 1
ATOM 6350 O O . LYS B 1 325 ? -10.008 -14.18 -2.201 1 96.69 325 LYS B O 1
ATOM 6355 N N . SER B 1 326 ? -11.461 -15.812 -2.42 1 97.06 326 SER B N 1
ATOM 6356 C CA . SER B 1 326 ? -12.539 -15.039 -1.81 1 97.06 326 SER B CA 1
ATOM 6357 C C . SER B 1 326 ? -12.211 -14.68 -0.364 1 97.06 326 SER B C 1
ATOM 6359 O O . SER B 1 326 ? -12.43 -13.539 0.063 1 97.06 326 SER B O 1
ATOM 6361 N N . ILE B 1 327 ? -11.688 -15.617 0.343 1 97.62 327 ILE B N 1
ATOM 6362 C CA . ILE B 1 327 ? -11.312 -15.383 1.734 1 97.62 327 ILE B CA 1
ATOM 6363 C C . ILE B 1 327 ? -10.164 -14.383 1.801 1 97.62 327 ILE B C 1
ATOM 6365 O O . ILE B 1 327 ? -10.148 -13.508 2.67 1 97.62 327 ILE B O 1
ATOM 6369 N N . ASN B 1 328 ? -9.227 -14.547 0.922 1 98.12 328 ASN B N 1
ATOM 6370 C CA . ASN B 1 328 ? -8.109 -13.617 0.868 1 98.12 328 ASN B CA 1
ATOM 6371 C C . ASN B 1 328 ? -8.578 -12.18 0.68 1 98.12 328 ASN B C 1
ATOM 6373 O O . ASN B 1 328 ? -8.023 -11.258 1.276 1 98.12 328 ASN B O 1
ATOM 6377 N N . LYS B 1 329 ? -9.516 -12.008 -0.166 1 97.38 329 LYS B N 1
ATOM 6378 C CA . LYS B 1 329 ? -10.086 -10.68 -0.369 1 97.38 329 LYS B CA 1
ATOM 6379 C C . LYS B 1 329 ? -10.656 -10.117 0.932 1 97.38 329 LYS B C 1
ATOM 6381 O O . LYS B 1 329 ? -10.422 -8.953 1.27 1 97.38 329 LYS B O 1
ATOM 6386 N N . LEU B 1 330 ? -11.375 -10.938 1.602 1 96.88 330 LEU B N 1
ATOM 6387 C CA . LEU B 1 330 ? -11.969 -10.547 2.875 1 96.88 330 LEU B CA 1
ATOM 6388 C C . LEU B 1 330 ? -10.891 -10.203 3.895 1 96.88 330 LEU B C 1
ATOM 6390 O O . LEU B 1 330 ? -11.031 -9.234 4.648 1 96.88 330 LEU B O 1
ATOM 6394 N N . VAL B 1 331 ? -9.859 -11.023 3.973 1 98 331 VAL B N 1
ATOM 6395 C CA . VAL B 1 331 ? -8.734 -10.812 4.875 1 98 331 VAL B CA 1
ATOM 6396 C C . VAL B 1 331 ? -8.141 -9.422 4.645 1 98 331 VAL B C 1
ATOM 6398 O O . VAL B 1 331 ? -7.938 -8.664 5.598 1 98 331 VAL B O 1
ATOM 6401 N N . LYS B 1 332 ? -7.926 -9.07 3.422 1 97.31 332 LYS B N 1
ATOM 6402 C CA . LYS B 1 332 ? -7.352 -7.773 3.068 1 97.31 332 LYS B CA 1
ATOM 6403 C C . LYS B 1 332 ? -8.312 -6.637 3.391 1 97.31 332 LYS B C 1
ATOM 6405 O O . LYS B 1 332 ? -7.898 -5.582 3.877 1 97.31 332 LYS B O 1
ATOM 6410 N N . GLU B 1 333 ? -9.5 -6.836 3.113 1 96.38 333 GLU B N 1
ATOM 6411 C CA . GLU B 1 333 ? -10.531 -5.828 3.375 1 96.38 333 GLU B CA 1
ATOM 6412 C C . GLU B 1 333 ? -10.586 -5.48 4.859 1 96.38 333 GLU B C 1
ATOM 6414 O O . GLU B 1 333 ? -10.977 -4.367 5.223 1 96.38 333 GLU B O 1
ATOM 6419 N N . HIS B 1 334 ? -10.25 -6.398 5.645 1 96.75 334 HIS B N 1
ATOM 6420 C CA . HIS B 1 334 ? -10.305 -6.168 7.082 1 96.75 334 HIS B CA 1
ATOM 6421 C C . HIS B 1 334 ? -8.922 -5.875 7.648 1 96.75 334 HIS B C 1
ATOM 6423 O O . HIS B 1 334 ? -8.695 -6.031 8.852 1 96.75 334 HIS B O 1
ATOM 6429 N N . ASP B 1 335 ? -7.934 -5.555 6.82 1 95.69 335 ASP B N 1
ATOM 6430 C CA . ASP B 1 335 ? -6.641 -4.941 7.121 1 95.69 335 ASP B CA 1
ATOM 6431 C C . ASP B 1 335 ? -5.66 -5.973 7.668 1 95.69 335 ASP B C 1
ATOM 6433 O O . ASP B 1 335 ? -4.66 -5.617 8.297 1 95.69 335 ASP B O 1
ATOM 6437 N N . PHE B 1 336 ? -5.984 -7.273 7.578 1 97.94 336 PHE B N 1
ATOM 6438 C CA . PHE B 1 336 ? -5 -8.297 7.898 1 97.94 336 PHE B CA 1
ATOM 6439 C C . PHE B 1 336 ? -4.074 -8.547 6.711 1 97.94 336 PHE B C 1
ATOM 6441 O O . PHE B 1 336 ? -4.324 -8.055 5.609 1 97.94 336 PHE B O 1
ATOM 6448 N N . GLU B 1 337 ? -2.982 -9.25 7.031 1 97.5 337 GLU B N 1
ATOM 6449 C CA . GLU B 1 337 ? -2.008 -9.5 5.973 1 97.5 337 GLU B CA 1
ATOM 6450 C C . GLU B 1 337 ? -1.394 -10.891 6.102 1 97.5 337 GLU B C 1
ATOM 6452 O O . GLU B 1 337 ? -0.979 -11.289 7.188 1 97.5 337 GLU B O 1
ATOM 6457 N N . TYR B 1 338 ? -1.429 -11.594 5.016 1 97.56 338 TYR B N 1
ATOM 6458 C CA . TYR B 1 338 ? -0.787 -12.898 5.008 1 97.56 338 TYR B CA 1
ATOM 6459 C C . TYR B 1 338 ? 0.528 -12.859 4.238 1 97.56 338 TYR B C 1
ATOM 6461 O O . TYR B 1 338 ? 0.683 -12.078 3.303 1 97.56 338 TYR B O 1
ATOM 6469 N N . LEU B 1 339 ? 1.434 -13.734 4.711 1 96.38 339 LEU B N 1
ATOM 6470 C CA . LEU B 1 339 ? 2.721 -13.938 4.051 1 96.38 339 LEU B CA 1
ATOM 6471 C C . LEU B 1 339 ? 2.588 -14.891 2.873 1 96.38 339 LEU B C 1
ATOM 6473 O O . LEU B 1 339 ? 3.156 -14.648 1.805 1 96.38 339 LEU B O 1
ATOM 6477 N N . GLN B 1 340 ? 1.851 -15.898 3.102 1 95.94 340 GLN B N 1
ATOM 6478 C CA . GLN B 1 340 ? 1.615 -16.922 2.086 1 95.94 340 GLN B CA 1
ATOM 6479 C C . GLN B 1 340 ? 0.35 -17.719 2.389 1 95.94 340 GLN B C 1
ATOM 6481 O O . GLN B 1 340 ? -0.177 -17.656 3.5 1 95.94 340 GLN B O 1
ATOM 6486 N N . TYR B 1 341 ? -0.116 -18.359 1.366 1 96.75 341 TYR B N 1
ATOM 6487 C CA . TYR B 1 341 ? -1.225 -19.312 1.494 1 96.75 341 TYR B CA 1
ATOM 6488 C C . TYR B 1 341 ? -1.095 -20.438 0.489 1 96.75 341 TYR B C 1
ATOM 6490 O O . TYR B 1 341 ? -0.445 -20.297 -0.549 1 96.75 341 TYR B O 1
ATOM 6498 N N . GLN B 1 342 ? -1.623 -21.641 0.873 1 95.88 342 GLN B N 1
ATOM 6499 C CA . GLN B 1 342 ? -1.604 -22.828 0.021 1 95.88 342 GLN B CA 1
ATOM 6500 C C . GLN B 1 342 ? -2.848 -23.688 0.241 1 95.88 342 GLN B C 1
ATOM 6502 O O . GLN B 1 342 ? -3.533 -23.547 1.256 1 95.88 342 GLN B O 1
ATOM 6507 N N . ASN B 1 343 ? -3.141 -24.484 -0.733 1 96.81 343 ASN B N 1
ATOM 6508 C CA . ASN B 1 343 ? -4.199 -25.469 -0.569 1 96.81 343 ASN B CA 1
ATOM 6509 C C . ASN B 1 343 ? -3.73 -26.875 -0.982 1 96.81 343 ASN B C 1
ATOM 6511 O O . ASN B 1 343 ? -2.818 -27 -1.8 1 96.81 343 ASN B O 1
ATOM 6515 N N . PHE B 1 344 ? -4.262 -27.859 -0.346 1 96.19 344 PHE B N 1
ATOM 6516 C CA . PHE B 1 344 ? -3.955 -29.266 -0.595 1 96.19 344 PHE B CA 1
ATOM 6517 C C . PHE B 1 344 ? -5.141 -30.141 -0.229 1 96.19 344 PHE B C 1
ATOM 6519 O O . PHE B 1 344 ? -5.82 -29.906 0.77 1 96.19 344 PHE B O 1
ATOM 6526 N N . ALA B 1 345 ? -5.379 -31.109 -1.092 1 95.75 345 ALA B N 1
ATOM 6527 C CA . ALA B 1 345 ? -6.461 -32.031 -0.793 1 95.75 345 ALA B CA 1
ATOM 6528 C C . ALA B 1 345 ? -5.945 -33.469 -0.751 1 95.75 345 ALA B C 1
ATOM 6530 O O . ALA B 1 345 ? -5.164 -33.906 -1.613 1 95.75 345 ALA B O 1
ATOM 6531 N N . ASP B 1 346 ? -6.238 -34.125 0.271 1 93.25 346 ASP B N 1
ATOM 6532 C CA . ASP B 1 346 ? -6.074 -35.594 0.259 1 93.25 346 ASP B CA 1
ATOM 6533 C C . ASP B 1 346 ? -7.398 -36.281 -0.038 1 93.25 346 ASP B C 1
ATOM 6535 O O . ASP B 1 346 ? -8.32 -35.688 -0.586 1 93.25 346 ASP B O 1
ATOM 6539 N N . ASP B 1 347 ? -7.477 -37.594 0.156 1 90.38 347 ASP B N 1
ATOM 6540 C CA . ASP B 1 347 ? -8.641 -38.375 -0.246 1 90.38 347 ASP B CA 1
ATOM 6541 C C . ASP B 1 347 ? -9.883 -37.938 0.537 1 90.38 347 ASP B C 1
ATOM 6543 O O . ASP B 1 347 ? -11.008 -38.062 0.039 1 90.38 347 ASP B O 1
ATOM 6547 N N . ASN B 1 348 ? -9.703 -37.375 1.693 1 93.69 348 ASN B N 1
ATOM 6548 C CA . ASN B 1 348 ? -10.852 -37.156 2.559 1 93.69 348 ASN B CA 1
ATOM 6549 C C . ASN B 1 348 ? -11 -35.688 2.949 1 93.69 348 ASN B C 1
ATOM 6551 O O . ASN B 1 348 ? -12.055 -35.281 3.43 1 93.69 348 ASN B O 1
ATOM 6555 N N . THR B 1 349 ? -9.945 -34.969 2.805 1 96.31 349 THR B N 1
ATOM 6556 C CA . THR B 1 349 ? -9.953 -33.656 3.393 1 96.31 349 THR B CA 1
ATOM 6557 C C . THR B 1 349 ? -9.328 -32.625 2.438 1 96.31 349 THR B C 1
ATOM 6559 O O . THR B 1 349 ? -8.344 -32.938 1.76 1 96.31 349 THR B O 1
ATOM 6562 N N . CYS B 1 350 ? -9.945 -31.484 2.326 1 97.25 350 CYS B N 1
ATOM 6563 C CA . CYS B 1 350 ? -9.367 -30.328 1.673 1 97.25 350 CYS B CA 1
ATOM 6564 C C . CYS B 1 350 ? -8.75 -29.375 2.695 1 97.25 350 CYS B C 1
ATOM 6566 O O . CYS B 1 350 ? -9.422 -28.953 3.646 1 97.25 350 CYS B O 1
ATOM 6568 N N . TYR B 1 351 ? -7.559 -29 2.521 1 97.81 351 TYR B N 1
ATOM 6569 C CA . TYR B 1 351 ? -6.855 -28.094 3.428 1 97.81 351 TYR B CA 1
ATOM 6570 C C . TYR B 1 351 ? -6.625 -26.734 2.779 1 97.81 351 TYR B C 1
ATOM 6572 O O . TYR B 1 351 ? -6.105 -26.656 1.664 1 97.81 351 TYR B O 1
ATOM 6580 N N . LEU B 1 352 ? -7.031 -25.719 3.398 1 98.06 352 LEU B N 1
ATOM 6581 C CA . LEU B 1 352 ? -6.668 -24.344 3.062 1 98.06 352 LEU B CA 1
ATOM 6582 C C . LEU B 1 352 ? -5.805 -23.719 4.156 1 98.06 352 LEU B C 1
ATOM 6584 O O . LEU B 1 352 ? -6.273 -23.516 5.277 1 98.06 352 LEU B O 1
ATOM 6588 N N . SER B 1 353 ? -4.57 -23.359 3.822 1 98.38 353 SER B N 1
ATOM 6589 C CA . SER B 1 353 ? -3.629 -22.922 4.848 1 98.38 353 SER B CA 1
ATOM 6590 C C . SER B 1 353 ? -3.158 -21.484 4.594 1 98.38 353 SER B C 1
ATOM 6592 O O . SER B 1 353 ? -2.959 -21.094 3.445 1 98.38 353 SER B O 1
ATOM 6594 N N . TRP B 1 354 ? -2.967 -20.719 5.695 1 98.38 354 TRP B N 1
ATOM 6595 C CA . TRP B 1 354 ? -2.426 -19.375 5.652 1 98.38 354 TRP B CA 1
ATOM 6596 C C . TRP B 1 354 ? -1.32 -19.188 6.684 1 98.38 354 TRP B C 1
ATOM 6598 O O . TRP B 1 354 ? -1.377 -19.766 7.77 1 98.38 354 TRP B O 1
ATOM 6608 N N . GLU B 1 355 ? -0.359 -18.453 6.359 1 98.19 355 GLU B N 1
ATOM 6609 C CA . GLU B 1 355 ? 0.609 -17.859 7.281 1 98.19 355 GLU B CA 1
ATOM 6610 C C . GLU B 1 355 ? 0.468 -16.344 7.332 1 98.19 355 GLU B C 1
ATOM 6612 O O . GLU B 1 355 ? 0.753 -15.656 6.352 1 98.19 355 GLU B O 1
ATOM 6617 N N . PHE B 1 356 ? 0.093 -15.828 8.508 1 98.12 356 PHE B N 1
ATOM 6618 C CA . PHE B 1 356 ? -0.252 -14.414 8.609 1 98.12 356 PHE B CA 1
ATOM 6619 C C . PHE B 1 356 ? 0.91 -13.617 9.188 1 98.12 356 PHE B C 1
ATOM 6621 O O . PHE B 1 356 ? 1.582 -14.07 10.117 1 98.12 356 PHE B O 1
ATOM 6628 N N . LEU B 1 357 ? 1.098 -12.438 8.602 1 97 357 LEU B N 1
ATOM 6629 C CA . LEU B 1 357 ? 1.982 -11.43 9.18 1 97 357 LEU B CA 1
ATOM 6630 C C . LEU B 1 357 ? 1.237 -10.57 10.188 1 97 357 LEU B C 1
ATOM 6632 O O . LEU B 1 357 ? 1.76 -10.273 11.266 1 97 357 LEU B O 1
ATOM 6636 N N . ILE B 1 358 ? 0.11 -10.133 9.781 1 97.31 358 ILE B N 1
ATOM 6637 C CA . ILE B 1 358 ? -0.782 -9.359 10.648 1 97.31 358 ILE B CA 1
ATOM 6638 C C . ILE B 1 358 ? -2.045 -10.172 10.93 1 97.31 358 ILE B C 1
ATOM 6640 O O . ILE B 1 358 ? -2.873 -10.375 10.047 1 97.31 358 ILE B O 1
ATOM 6644 N N . HIS B 1 359 ? -2.156 -10.633 12.156 1 97.31 359 HIS B N 1
ATOM 6645 C CA . HIS B 1 359 ? -3.293 -11.484 12.5 1 97.31 359 HIS B CA 1
ATOM 6646 C C . HIS B 1 359 ? -4.141 -10.852 13.594 1 97.31 359 HIS B C 1
ATOM 6648 O O . HIS B 1 359 ? -5.215 -11.352 13.93 1 97.31 359 HIS B O 1
ATOM 6654 N N . GLU B 1 360 ? -3.641 -9.789 14.164 1 96.62 360 GLU B N 1
ATOM 6655 C CA . GLU B 1 360 ? -4.328 -9.047 15.219 1 96.62 360 GLU B CA 1
ATOM 6656 C C . GLU B 1 360 ? -4.098 -7.547 15.078 1 96.62 360 GLU B C 1
ATOM 6658 O O . GLU B 1 360 ? -3 -7.113 14.734 1 96.62 360 GLU B O 1
ATOM 6663 N N . LEU B 1 361 ? -5.125 -6.789 15.352 1 97 361 LEU B N 1
ATOM 6664 C CA . LEU B 1 361 ? -5.094 -5.336 15.266 1 97 361 LEU B CA 1
ATOM 6665 C C . LEU B 1 361 ? -5.859 -4.707 16.422 1 97 361 LEU B C 1
ATOM 6667 O O . LEU B 1 361 ? -6.781 -5.32 16.969 1 97 361 LEU B O 1
ATOM 6671 N N . PRO B 1 362 ? -5.453 -3.518 16.859 1 95.88 362 PRO B N 1
ATOM 6672 C CA . PRO B 1 362 ? -6.285 -2.832 17.844 1 95.88 362 PRO B CA 1
ATOM 6673 C C . PRO B 1 362 ? -7.695 -2.541 17.328 1 95.88 362 PRO B C 1
ATOM 6675 O O . PRO B 1 362 ? -7.91 -2.447 16.125 1 95.88 362 PRO B O 1
ATOM 6678 N N . ASP B 1 363 ? -8.562 -2.432 18.281 1 95.06 363 ASP B N 1
ATOM 6679 C CA . ASP B 1 363 ? -9.969 -2.273 17.953 1 95.06 363 ASP B CA 1
ATOM 6680 C C . ASP B 1 363 ? -10.281 -0.836 17.531 1 95.06 363 ASP B C 1
ATOM 6682 O O . ASP B 1 363 ? -11.188 -0.208 18.078 1 95.06 363 ASP B O 1
ATOM 6686 N N . VAL B 1 364 ? -9.555 -0.268 16.672 1 95.31 364 VAL B N 1
ATOM 6687 C CA . VAL B 1 364 ? -9.75 1.077 16.141 1 95.31 364 VAL B CA 1
ATOM 6688 C C . VAL B 1 364 ? -9.305 1.13 14.688 1 95.31 364 VAL B C 1
ATOM 6690 O O . VAL B 1 364 ? -8.32 0.484 14.312 1 95.31 364 VAL B O 1
ATOM 6693 N N . LYS B 1 365 ? -9.969 1.794 13.898 1 94.25 365 LYS B N 1
ATOM 6694 C CA . LYS B 1 365 ? -9.586 2.016 12.508 1 94.25 365 LYS B CA 1
ATOM 6695 C C . LYS B 1 365 ? -9.953 3.422 12.047 1 94.25 365 LYS B C 1
ATOM 6697 O O . LYS B 1 365 ? -10.828 4.059 12.641 1 94.25 365 LYS B O 1
ATOM 6702 N N . LEU B 1 366 ? -9.234 3.883 11.078 1 94.94 366 LEU B N 1
ATOM 6703 C CA . LEU B 1 366 ? -9.477 5.199 10.5 1 94.94 366 LEU B CA 1
ATOM 6704 C C . LEU B 1 366 ? -10.328 5.098 9.242 1 94.94 366 LEU B C 1
ATOM 6706 O O . LEU B 1 366 ? -9.977 4.379 8.305 1 94.94 366 LEU B O 1
ATOM 6710 N N . ARG B 1 367 ? -11.461 5.699 9.242 1 95.56 367 ARG B N 1
ATOM 6711 C CA . ARG B 1 367 ? -12.297 5.805 8.055 1 95.56 367 ARG B CA 1
ATOM 6712 C C . ARG B 1 367 ? -12.086 7.145 7.355 1 95.56 367 ARG B C 1
ATOM 6714 O O . ARG B 1 367 ? -12.312 8.203 7.953 1 95.56 367 ARG B O 1
ATOM 6721 N N . ILE B 1 368 ? -11.664 7.098 6.125 1 96.62 368 ILE B N 1
ATOM 6722 C CA . ILE B 1 368 ? -11.445 8.312 5.355 1 96.62 368 ILE B CA 1
ATOM 6723 C C . ILE B 1 368 ? -12.719 8.688 4.605 1 96.62 368 ILE B C 1
ATOM 6725 O O . ILE B 1 368 ? -13.258 7.883 3.846 1 96.62 368 ILE B O 1
ATOM 6729 N N . GLY B 1 369 ? -13.195 9.852 4.859 1 97.19 369 GLY B N 1
ATOM 6730 C CA . GLY B 1 369 ? -14.422 10.32 4.23 1 97.19 369 GLY B CA 1
ATOM 6731 C C . GLY B 1 369 ? -14.172 11.289 3.09 1 97.19 369 GLY B C 1
ATOM 6732 O O . GLY B 1 369 ? -13.078 11.336 2.529 1 97.19 369 GLY B O 1
ATOM 6733 N N . PRO B 1 370 ? -15.164 12.008 2.707 1 96.94 370 PRO B N 1
ATOM 6734 C CA . PRO B 1 370 ? -15.086 12.93 1.568 1 96.94 370 PRO B CA 1
ATOM 6735 C C . PRO B 1 370 ? -14.266 14.18 1.876 1 96.94 370 PRO B C 1
ATOM 6737 O O . PRO B 1 370 ? -14.008 14.477 3.043 1 96.94 370 PRO B O 1
ATOM 6740 N N . PRO B 1 371 ? -13.867 14.859 0.843 1 97 371 PRO B N 1
ATOM 6741 C CA . PRO B 1 371 ? -13.242 16.156 1.069 1 97 371 PRO B CA 1
ATOM 6742 C C . PRO B 1 371 ? -14.18 17.156 1.759 1 97 371 PRO B C 1
ATOM 6744 O O . PRO B 1 371 ? -15.398 17.094 1.566 1 97 371 PRO B O 1
ATOM 6747 N N . VAL B 1 372 ? -13.633 18.031 2.516 1 96.38 372 VAL B N 1
ATOM 6748 C CA . VAL B 1 372 ? -14.406 18.953 3.346 1 96.38 372 VAL B CA 1
ATOM 6749 C C . VAL B 1 372 ? -15.273 19.844 2.463 1 96.38 372 VAL B C 1
ATOM 6751 O O . VAL B 1 372 ? -16.266 20.391 2.922 1 96.38 372 VAL B O 1
ATOM 6754 N N . TYR B 1 373 ? -14.914 20 1.203 1 93.12 373 TYR B N 1
ATOM 6755 C CA . TYR B 1 373 ? -15.633 20.922 0.331 1 93.12 373 TYR B CA 1
ATOM 6756 C C . TYR B 1 373 ? -16.781 20.219 -0.38 1 93.12 373 TYR B C 1
ATOM 6758 O O . TYR B 1 373 ? -17.531 20.844 -1.127 1 93.12 373 TYR B O 1
ATOM 6766 N N . SER B 1 374 ? -16.969 18.906 -0.12 1 92.5 374 SER B N 1
ATOM 6767 C CA . SER B 1 374 ? -18.125 18.172 -0.611 1 92.5 374 SER B CA 1
ATOM 6768 C C . SER B 1 374 ? -19.328 18.344 0.324 1 92.5 374 SER B C 1
ATOM 6770 O O . SER B 1 374 ? -19.375 17.719 1.391 1 92.5 374 SER B O 1
ATOM 6772 N N . GLU B 1 375 ? -20.281 19.078 -0.043 1 89.44 375 GLU B N 1
ATOM 6773 C CA . GLU B 1 375 ? -21.359 19.438 0.872 1 89.44 375 GLU B CA 1
ATOM 6774 C C . GLU B 1 375 ? -22.203 18.219 1.24 1 89.44 375 GLU B C 1
ATOM 6776 O O . GLU B 1 375 ? -22.234 17.797 2.402 1 89.44 375 GLU B O 1
ATOM 6781 N N . GLN B 1 376 ? -22.75 17.547 0.277 1 91.69 376 GLN B N 1
ATOM 6782 C CA . GLN B 1 376 ? -23.625 16.422 0.542 1 91.69 376 GLN B CA 1
ATOM 6783 C C . GLN B 1 376 ? -22.844 15.25 1.146 1 91.69 376 GLN B C 1
ATOM 6785 O O . GLN B 1 376 ? -23.328 14.594 2.076 1 91.69 376 GLN B O 1
ATOM 6790 N N . GLY B 1 377 ? -21.688 15.102 0.658 1 93.81 377 GLY B N 1
ATOM 6791 C CA . GLY B 1 377 ? -20.844 14.016 1.153 1 93.81 377 GLY B CA 1
ATOM 6792 C C . GLY B 1 377 ? -20.484 14.172 2.617 1 93.81 377 GLY B C 1
ATOM 6793 O O . GLY B 1 377 ? -20.516 13.195 3.375 1 93.81 377 GLY B O 1
ATOM 6794 N N . VAL B 1 378 ? -20.219 15.352 2.941 1 94.81 378 VAL B N 1
ATOM 6795 C CA . VAL B 1 378 ? -19.797 15.641 4.309 1 94.81 378 VAL B CA 1
ATOM 6796 C C . VAL B 1 378 ? -20.984 15.43 5.262 1 94.81 378 VAL B C 1
ATOM 6798 O O . VAL B 1 378 ? -20.828 14.781 6.301 1 94.81 378 VAL B O 1
ATOM 6801 N N . LEU B 1 379 ? -22.078 15.898 4.949 1 93.94 379 LEU B N 1
ATOM 6802 C CA . LEU B 1 379 ? -23.25 15.766 5.801 1 93.94 379 LEU B CA 1
ATOM 6803 C C . LEU B 1 379 ? -23.609 14.297 5.996 1 93.94 379 LEU B C 1
ATOM 6805 O O . LEU B 1 379 ? -23.891 13.867 7.121 1 93.94 379 LEU B O 1
ATOM 6809 N N . ASN B 1 380 ? -23.578 13.555 4.973 1 95.44 380 ASN B N 1
ATOM 6810 C CA . ASN B 1 380 ? -23.859 12.125 5.047 1 95.44 380 ASN B CA 1
ATOM 6811 C C . ASN B 1 380 ? -22.844 11.406 5.934 1 95.44 380 ASN B C 1
ATOM 6813 O O . ASN B 1 380 ? -23.203 10.547 6.738 1 95.44 380 ASN B O 1
ATOM 6817 N N . PHE B 1 381 ? -21.672 11.734 5.836 1 96.88 381 PHE B N 1
ATOM 6818 C CA . PHE B 1 381 ? -20.594 11.086 6.566 1 96.88 381 PHE B CA 1
ATOM 6819 C C . PHE B 1 381 ? -20.719 11.344 8.062 1 96.88 381 PHE B C 1
ATOM 6821 O O . PHE B 1 381 ? -20.609 10.414 8.867 1 96.88 381 PHE B O 1
ATOM 6828 N N . ILE B 1 382 ? -20.938 12.594 8.414 1 94.44 382 ILE B N 1
ATOM 6829 C CA . ILE B 1 382 ? -20.922 12.945 9.828 1 94.44 382 ILE B CA 1
ATOM 6830 C C . ILE B 1 382 ? -22.188 12.422 10.5 1 94.44 382 ILE B C 1
ATOM 6832 O O . ILE B 1 382 ? -22.219 12.188 11.711 1 94.44 382 ILE B O 1
ATOM 6836 N N . THR B 1 383 ? -23.203 12.203 9.711 1 94.56 383 THR B N 1
ATOM 6837 C CA . THR B 1 383 ? -24.438 11.625 10.234 1 94.56 383 THR B CA 1
ATOM 6838 C C . THR B 1 383 ? -24.219 10.172 10.633 1 94.56 383 THR B C 1
ATOM 6840 O O . THR B 1 383 ? -24.828 9.688 11.594 1 94.56 383 THR B O 1
ATOM 6843 N N . HIS B 1 384 ? -23.281 9.57 10 1 94.06 384 HIS B N 1
ATOM 6844 C CA . HIS B 1 384 ? -23.109 8.133 10.203 1 94.06 384 HIS B CA 1
ATOM 6845 C C . HIS B 1 384 ? -21.859 7.852 11.039 1 94.06 384 HIS B C 1
ATOM 6847 O O . HIS B 1 384 ? -21.547 6.691 11.312 1 94.06 384 HIS B O 1
ATOM 6853 N N . ASN B 1 385 ? -21.156 8.875 11.375 1 93.44 385 ASN B N 1
ATOM 6854 C CA . ASN B 1 385 ? -19.938 8.695 12.133 1 93.44 385 ASN B CA 1
ATOM 6855 C C . ASN B 1 385 ? -19.812 9.703 13.273 1 93.44 385 ASN B C 1
ATOM 6857 O O . ASN B 1 385 ? -19.719 10.906 13.031 1 93.44 385 ASN B O 1
ATOM 6861 N N . GLU B 1 386 ? -19.766 9.258 14.422 1 87.69 386 GLU B N 1
ATOM 6862 C CA . GLU B 1 386 ? -19.781 10.148 15.586 1 87.69 386 GLU B CA 1
ATOM 6863 C C . GLU B 1 386 ? -18.391 10.703 15.875 1 87.69 386 GLU B C 1
ATOM 6865 O O . GLU B 1 386 ? -18.25 11.844 16.312 1 87.69 386 GLU B O 1
ATOM 6870 N N . HIS B 1 387 ? -17.328 10.016 15.695 1 91.12 387 HIS B N 1
ATOM 6871 C CA . HIS B 1 387 ? -15.961 10.445 16.016 1 91.12 387 HIS B CA 1
ATOM 6872 C C . HIS B 1 387 ? -15.25 10.961 14.766 1 91.12 387 HIS B C 1
ATOM 6874 O O . HIS B 1 387 ? -14.18 10.461 14.406 1 91.12 387 HIS B O 1
ATOM 6880 N N . TYR B 1 388 ? -15.844 12.016 14.188 1 94.56 388 TYR B N 1
ATOM 6881 C CA . TYR B 1 388 ? -15.281 12.547 12.953 1 94.56 388 TYR B CA 1
ATOM 6882 C C . TYR B 1 388 ? -14.344 13.711 13.234 1 94.56 388 TYR B C 1
ATOM 6884 O O . TYR B 1 388 ? -14.414 14.328 14.297 1 94.56 388 TYR B O 1
ATOM 6892 N N . PHE B 1 389 ? -13.453 13.984 12.422 1 95.44 389 PHE B N 1
ATOM 6893 C CA . PHE B 1 389 ? -12.484 15.078 12.484 1 95.44 389 PHE B CA 1
ATOM 6894 C C . PHE B 1 389 ? -11.906 15.359 11.102 1 95.44 389 PHE B C 1
ATOM 6896 O O . PHE B 1 389 ? -12.125 14.594 10.164 1 95.44 389 PHE B O 1
ATOM 6903 N N . VAL B 1 390 ? -11.266 16.469 11.008 1 96.31 390 VAL B N 1
ATOM 6904 C CA . VAL B 1 390 ? -10.672 16.828 9.727 1 96.31 390 VAL B CA 1
ATOM 6905 C C . VAL B 1 390 ? -9.211 16.406 9.688 1 96.31 390 VAL B C 1
ATOM 6907 O O . VAL B 1 390 ? -8.453 16.672 10.617 1 96.31 390 VAL B O 1
ATOM 6910 N N . LYS B 1 391 ? -8.836 15.695 8.766 1 95.19 391 LYS B N 1
ATOM 6911 C CA . LYS B 1 391 ? -7.453 15.32 8.461 1 95.19 391 LYS B CA 1
ATOM 6912 C C . LYS B 1 391 ? -7.09 15.664 7.02 1 95.19 391 LYS B C 1
ATOM 6914 O O . LYS B 1 391 ? -7.719 15.164 6.086 1 95.19 391 LYS B O 1
ATOM 6919 N N . GLU B 1 392 ? -6.074 16.516 6.934 1 94.19 392 GLU B N 1
ATOM 6920 C CA . GLU B 1 392 ? -5.766 17.078 5.625 1 94.19 392 GLU B CA 1
ATOM 6921 C C . GLU B 1 392 ? -6.984 17.781 5.023 1 94.19 392 GLU B C 1
ATOM 6923 O O . GLU B 1 392 ? -7.531 18.703 5.621 1 94.19 392 GLU B O 1
ATOM 6928 N N . CYS B 1 393 ? -7.539 17.219 3.98 1 96.5 393 CYS B N 1
ATOM 6929 C CA . CYS B 1 393 ? -8.68 17.891 3.377 1 96.5 393 CYS B CA 1
ATOM 6930 C C . CYS B 1 393 ? -9.922 17.016 3.418 1 96.5 393 CYS B C 1
ATOM 6932 O O . CYS B 1 393 ? -10.93 17.328 2.787 1 96.5 393 CYS B O 1
ATOM 6934 N N . ASN B 1 394 ? -9.836 15.953 4.199 1 97.75 394 ASN B N 1
ATOM 6935 C CA . ASN B 1 394 ? -10.969 15.047 4.293 1 97.75 394 ASN B CA 1
ATOM 6936 C C . ASN B 1 394 ? -11.562 15.023 5.699 1 97.75 394 ASN B C 1
ATOM 6938 O O . ASN B 1 394 ? -10.867 15.297 6.676 1 97.75 394 ASN B O 1
ATOM 6942 N N . VAL B 1 395 ? -12.852 14.781 5.672 1 97.69 395 VAL B N 1
ATOM 6943 C CA . VAL B 1 395 ? -13.469 14.438 6.945 1 97.69 395 VAL B CA 1
ATOM 6944 C C . VAL B 1 395 ? -13.25 12.953 7.234 1 97.69 395 VAL B C 1
ATOM 6946 O O . VAL B 1 395 ? -13.57 12.102 6.402 1 97.69 395 VAL B O 1
ATOM 6949 N N . CYS B 1 396 ? -12.68 12.656 8.344 1 97.38 396 CYS B N 1
ATOM 6950 C CA . CYS B 1 396 ? -12.375 11.281 8.742 1 97.38 396 CYS B CA 1
ATOM 6951 C C . CYS B 1 396 ? -13.062 10.93 10.055 1 97.38 396 CYS B C 1
ATOM 6953 O O . CYS B 1 396 ? -13.633 11.797 10.719 1 97.38 396 CYS B O 1
ATOM 6955 N N . ALA B 1 397 ? -13.047 9.703 10.359 1 96.81 397 ALA B N 1
ATOM 6956 C CA . ALA B 1 397 ? -13.633 9.266 11.625 1 96.81 397 ALA B CA 1
ATOM 6957 C C . ALA B 1 397 ? -12.938 8.016 12.148 1 96.81 397 ALA B C 1
ATOM 6959 O O . ALA B 1 397 ? -12.453 7.191 11.367 1 96.81 397 ALA B O 1
ATOM 6960 N N . TYR B 1 398 ? -12.805 7.926 13.445 1 96 398 TYR B N 1
ATOM 6961 C CA . TYR B 1 398 ? -12.391 6.676 14.07 1 96 398 TYR B CA 1
ATOM 6962 C C . TYR B 1 398 ? -13.578 5.734 14.234 1 96 398 TYR B C 1
ATOM 6964 O O . TYR B 1 398 ? -14.672 6.16 14.633 1 96 398 TYR B O 1
ATOM 6972 N N . LYS B 1 399 ? -13.336 4.551 13.891 1 93.94 399 LYS B N 1
ATOM 6973 C CA . LYS B 1 399 ? -14.375 3.533 14.031 1 93.94 399 LYS B CA 1
ATOM 6974 C C . LYS B 1 399 ? -13.828 2.281 14.711 1 93.94 399 LYS B C 1
ATOM 6976 O O . LYS B 1 399 ? -12.625 2.029 14.688 1 93.94 399 LYS B O 1
ATOM 6981 N N . THR B 1 400 ? -14.75 1.616 15.297 1 93.81 400 THR B N 1
ATOM 6982 C CA . THR B 1 400 ? -14.398 0.322 15.875 1 93.81 400 THR B CA 1
ATOM 6983 C C . THR B 1 400 ? -14.352 -0.756 14.797 1 93.81 400 THR B C 1
ATOM 6985 O O . THR B 1 400 ? -15.219 -0.8 13.922 1 93.81 400 THR B O 1
ATOM 6988 N N . ARG B 1 401 ? -13.359 -1.607 14.891 1 94.19 401 ARG B N 1
ATOM 6989 C CA . ARG B 1 401 ? -13.211 -2.674 13.898 1 94.19 401 ARG B CA 1
ATOM 6990 C C . ARG B 1 401 ? -14.242 -3.773 14.125 1 94.19 401 ARG B C 1
ATOM 6992 O O . ARG B 1 401 ? -14.609 -4.07 15.266 1 94.19 401 ARG B O 1
ATOM 6999 N N . LYS B 1 402 ? -14.633 -4.367 13.008 1 93.56 402 LYS B N 1
ATOM 7000 C CA . LYS B 1 402 ? -15.523 -5.516 13.117 1 93.56 402 LYS B CA 1
ATOM 7001 C C . LYS B 1 402 ? -14.781 -6.742 13.633 1 93.56 402 LYS B C 1
ATOM 7003 O O . LYS B 1 402 ? -15.281 -7.457 14.508 1 93.56 402 LYS B O 1
ATOM 7008 N N . TYR B 1 403 ? -13.578 -6.98 13.062 1 96.44 403 TYR B N 1
ATOM 7009 C CA . TYR B 1 403 ? -12.75 -8.109 13.469 1 96.44 403 TYR B CA 1
ATOM 7010 C C . TYR B 1 403 ? -11.398 -7.629 13.992 1 96.44 403 TYR B C 1
ATOM 7012 O O . TYR B 1 403 ? -10.586 -7.105 13.234 1 96.44 403 TYR B O 1
ATOM 7020 N N . LYS B 1 404 ? -11.078 -7.863 15.234 1 95.06 404 LYS B N 1
ATOM 7021 C CA . LYS B 1 404 ? -9.797 -7.496 15.836 1 95.06 404 LYS B CA 1
ATOM 7022 C C . LYS B 1 404 ? -8.766 -8.602 15.641 1 95.06 404 LYS B C 1
ATOM 7024 O O . LYS B 1 404 ? -7.559 -8.367 15.766 1 95.06 404 LYS B O 1
ATOM 7029 N N . ASN B 1 405 ? -9.312 -9.766 15.422 1 96.44 405 ASN B N 1
ATOM 7030 C CA . ASN B 1 405 ? -8.477 -10.953 15.297 1 96.44 405 ASN B CA 1
ATOM 7031 C C . ASN B 1 405 ? -8.93 -11.836 14.133 1 96.44 405 ASN B C 1
ATOM 7033 O O . ASN B 1 405 ? -10.125 -12.016 13.914 1 96.44 405 ASN B O 1
ATOM 7037 N N . ILE B 1 406 ? -7.895 -12.414 13.406 1 97.69 406 ILE B N 1
ATOM 7038 C CA . ILE B 1 406 ? -8.172 -13.195 12.211 1 97.69 406 ILE B CA 1
ATOM 7039 C C . ILE B 1 406 ? -8.977 -14.438 12.586 1 97.69 406 ILE B C 1
ATOM 7041 O O . ILE B 1 406 ? -9.789 -14.922 11.789 1 97.69 406 ILE B O 1
ATOM 7045 N N . GLN B 1 407 ? -8.789 -14.961 13.758 1 97.94 407 GLN B N 1
ATOM 7046 C CA . GLN B 1 407 ? -9.5 -16.156 14.195 1 97.94 407 GLN B CA 1
ATOM 7047 C C . GLN B 1 407 ? -11.008 -15.914 14.258 1 97.94 407 GLN B C 1
ATOM 7049 O O . GLN B 1 407 ? -11.797 -16.781 13.898 1 97.94 407 GLN B O 1
ATOM 7054 N N . ILE B 1 408 ? -11.336 -14.688 14.727 1 97.5 408 ILE B N 1
ATOM 7055 C CA . ILE B 1 408 ? -12.75 -14.344 14.82 1 97.5 408 ILE B CA 1
ATOM 7056 C C . ILE B 1 408 ? -13.367 -14.305 13.422 1 97.5 408 ILE B C 1
ATOM 7058 O O . ILE B 1 408 ? -14.492 -14.773 13.227 1 97.5 408 ILE B O 1
ATOM 7062 N N . LEU B 1 409 ? -12.672 -13.734 12.492 1 97.69 409 LEU B N 1
ATOM 7063 C CA . LEU B 1 409 ? -13.133 -13.711 11.102 1 97.69 409 LEU B CA 1
ATOM 7064 C C . LEU B 1 409 ? -13.352 -15.125 10.578 1 97.69 409 LEU B C 1
ATOM 7066 O O . LEU B 1 409 ? -14.391 -15.406 9.969 1 97.69 409 LEU B O 1
ATOM 7070 N N . PHE B 1 410 ? -12.414 -16.047 10.844 1 98.12 410 PHE B N 1
ATOM 7071 C CA . PHE B 1 410 ? -12.516 -17.422 10.359 1 98.12 410 PHE B CA 1
ATOM 7072 C C . PHE B 1 410 ? -13.664 -18.156 11.039 1 98.12 410 PHE B C 1
ATOM 7074 O O . PHE B 1 410 ? -14.336 -18.984 10.422 1 98.12 410 PHE B O 1
ATOM 7081 N N . GLU B 1 411 ? -13.883 -17.859 12.297 1 98 411 GLU B N 1
ATOM 7082 C CA . GLU B 1 411 ? -15.031 -18.438 12.992 1 98 411 GLU B CA 1
ATOM 7083 C C . GLU B 1 411 ? -16.344 -18.031 12.336 1 98 411 GLU B C 1
ATOM 7085 O O . GLU B 1 411 ? -17.234 -18.859 12.156 1 98 411 GLU B O 1
ATOM 7090 N N . ASP B 1 412 ? -16.375 -16.781 11.984 1 97.31 412 ASP B N 1
ATOM 7091 C CA . ASP B 1 412 ? -17.578 -16.297 11.312 1 97.31 412 ASP B CA 1
ATOM 7092 C C . ASP B 1 412 ? -17.75 -16.984 9.953 1 97.31 412 ASP B C 1
ATOM 7094 O O . ASP B 1 412 ? -18.875 -17.25 9.531 1 97.31 412 ASP B O 1
ATOM 7098 N N . ILE B 1 413 ? -16.719 -17.266 9.289 1 96.69 413 ILE B N 1
ATOM 7099 C CA . ILE B 1 413 ? -16.766 -17.938 7.996 1 96.69 413 ILE B CA 1
ATOM 7100 C C . ILE B 1 413 ? -17.312 -19.359 8.164 1 96.69 413 ILE B C 1
ATOM 7102 O O . ILE B 1 413 ? -18.25 -19.766 7.473 1 96.69 413 ILE B O 1
ATOM 7106 N N . VAL B 1 414 ? -16.766 -20.109 9.133 1 96.94 414 VAL B N 1
ATOM 7107 C CA . VAL B 1 414 ? -17.109 -21.516 9.297 1 96.94 414 VAL B CA 1
ATOM 7108 C C . VAL B 1 414 ? -18.531 -21.641 9.859 1 96.94 414 VAL B C 1
ATOM 7110 O O . VAL B 1 414 ? -19.203 -22.641 9.641 1 96.94 414 VAL B O 1
ATOM 7113 N N . ASN B 1 415 ? -19 -20.562 10.555 1 96.81 415 ASN B N 1
ATOM 7114 C CA . ASN B 1 415 ? -20.328 -20.578 11.133 1 96.81 415 ASN B CA 1
ATOM 7115 C C . ASN B 1 415 ? -21.375 -20.094 10.133 1 96.81 415 ASN B C 1
ATOM 7117 O O . ASN B 1 415 ? -22.562 -20.016 10.453 1 96.81 415 ASN B O 1
ATOM 7121 N N . GLY B 1 416 ? -21 -19.719 8.938 1 94.38 416 GLY B N 1
ATOM 7122 C CA . GLY B 1 416 ? -21.922 -19.375 7.863 1 94.38 416 GLY B CA 1
ATOM 7123 C C . GLY B 1 416 ? -22.422 -17.953 7.918 1 94.38 416 GLY B C 1
ATOM 7124 O O . GLY B 1 416 ? -23.344 -17.578 7.199 1 94.38 416 GLY B O 1
ATOM 7125 N N . LYS B 1 417 ? -21.797 -17.125 8.75 1 94.25 417 LYS B N 1
ATOM 7126 C CA . LYS B 1 417 ? -22.25 -15.742 8.906 1 94.25 417 LYS B CA 1
ATOM 7127 C C . LYS B 1 417 ? -21.875 -14.898 7.688 1 94.25 417 LYS B C 1
ATOM 7129 O O . LYS B 1 417 ? -22.453 -13.844 7.457 1 94.25 417 LYS B O 1
ATOM 7134 N N . LEU B 1 418 ? -20.938 -15.383 6.914 1 94 418 LEU B N 1
ATOM 7135 C CA . LEU B 1 418 ? -20.453 -14.617 5.77 1 94 418 LEU B CA 1
ATOM 7136 C C . LEU B 1 418 ? -20.781 -15.328 4.461 1 94 418 LEU B C 1
ATOM 7138 O O . LEU B 1 418 ? -20.078 -15.164 3.463 1 94 418 LEU B O 1
ATOM 7142 N N . LYS B 1 419 ? -21.797 -16.094 4.41 1 90.5 419 LYS B N 1
ATOM 7143 C CA . LYS B 1 419 ? -22.188 -16.906 3.268 1 90.5 419 LYS B CA 1
ATOM 7144 C C . LYS B 1 419 ? -22.531 -16.031 2.059 1 90.5 419 LYS B C 1
ATOM 7146 O O . LYS B 1 419 ? -22.266 -16.422 0.918 1 90.5 419 LYS B O 1
ATOM 7151 N N . ASN B 1 420 ? -23 -14.82 2.307 1 90.5 420 ASN B N 1
ATOM 7152 C CA . ASN B 1 420 ? -23.406 -13.93 1.222 1 90.5 420 ASN B CA 1
ATOM 7153 C C . ASN B 1 420 ? -22.234 -13.086 0.722 1 90.5 420 ASN B C 1
ATOM 7155 O O . ASN B 1 420 ? -22.375 -12.344 -0.253 1 90.5 420 ASN B O 1
ATOM 7159 N N . ILE B 1 421 ? -21.109 -13.234 1.327 1 91 421 ILE B N 1
ATOM 7160 C CA . ILE B 1 421 ? -19.969 -12.398 0.995 1 91 421 ILE B CA 1
ATOM 7161 C C . ILE B 1 421 ? -18.906 -13.227 0.29 1 91 421 ILE B C 1
ATOM 7163 O O . ILE B 1 421 ? -18.328 -12.789 -0.708 1 91 421 ILE B O 1
ATOM 7167 N N . ILE B 1 422 ? -18.703 -14.422 0.796 1 90.62 422 ILE B N 1
ATOM 7168 C CA . ILE B 1 422 ? -17.656 -15.258 0.216 1 90.62 422 ILE B CA 1
ATOM 7169 C C . ILE B 1 422 ? -18.266 -16.234 -0.788 1 90.62 422 ILE B C 1
ATOM 7171 O O . ILE B 1 422 ? -19.453 -16.531 -0.726 1 90.62 422 ILE B O 1
ATOM 7175 N N . THR B 1 423 ? -17.484 -16.672 -1.694 1 88.69 423 THR B N 1
ATOM 7176 C CA . THR B 1 423 ? -17.922 -17.641 -2.695 1 88.69 423 THR B CA 1
ATOM 7177 C C . THR B 1 423 ? -18.125 -19.016 -2.066 1 88.69 423 THR B C 1
ATOM 7179 O O . THR B 1 423 ? -17.328 -19.438 -1.227 1 88.69 423 THR B O 1
ATOM 7182 N N . TYR B 1 424 ? -19.188 -19.656 -2.438 1 89.25 424 TYR B N 1
ATOM 7183 C CA . TYR B 1 424 ? -19.484 -21 -1.979 1 89.25 424 TYR B CA 1
ATOM 7184 C C . TYR B 1 424 ? -19.5 -21.984 -3.145 1 89.25 424 TYR B C 1
ATOM 7186 O O . TYR B 1 424 ? -20.531 -22.172 -3.799 1 89.25 424 TYR B O 1
ATOM 7194 N N . PRO B 1 425 ? -18.391 -22.609 -3.324 1 91.44 425 PRO B N 1
ATOM 7195 C CA . PRO B 1 425 ? -18.375 -23.594 -4.418 1 91.44 425 PRO B CA 1
ATOM 7196 C C . PRO B 1 425 ? -19.25 -24.812 -4.141 1 91.44 425 PRO B C 1
ATOM 7198 O O . PRO B 1 425 ? -19.656 -25.031 -3 1 91.44 425 PRO B O 1
ATOM 7201 N N . LYS B 1 426 ? -19.484 -25.578 -5.141 1 90.69 426 LYS B N 1
ATOM 7202 C CA . LYS B 1 426 ? -20.438 -26.688 -5.102 1 90.69 426 LYS B CA 1
ATOM 7203 C C . LYS B 1 426 ? -19.953 -27.781 -4.16 1 90.69 426 LYS B C 1
ATOM 7205 O O . LYS B 1 426 ? -20.719 -28.297 -3.34 1 90.69 426 LYS B O 1
ATOM 7210 N N . TYR B 1 427 ? -18.656 -28.078 -4.156 1 91.44 427 TYR B N 1
ATOM 7211 C CA . TYR B 1 427 ? -18.188 -29.281 -3.479 1 91.44 427 TYR B CA 1
ATOM 7212 C C . TYR B 1 427 ? -17.312 -28.922 -2.279 1 91.44 427 TYR B C 1
ATOM 7214 O O . TYR B 1 427 ? -17.125 -29.75 -1.379 1 91.44 427 TYR B O 1
ATOM 7222 N N . VAL B 1 428 ? -16.734 -27.797 -2.262 1 94.44 428 VAL B N 1
ATOM 7223 C CA . VAL B 1 428 ? -15.852 -27.375 -1.187 1 94.44 428 VAL B CA 1
ATOM 7224 C C . VAL B 1 428 ? -16.438 -26.156 -0.482 1 94.44 428 VAL B C 1
ATOM 7226 O O . VAL B 1 428 ? -16.266 -25.016 -0.935 1 94.44 428 VAL B O 1
ATOM 7229 N N . CYS B 1 429 ? -17.062 -26.406 0.594 1 92.94 429 CYS B N 1
ATOM 7230 C CA . CYS B 1 429 ? -17.734 -25.344 1.341 1 92.94 429 CYS B CA 1
ATOM 7231 C C . CYS B 1 429 ? -17.047 -25.109 2.686 1 92.94 429 CYS B C 1
ATOM 7233 O O . CYS B 1 429 ? -16.766 -26.062 3.416 1 92.94 429 CYS B O 1
ATOM 7235 N N . PRO B 1 430 ? -16.875 -23.906 3 1 93.44 430 PRO B N 1
ATOM 7236 C CA . PRO B 1 430 ? -16.141 -23.625 4.234 1 93.44 430 PRO B CA 1
ATOM 7237 C C . PRO B 1 430 ? -17 -23.797 5.484 1 93.44 430 PRO B C 1
ATOM 7239 O O . PRO B 1 430 ? -16.469 -23.812 6.602 1 93.44 430 PRO B O 1
ATOM 7242 N N . GLU B 1 431 ? -18.281 -23.969 5.355 1 93.5 431 GLU B N 1
ATOM 7243 C CA . GLU B 1 431 ? -19.156 -24.094 6.523 1 93.5 431 GLU B CA 1
ATOM 7244 C C . GLU B 1 431 ? -18.859 -25.391 7.293 1 93.5 431 GLU B C 1
ATOM 7246 O O . GLU B 1 431 ? -18.656 -26.438 6.691 1 93.5 431 GLU B O 1
ATOM 7251 N N . ASN B 1 432 ? -18.734 -25.266 8.641 1 92.75 432 ASN B N 1
ATOM 7252 C CA . ASN B 1 432 ? -18.484 -26.375 9.562 1 92.75 432 ASN B CA 1
ATOM 7253 C C . ASN B 1 432 ? -17.078 -26.938 9.398 1 92.75 432 ASN B C 1
ATOM 7255 O O . ASN B 1 432 ? -16.797 -28.047 9.844 1 92.75 432 ASN B O 1
ATOM 7259 N N . ALA B 1 433 ? -16.266 -26.203 8.688 1 96.25 433 ALA B N 1
ATOM 7260 C CA . ALA B 1 433 ? -14.875 -26.609 8.586 1 96.25 433 ALA B CA 1
ATOM 7261 C C . ALA B 1 433 ? -14.188 -26.547 9.945 1 96.25 433 ALA B C 1
ATOM 7263 O O . ALA B 1 433 ? -14.609 -25.797 10.836 1 96.25 433 ALA B O 1
ATOM 7264 N N . LYS B 1 434 ? -13.203 -27.328 10.141 1 97.81 434 LYS B N 1
ATOM 7265 C CA . LYS B 1 434 ? -12.406 -27.297 11.359 1 97.81 434 LYS B CA 1
ATOM 7266 C C . LYS B 1 434 ? -11.266 -26.297 11.234 1 97.81 434 LYS B C 1
ATOM 7268 O O . LYS B 1 434 ? -10.539 -26.297 10.242 1 97.81 434 LYS B O 1
ATOM 7273 N N . ILE B 1 435 ? -11.156 -25.438 12.211 1 98.19 435 ILE B N 1
ATOM 7274 C CA . ILE B 1 435 ? -10.07 -24.469 12.242 1 98.19 435 ILE B CA 1
ATOM 7275 C C . ILE B 1 435 ? -8.891 -25.031 13.031 1 98.19 435 ILE B C 1
ATOM 7277 O O . ILE B 1 435 ? -9.008 -25.312 14.227 1 98.19 435 ILE B O 1
ATOM 7281 N N . ARG B 1 436 ? -7.797 -25.203 12.359 1 98.06 436 ARG B N 1
ATOM 7282 C CA . ARG B 1 436 ? -6.566 -25.656 13 1 98.06 436 ARG B CA 1
ATOM 7283 C C . ARG B 1 436 ? -5.574 -24.5 13.156 1 98.06 436 ARG B C 1
ATOM 7285 O O . ARG B 1 436 ? -5.156 -23.906 12.172 1 98.06 436 ARG B O 1
ATOM 7292 N N . LEU B 1 437 ? -5.195 -24.328 14.398 1 97.5 437 LEU B N 1
ATOM 7293 C CA . LEU B 1 437 ? -4.223 -23.281 14.688 1 97.5 437 LEU B CA 1
ATOM 7294 C C . LEU B 1 437 ? -2.812 -23.859 14.773 1 97.5 437 LEU B C 1
ATOM 7296 O O . LEU B 1 437 ? -2.625 -24.984 15.234 1 97.5 437 LEU B O 1
ATOM 7300 N N . GLY B 1 438 ? -1.815 -23.125 14.312 1 96.44 438 GLY B N 1
ATOM 7301 C CA . GLY B 1 438 ? -0.419 -23.516 14.438 1 96.44 438 GLY B CA 1
ATOM 7302 C C . GLY B 1 438 ? 0.018 -24.531 13.391 1 96.44 438 GLY B C 1
ATOM 7303 O O . GLY B 1 438 ? 1.097 -25.109 13.5 1 96.44 438 GLY B O 1
ATOM 7304 N N . THR B 1 439 ? -0.857 -24.719 12.445 1 95.69 439 THR B N 1
ATOM 7305 C CA . THR B 1 439 ? -0.555 -25.734 11.43 1 95.69 439 THR B CA 1
ATOM 7306 C C . THR B 1 439 ? -0.603 -25.109 10.031 1 95.69 439 THR B C 1
ATOM 7308 O O . THR B 1 439 ? -1.438 -24.25 9.758 1 95.69 439 THR B O 1
ATOM 7311 N N . PHE B 1 440 ? 0.314 -25.562 9.242 1 96.5 440 PHE B N 1
ATOM 7312 C CA . PHE B 1 440 ? 0.37 -25.188 7.832 1 96.5 440 PHE B CA 1
ATOM 7313 C C . PHE B 1 440 ? 0.605 -26.406 6.961 1 96.5 440 PHE B C 1
ATOM 7315 O O . PHE B 1 440 ? 1.617 -27.094 7.105 1 96.5 440 PHE B O 1
ATOM 7322 N N . ILE B 1 441 ? -0.313 -26.672 6.078 1 94.94 441 ILE B N 1
ATOM 7323 C CA . ILE B 1 441 ? -0.203 -27.844 5.219 1 94.94 441 ILE B CA 1
ATOM 7324 C C . ILE B 1 441 ? 0.29 -27.422 3.836 1 94.94 441 ILE B C 1
ATOM 7326 O O . ILE B 1 441 ? -0.375 -26.656 3.139 1 94.94 441 ILE B O 1
ATOM 7330 N N . GLU B 1 442 ? 1.434 -28.016 3.486 1 90.31 442 GLU B N 1
ATOM 7331 C CA . GLU B 1 442 ? 2.045 -27.688 2.201 1 90.31 442 GLU B CA 1
ATOM 7332 C C . GLU B 1 442 ? 1.394 -28.469 1.066 1 90.31 442 GLU B C 1
ATOM 7334 O O . GLU B 1 442 ? 0.881 -29.578 1.28 1 90.31 442 GLU B O 1
ATOM 7339 N N . ARG B 1 443 ? 1.454 -27.797 -0.026 1 84.56 443 ARG B N 1
ATOM 7340 C CA . ARG B 1 443 ? 1.015 -28.469 -1.237 1 84.56 443 ARG B CA 1
ATOM 7341 C C . ARG B 1 443 ? 2.006 -29.562 -1.642 1 84.56 443 ARG B C 1
ATOM 7343 O O . ARG B 1 443 ? 3.217 -29.328 -1.651 1 84.56 443 ARG B O 1
ATOM 7350 N N . LYS B 1 444 ? 1.565 -30.859 -1.613 1 75 444 LYS B N 1
ATOM 7351 C CA . LYS B 1 444 ? 2.406 -32 -1.976 1 75 444 LYS B CA 1
ATOM 7352 C C . LYS B 1 444 ? 2.271 -32.344 -3.459 1 75 444 LYS B C 1
ATOM 7354 O O . LYS B 1 444 ? 1.214 -32.125 -4.055 1 75 444 LYS B O 1
#

pLDDT: mean 92.84, std 6.92, range [29.47, 98.56]